Protein AF-A0A7V3FSA7-F1 (afdb_monomer_lite)

Structure (mmCIF, N/CA/C/O backbone):
data_AF-A0A7V3FSA7-F1
#
_entry.id   AF-A0A7V3FSA7-F1
#
loop_
_atom_site.group_PDB
_atom_site.id
_atom_site.type_symbol
_atom_site.label_atom_id
_atom_site.label_alt_id
_atom_site.label_comp_id
_atom_site.label_asym_id
_atom_site.label_entity_id
_atom_site.label_seq_id
_atom_site.pdbx_PDB_ins_code
_atom_site.Cartn_x
_atom_site.Cartn_y
_atom_site.Cartn_z
_atom_site.occupancy
_atom_site.B_iso_or_equiv
_atom_site.auth_seq_id
_atom_site.auth_comp_id
_atom_site.auth_asym_id
_atom_site.auth_atom_id
_atom_site.pdbx_PDB_model_num
ATOM 1 N N . MET A 1 1 ? 57.866 16.681 -27.848 1.00 32.66 1 MET A N 1
ATOM 2 C CA . MET A 1 1 ? 58.934 16.666 -26.818 1.00 32.66 1 MET A CA 1
ATOM 3 C C . MET A 1 1 ? 58.745 15.454 -25.912 1.00 32.66 1 MET A C 1
ATOM 5 O O . MET A 1 1 ? 57.702 15.328 -25.303 1.00 32.66 1 MET A O 1
ATOM 9 N N . LYS A 1 2 ? 59.753 14.570 -25.907 1.00 29.23 2 LYS A N 1
ATOM 10 C CA . LYS A 1 2 ? 60.105 13.486 -24.960 1.00 29.23 2 LYS A CA 1
ATOM 11 C C . LYS A 1 2 ? 59.001 12.626 -24.307 1.00 29.23 2 LYS A C 1
ATOM 13 O O . LYS A 1 2 ? 58.572 12.873 -23.188 1.00 29.23 2 LYS A O 1
ATOM 18 N N . ARG A 1 3 ? 58.763 11.489 -24.977 1.00 24.17 3 ARG A N 1
ATOM 19 C CA . ARG A 1 3 ? 58.457 10.159 -24.415 1.00 24.17 3 ARG A CA 1
ATOM 20 C C . ARG A 1 3 ? 59.449 9.747 -23.316 1.00 24.17 3 ARG A C 1
ATOM 22 O O . ARG A 1 3 ? 60.647 9.990 -23.473 1.00 24.17 3 ARG A O 1
ATOM 29 N N . VAL A 1 4 ? 58.984 8.964 -22.339 1.00 27.19 4 VAL A N 1
ATOM 30 C CA . VAL A 1 4 ? 59.797 7.929 -21.672 1.00 27.19 4 VAL A CA 1
ATOM 31 C C . VAL A 1 4 ? 58.957 6.659 -21.471 1.00 27.19 4 VAL A C 1
ATOM 33 O O . VAL A 1 4 ? 57.999 6.649 -20.711 1.00 27.19 4 VAL A O 1
ATOM 36 N N . ASN A 1 5 ? 59.370 5.595 -22.164 1.00 28.59 5 ASN A N 1
ATOM 37 C CA . ASN A 1 5 ? 59.014 4.189 -21.944 1.00 28.59 5 ASN A CA 1
ATOM 38 C C . ASN A 1 5 ? 59.542 3.677 -20.592 1.00 28.59 5 ASN A C 1
ATOM 40 O O . ASN A 1 5 ? 60.647 4.069 -20.211 1.00 28.59 5 ASN A O 1
ATOM 44 N N . ARG A 1 6 ? 58.904 2.643 -20.014 1.00 24.80 6 ARG A N 1
ATOM 45 C CA . ARG A 1 6 ? 59.587 1.362 -19.700 1.00 24.80 6 ARG A CA 1
ATOM 46 C C . ARG A 1 6 ? 58.642 0.232 -19.253 1.00 24.80 6 ARG A C 1
ATOM 48 O O . ARG A 1 6 ? 58.056 0.269 -18.183 1.00 24.80 6 ARG A O 1
ATOM 55 N N . LEU A 1 7 ? 58.619 -0.792 -20.105 1.00 24.77 7 LEU A N 1
ATOM 56 C CA . LEU A 1 7 ? 58.525 -2.233 -19.846 1.00 24.77 7 LEU A CA 1
ATOM 57 C C . LEU A 1 7 ? 59.027 -2.728 -18.470 1.00 24.77 7 LEU A C 1
ATOM 59 O O . LEU A 1 7 ? 60.115 -2.340 -18.045 1.00 24.77 7 LEU A O 1
ATOM 63 N N . GLY A 1 8 ? 58.358 -3.768 -17.947 1.00 23.62 8 GLY A N 1
ATOM 64 C CA . GLY A 1 8 ? 59.036 -5.043 -17.656 1.00 23.62 8 GLY A CA 1
ATOM 65 C C . GLY A 1 8 ? 58.956 -5.629 -16.236 1.00 23.62 8 GLY A C 1
ATOM 66 O O . GLY A 1 8 ? 59.660 -5.181 -15.341 1.00 23.62 8 GLY A O 1
ATOM 67 N N . SER A 1 9 ? 58.256 -6.770 -16.152 1.00 24.47 9 SER A N 1
ATOM 68 C CA . SER A 1 9 ? 58.665 -8.010 -15.455 1.00 24.47 9 SER A CA 1
ATOM 69 C C . SER A 1 9 ? 58.265 -8.264 -13.992 1.00 24.47 9 SER A C 1
ATOM 71 O O . SER A 1 9 ? 58.891 -7.812 -13.040 1.00 24.47 9 SER A O 1
ATOM 73 N N . ILE A 1 10 ? 57.273 -9.154 -13.876 1.00 24.88 10 ILE A N 1
ATOM 74 C CA . ILE A 1 10 ? 57.223 -10.391 -13.071 1.00 24.88 10 ILE A CA 1
ATOM 75 C C . ILE A 1 10 ? 58.502 -10.697 -12.266 1.00 24.88 10 ILE A C 1
ATOM 77 O O . ILE A 1 10 ? 59.550 -10.984 -12.847 1.00 24.88 10 ILE A O 1
ATOM 81 N N . VAL A 1 11 ? 58.361 -10.800 -10.938 1.00 24.56 11 VAL A N 1
ATOM 82 C CA . VAL A 1 11 ? 59.202 -11.655 -10.085 1.00 24.56 11 VAL A CA 1
ATOM 83 C C . VAL A 1 11 ? 58.313 -12.436 -9.118 1.00 24.56 11 VAL A C 1
ATOM 85 O O . VAL A 1 11 ? 57.598 -11.883 -8.289 1.00 24.56 11 VAL A O 1
ATOM 88 N N . LEU A 1 12 ? 58.399 -13.751 -9.282 1.00 23.45 12 LEU A N 1
ATOM 89 C CA . LEU A 1 12 ? 57.907 -14.819 -8.431 1.00 23.45 12 LEU A CA 1
ATOM 90 C C . LEU A 1 12 ? 58.780 -14.890 -7.162 1.00 23.45 12 LEU A C 1
ATOM 92 O O . LEU A 1 12 ? 59.999 -15.019 -7.279 1.00 23.45 12 LEU A O 1
ATOM 96 N N . THR A 1 13 ? 58.187 -14.908 -5.967 1.00 24.91 13 THR A N 1
ATOM 97 C CA . THR A 1 13 ? 58.895 -15.352 -4.754 1.00 24.91 13 THR A CA 1
ATOM 98 C C . THR A 1 13 ? 58.017 -16.296 -3.947 1.00 24.91 13 THR A C 1
ATOM 100 O O . THR A 1 13 ? 57.092 -15.892 -3.249 1.00 24.91 13 THR A O 1
ATOM 103 N N . ALA A 1 14 ? 58.339 -17.583 -4.062 1.00 24.17 14 ALA A N 1
ATOM 104 C CA . ALA A 1 14 ? 57.887 -18.638 -3.177 1.00 24.17 14 ALA A CA 1
ATOM 105 C C . ALA A 1 14 ? 58.592 -18.524 -1.815 1.00 24.17 14 ALA A C 1
ATOM 107 O O . ALA A 1 14 ? 59.812 -18.365 -1.759 1.00 24.17 14 ALA A O 1
ATOM 108 N N . ALA A 1 15 ? 57.844 -18.692 -0.726 1.00 25.42 15 ALA A N 1
ATOM 109 C CA . ALA A 1 15 ? 58.396 -19.059 0.573 1.00 25.42 15 ALA A CA 1
ATOM 110 C C . ALA A 1 15 ? 57.509 -20.138 1.206 1.00 25.42 15 ALA A C 1
ATOM 112 O O . ALA A 1 15 ? 56.426 -19.885 1.723 1.00 25.42 15 ALA A O 1
ATOM 113 N N . LEU A 1 16 ? 58.009 -21.365 1.096 1.00 23.80 16 LEU A N 1
ATOM 114 C CA . LEU A 1 16 ? 57.533 -22.589 1.715 1.00 23.80 16 LEU A CA 1
ATOM 115 C C . LEU A 1 16 ? 57.974 -22.591 3.190 1.00 23.80 16 LEU A C 1
ATOM 117 O O . LEU A 1 16 ? 59.174 -22.523 3.452 1.00 23.80 16 LEU A O 1
ATOM 121 N N . VAL A 1 17 ? 57.056 -22.738 4.149 1.00 26.12 17 VAL A N 1
ATOM 122 C CA . VAL A 1 17 ? 57.396 -23.249 5.490 1.00 26.12 17 VAL A CA 1
ATOM 123 C C . VAL A 1 17 ? 56.376 -24.311 5.880 1.00 26.12 17 VAL A C 1
ATOM 125 O O . VAL A 1 17 ? 55.197 -24.038 6.087 1.00 26.12 17 VAL A O 1
ATOM 128 N N . ALA A 1 18 ? 56.869 -25.545 5.934 1.00 26.64 18 ALA A N 1
ATOM 129 C CA . ALA A 1 18 ? 56.162 -26.734 6.368 1.00 26.64 18 ALA A CA 1
ATOM 130 C C . ALA A 1 18 ? 56.066 -26.796 7.901 1.00 26.64 18 ALA A C 1
ATOM 132 O O . ALA A 1 18 ? 57.031 -26.504 8.605 1.00 26.64 18 ALA A O 1
ATOM 133 N N . GLY A 1 19 ? 54.923 -27.269 8.397 1.00 25.11 19 GLY A N 1
ATOM 134 C CA . GLY A 1 19 ? 54.703 -27.615 9.798 1.00 25.11 19 GLY A CA 1
ATOM 135 C C . GLY A 1 19 ? 53.579 -28.640 9.931 1.00 25.11 19 GLY A C 1
ATOM 136 O O . GLY A 1 19 ? 52.455 -28.286 10.263 1.00 25.11 19 GLY A O 1
ATOM 137 N N . LEU A 1 20 ? 53.882 -29.908 9.632 1.00 25.59 20 LEU A N 1
ATOM 138 C CA . LEU A 1 20 ? 53.070 -31.064 10.027 1.00 25.59 20 LEU A CA 1
ATOM 139 C C . LEU A 1 20 ? 53.127 -31.256 11.550 1.00 25.59 20 LEU A C 1
ATOM 141 O O . LEU A 1 20 ? 54.204 -31.096 12.117 1.00 25.59 20 LEU A O 1
ATOM 145 N N . VAL A 1 21 ? 52.021 -31.718 12.154 1.00 26.86 21 VAL A N 1
ATOM 146 C CA . VAL A 1 21 ? 51.923 -32.788 13.185 1.00 26.86 21 VAL A CA 1
ATOM 147 C C . VAL A 1 21 ? 50.422 -33.016 13.523 1.00 26.86 21 VAL A C 1
ATOM 149 O O . VAL A 1 21 ? 49.621 -32.105 13.333 1.00 26.86 21 VAL A O 1
ATOM 152 N N . PRO A 1 22 ? 49.999 -34.241 13.911 1.00 31.30 22 PRO A N 1
ATOM 153 C CA . PRO A 1 22 ? 48.842 -34.920 13.322 1.00 31.30 22 PRO A CA 1
ATOM 154 C C . PRO A 1 22 ? 47.614 -35.072 14.238 1.00 31.30 22 PRO A C 1
ATOM 156 O O . PRO A 1 22 ? 47.692 -34.981 15.461 1.00 31.30 22 PRO A O 1
ATOM 159 N N . VAL A 1 23 ? 46.488 -35.418 13.610 1.00 27.36 23 VAL A N 1
ATOM 160 C CA . VAL A 1 23 ? 45.243 -35.884 14.240 1.00 27.36 23 VAL A CA 1
ATOM 161 C C . VAL A 1 23 ? 45.379 -37.360 14.649 1.00 27.36 23 VAL A C 1
ATOM 163 O O . VAL A 1 23 ? 45.732 -38.173 13.791 1.00 27.36 23 VAL A O 1
ATOM 166 N N . PRO A 1 24 ? 45.051 -37.765 15.893 1.00 29.17 24 PRO A N 1
ATOM 167 C CA . PRO A 1 24 ? 44.825 -39.166 16.202 1.00 29.17 24 PRO A CA 1
ATOM 168 C C . PRO A 1 24 ? 43.330 -39.506 16.146 1.00 29.17 24 PRO A C 1
ATOM 170 O O . PRO A 1 24 ? 42.489 -38.883 16.793 1.00 29.17 24 PRO A O 1
ATOM 173 N N . ALA A 1 25 ? 43.024 -40.554 15.386 1.00 31.61 25 ALA A N 1
ATOM 174 C CA . ALA A 1 25 ? 41.775 -41.296 15.454 1.00 31.61 25 ALA A CA 1
ATOM 175 C C . ALA A 1 25 ? 41.784 -42.265 16.654 1.00 31.61 25 ALA A C 1
ATOM 177 O O . ALA A 1 25 ? 42.794 -42.913 16.921 1.00 31.61 25 ALA A O 1
ATOM 178 N N . SER A 1 26 ? 40.646 -42.415 17.334 1.00 27.69 26 SER A N 1
ATOM 179 C CA . SER A 1 26 ? 40.323 -43.563 18.202 1.00 27.69 26 SER A CA 1
ATOM 180 C C . SER A 1 26 ? 38.803 -43.586 18.409 1.00 27.69 26 SER A C 1
ATOM 182 O O . SER A 1 26 ? 38.255 -42.702 19.055 1.00 27.69 26 SER A O 1
ATOM 184 N N . ALA A 1 27 ? 38.061 -44.413 17.671 1.00 27.72 27 ALA A N 1
ATOM 185 C CA . ALA A 1 27 ? 37.705 -45.800 18.005 1.00 27.72 27 ALA A CA 1
ATOM 186 C C . ALA A 1 27 ? 36.680 -45.917 19.153 1.00 27.72 27 ALA A C 1
ATOM 188 O O . ALA A 1 27 ? 36.972 -45.684 20.323 1.00 27.72 27 ALA A O 1
ATOM 189 N N . ALA A 1 28 ? 35.467 -46.319 18.770 1.00 30.75 28 ALA A N 1
ATOM 190 C CA . ALA A 1 28 ? 34.357 -46.694 19.632 1.00 30.75 28 ALA A CA 1
ATOM 191 C C . ALA A 1 28 ? 34.430 -48.183 20.011 1.00 30.75 28 ALA A C 1
ATOM 193 O O . ALA A 1 28 ? 34.682 -48.996 19.130 1.00 30.75 28 ALA A O 1
ATOM 194 N N . THR A 1 29 ? 34.088 -48.538 21.260 1.00 26.41 29 THR A N 1
ATOM 195 C CA . THR A 1 29 ? 33.432 -49.822 21.605 1.00 26.41 29 THR A CA 1
ATOM 196 C C . THR A 1 29 ? 32.793 -49.823 23.008 1.00 26.41 29 THR A C 1
ATOM 198 O O . THR A 1 29 ? 33.478 -49.692 24.015 1.00 26.41 29 THR A O 1
ATOM 201 N N . ALA A 1 30 ? 31.471 -50.035 23.013 1.00 24.89 30 ALA A N 1
ATOM 202 C CA . ALA A 1 30 ? 30.653 -50.980 23.796 1.00 24.89 30 ALA A CA 1
ATOM 203 C C . ALA A 1 30 ? 30.778 -51.151 25.338 1.00 24.89 30 ALA A C 1
ATOM 205 O O . ALA A 1 30 ? 31.682 -51.810 25.838 1.00 24.89 30 ALA A O 1
ATOM 206 N N . GLY A 1 31 ? 29.666 -50.836 26.030 1.00 24.30 31 GLY A N 1
ATOM 207 C CA . GLY A 1 31 ? 28.826 -51.863 26.683 1.00 24.30 31 GLY A CA 1
ATOM 208 C C . GLY A 1 31 ? 28.627 -51.801 28.211 1.00 24.30 31 GLY A C 1
ATOM 209 O O . GLY A 1 31 ? 29.560 -52.077 28.956 1.00 24.30 31 GLY A O 1
ATOM 210 N N . LYS A 1 32 ? 27.372 -51.628 28.679 1.00 24.94 32 LYS A N 1
ATOM 211 C CA . LYS A 1 32 ? 26.553 -52.692 29.327 1.00 24.94 32 LYS A CA 1
ATOM 212 C C . LYS A 1 32 ? 25.219 -52.199 29.926 1.00 24.94 32 LYS A C 1
ATOM 214 O O . LYS A 1 32 ? 25.123 -51.125 30.506 1.00 24.94 32 LYS A O 1
ATOM 219 N N . LEU A 1 33 ? 24.215 -53.067 29.779 1.00 24.08 33 LEU A N 1
ATOM 220 C CA . LEU A 1 33 ? 22.827 -53.012 30.252 1.00 24.08 33 LEU A CA 1
ATOM 221 C C . LEU A 1 33 ? 22.656 -53.385 31.744 1.00 24.08 33 LEU A C 1
ATOM 223 O O . LEU A 1 33 ? 23.306 -54.320 32.197 1.00 24.08 33 LEU A O 1
ATOM 227 N N . ALA A 1 34 ? 21.702 -52.691 32.393 1.00 31.00 34 ALA A N 1
ATOM 228 C CA . ALA A 1 34 ? 20.665 -53.069 33.390 1.00 31.00 34 ALA A CA 1
ATOM 229 C C . ALA A 1 34 ? 20.958 -54.030 34.578 1.00 31.00 34 ALA A C 1
ATOM 231 O O . ALA A 1 34 ? 21.743 -54.969 34.476 1.00 31.00 34 ALA A O 1
ATOM 232 N N . PRO A 1 35 ? 20.208 -53.876 35.695 1.00 25.91 35 PRO A N 1
ATOM 233 C CA . PRO A 1 35 ? 19.012 -54.719 35.849 1.00 25.91 35 PRO A CA 1
ATOM 234 C C . PRO A 1 35 ? 17.765 -54.011 36.425 1.00 25.91 35 PRO A C 1
ATOM 236 O O . PRO A 1 35 ? 17.821 -52.923 36.989 1.00 25.91 35 PRO A O 1
ATOM 239 N N . ALA A 1 36 ? 16.623 -54.680 36.247 1.00 28.89 36 ALA A N 1
ATOM 240 C CA . ALA A 1 36 ? 15.267 -54.257 36.585 1.00 28.89 36 ALA A CA 1
ATOM 241 C C . ALA A 1 36 ? 14.783 -54.698 37.987 1.00 28.89 36 ALA A C 1
ATOM 243 O O . ALA A 1 36 ? 15.276 -55.682 38.535 1.00 28.89 36 ALA A O 1
ATOM 244 N N . SER A 1 37 ? 13.706 -54.038 38.452 1.00 26.16 37 SER A N 1
ATOM 245 C CA . SER A 1 37 ? 12.534 -54.549 39.211 1.00 26.16 37 SER A CA 1
ATOM 246 C C . SER A 1 37 ? 12.220 -53.836 40.541 1.00 26.16 37 SER A C 1
ATOM 248 O O . SER A 1 37 ? 13.098 -53.635 41.372 1.00 26.16 37 SER A O 1
ATOM 250 N N . GLY A 1 38 ? 10.932 -53.494 40.742 1.00 25.23 38 GLY A N 1
ATOM 251 C CA . GLY A 1 38 ? 10.367 -53.148 42.058 1.00 25.23 38 GLY A CA 1
ATOM 252 C C . GLY A 1 38 ? 9.271 -52.067 42.084 1.00 25.23 38 GLY A C 1
ATOM 253 O O . GLY A 1 38 ? 9.561 -50.907 42.343 1.00 25.23 38 GLY A O 1
ATOM 254 N N . ALA A 1 39 ? 8.009 -52.463 41.871 1.00 24.72 39 ALA A N 1
ATOM 255 C CA . ALA A 1 39 ? 6.773 -51.735 42.227 1.00 24.72 39 ALA A CA 1
ATOM 256 C C . ALA A 1 39 ? 6.716 -51.422 43.757 1.00 24.72 39 ALA A C 1
ATOM 258 O O . ALA A 1 39 ? 7.387 -52.104 44.521 1.00 24.72 39 ALA A O 1
ATOM 259 N N . THR A 1 40 ? 5.985 -50.458 44.345 1.00 25.33 40 THR A N 1
ATOM 260 C CA . THR A 1 40 ? 4.597 -49.993 44.131 1.00 25.33 40 THR A CA 1
ATOM 261 C C . THR A 1 40 ? 4.277 -48.749 44.996 1.00 25.33 40 THR A C 1
ATOM 263 O O . THR A 1 40 ? 4.774 -48.631 46.110 1.00 25.33 40 THR A O 1
ATOM 266 N N . ALA A 1 41 ? 3.303 -47.963 44.508 1.00 28.20 41 ALA A N 1
ATOM 267 C CA . ALA A 1 41 ? 2.222 -47.240 45.211 1.00 28.20 41 ALA A CA 1
ATOM 268 C C . ALA A 1 41 ? 2.499 -45.963 46.042 1.00 28.20 41 ALA A C 1
ATOM 270 O O . ALA A 1 41 ? 2.944 -46.007 47.184 1.00 28.20 41 ALA A O 1
ATOM 271 N N . GLY A 1 42 ? 2.005 -44.829 45.519 1.00 23.33 42 GLY A N 1
ATOM 272 C CA . GLY A 1 42 ? 1.782 -43.600 46.286 1.00 23.33 42 GLY A CA 1
ATOM 273 C C . GLY A 1 42 ? 1.014 -42.498 45.536 1.00 23.33 42 GLY A C 1
ATOM 274 O O . GLY A 1 42 ? 1.625 -41.540 45.099 1.00 23.33 42 GLY A O 1
ATOM 275 N N . ARG A 1 43 ? -0.323 -42.632 45.473 1.00 26.61 43 ARG A N 1
ATOM 276 C CA . ARG A 1 43 ? -1.370 -41.602 45.231 1.00 26.61 43 ARG A CA 1
ATOM 277 C C . ARG A 1 43 ? -1.417 -40.825 43.896 1.00 26.61 43 ARG A C 1
ATOM 279 O O . ARG A 1 43 ? -0.552 -40.035 43.554 1.00 26.61 43 ARG A O 1
ATOM 286 N N . ILE A 1 44 ? -2.571 -40.977 43.243 1.00 24.58 44 ILE A N 1
ATOM 287 C CA . ILE A 1 44 ? -3.100 -40.204 42.110 1.00 24.58 44 ILE A CA 1
ATOM 288 C C . ILE A 1 44 ? -3.454 -38.770 42.566 1.00 24.58 44 ILE A C 1
ATOM 290 O O . ILE A 1 44 ? -4.264 -38.639 43.490 1.00 24.58 44 ILE A O 1
ATOM 294 N N . PRO A 1 45 ? -2.937 -37.702 41.928 1.00 24.75 45 PRO A N 1
ATOM 295 C CA . PRO A 1 45 ? -3.568 -36.385 41.936 1.00 24.75 45 PRO A CA 1
ATOM 296 C C . PRO A 1 45 ? -4.702 -36.341 40.898 1.00 24.75 45 PRO A C 1
ATOM 298 O O . PRO A 1 45 ? -4.603 -36.932 39.825 1.00 24.75 45 PRO A O 1
ATOM 301 N N . ALA A 1 46 ? -5.790 -35.659 41.251 1.00 27.30 46 ALA A N 1
ATOM 302 C CA . ALA A 1 46 ? -7.002 -35.484 40.450 1.00 27.30 46 ALA A CA 1
ATOM 303 C C . ALA A 1 46 ? -6.741 -34.841 39.061 1.00 27.30 46 ALA A C 1
ATOM 305 O O . ALA A 1 46 ? -5.701 -34.206 38.877 1.00 27.30 46 ALA A O 1
ATOM 306 N N . PRO A 1 47 ? -7.680 -34.960 38.098 1.00 28.59 47 PRO A N 1
ATOM 307 C CA . PRO A 1 47 ? -7.506 -34.436 36.747 1.00 28.59 47 PRO A CA 1
ATOM 308 C C . PRO A 1 47 ? -7.439 -32.905 36.781 1.00 28.59 47 PRO A C 1
ATOM 310 O O . PRO A 1 47 ? -8.399 -32.242 37.175 1.00 28.59 47 PRO A O 1
ATOM 313 N N . GLY A 1 48 ? -6.291 -32.355 36.386 1.00 26.23 48 GLY A N 1
ATOM 314 C CA . GLY A 1 48 ? -6.153 -30.944 36.045 1.00 26.23 48 GLY A CA 1
ATOM 315 C C . GLY A 1 48 ? -6.922 -30.625 34.762 1.00 26.23 48 GLY A C 1
ATOM 316 O O . GLY A 1 48 ? -7.089 -31.486 33.901 1.00 26.23 48 GLY A O 1
ATOM 317 N N . ALA A 1 49 ? -7.420 -29.393 34.683 1.00 25.47 49 ALA A N 1
ATOM 318 C CA . ALA A 1 49 ? -8.196 -28.842 33.577 1.00 25.47 49 ALA A CA 1
ATOM 319 C C . ALA A 1 49 ? -7.537 -29.062 32.193 1.00 25.47 49 ALA A C 1
ATOM 321 O O . ALA A 1 49 ? -6.307 -29.096 32.109 1.00 25.47 49 ALA A O 1
ATOM 322 N N . PRO A 1 50 ? -8.331 -29.184 31.110 1.00 31.31 50 PRO A N 1
ATOM 323 C CA . PRO A 1 50 ? -7.816 -29.383 29.759 1.00 31.31 50 PRO A CA 1
ATOM 324 C C . PRO A 1 50 ? -7.066 -28.129 29.296 1.00 31.31 50 PRO A C 1
ATOM 326 O O . PRO A 1 50 ? -7.667 -27.087 29.040 1.00 31.31 50 PRO A O 1
ATOM 329 N N . GLY A 1 51 ? -5.741 -28.235 29.233 1.00 28.09 51 GLY A N 1
ATOM 330 C CA . GLY A 1 51 ? -4.874 -27.250 28.603 1.00 28.09 51 GLY A CA 1
ATOM 331 C C . GLY A 1 51 ? -4.993 -27.315 27.081 1.00 28.09 51 GLY A C 1
ATOM 332 O O . GLY A 1 51 ? -4.879 -28.384 26.491 1.00 28.09 51 GLY A O 1
ATOM 333 N N . GLU A 1 52 ? -5.264 -26.153 26.491 1.00 30.86 52 GLU A N 1
ATOM 334 C CA . GLU A 1 52 ? -4.540 -25.597 25.343 1.00 30.86 52 GLU A CA 1
ATOM 335 C C . GLU A 1 52 ? -4.222 -26.560 24.178 1.00 30.86 52 GLU A C 1
ATOM 337 O O . GLU A 1 52 ? -3.216 -27.269 24.151 1.00 30.86 52 GLU A O 1
ATOM 342 N N . LEU A 1 53 ? -5.067 -26.536 23.144 1.00 31.72 53 LEU A N 1
ATOM 343 C CA . LEU A 1 53 ? -4.754 -27.130 21.843 1.00 31.72 53 LEU A CA 1
ATOM 344 C C . LEU A 1 53 ? -3.786 -26.205 21.083 1.00 31.72 53 LEU A C 1
ATOM 346 O O . LEU A 1 53 ? -4.196 -25.413 20.244 1.00 31.72 53 LEU A O 1
ATOM 350 N N . ALA A 1 54 ? -2.493 -26.315 21.386 1.00 39.72 54 ALA A N 1
ATOM 351 C CA . ALA A 1 54 ? -1.400 -25.487 20.858 1.00 39.72 54 ALA A CA 1
ATOM 352 C C . ALA A 1 54 ? -0.984 -25.783 19.392 1.00 39.72 54 ALA A C 1
ATOM 354 O O . ALA A 1 54 ? 0.194 -25.682 19.049 1.00 39.72 54 ALA A O 1
ATOM 355 N N . ARG A 1 55 ? -1.901 -26.209 18.507 1.00 41.16 55 ARG A N 1
ATOM 356 C CA . ARG A 1 55 ? -1.599 -26.457 17.078 1.00 41.16 55 ARG A CA 1
ATOM 357 C C . ARG A 1 55 ? -2.772 -26.070 16.172 1.00 41.16 55 ARG A C 1
ATOM 359 O O . ARG A 1 55 ? -3.903 -26.424 16.508 1.00 41.16 55 ARG A O 1
ATOM 366 N N . PRO A 1 56 ? -2.530 -25.423 15.013 1.00 48.00 56 PRO A N 1
ATOM 367 C CA . PRO A 1 56 ? -3.591 -25.118 14.060 1.00 48.00 56 PRO A CA 1
ATOM 368 C C . PRO A 1 56 ? -4.247 -26.414 13.558 1.00 48.00 56 PRO A C 1
ATOM 370 O O . PRO A 1 56 ? -3.584 -27.432 13.332 1.00 48.00 56 PRO A O 1
ATOM 373 N N . TYR A 1 57 ? -5.567 -26.385 13.398 1.00 64.19 57 TYR A N 1
ATOM 374 C CA . TYR A 1 57 ? -6.388 -27.531 13.005 1.00 64.19 57 TYR A CA 1
ATOM 375 C C . TYR A 1 57 ? -7.374 -27.153 11.897 1.00 64.19 57 TYR A C 1
ATOM 377 O O . TYR A 1 57 ? -7.723 -25.986 11.725 1.00 64.19 57 TYR A O 1
ATOM 385 N N . VAL A 1 58 ? -7.822 -28.146 11.130 1.00 62.34 58 VAL A N 1
ATOM 386 C CA . VAL A 1 58 ? -8.782 -27.969 10.038 1.00 62.34 58 VAL A CA 1
ATOM 387 C C . VAL A 1 58 ? -10.133 -27.537 10.602 1.00 62.34 58 VAL A C 1
ATOM 389 O O . VAL A 1 58 ? -10.689 -28.166 11.509 1.00 62.34 58 VAL A O 1
ATOM 392 N N . ARG A 1 59 ? -10.682 -26.456 10.041 1.00 58.88 59 ARG A N 1
ATOM 393 C CA . ARG A 1 59 ? -11.964 -25.894 10.468 1.00 58.88 59 ARG A CA 1
ATOM 394 C C . ARG A 1 59 ? -13.103 -26.904 10.266 1.00 58.88 59 ARG A C 1
ATOM 396 O O . ARG A 1 59 ? -13.233 -27.542 9.215 1.00 58.88 59 ARG A O 1
ATOM 403 N N . ASP A 1 60 ? -13.947 -27.007 11.291 1.00 73.19 60 ASP A N 1
ATOM 404 C CA . ASP A 1 60 ? -15.132 -27.867 11.352 1.00 73.19 60 ASP A CA 1
ATOM 405 C C . ASP A 1 60 ? -14.843 -29.383 11.275 1.00 73.19 60 ASP A C 1
ATOM 407 O O . ASP A 1 60 ? -15.731 -30.147 10.895 1.00 73.19 60 ASP A O 1
ATOM 411 N N . GLU A 1 61 ? -13.635 -29.849 11.626 1.00 82.31 61 GLU A N 1
ATOM 412 C CA . GLU A 1 61 ? -13.271 -31.277 11.579 1.00 82.31 61 GLU A CA 1
ATOM 413 C C . GLU A 1 61 ? -12.734 -31.845 12.896 1.00 82.31 61 GLU A C 1
ATOM 415 O O . GLU A 1 61 ? -11.874 -31.265 13.561 1.00 82.31 61 GLU A O 1
ATOM 420 N N . VAL A 1 62 ? -13.219 -33.041 13.242 1.00 88.12 62 VAL A N 1
ATOM 421 C CA . VAL A 1 62 ? -12.811 -33.815 14.423 1.00 88.12 62 VAL A CA 1
ATOM 422 C C . VAL A 1 62 ? -12.460 -35.238 14.003 1.00 88.12 62 VAL A C 1
ATOM 424 O O . VAL A 1 62 ? -13.175 -35.862 13.218 1.00 88.12 62 VAL A O 1
ATOM 427 N N . ILE A 1 63 ? -11.389 -35.785 14.571 1.00 93.06 63 ILE A N 1
ATOM 428 C CA . ILE A 1 63 ? -11.065 -37.209 14.493 1.00 93.06 63 ILE A CA 1
ATOM 429 C C . ILE A 1 63 ? -11.506 -37.858 15.802 1.00 93.06 63 ILE A C 1
ATOM 431 O O . ILE A 1 63 ? -11.064 -37.467 16.879 1.00 93.06 63 ILE A O 1
ATOM 435 N N . VAL A 1 64 ? -12.366 -38.870 15.717 1.00 94.69 64 VAL A N 1
ATOM 436 C CA . VAL A 1 64 ? -12.855 -39.638 16.869 1.00 94.69 64 VAL A CA 1
ATOM 437 C C . VAL A 1 64 ? -12.542 -41.115 16.683 1.00 94.69 64 VAL A C 1
ATOM 439 O O . VAL A 1 64 ? -12.670 -41.663 15.585 1.00 94.69 64 VAL A O 1
ATOM 442 N N . ARG A 1 65 ? -12.148 -41.791 17.763 1.00 93.62 65 ARG A N 1
ATOM 443 C CA . ARG A 1 65 ? -11.981 -43.245 17.768 1.00 93.62 65 ARG A CA 1
ATOM 444 C C . ARG A 1 65 ? -12.943 -43.903 18.738 1.00 93.62 65 ARG A C 1
ATOM 446 O O . ARG A 1 65 ? -12.937 -43.601 19.927 1.00 93.62 65 ARG A O 1
ATOM 453 N N . PHE A 1 66 ? -13.700 -44.876 18.246 1.00 91.88 66 PHE A N 1
ATOM 454 C CA . PHE A 1 66 ? -14.576 -45.715 19.058 1.00 91.88 66 PHE A CA 1
ATOM 455 C C . PHE A 1 66 ? -13.887 -47.015 19.495 1.00 91.88 66 PHE A C 1
ATOM 457 O O . PHE A 1 66 ? -13.008 -47.541 18.808 1.00 91.88 66 PHE A O 1
ATOM 464 N N . ALA A 1 67 ? -14.301 -47.545 20.646 1.00 85.12 67 ALA A N 1
ATOM 465 C CA . ALA A 1 67 ? -13.820 -48.807 21.188 1.00 85.12 67 ALA A CA 1
ATOM 466 C C . ALA A 1 67 ? -14.190 -49.986 20.264 1.00 85.12 67 ALA A C 1
ATOM 468 O O . ALA A 1 67 ? -15.280 -49.992 19.678 1.00 85.12 67 ALA A O 1
ATOM 469 N N . PRO A 1 68 ? -13.325 -51.011 20.133 1.00 77.62 68 PRO A N 1
ATOM 470 C CA . PRO A 1 68 ? -13.658 -52.224 19.392 1.00 77.62 68 PRO A CA 1
ATOM 471 C C . PRO A 1 68 ? -14.960 -52.850 19.913 1.00 77.62 68 PRO A C 1
ATOM 473 O O . PRO A 1 68 ? -15.087 -53.117 21.105 1.00 77.62 68 PRO A O 1
ATOM 476 N N . GLY A 1 69 ? -15.931 -53.067 19.023 1.00 72.38 69 GLY A N 1
ATOM 477 C CA . GLY A 1 69 ? -17.250 -53.601 19.386 1.00 72.38 69 GLY A CA 1
ATOM 478 C C . GLY A 1 69 ? -18.287 -52.557 19.822 1.00 72.38 69 GLY A C 1
ATOM 479 O O . GLY A 1 69 ? -19.376 -52.950 20.238 1.00 72.38 69 GLY A O 1
ATOM 480 N N . ALA A 1 70 ? -18.003 -51.251 19.709 1.00 81.88 70 ALA A N 1
ATOM 481 C CA . ALA A 1 70 ? -19.017 -50.211 19.889 1.00 81.88 70 ALA A CA 1
ATOM 482 C C . ALA A 1 70 ? -20.210 -50.450 18.943 1.00 81.88 70 ALA A C 1
ATOM 484 O O . ALA A 1 70 ? -20.044 -50.618 17.733 1.00 81.88 70 ALA A O 1
ATOM 485 N N . GLY A 1 71 ? -21.421 -50.488 19.503 1.00 79.81 71 GLY A N 1
ATOM 486 C CA . GLY A 1 71 ? -22.635 -50.763 18.741 1.00 79.81 71 GLY A CA 1
ATOM 487 C C . GLY A 1 71 ? -22.957 -49.640 17.753 1.00 79.81 71 GLY A C 1
ATOM 488 O O . GLY A 1 71 ? -22.794 -48.460 18.054 1.00 79.81 71 GLY A O 1
ATOM 489 N N . VAL A 1 72 ? -23.489 -49.990 16.581 1.00 79.12 72 VAL A N 1
ATOM 490 C CA . VAL A 1 72 ? -23.846 -49.017 15.528 1.00 79.12 72 VAL A CA 1
ATOM 491 C C . VAL A 1 72 ? -24.782 -47.916 16.059 1.00 79.12 72 VAL A C 1
ATOM 493 O O . VAL A 1 72 ? -24.620 -46.745 15.725 1.00 79.12 72 VAL A O 1
ATOM 496 N N . ALA A 1 73 ? -25.706 -48.266 16.960 1.00 78.62 73 ALA A N 1
ATOM 497 C CA . ALA A 1 73 ? -26.616 -47.312 17.591 1.00 78.62 73 ALA A CA 1
ATOM 498 C C . ALA A 1 73 ? -25.910 -46.322 18.541 1.00 78.62 73 ALA A C 1
ATOM 500 O O . ALA A 1 73 ? -26.261 -45.143 18.561 1.00 78.62 73 ALA A O 1
ATOM 501 N N . SER A 1 74 ? -24.903 -46.762 19.308 1.00 82.12 74 SER A N 1
ATOM 502 C CA . SER A 1 74 ? -24.155 -45.873 20.211 1.00 82.12 74 SER A CA 1
ATOM 503 C C . SER A 1 74 ? -23.227 -44.934 19.442 1.00 82.12 74 SER A C 1
ATOM 505 O O . SER A 1 74 ? -23.117 -43.765 19.799 1.00 82.12 74 SER A O 1
ATOM 507 N N . VAL A 1 75 ? -22.628 -45.416 18.348 1.00 87.56 75 VAL A N 1
ATOM 508 C CA . VAL A 1 75 ? -21.819 -44.596 17.430 1.00 87.56 75 VAL A CA 1
ATOM 509 C C . VAL A 1 75 ? -22.684 -43.520 16.765 1.00 87.56 75 VAL A C 1
ATOM 511 O O . VAL A 1 75 ? -22.342 -42.339 16.803 1.00 87.56 75 VAL A O 1
ATOM 514 N N . GLY A 1 76 ? -23.859 -43.892 16.246 1.00 85.25 76 GLY A N 1
ATOM 515 C CA . GLY A 1 76 ? -24.810 -42.933 15.674 1.00 85.25 76 GLY A CA 1
ATOM 516 C C . GLY A 1 76 ? -25.281 -41.875 16.681 1.00 85.25 76 GLY A C 1
ATOM 517 O O . GLY A 1 76 ? -25.342 -40.690 16.354 1.00 85.25 76 GLY A O 1
ATOM 518 N N . ALA A 1 77 ? -25.548 -42.274 17.930 1.00 84.75 77 ALA A N 1
ATOM 519 C CA . ALA A 1 77 ? -25.928 -41.343 18.994 1.00 84.75 77 ALA A CA 1
ATOM 520 C C . ALA A 1 77 ? -24.794 -40.375 19.371 1.00 84.75 77 ALA A C 1
ATOM 522 O O . ALA A 1 77 ? -25.064 -39.203 19.636 1.00 84.75 77 ALA A O 1
ATOM 523 N N . ALA A 1 78 ? -23.541 -40.841 19.374 1.00 88.62 78 ALA A N 1
ATOM 524 C CA . ALA A 1 78 ? -22.376 -39.997 19.623 1.00 88.62 78 ALA A CA 1
ATOM 525 C C . ALA A 1 78 ? -22.204 -38.940 18.521 1.00 88.62 78 ALA A C 1
ATOM 527 O O . ALA A 1 78 ? -22.057 -37.759 18.828 1.00 88.62 78 ALA A O 1
ATOM 528 N N . HIS A 1 79 ? -22.331 -39.334 17.249 1.00 92.81 79 HIS A N 1
ATOM 529 C CA . HIS A 1 79 ? -22.287 -38.403 16.118 1.00 92.81 79 HIS A CA 1
ATOM 530 C C . HIS A 1 79 ? -23.383 -37.336 16.184 1.00 92.81 79 HIS A C 1
ATOM 532 O O . HIS A 1 79 ? -23.111 -36.152 15.983 1.00 92.81 79 HIS A O 1
ATOM 538 N N . ALA A 1 80 ? -24.614 -37.732 16.515 1.00 85.88 80 ALA A N 1
ATOM 539 C CA . ALA A 1 80 ? -25.729 -36.798 16.627 1.00 85.88 80 ALA A CA 1
ATOM 540 C C . ALA A 1 80 ? -25.521 -35.766 17.750 1.00 85.88 80 ALA A C 1
ATOM 542 O O . ALA A 1 80 ? -25.780 -34.581 17.540 1.00 85.88 80 ALA A O 1
ATOM 543 N N . ARG A 1 81 ? -25.027 -36.195 18.922 1.00 85.38 81 ARG A N 1
ATOM 544 C CA . ARG A 1 81 ? -24.773 -35.308 20.074 1.00 85.38 81 ARG A CA 1
ATOM 545 C C . ARG A 1 81 ? -23.629 -34.333 19.831 1.00 85.38 81 ARG A C 1
ATOM 547 O O . ARG A 1 81 ? -23.732 -33.185 20.242 1.00 85.38 81 ARG A O 1
ATOM 554 N N . ALA A 1 82 ? -22.574 -34.780 19.158 1.00 86.31 82 ALA A N 1
ATOM 555 C CA . ALA A 1 82 ? -21.417 -33.948 18.846 1.00 86.31 82 ALA A CA 1
ATOM 556 C C . ALA A 1 82 ? -21.617 -33.057 17.607 1.00 86.31 82 ALA A C 1
ATOM 558 O O . ALA A 1 82 ? -20.724 -32.298 17.249 1.00 86.31 82 ALA A O 1
ATOM 559 N N . GLY A 1 83 ? -22.779 -33.132 16.943 1.00 87.44 83 GLY A N 1
ATOM 560 C CA . GLY A 1 83 ? -23.097 -32.249 15.823 1.00 87.44 83 GLY A CA 1
ATOM 561 C C . GLY A 1 83 ? -22.517 -32.667 14.471 1.00 87.44 83 GLY A C 1
ATOM 562 O O . GLY A 1 83 ? -22.345 -31.833 13.589 1.00 87.44 83 GLY A O 1
ATOM 563 N N . ALA A 1 84 ? -22.248 -33.953 14.253 1.00 88.31 84 ALA A N 1
ATOM 564 C CA . ALA A 1 84 ? -21.775 -34.425 12.955 1.00 88.31 84 ALA A CA 1
ATOM 565 C C . ALA A 1 84 ? -22.758 -34.053 11.824 1.00 88.31 84 ALA A C 1
ATOM 567 O O . ALA A 1 84 ? -23.949 -34.379 11.882 1.00 88.31 84 ALA A O 1
ATOM 568 N N . ALA A 1 85 ? -22.255 -33.388 10.784 1.00 84.94 85 ALA A N 1
ATOM 569 C CA . ALA A 1 85 ? -22.920 -33.256 9.490 1.00 84.94 85 ALA A CA 1
ATOM 570 C C . ALA A 1 85 ? -22.644 -34.489 8.617 1.00 84.94 85 ALA A C 1
ATOM 572 O O . ALA A 1 85 ? -23.544 -34.995 7.951 1.00 84.94 85 ALA A O 1
ATOM 573 N N . ARG A 1 86 ? -21.407 -34.999 8.665 1.00 88.50 86 ARG A N 1
ATOM 574 C CA . ARG A 1 86 ? -20.967 -36.224 7.985 1.00 88.50 86 ARG A CA 1
ATOM 575 C C . ARG A 1 86 ? -19.895 -36.920 8.822 1.00 88.50 86 ARG A C 1
ATOM 577 O O . ARG A 1 86 ? -19.101 -36.252 9.478 1.00 88.50 86 ARG A O 1
ATOM 584 N N . ALA A 1 87 ? -19.877 -38.249 8.799 1.00 89.44 87 ALA A N 1
ATOM 585 C CA . ALA A 1 87 ? -18.870 -39.059 9.476 1.00 89.44 87 ALA A CA 1
ATOM 586 C C . ALA A 1 87 ? -18.415 -40.201 8.563 1.00 89.44 87 ALA A C 1
ATOM 588 O O . ALA A 1 87 ? -19.244 -40.872 7.944 1.00 89.44 87 ALA A O 1
ATOM 589 N N . GLU A 1 88 ? -17.107 -40.416 8.474 1.00 89.12 88 GLU A N 1
ATOM 590 C CA . GLU A 1 88 ? -16.490 -41.377 7.560 1.00 89.12 88 GLU A CA 1
ATOM 591 C C . GLU A 1 88 ? -15.365 -42.140 8.239 1.00 89.12 88 GLU A C 1
ATOM 593 O O . GLU A 1 88 ? -14.623 -41.597 9.054 1.00 89.12 88 GLU A O 1
ATOM 598 N N . LYS A 1 89 ? -15.203 -43.413 7.880 1.00 87.62 89 LYS A N 1
ATOM 599 C CA . LYS A 1 89 ? -14.105 -44.224 8.402 1.00 87.62 89 LYS A CA 1
ATOM 600 C C . LYS A 1 89 ? -12.762 -43.632 7.961 1.00 87.62 89 LYS A C 1
ATOM 602 O O . LYS A 1 89 ? -12.526 -43.470 6.767 1.00 87.62 89 LYS A O 1
ATOM 607 N N . LEU A 1 90 ? -11.867 -43.393 8.918 1.00 82.81 90 LEU A N 1
ATOM 608 C CA . LEU A 1 90 ? -10.534 -42.848 8.672 1.00 82.81 90 LEU A CA 1
ATOM 609 C C . LEU A 1 90 ? -9.477 -43.956 8.759 1.00 82.81 90 LEU A C 1
ATOM 611 O O . LEU A 1 90 ? -9.258 -44.548 9.813 1.00 82.81 90 LEU A O 1
ATOM 615 N N . GLY A 1 91 ? -8.797 -44.223 7.643 1.00 61.12 91 GLY A N 1
ATOM 616 C CA . GLY A 1 91 ? -7.699 -45.190 7.572 1.00 61.12 91 GLY A CA 1
ATOM 617 C C . GLY A 1 91 ? -8.118 -46.671 7.627 1.00 61.12 91 GLY A C 1
ATOM 618 O O . GLY A 1 91 ? -9.251 -47.042 7.943 1.00 61.12 91 GLY A O 1
ATOM 619 N N . LYS A 1 92 ? -7.174 -47.556 7.273 1.00 68.75 92 LYS A N 1
ATOM 620 C CA . LYS A 1 92 ? -7.382 -49.020 7.229 1.00 68.75 92 LYS A CA 1
ATOM 621 C C . LYS A 1 92 ? -6.799 -49.757 8.441 1.00 68.75 92 LYS A C 1
ATOM 623 O O . LYS A 1 92 ? -7.290 -50.829 8.780 1.00 68.75 92 LYS A O 1
ATOM 628 N N . SER A 1 93 ? -5.799 -49.172 9.100 1.00 72.62 93 SER A N 1
ATOM 629 C CA . SER A 1 93 ? -4.970 -49.850 10.109 1.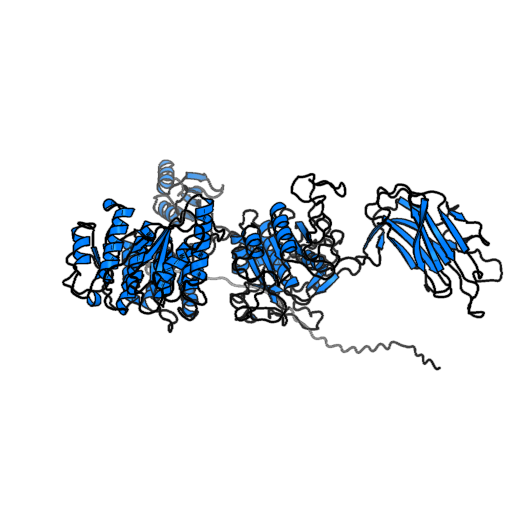00 72.62 93 SER A CA 1
ATOM 630 C C . SER A 1 93 ? -5.495 -49.736 11.543 1.00 72.62 93 SER A C 1
ATOM 632 O O . SER A 1 93 ? -5.102 -50.523 12.398 1.00 72.62 93 SER A O 1
ATOM 634 N N . VAL A 1 94 ? -6.383 -48.775 11.821 1.00 77.38 94 VAL A N 1
ATOM 635 C CA . VAL A 1 94 ? -6.911 -48.519 13.169 1.00 77.38 94 VAL A CA 1
ATOM 636 C C . VAL A 1 94 ? -8.433 -48.715 13.179 1.00 77.38 94 VAL A C 1
ATOM 638 O O . VAL A 1 94 ? -9.168 -47.870 12.669 1.00 77.38 94 VAL A O 1
ATOM 641 N N . PRO A 1 95 ? -8.944 -49.823 13.749 1.00 80.69 95 PRO A N 1
ATOM 642 C CA . PRO A 1 95 ? -10.381 -50.053 13.863 1.00 80.69 95 PRO A CA 1
ATOM 643 C C . PRO A 1 95 ? -11.074 -48.984 14.720 1.00 80.69 95 PRO A C 1
ATOM 645 O O . PRO A 1 95 ? -10.550 -48.577 15.760 1.00 80.69 95 PRO A O 1
ATOM 648 N N . GLY A 1 96 ? -12.266 -48.565 14.286 1.00 83.62 96 GLY A N 1
ATOM 649 C CA . GLY A 1 96 ? -13.108 -47.593 14.993 1.00 83.62 96 GLY A CA 1
ATOM 650 C C . GLY A 1 96 ? -12.718 -46.124 14.799 1.00 83.62 96 GLY A C 1
ATOM 651 O O . GLY A 1 96 ? -13.365 -45.263 15.389 1.00 83.62 96 GLY A O 1
ATOM 652 N N . LEU A 1 97 ? -11.689 -45.822 13.999 1.00 92.19 97 LEU A N 1
ATOM 653 C CA . LEU A 1 97 ? -11.261 -44.452 13.713 1.00 92.19 97 LEU A CA 1
ATOM 654 C C . LEU A 1 97 ? -12.157 -43.809 12.643 1.00 92.19 97 LEU A C 1
ATOM 656 O O . LEU A 1 97 ? -12.406 -44.399 11.589 1.00 92.19 97 LEU A O 1
ATOM 660 N N . THR A 1 98 ? -12.653 -42.609 12.929 1.00 91.62 98 THR A N 1
ATOM 661 C CA . THR A 1 98 ? -13.642 -41.896 12.114 1.00 91.62 98 THR A CA 1
ATOM 662 C C . THR A 1 98 ? -13.259 -40.423 12.023 1.00 91.62 98 THR A C 1
ATOM 664 O O . THR A 1 98 ? -12.951 -39.806 13.042 1.00 91.62 98 THR A O 1
ATOM 667 N N . ILE A 1 99 ? -13.295 -39.857 10.820 1.00 93.12 99 ILE A N 1
ATOM 668 C CA . ILE A 1 99 ? -13.237 -38.411 10.602 1.00 93.12 99 ILE A CA 1
ATOM 669 C C . ILE A 1 99 ? -14.660 -37.863 10.522 1.00 93.12 99 ILE A C 1
ATOM 671 O O . ILE A 1 99 ? -15.543 -38.470 9.911 1.00 93.12 99 ILE A O 1
ATOM 675 N N . VAL A 1 100 ? -14.900 -36.739 11.186 1.00 92.69 100 VAL A N 1
ATOM 676 C CA . VAL A 1 100 ? -16.220 -36.131 11.336 1.00 92.69 100 VAL A CA 1
ATOM 677 C C . VAL A 1 100 ? -16.155 -34.685 10.878 1.00 92.69 100 VAL A C 1
ATOM 679 O O . VAL A 1 100 ? -15.407 -33.894 11.448 1.00 92.69 100 VAL A O 1
ATOM 682 N N . LYS A 1 101 ? -17.006 -34.331 9.911 1.00 89.81 101 LYS A N 1
ATOM 683 C CA . LYS A 1 101 ? -17.291 -32.939 9.552 1.00 89.81 101 LYS A CA 1
ATOM 684 C C . LYS A 1 101 ? -18.459 -32.435 10.396 1.00 89.81 101 LYS A C 1
ATOM 686 O O . LYS A 1 101 ? -19.513 -33.079 10.433 1.00 89.81 101 LYS A O 1
ATOM 691 N N . LEU A 1 102 ? -18.278 -31.315 11.083 1.00 86.19 102 LEU A N 1
ATOM 692 C CA . LEU A 1 102 ? -19.281 -30.689 11.947 1.00 86.19 102 LEU A CA 1
ATOM 693 C C . LEU A 1 102 ? -20.274 -29.854 11.130 1.00 86.19 102 LEU A C 1
ATOM 695 O O . LEU A 1 102 ? -20.018 -29.500 9.976 1.00 86.19 102 LEU A O 1
ATOM 699 N N . LYS A 1 103 ? -21.436 -29.538 11.709 1.00 84.75 103 LYS A N 1
ATOM 700 C CA . LYS A 1 103 ? -22.371 -28.588 11.087 1.00 84.75 103 LYS A CA 1
ATOM 701 C C . LYS A 1 103 ? -21.792 -27.174 11.152 1.00 84.75 103 LYS A C 1
ATOM 703 O O . LYS A 1 103 ? -21.094 -26.817 12.097 1.00 84.75 103 LYS A O 1
ATOM 708 N N . LYS A 1 104 ? -22.135 -26.355 10.152 1.00 66.50 104 LYS A N 1
ATOM 709 C CA . LYS A 1 104 ? -21.674 -24.966 10.024 1.00 66.50 104 LYS A CA 1
ATOM 710 C C . LYS A 1 104 ? -21.897 -24.187 11.330 1.00 66.50 104 LYS A C 1
ATOM 712 O O . LYS A 1 104 ? -23.028 -24.103 11.805 1.00 66.50 104 LYS A O 1
ATOM 717 N N . GLY A 1 105 ? -20.824 -23.604 11.868 1.00 62.28 105 GLY A N 1
ATOM 718 C CA . GLY A 1 105 ? -20.854 -22.755 13.066 1.00 62.28 105 GLY A CA 1
ATOM 719 C C . GLY A 1 105 ? -20.690 -23.482 14.407 1.00 62.28 105 GLY A C 1
ATOM 720 O O . GLY A 1 105 ? -20.853 -22.843 15.441 1.00 62.28 105 GLY A O 1
ATOM 721 N N . GLN A 1 106 ? -20.383 -24.783 14.418 1.00 68.62 106 GLN A N 1
ATOM 722 C CA . GLN A 1 106 ? -20.111 -25.528 15.654 1.00 68.62 106 GLN A CA 1
ATOM 723 C C . GLN A 1 106 ? -18.633 -25.484 16.055 1.00 68.62 106 GLN A C 1
ATOM 725 O O . GLN A 1 106 ? -17.747 -25.571 15.209 1.00 68.62 106 GLN A O 1
ATOM 730 N N . SER A 1 107 ? -18.364 -25.396 17.360 1.00 77.88 107 SER A N 1
ATOM 731 C CA . SER A 1 107 ? -17.001 -25.390 17.896 1.00 77.88 107 SER A CA 1
ATOM 732 C C . SER A 1 107 ? -16.373 -26.785 17.873 1.00 77.88 107 SER A C 1
ATOM 734 O O . SER A 1 107 ? -16.945 -27.752 18.382 1.00 77.88 107 SER A O 1
ATOM 736 N N . VAL A 1 108 ? -15.147 -26.880 17.347 1.00 69.88 108 VAL A N 1
ATOM 737 C CA . VAL A 1 108 ? -14.335 -28.109 17.366 1.00 69.88 108 VAL A CA 1
ATOM 738 C C . VAL A 1 108 ? -14.038 -28.546 18.802 1.00 69.88 108 VAL A C 1
ATOM 740 O O . VAL A 1 108 ? -14.136 -29.732 19.107 1.00 69.88 108 VAL A O 1
ATOM 743 N N . ALA A 1 109 ? -13.750 -27.605 19.705 1.00 72.50 109 ALA A N 1
ATOM 744 C CA . ALA A 1 109 ? -13.473 -27.913 21.109 1.00 72.50 109 ALA A CA 1
ATOM 745 C C . ALA A 1 109 ? -14.706 -28.490 21.828 1.00 72.50 109 ALA A C 1
ATOM 747 O O . ALA A 1 109 ? -14.599 -29.473 22.561 1.00 72.50 109 ALA A O 1
ATOM 748 N N . GLU A 1 110 ? -15.892 -27.928 21.573 1.00 81.12 110 GLU A N 1
ATOM 749 C CA . GLU A 1 110 ? -17.147 -28.442 22.133 1.00 81.12 110 GLU A CA 1
ATOM 750 C C . GLU A 1 110 ? -17.495 -29.818 21.561 1.00 81.12 110 GLU A C 1
ATOM 752 O O . GLU A 1 110 ? -17.941 -30.697 22.297 1.00 81.12 110 GLU A O 1
ATOM 757 N N . ALA A 1 111 ? -17.258 -30.035 20.264 1.00 82.00 111 ALA A N 1
ATOM 758 C CA . ALA A 1 111 ? -17.480 -31.326 19.624 1.00 82.00 111 ALA A CA 1
ATOM 759 C C . ALA A 1 111 ? -16.524 -32.407 20.154 1.00 82.00 111 ALA A C 1
ATOM 761 O O . ALA A 1 111 ? -16.964 -33.528 20.411 1.00 82.00 111 ALA A O 1
ATOM 762 N N . VAL A 1 112 ? -15.245 -32.077 20.371 1.00 87.94 112 VAL A N 1
ATOM 763 C CA . VAL A 1 112 ? -14.267 -32.973 21.013 1.00 87.94 112 VAL A CA 1
ATOM 764 C C . VAL A 1 112 ? -14.743 -33.353 22.415 1.00 87.94 112 VAL A C 1
ATOM 766 O O . VAL A 1 112 ? -14.911 -34.541 22.687 1.00 87.94 112 VAL A O 1
ATOM 769 N N . ALA A 1 113 ? -15.087 -32.374 23.257 1.00 82.94 113 ALA A N 1
ATOM 770 C CA . ALA A 1 113 ? -15.602 -32.634 24.602 1.00 82.94 113 ALA A CA 1
ATOM 771 C C . ALA A 1 113 ? -16.902 -33.465 24.584 1.00 82.94 113 ALA A C 1
ATOM 773 O O . ALA A 1 113 ? -17.095 -34.367 25.404 1.00 82.94 113 ALA A O 1
ATOM 774 N N . ALA A 1 114 ? -17.793 -33.205 23.622 1.00 86.19 114 ALA A N 1
ATOM 775 C CA . ALA A 1 114 ? -19.037 -33.950 23.456 1.00 86.19 114 ALA A CA 1
ATOM 776 C C . ALA A 1 114 ? -18.798 -35.417 23.074 1.00 86.19 114 ALA A C 1
ATOM 778 O O . ALA A 1 114 ? -19.543 -36.282 23.547 1.00 86.19 114 ALA A O 1
ATOM 779 N N . TYR A 1 115 ? -17.783 -35.704 22.251 1.00 92.81 115 TYR A N 1
ATOM 780 C CA . TYR A 1 115 ? -17.367 -37.069 21.928 1.00 92.81 115 TYR A CA 1
ATOM 781 C C . TYR A 1 115 ? -16.691 -37.758 23.114 1.00 92.81 115 TYR A C 1
ATOM 783 O O . TYR A 1 115 ? -17.056 -38.890 23.426 1.00 92.81 115 TYR A O 1
ATOM 791 N N . GLU A 1 116 ? -15.763 -37.094 23.803 1.00 88.38 116 GLU A N 1
ATOM 792 C CA . GLU A 1 116 ? -15.054 -37.658 24.963 1.00 88.38 116 GLU A CA 1
ATOM 793 C C . GLU A 1 116 ? -15.996 -38.014 26.122 1.00 88.38 116 GLU A C 1
ATOM 795 O O . GLU A 1 116 ? -15.743 -38.956 26.870 1.00 88.38 116 GLU A O 1
ATOM 800 N N . ALA A 1 117 ? -17.134 -37.325 26.232 1.00 86.38 117 ALA A N 1
ATOM 801 C CA . ALA A 1 117 ? -18.171 -37.631 27.212 1.00 86.38 117 ALA A CA 1
ATOM 802 C C . ALA A 1 117 ? -19.010 -38.893 26.892 1.00 86.38 117 ALA A C 1
ATOM 804 O O . ALA A 1 117 ? -19.856 -39.276 27.705 1.00 86.38 117 ALA A O 1
ATOM 805 N N . GLN A 1 118 ? -18.848 -39.534 25.722 1.00 86.69 118 GLN A N 1
ATOM 806 C CA . GLN A 1 118 ? -19.679 -40.681 25.324 1.00 86.69 118 GLN A CA 1
ATOM 807 C C . GLN A 1 118 ? -19.078 -42.041 25.725 1.00 86.69 118 GLN A C 1
ATOM 809 O O . GLN A 1 118 ? -17.917 -42.325 25.423 1.00 86.69 118 GLN A O 1
ATOM 814 N N . PRO A 1 119 ? -19.886 -42.963 26.291 1.00 79.38 119 PRO A N 1
ATOM 815 C CA . PRO A 1 119 ? -19.458 -44.337 26.526 1.00 79.38 119 PRO A CA 1
ATOM 816 C C . PRO A 1 119 ? -19.058 -45.029 25.216 1.00 79.38 119 PRO A C 1
ATOM 818 O O . PRO A 1 119 ? -19.846 -45.095 24.272 1.00 79.38 119 PRO A O 1
ATOM 821 N N . GLY A 1 120 ? -17.841 -45.572 25.170 1.00 80.69 120 GLY A N 1
ATOM 822 C CA . GLY A 1 120 ? -17.314 -46.266 23.994 1.00 80.69 120 GLY A CA 1
ATOM 823 C C . GLY A 1 120 ? -16.549 -45.380 23.007 1.00 80.69 120 GLY A C 1
ATOM 824 O O . GLY A 1 120 ? -16.100 -45.905 21.991 1.00 80.69 120 GLY A O 1
ATOM 825 N N . VAL A 1 121 ? -16.353 -44.088 23.290 1.00 89.69 121 VAL A N 1
ATOM 826 C CA . VAL A 1 121 ? -15.323 -43.260 22.638 1.00 89.69 121 VAL A CA 1
ATOM 827 C C . VAL A 1 121 ? -14.014 -43.422 23.410 1.00 89.69 121 VAL A C 1
ATOM 829 O O . VAL A 1 121 ? -13.989 -43.300 24.630 1.00 89.69 121 VAL A O 1
ATOM 832 N N . LEU A 1 122 ? -12.933 -43.759 22.707 1.00 86.50 122 LEU A N 1
ATOM 833 C CA . LEU A 1 122 ? -11.596 -43.893 23.289 1.00 86.50 122 LEU A CA 1
ATOM 834 C C . LEU A 1 122 ? -10.876 -42.546 23.364 1.00 86.50 122 LEU A C 1
ATOM 836 O O . LEU A 1 122 ? -10.176 -42.290 24.335 1.00 86.50 122 LEU A O 1
ATOM 840 N N . TYR A 1 123 ? -11.028 -41.723 22.327 1.00 85.69 123 TYR A N 1
ATOM 841 C CA . TYR A 1 123 ? -10.554 -40.343 22.277 1.00 85.69 123 TYR A CA 1
ATOM 842 C C . TYR A 1 123 ? -11.258 -39.587 21.149 1.00 85.69 123 TYR A C 1
ATOM 844 O O . TYR A 1 123 ? -11.716 -40.192 20.169 1.00 85.69 123 TYR A O 1
ATOM 852 N N . ALA A 1 124 ? -11.283 -38.265 21.268 1.00 88.94 124 ALA A N 1
ATOM 853 C CA . ALA A 1 124 ? -11.560 -37.356 20.171 1.00 88.94 124 ALA A CA 1
ATOM 854 C C . ALA A 1 124 ? -10.510 -36.246 20.168 1.00 88.94 124 ALA A C 1
ATOM 856 O O . ALA A 1 124 ? -9.985 -35.875 21.208 1.00 88.94 124 ALA A O 1
ATOM 857 N N . GLN A 1 125 ? -10.174 -35.742 18.991 1.00 80.50 125 GLN A N 1
ATOM 858 C CA . GLN A 1 125 ? -9.193 -34.675 18.839 1.00 80.50 125 GLN A CA 1
ATOM 859 C C . GLN A 1 125 ? -9.514 -33.834 17.601 1.00 80.50 125 GLN A C 1
ATOM 861 O O . GLN A 1 125 ? -10.157 -34.339 16.673 1.00 80.50 125 GLN A O 1
ATOM 866 N N . PRO A 1 126 ? -9.041 -32.582 17.531 1.00 81.69 126 PRO A N 1
ATOM 867 C CA . PRO A 1 126 ? -9.062 -31.828 16.283 1.00 81.69 126 PRO A CA 1
ATOM 868 C C . PRO A 1 126 ? -8.289 -32.552 15.171 1.00 81.69 126 PRO A C 1
ATOM 870 O O . PRO A 1 126 ? -7.321 -33.273 15.436 1.00 81.69 126 PRO A O 1
ATOM 873 N N . ASN A 1 127 ? -8.688 -32.328 13.917 1.00 82.31 127 ASN A N 1
ATOM 874 C CA . ASN A 1 127 ? -7.872 -32.697 12.762 1.00 82.31 127 ASN A CA 1
ATOM 875 C C . ASN A 1 127 ? -6.723 -31.681 12.611 1.00 82.31 127 ASN A C 1
ATOM 877 O O . ASN A 1 127 ? -6.908 -30.618 12.027 1.00 82.31 127 ASN A O 1
ATOM 881 N N . THR A 1 128 ? -5.569 -31.944 13.224 1.00 61.00 128 THR A N 1
ATOM 882 C CA . THR A 1 128 ? -4.448 -30.992 13.295 1.00 61.00 128 THR A CA 1
ATOM 883 C C . THR A 1 128 ? -3.606 -30.976 12.024 1.00 61.00 128 THR A C 1
ATOM 885 O O . THR A 1 128 ? -3.316 -32.034 11.464 1.00 61.00 128 THR A O 1
ATOM 888 N N . TYR A 1 129 ? -3.112 -29.801 11.626 1.00 46.69 129 TYR A N 1
ATOM 889 C CA . TYR A 1 129 ? -2.066 -29.723 10.609 1.00 46.69 129 TYR A CA 1
ATOM 890 C C . TYR A 1 129 ? -0.765 -30.324 11.153 1.00 46.69 129 TYR A C 1
ATOM 892 O O . TYR A 1 129 ? -0.335 -30.027 12.270 1.00 46.69 129 TYR A O 1
ATOM 900 N N . HIS A 1 130 ? -0.120 -31.161 10.346 1.00 42.19 130 HIS A N 1
ATOM 901 C CA . HIS A 1 130 ? 1.238 -31.628 10.589 1.00 42.19 130 HIS A CA 1
ATOM 902 C C . HIS A 1 130 ? 2.148 -31.001 9.537 1.00 42.19 130 HIS A C 1
ATOM 904 O O . HIS A 1 130 ? 1.942 -31.213 8.346 1.00 42.19 130 HIS A O 1
ATOM 910 N N . ARG A 1 131 ? 3.146 -30.234 9.980 1.00 42.81 131 ARG A N 1
ATOM 911 C CA . ARG A 1 131 ? 4.246 -29.781 9.125 1.00 42.81 131 ARG A CA 1
ATOM 912 C C . ARG A 1 131 ? 5.376 -30.805 9.218 1.00 42.81 131 ARG A C 1
ATOM 914 O O . ARG A 1 131 ? 5.648 -31.334 10.298 1.00 42.81 131 ARG A O 1
ATOM 921 N N . ILE A 1 132 ? 6.007 -31.108 8.091 1.00 36.62 132 ILE A N 1
ATOM 922 C CA . ILE A 1 132 ? 7.308 -31.777 8.089 1.00 36.62 132 ILE A CA 1
ATOM 923 C C . ILE A 1 132 ? 8.306 -30.718 8.571 1.00 36.62 132 ILE A C 1
ATOM 925 O O . ILE A 1 132 ? 8.281 -29.601 8.060 1.00 36.62 132 ILE A O 1
ATOM 929 N N . ASN A 1 133 ? 9.167 -31.037 9.543 1.00 36.97 133 ASN A N 1
ATOM 930 C CA . ASN A 1 133 ? 10.366 -30.230 9.788 1.00 36.97 133 ASN A CA 1
ATOM 931 C C . ASN A 1 133 ? 11.302 -30.458 8.592 1.00 36.97 133 ASN A C 1
ATOM 933 O O . ASN A 1 133 ? 12.183 -31.315 8.647 1.00 36.97 133 ASN A O 1
ATOM 937 N N . GLY A 1 134 ? 11.012 -29.801 7.472 1.00 34.22 134 GLY A N 1
ATOM 938 C CA . GLY A 1 134 ? 11.895 -29.773 6.320 1.00 34.22 134 GLY A CA 1
ATOM 939 C C . GLY A 1 134 ? 13.098 -28.915 6.675 1.00 34.22 134 GLY A C 1
ATOM 940 O O . GLY A 1 134 ? 12.936 -27.855 7.275 1.00 34.22 134 GLY A O 1
ATOM 941 N N . ALA A 1 135 ? 14.297 -29.368 6.318 1.00 37.00 135 ALA A N 1
ATOM 942 C CA . ALA A 1 135 ? 15.359 -28.418 6.028 1.00 37.00 135 ALA A CA 1
ATOM 943 C C . ALA A 1 135 ? 14.768 -27.359 5.082 1.00 37.00 135 ALA A C 1
ATOM 945 O O . ALA A 1 135 ? 14.053 -27.736 4.149 1.00 37.00 135 ALA A O 1
ATOM 946 N N . SER A 1 136 ? 14.989 -26.074 5.358 1.00 44.00 136 SER A N 1
ATOM 947 C CA . SER A 1 136 ? 14.713 -25.013 4.395 1.00 44.00 136 SER A CA 1
ATOM 948 C C . SER A 1 136 ? 15.377 -25.421 3.083 1.00 44.00 136 SER A C 1
ATOM 950 O O . SER A 1 136 ? 16.597 -25.566 3.014 1.00 44.00 136 SER A O 1
ATOM 952 N N . VAL A 1 137 ? 14.569 -25.718 2.066 1.00 50.56 137 VAL A N 1
ATOM 953 C CA . VAL A 1 137 ? 15.079 -25.850 0.705 1.00 50.56 137 VAL A CA 1
ATOM 954 C C . VAL A 1 137 ? 15.282 -24.413 0.251 1.00 50.56 137 VAL A C 1
ATOM 956 O O . VAL A 1 137 ? 14.368 -23.812 -0.298 1.00 50.56 137 VAL A O 1
ATOM 959 N N . GLN A 1 138 ? 16.429 -23.838 0.618 1.00 63.12 138 GLN A N 1
ATOM 960 C CA . GLN A 1 138 ? 16.890 -22.577 0.050 1.00 63.12 138 GLN A CA 1
ATOM 961 C C . GLN A 1 138 ? 17.096 -22.822 -1.443 1.00 63.12 138 GLN A C 1
ATOM 963 O O . GLN A 1 138 ? 17.800 -23.768 -1.816 1.00 63.12 138 GLN A O 1
ATOM 968 N N . MET A 1 139 ? 16.435 -22.031 -2.283 1.00 73.50 139 MET A N 1
ATOM 969 C CA . MET A 1 139 ? 16.652 -22.075 -3.726 1.00 73.50 139 MET A CA 1
ATOM 970 C C . MET A 1 139 ? 17.567 -20.922 -4.113 1.00 73.50 139 MET A C 1
ATOM 972 O O . MET A 1 139 ? 17.282 -19.767 -3.827 1.00 73.50 139 MET A O 1
ATOM 976 N N . THR A 1 140 ? 18.706 -21.257 -4.710 1.00 83.56 140 THR A N 1
ATOM 977 C CA . THR A 1 140 ? 19.662 -20.284 -5.236 1.00 83.56 140 THR A CA 1
ATOM 978 C C . THR A 1 140 ? 19.567 -20.336 -6.755 1.00 83.56 140 THR A C 1
ATOM 980 O O . THR A 1 140 ? 19.815 -21.413 -7.305 1.00 83.56 140 THR A O 1
ATOM 983 N N . PRO A 1 141 ? 19.201 -19.232 -7.417 1.00 89.50 141 PRO A N 1
ATOM 984 C CA . PRO A 1 141 ? 19.087 -19.206 -8.863 1.00 89.50 141 PRO A CA 1
ATOM 985 C C . PRO A 1 141 ? 20.466 -19.258 -9.531 1.00 89.50 141 PRO A C 1
ATOM 987 O O . PRO A 1 141 ? 21.491 -18.945 -8.912 1.00 89.50 141 PRO A O 1
ATOM 990 N N . SER A 1 142 ? 20.503 -19.693 -10.790 1.00 89.88 142 SER A N 1
ATOM 991 C CA . SER A 1 142 ? 21.738 -19.802 -11.577 1.00 89.88 142 SER A CA 1
ATOM 992 C C . SER A 1 142 ? 22.251 -18.475 -12.156 1.00 89.88 142 SER A C 1
ATOM 994 O O . SER A 1 142 ? 23.323 -18.460 -12.771 1.00 89.88 142 SER A O 1
ATOM 996 N N . ASP A 1 143 ? 21.543 -17.372 -11.912 1.00 94.69 143 ASP A N 1
ATOM 997 C CA . ASP A 1 143 ? 21.807 -16.068 -12.515 1.00 94.69 143 ASP A CA 1
ATOM 998 C C . ASP A 1 143 ? 23.173 -15.477 -12.104 1.00 94.69 143 ASP A C 1
ATOM 1000 O O . ASP A 1 143 ? 23.500 -15.397 -10.909 1.00 94.69 143 ASP A O 1
ATOM 1004 N N . PRO A 1 144 ? 24.022 -15.047 -13.064 1.00 93.88 144 PRO A N 1
ATOM 1005 C CA . PRO A 1 144 ? 25.421 -14.708 -12.800 1.00 93.88 144 PRO A CA 1
ATOM 1006 C C . PRO A 1 144 ? 25.649 -13.571 -11.797 1.00 93.88 144 PRO A C 1
ATOM 1008 O O . PRO A 1 144 ? 26.690 -13.551 -11.131 1.00 93.88 144 PRO A O 1
ATOM 1011 N N . LYS A 1 145 ? 24.722 -12.609 -11.694 1.00 94.44 145 LYS A N 1
ATOM 1012 C CA . LYS A 1 145 ? 24.829 -11.465 -10.772 1.00 94.44 145 LYS A CA 1
ATOM 1013 C C . LYS A 1 145 ? 24.108 -11.692 -9.444 1.00 94.44 145 LYS A C 1
ATOM 1015 O O . LYS A 1 145 ? 24.229 -10.825 -8.582 1.00 94.44 145 LYS A O 1
ATOM 1020 N N . PHE A 1 146 ? 23.462 -12.841 -9.205 1.00 95.50 146 PHE A N 1
ATOM 1021 C CA . PHE A 1 146 ? 22.800 -13.142 -7.924 1.00 95.50 146 PHE A CA 1
ATOM 1022 C C . PHE A 1 146 ? 23.674 -12.876 -6.676 1.00 95.50 146 PHE A C 1
ATOM 1024 O O . PHE A 1 146 ? 23.168 -12.304 -5.712 1.00 95.50 146 PHE A O 1
ATOM 1031 N N . PRO A 1 147 ? 24.999 -13.158 -6.664 1.00 94.38 147 PRO A N 1
ATOM 1032 C CA . PRO A 1 147 ? 25.853 -12.823 -5.516 1.00 94.38 147 PRO A CA 1
ATOM 1033 C C . PRO A 1 147 ? 25.916 -11.325 -5.158 1.00 94.38 147 PRO A C 1
ATOM 1035 O O . PRO A 1 147 ? 26.315 -10.978 -4.044 1.00 94.38 147 PRO A O 1
ATOM 1038 N N . LEU A 1 148 ? 25.554 -10.436 -6.089 1.00 94.81 148 LEU A N 1
ATOM 1039 C CA . LEU A 1 148 ? 25.489 -8.986 -5.883 1.00 94.81 148 LEU A CA 1
ATOM 1040 C C . LEU A 1 148 ? 24.153 -8.541 -5.264 1.00 94.81 148 LEU A C 1
ATOM 1042 O O . LEU A 1 148 ? 24.082 -7.452 -4.696 1.00 94.81 148 LEU A O 1
ATOM 1046 N N . LEU A 1 149 ? 23.114 -9.382 -5.321 1.00 96.88 149 LEU A N 1
ATOM 1047 C CA . LEU A 1 149 ? 21.750 -9.080 -4.875 1.00 96.88 149 LEU A CA 1
ATOM 1048 C C . LEU A 1 149 ? 21.597 -9.283 -3.366 1.00 96.88 149 LEU A C 1
ATOM 1050 O O . LEU A 1 149 ? 20.819 -10.115 -2.897 1.00 96.88 149 LEU A O 1
ATOM 1054 N N . TRP A 1 150 ? 22.353 -8.507 -2.585 1.00 97.56 150 TRP A N 1
ATOM 1055 C CA . TRP A 1 150 ? 22.346 -8.611 -1.124 1.00 97.56 150 TRP A CA 1
ATOM 1056 C C . TRP A 1 150 ? 20.952 -8.413 -0.529 1.00 97.56 150 TRP A C 1
ATOM 1058 O O . TRP A 1 150 ? 20.646 -9.041 0.475 1.00 97.56 150 TRP A O 1
ATOM 1068 N N . GLY A 1 151 ? 20.106 -7.586 -1.157 1.00 97.75 151 GLY A N 1
ATOM 1069 C CA . GLY A 1 151 ? 18.733 -7.359 -0.711 1.00 97.75 151 GLY A CA 1
ATOM 1070 C C . GLY A 1 151 ? 17.882 -8.629 -0.726 1.00 97.75 151 GLY A C 1
ATOM 1071 O O . GLY A 1 151 ? 17.034 -8.792 0.145 1.00 97.75 151 GLY A O 1
ATOM 1072 N N . LEU A 1 152 ? 18.153 -9.552 -1.658 1.00 97.88 152 LEU A N 1
ATOM 1073 C CA . LEU A 1 152 ? 17.508 -10.865 -1.736 1.00 97.88 152 LEU A CA 1
ATOM 1074 C C . LEU A 1 152 ? 18.201 -11.887 -0.832 1.00 97.88 152 LEU A C 1
ATOM 1076 O O . LEU A 1 152 ? 17.519 -12.635 -0.132 1.00 97.88 152 LEU A O 1
ATOM 1080 N N . LYS A 1 153 ? 19.545 -11.896 -0.835 1.00 96.12 153 LYS A N 1
ATOM 1081 C CA . LYS A 1 153 ? 20.359 -12.732 0.054 1.00 96.12 153 LYS A CA 1
ATOM 1082 C C . LYS A 1 153 ? 21.670 -12.072 0.470 1.00 96.12 153 LYS A C 1
ATOM 1084 O O . LYS A 1 153 ? 22.626 -11.953 -0.304 1.00 96.12 153 LYS A O 1
ATOM 1089 N N . ASN A 1 154 ? 21.768 -11.740 1.749 1.00 96.44 154 ASN A N 1
ATOM 1090 C CA . ASN A 1 154 ? 22.934 -11.148 2.372 1.00 96.44 154 ASN A CA 1
ATOM 1091 C C . ASN A 1 154 ? 23.718 -12.222 3.131 1.00 96.44 154 ASN A C 1
ATOM 1093 O O . ASN A 1 154 ? 23.338 -12.725 4.186 1.00 96.44 154 ASN A O 1
ATOM 1097 N N . THR A 1 155 ? 24.877 -12.557 2.584 1.00 95.00 155 THR A N 1
ATOM 1098 C CA . THR A 1 155 ? 25.859 -13.483 3.158 1.00 95.00 155 THR A CA 1
ATOM 1099 C C . THR A 1 155 ? 26.969 -12.753 3.924 1.00 95.00 155 THR A C 1
ATOM 1101 O O . THR A 1 155 ? 27.918 -13.384 4.395 1.00 95.00 155 THR A O 1
ATOM 1104 N N . GLY A 1 156 ? 26.856 -11.427 4.067 1.00 94.50 156 GLY A N 1
ATOM 1105 C CA . GLY A 1 156 ? 27.911 -10.542 4.555 1.00 94.50 156 GLY A CA 1
ATOM 1106 C C . GLY A 1 156 ? 28.861 -10.069 3.453 1.00 94.50 156 GLY A C 1
ATOM 1107 O O . GLY A 1 156 ? 30.005 -9.711 3.746 1.00 94.50 156 GLY A O 1
ATOM 1108 N N . GLN A 1 157 ? 28.424 -10.100 2.187 1.00 93.44 157 GLN A N 1
ATOM 1109 C CA . GLN A 1 157 ? 29.203 -9.577 1.067 1.00 93.44 157 GLN A CA 1
ATOM 1110 C C . GLN A 1 157 ? 29.434 -8.065 1.201 1.00 93.44 157 GLN A C 1
ATOM 1112 O O . GLN A 1 157 ? 28.656 -7.343 1.826 1.00 93.44 157 GLN A O 1
ATOM 1117 N N . THR A 1 158 ? 30.536 -7.591 0.622 1.00 92.94 158 THR A N 1
ATOM 1118 C CA . THR A 1 158 ? 30.873 -6.166 0.584 1.00 92.94 158 THR A CA 1
ATOM 1119 C C . THR A 1 158 ? 30.156 -5.493 -0.582 1.00 92.94 158 THR A C 1
ATOM 1121 O O . THR A 1 158 ? 30.230 -5.995 -1.702 1.00 92.94 158 THR A O 1
ATOM 1124 N N . ASP A 1 159 ? 29.494 -4.365 -0.329 1.00 89.50 159 ASP A N 1
ATOM 1125 C CA . ASP A 1 159 ? 28.832 -3.566 -1.367 1.00 89.50 159 ASP A CA 1
ATOM 1126 C C . ASP A 1 159 ? 29.820 -2.756 -2.235 1.00 89.50 159 ASP A C 1
ATOM 1128 O O . ASP A 1 159 ? 31.035 -2.737 -1.994 1.00 89.50 159 ASP A O 1
ATOM 1132 N N . GLY A 1 160 ? 29.299 -2.057 -3.251 1.00 86.75 160 GLY A N 1
ATOM 1133 C CA . GLY A 1 160 ? 30.094 -1.202 -4.144 1.00 86.75 160 GLY A CA 1
ATOM 1134 C C . GLY A 1 160 ? 30.774 -0.014 -3.449 1.00 86.75 160 GLY A C 1
ATOM 1135 O O . GLY A 1 160 ? 31.734 0.541 -3.984 1.00 86.75 160 GLY A O 1
ATOM 1136 N N . TYR A 1 161 ? 30.357 0.332 -2.227 1.00 90.94 161 TYR A N 1
ATOM 1137 C CA . TYR A 1 161 ? 30.976 1.367 -1.393 1.00 90.94 161 TYR A CA 1
ATOM 1138 C C . TYR A 1 161 ? 32.059 0.826 -0.449 1.00 90.94 161 TYR A C 1
ATOM 1140 O O . TYR A 1 161 ? 32.643 1.582 0.336 1.00 90.94 161 TYR A O 1
ATOM 1148 N N . GLY A 1 162 ? 32.361 -0.472 -0.512 1.00 91.50 162 GLY A N 1
ATOM 1149 C CA . GLY A 1 162 ? 33.366 -1.106 0.335 1.00 91.50 162 GLY A CA 1
ATOM 1150 C C . GLY A 1 162 ? 32.881 -1.409 1.756 1.00 91.50 162 GLY A C 1
ATOM 1151 O O . GLY A 1 162 ? 33.712 -1.694 2.625 1.00 91.50 162 GLY A O 1
ATOM 1152 N N . GLN A 1 163 ? 31.573 -1.355 2.022 1.00 89.75 163 GLN A N 1
ATOM 1153 C CA . GLN A 1 163 ? 30.986 -1.687 3.320 1.00 89.75 163 GLN A CA 1
ATOM 1154 C C . GLN A 1 163 ? 30.600 -3.166 3.364 1.00 89.75 163 GLN A C 1
ATOM 1156 O O . GLN A 1 163 ? 29.846 -3.653 2.527 1.00 89.75 163 GLN A O 1
ATOM 1161 N N . ALA A 1 164 ? 31.116 -3.891 4.359 1.00 94.81 164 ALA A N 1
ATOM 1162 C CA . ALA A 1 164 ? 30.722 -5.276 4.593 1.00 94.81 164 ALA A CA 1
ATOM 1163 C C . ALA A 1 164 ? 29.295 -5.337 5.157 1.00 94.81 164 ALA A C 1
ATOM 1165 O O . ALA A 1 164 ? 29.009 -4.691 6.173 1.00 94.81 164 ALA A O 1
ATOM 1166 N N . GLY A 1 165 ? 28.434 -6.130 4.519 1.00 95.19 165 GLY A N 1
ATOM 1167 C CA . GLY A 1 165 ? 27.083 -6.390 4.998 1.00 95.19 165 GLY A CA 1
ATOM 1168 C C . GLY A 1 165 ? 27.053 -7.217 6.285 1.00 95.19 165 GLY A C 1
ATOM 1169 O O . GLY A 1 165 ? 28.031 -7.868 6.673 1.00 95.19 165 GLY A O 1
ATOM 1170 N N . ILE A 1 166 ? 25.904 -7.208 6.955 1.00 96.38 166 ILE A N 1
ATOM 1171 C CA . ILE A 1 166 ? 25.583 -8.147 8.032 1.00 96.38 166 ILE A CA 1
ATOM 1172 C C . ILE A 1 166 ? 24.784 -9.284 7.408 1.00 96.38 166 ILE A C 1
ATOM 1174 O O . ILE A 1 166 ? 23.719 -9.046 6.851 1.00 96.38 166 ILE A O 1
ATOM 1178 N N . ALA A 1 167 ? 25.289 -10.513 7.509 1.00 93.62 167 ALA A N 1
ATOM 1179 C CA . ALA A 1 167 ? 24.545 -11.674 7.034 1.00 93.62 167 ALA A CA 1
ATOM 1180 C C . ALA A 1 167 ? 23.133 -11.695 7.648 1.00 93.62 167 ALA A C 1
ATOM 1182 O O . ALA A 1 167 ? 23.011 -11.401 8.841 1.00 93.62 167 ALA A O 1
ATOM 1183 N N . ASP A 1 168 ? 22.118 -12.057 6.854 1.00 92.25 168 ASP A N 1
ATOM 1184 C CA . ASP A 1 168 ? 20.688 -12.074 7.240 1.00 92.25 168 ASP A CA 1
ATOM 1185 C C . ASP A 1 168 ? 20.009 -10.679 7.305 1.00 92.25 168 ASP A C 1
ATOM 1187 O O . ASP A 1 168 ? 18.834 -10.538 7.666 1.00 92.25 168 ASP A O 1
ATOM 1191 N N . ALA A 1 169 ? 20.736 -9.608 6.956 1.00 96.38 169 ALA A N 1
ATOM 1192 C CA . ALA A 1 169 ? 20.152 -8.299 6.651 1.00 96.38 169 ALA A CA 1
ATOM 1193 C C . ALA A 1 169 ? 19.721 -8.250 5.172 1.00 96.38 169 ALA A C 1
ATOM 1195 O O . ALA A 1 169 ? 20.342 -7.564 4.361 1.00 96.38 169 ALA A O 1
ATOM 1196 N N . ASP A 1 170 ? 18.708 -9.044 4.830 1.00 97.75 170 ASP A N 1
ATOM 1197 C CA . ASP A 1 170 ? 18.085 -9.196 3.503 1.00 97.75 170 ASP A CA 1
ATOM 1198 C C . ASP A 1 170 ? 16.570 -9.417 3.660 1.00 97.75 170 ASP A C 1
ATOM 1200 O O . ASP A 1 170 ? 16.043 -9.088 4.714 1.00 97.75 170 ASP A O 1
ATOM 1204 N N . ILE A 1 171 ? 15.837 -9.892 2.650 1.00 98.50 171 ILE A N 1
ATOM 1205 C CA . ILE A 1 171 ? 14.386 -10.152 2.752 1.00 98.50 171 ILE A CA 1
ATOM 1206 C C . ILE A 1 171 ? 14.017 -11.639 2.873 1.00 98.50 171 ILE A C 1
ATOM 1208 O O . ILE A 1 171 ? 12.833 -11.954 2.759 1.00 98.50 171 ILE A O 1
ATOM 1212 N N . ASP A 1 172 ? 14.968 -12.548 3.081 1.00 96.56 172 ASP A N 1
ATOM 1213 C CA . ASP A 1 172 ? 14.766 -14.007 3.081 1.00 96.56 172 ASP A CA 1
ATOM 1214 C C . ASP A 1 172 ? 14.116 -14.525 1.774 1.00 96.56 172 ASP A C 1
ATOM 1216 O O . ASP A 1 172 ? 13.160 -15.316 1.790 1.00 96.56 172 ASP A O 1
ATOM 1220 N N . ALA A 1 173 ? 14.572 -14.029 0.615 1.00 95.62 173 ALA A N 1
ATOM 1221 C CA . ALA A 1 173 ? 13.993 -14.401 -0.680 1.00 95.62 173 ALA A CA 1
ATOM 1222 C C . ALA A 1 173 ? 14.254 -15.878 -1.024 1.00 95.62 173 ALA A C 1
ATOM 1224 O O . ALA A 1 173 ? 13.343 -16.582 -1.460 1.00 95.62 173 ALA A O 1
ATOM 1225 N N . ASP A 1 174 ? 15.458 -16.391 -0.758 1.00 88.12 174 ASP A N 1
ATOM 1226 C CA . ASP A 1 174 ? 15.827 -17.782 -1.048 1.00 88.12 174 ASP A CA 1
ATOM 1227 C C . ASP A 1 174 ? 15.069 -18.795 -0.182 1.00 88.12 174 ASP A C 1
ATOM 1229 O O . ASP A 1 174 ? 14.760 -19.900 -0.644 1.00 88.12 174 ASP A O 1
ATOM 1233 N N . GLU A 1 175 ? 14.705 -18.433 1.051 1.00 87.38 175 GLU A N 1
ATOM 1234 C CA . GLU A 1 175 ? 13.780 -19.224 1.860 1.00 87.38 175 GLU A CA 1
ATOM 1235 C C . GLU A 1 175 ? 12.337 -19.140 1.341 1.00 87.38 175 GLU A C 1
ATOM 1237 O O . GLU A 1 175 ? 11.618 -20.146 1.379 1.00 87.38 175 GLU A O 1
ATOM 1242 N N . ALA A 1 176 ? 11.896 -17.962 0.884 1.00 89.69 176 ALA A N 1
ATOM 1243 C CA . ALA A 1 176 ? 10.556 -17.739 0.340 1.00 89.69 176 ALA A CA 1
ATOM 1244 C C . ALA A 1 176 ? 10.313 -18.541 -0.946 1.00 89.69 176 ALA A C 1
ATOM 1246 O O . ALA A 1 176 ? 9.264 -19.179 -1.078 1.00 89.69 176 ALA A O 1
ATOM 1247 N N . TRP A 1 177 ? 11.309 -18.602 -1.834 1.00 91.31 177 TRP A N 1
ATOM 1248 C CA . TRP A 1 177 ? 11.259 -19.367 -3.081 1.00 91.31 177 TRP A CA 1
ATOM 1249 C C . TRP A 1 177 ? 11.009 -20.855 -2.863 1.00 91.31 177 TRP A C 1
ATOM 1251 O O . TRP A 1 177 ? 10.294 -21.481 -3.643 1.00 91.31 177 TRP A O 1
ATOM 1261 N N . GLY A 1 178 ? 11.450 -21.410 -1.729 1.00 79.75 178 GLY A N 1
ATOM 1262 C CA . GLY A 1 178 ? 11.093 -22.764 -1.295 1.00 79.75 178 GLY A CA 1
ATOM 1263 C C . GLY A 1 178 ? 9.580 -23.031 -1.164 1.00 79.75 178 GLY A C 1
ATOM 1264 O O . GLY A 1 178 ? 9.176 -24.193 -1.059 1.00 79.75 178 GLY A O 1
ATOM 1265 N N . LEU A 1 179 ? 8.739 -21.989 -1.149 1.00 81.50 179 LEU A N 1
ATOM 1266 C CA . LEU A 1 179 ? 7.274 -22.069 -1.113 1.00 81.50 179 LEU A CA 1
ATOM 1267 C C . LEU A 1 179 ? 6.619 -21.682 -2.444 1.00 81.50 179 LEU A C 1
ATOM 1269 O O . LEU A 1 179 ? 5.686 -22.361 -2.874 1.00 81.50 179 LEU A O 1
ATOM 1273 N N . THR A 1 180 ? 7.064 -20.587 -3.054 1.00 89.81 180 THR A N 1
ATOM 1274 C CA . THR A 1 180 ? 6.626 -20.112 -4.371 1.00 89.81 180 THR A CA 1
ATOM 1275 C C . THR A 1 180 ? 7.691 -19.188 -4.946 1.00 89.81 180 THR A C 1
ATOM 1277 O O . THR A 1 180 ? 8.309 -18.439 -4.197 1.00 89.81 180 THR A O 1
ATOM 1280 N N . THR A 1 181 ? 7.879 -19.210 -6.259 1.00 90.44 181 THR A N 1
ATOM 1281 C CA . THR A 1 181 ? 8.758 -18.284 -6.991 1.00 90.44 181 THR A CA 1
ATOM 1282 C C . THR A 1 181 ? 7.973 -17.205 -7.736 1.00 90.44 181 THR A C 1
ATOM 1284 O O . THR A 1 181 ? 8.565 -16.412 -8.452 1.00 90.44 181 THR A O 1
ATOM 1287 N N . GLY A 1 182 ? 6.649 -17.158 -7.562 1.00 94.00 182 GLY A N 1
ATOM 1288 C CA . GLY A 1 182 ? 5.762 -16.226 -8.256 1.00 94.00 182 GLY A CA 1
ATOM 1289 C C . GLY A 1 182 ? 4.779 -16.942 -9.181 1.00 94.00 182 GLY A C 1
ATOM 1290 O O . GLY A 1 182 ? 4.635 -18.166 -9.134 1.00 94.00 182 GLY A O 1
ATOM 1291 N N . SER A 1 183 ? 4.029 -16.159 -9.950 1.00 94.62 183 SER A N 1
ATOM 1292 C CA . SER A 1 183 ? 3.189 -16.634 -11.044 1.00 94.62 183 SER A CA 1
ATOM 1293 C C . SER A 1 183 ? 2.876 -15.495 -12.015 1.00 94.62 183 SER A C 1
ATOM 1295 O O . SER A 1 183 ? 2.382 -14.453 -11.585 1.00 94.62 183 SER A O 1
ATOM 1297 N N . SER A 1 184 ? 2.982 -15.757 -13.317 1.00 94.12 184 SER A N 1
ATOM 1298 C CA . SER A 1 184 ? 2.455 -14.916 -14.415 1.00 94.12 184 SER A CA 1
ATOM 1299 C C . SER A 1 184 ? 0.936 -14.675 -14.370 1.00 94.12 184 SER A C 1
ATOM 1301 O O . SER A 1 184 ? 0.380 -13.915 -15.155 1.00 94.12 184 SER A O 1
ATOM 1303 N N . ALA A 1 185 ? 0.206 -15.301 -13.442 1.00 94.00 185 ALA A N 1
ATOM 1304 C CA . ALA A 1 185 ? -1.186 -14.940 -13.179 1.00 94.00 185 ALA A CA 1
ATOM 1305 C C . ALA A 1 185 ? -1.328 -13.637 -12.371 1.00 94.00 185 ALA A C 1
ATOM 1307 O O . ALA A 1 185 ? -2.430 -13.091 -12.315 1.00 94.00 185 ALA A O 1
ATOM 1308 N N . VAL A 1 186 ? -0.260 -13.181 -11.709 1.00 98.50 186 VAL A N 1
ATOM 1309 C CA . VAL A 1 186 ? -0.253 -11.979 -10.869 1.00 98.50 186 VAL A CA 1
ATOM 1310 C C . VAL A 1 186 ? 0.282 -10.806 -11.669 1.00 98.50 186 VAL A C 1
ATOM 1312 O O . VAL A 1 186 ? 1.394 -10.868 -12.194 1.00 98.50 186 VAL A O 1
ATOM 1315 N N . LYS A 1 187 ? -0.497 -9.725 -11.721 1.00 98.75 187 LYS A N 1
ATOM 1316 C CA . LYS A 1 187 ? -0.123 -8.508 -12.447 1.00 98.75 187 LYS A CA 1
ATOM 1317 C C . LYS A 1 187 ? 0.426 -7.451 -11.497 1.00 98.75 187 LYS A C 1
ATOM 1319 O O . LYS A 1 187 ? -0.252 -7.072 -10.537 1.00 98.75 187 LYS A O 1
ATOM 1324 N N . VAL A 1 188 ? 1.618 -6.943 -11.792 1.00 98.88 188 VAL A N 1
ATOM 1325 C CA . VAL A 1 188 ? 2.240 -5.818 -11.088 1.00 98.88 188 VAL A CA 1
ATOM 1326 C C . VAL A 1 188 ? 2.360 -4.646 -12.049 1.00 98.88 188 VAL A C 1
ATOM 1328 O O . VAL A 1 188 ? 3.104 -4.714 -13.021 1.00 98.88 188 VAL A O 1
ATOM 1331 N N . ALA A 1 189 ? 1.624 -3.574 -11.780 1.00 98.88 189 ALA A N 1
ATOM 1332 C CA . ALA A 1 189 ? 1.732 -2.336 -12.534 1.00 98.88 189 ALA A CA 1
ATOM 1333 C C . ALA A 1 189 ? 2.921 -1.512 -12.035 1.00 98.88 189 ALA A C 1
ATOM 1335 O O . ALA A 1 189 ? 3.022 -1.205 -10.843 1.00 98.88 189 ALA A O 1
ATOM 1336 N N . VAL A 1 190 ? 3.808 -1.145 -12.953 1.00 98.88 190 VAL A N 1
ATOM 1337 C CA . VAL A 1 190 ? 4.943 -0.256 -12.705 1.00 98.88 190 VAL A CA 1
ATOM 1338 C C . VAL A 1 190 ? 4.580 1.103 -13.287 1.00 98.88 190 VAL A C 1
ATOM 1340 O O . VAL A 1 190 ? 4.639 1.283 -14.498 1.00 98.88 190 VAL A O 1
ATOM 1343 N N . ILE A 1 191 ? 4.157 2.026 -12.416 1.00 98.62 191 ILE A N 1
ATOM 1344 C CA . ILE A 1 191 ? 3.861 3.417 -12.784 1.00 98.62 191 ILE A CA 1
ATOM 1345 C C . ILE A 1 191 ? 5.147 4.215 -12.600 1.00 98.62 191 ILE A C 1
ATOM 1347 O O . ILE A 1 191 ? 5.498 4.554 -11.467 1.00 98.62 191 ILE A O 1
ATOM 1351 N N . ASP A 1 192 ? 5.871 4.444 -13.692 1.00 98.62 192 ASP A N 1
ATOM 1352 C CA . ASP A 1 192 ? 7.245 4.955 -13.660 1.00 98.62 192 ASP A CA 1
ATOM 1353 C C . ASP A 1 192 ? 7.639 5.609 -15.007 1.00 98.62 192 ASP A C 1
ATOM 1355 O O . ASP A 1 192 ? 6.780 6.145 -15.703 1.00 98.62 192 ASP A O 1
ATOM 1359 N N . THR A 1 193 ? 8.915 5.603 -15.399 1.00 97.75 193 THR A N 1
ATOM 1360 C CA . THR A 1 193 ? 9.414 6.185 -16.660 1.00 97.75 193 THR A CA 1
ATOM 1361 C C . THR A 1 193 ? 9.165 5.328 -17.906 1.00 97.75 193 THR A C 1
ATOM 1363 O O . THR A 1 193 ? 9.632 5.679 -18.987 1.00 97.75 193 THR A O 1
ATOM 1366 N N . GLY A 1 194 ? 8.421 4.227 -17.776 1.00 97.50 194 GLY A N 1
ATOM 1367 C CA . GLY A 1 194 ? 8.271 3.188 -18.799 1.00 97.50 194 GLY A CA 1
ATOM 1368 C C . GLY A 1 194 ? 9.085 1.935 -18.470 1.00 97.50 194 GLY A C 1
ATOM 1369 O O . GLY A 1 194 ? 9.736 1.867 -17.430 1.00 97.50 194 GLY A O 1
ATOM 1370 N N . VAL A 1 195 ? 9.051 0.919 -19.332 1.00 97.88 195 VAL A N 1
ATOM 1371 C CA . VAL A 1 195 ? 9.871 -0.299 -19.183 1.00 97.88 195 VAL A CA 1
ATOM 1372 C C . VAL A 1 195 ? 10.470 -0.691 -20.531 1.00 97.88 195 VAL A C 1
ATOM 1374 O O . VAL A 1 195 ? 9.754 -0.790 -21.526 1.00 97.88 195 VAL A O 1
ATOM 1377 N N . ASP A 1 196 ? 11.773 -0.977 -20.569 1.00 94.44 196 ASP A N 1
ATOM 1378 C CA . ASP A 1 196 ? 12.404 -1.626 -21.720 1.00 94.44 196 ASP A CA 1
ATOM 1379 C C . ASP A 1 196 ? 11.950 -3.093 -21.793 1.00 94.44 196 ASP A C 1
ATOM 1381 O O . ASP A 1 196 ? 12.577 -4.009 -21.255 1.00 94.44 196 ASP A O 1
ATOM 1385 N N . ARG A 1 197 ? 10.807 -3.303 -22.450 1.00 90.25 197 ARG A N 1
ATOM 1386 C CA . ARG A 1 197 ? 10.162 -4.613 -22.619 1.00 90.25 197 ARG A CA 1
ATOM 1387 C C . ARG A 1 197 ? 10.991 -5.615 -23.428 1.00 90.25 197 ARG A C 1
ATOM 1389 O O . ARG A 1 197 ? 10.645 -6.792 -23.450 1.00 90.25 197 ARG A O 1
ATOM 1396 N N . GLU A 1 198 ? 12.025 -5.159 -24.134 1.00 87.88 198 GLU A N 1
ATOM 1397 C CA . GLU A 1 198 ? 12.902 -6.004 -24.956 1.00 87.88 198 GLU A CA 1
ATOM 1398 C C . GLU A 1 198 ? 14.148 -6.461 -24.185 1.00 87.88 198 GLU A C 1
ATOM 1400 O O . GLU A 1 198 ? 14.937 -7.267 -24.688 1.00 87.88 198 GLU A O 1
ATOM 1405 N N . HIS A 1 199 ? 14.306 -5.998 -22.940 1.00 92.38 199 HIS A N 1
ATOM 1406 C CA . HIS A 1 199 ? 15.404 -6.392 -22.079 1.00 92.38 199 HIS A CA 1
ATOM 1407 C C . HIS A 1 199 ? 15.377 -7.911 -21.803 1.00 92.38 199 HIS A C 1
ATOM 1409 O O . HIS A 1 199 ? 14.383 -8.410 -21.276 1.00 92.38 199 HIS A O 1
ATOM 1415 N N . PRO A 1 200 ? 16.469 -8.666 -22.059 1.00 90.56 200 PRO A N 1
ATOM 1416 C CA . PRO A 1 200 ? 16.493 -10.127 -21.914 1.00 90.56 200 PRO A CA 1
ATOM 1417 C C . PRO A 1 200 ? 16.137 -10.642 -20.514 1.00 90.56 200 PRO A C 1
ATOM 1419 O O . PRO A 1 200 ? 15.594 -11.727 -20.377 1.00 90.56 200 PRO A O 1
ATOM 1422 N N . GLU A 1 201 ? 16.438 -9.862 -19.475 1.00 92.69 201 GLU A N 1
ATOM 1423 C CA . GLU A 1 201 ? 16.048 -10.154 -18.083 1.00 92.69 201 GLU A CA 1
ATOM 1424 C C . GLU A 1 201 ? 14.524 -10.165 -17.860 1.00 92.69 201 GLU A C 1
ATOM 1426 O O . GLU A 1 201 ? 14.049 -10.748 -16.893 1.00 92.69 201 GLU A O 1
ATOM 1431 N N . LEU A 1 202 ? 13.756 -9.486 -18.714 1.00 94.31 202 LEU A N 1
ATOM 1432 C CA . LEU A 1 202 ? 12.301 -9.346 -18.609 1.00 94.31 202 LEU A CA 1
ATOM 1433 C C . LEU A 1 202 ? 11.563 -10.187 -19.662 1.00 94.31 202 LEU A C 1
ATOM 1435 O O . LEU A 1 202 ? 10.346 -10.042 -19.825 1.00 94.31 202 LEU A O 1
ATOM 1439 N N . ASP A 1 203 ? 12.274 -11.071 -20.372 1.00 86.69 203 ASP A N 1
ATOM 1440 C CA . ASP A 1 203 ? 11.663 -11.949 -21.368 1.00 86.69 203 ASP A CA 1
ATOM 1441 C C . ASP A 1 203 ? 10.583 -12.824 -20.712 1.00 86.69 203 ASP A C 1
ATOM 1443 O O . ASP A 1 203 ? 10.752 -13.378 -19.626 1.00 86.69 203 ASP A O 1
ATOM 1447 N N . GLY A 1 204 ? 9.409 -12.879 -21.337 1.00 87.00 204 GLY A N 1
ATOM 1448 C CA . GLY A 1 204 ? 8.241 -13.582 -20.798 1.00 87.00 204 GLY A CA 1
ATOM 1449 C C . GLY A 1 204 ? 7.578 -12.963 -19.556 1.00 87.00 204 GLY A C 1
ATOM 1450 O O . GLY A 1 204 ? 6.535 -13.471 -19.144 1.00 87.00 204 GLY A O 1
ATOM 1451 N N . GLN A 1 205 ? 8.108 -11.873 -18.990 1.00 95.25 205 GLN A N 1
ATOM 1452 C CA . GLN A 1 205 ? 7.545 -11.209 -17.801 1.00 95.25 205 GLN A CA 1
ATOM 1453 C C . GLN A 1 205 ? 6.588 -10.068 -18.164 1.00 95.25 205 GLN A C 1
ATOM 1455 O O . GLN A 1 205 ? 5.789 -9.642 -17.335 1.00 95.25 205 GLN A O 1
ATOM 1460 N N . MET A 1 206 ? 6.646 -9.543 -19.388 1.00 97.06 206 MET A N 1
ATOM 1461 C CA . MET A 1 206 ? 5.864 -8.369 -19.785 1.00 97.06 206 MET A CA 1
ATOM 1462 C C . MET A 1 206 ? 4.408 -8.713 -20.116 1.00 97.06 206 MET A C 1
ATOM 1464 O O . MET A 1 206 ? 4.108 -9.698 -20.795 1.00 97.06 206 MET A O 1
ATOM 1468 N N . TRP A 1 207 ? 3.486 -7.875 -19.645 1.00 97.38 207 TRP A N 1
ATOM 1469 C CA . TRP A 1 207 ? 2.076 -7.952 -20.003 1.00 97.38 207 TRP A CA 1
ATOM 1470 C C . TRP A 1 207 ? 1.866 -7.577 -21.471 1.00 97.38 207 TRP A C 1
ATOM 1472 O O . TRP A 1 207 ? 2.516 -6.676 -21.994 1.00 97.38 207 TRP A O 1
ATOM 1482 N N . VAL A 1 208 ? 0.929 -8.270 -22.119 1.00 94.69 208 VAL A N 1
ATOM 1483 C CA . VAL A 1 208 ? 0.514 -7.990 -23.494 1.00 94.69 208 VAL A CA 1
ATOM 1484 C C . VAL A 1 208 ? -1.009 -7.958 -23.544 1.00 94.69 208 VAL A C 1
ATOM 1486 O O . VAL A 1 208 ? -1.659 -8.941 -23.155 1.00 94.69 208 VAL A O 1
ATOM 1489 N N . ASN A 1 209 ? -1.581 -6.863 -24.048 1.00 94.81 209 ASN A N 1
ATOM 1490 C CA . ASN A 1 209 ? -3.001 -6.803 -24.363 1.00 94.81 209 ASN A CA 1
ATOM 1491 C C . ASN A 1 209 ? -3.273 -7.592 -25.646 1.00 94.81 209 ASN A C 1
ATOM 1493 O O . ASN A 1 209 ? -3.161 -7.086 -26.751 1.00 94.81 209 ASN A O 1
ATOM 1497 N N . ILE A 1 210 ? -3.646 -8.864 -25.518 1.00 92.06 210 ILE A N 1
ATOM 1498 C CA . ILE A 1 210 ? -3.979 -9.695 -26.688 1.00 92.06 210 ILE A CA 1
ATOM 1499 C C . ILE A 1 210 ? -5.295 -9.289 -27.371 1.00 92.06 210 ILE A C 1
ATOM 1501 O O . ILE A 1 210 ? -5.643 -9.875 -28.400 1.00 92.06 210 ILE A O 1
ATOM 1505 N N . ALA A 1 211 ? -6.076 -8.402 -26.745 1.00 91.31 211 ALA A N 1
ATOM 1506 C CA . ALA A 1 211 ? -7.327 -7.898 -27.293 1.00 91.31 211 ALA A CA 1
ATOM 1507 C C . ALA A 1 211 ? -7.118 -6.673 -28.194 1.00 91.31 211 ALA A C 1
ATOM 1509 O O . ALA A 1 211 ? -8.016 -6.392 -28.985 1.00 91.31 211 ALA A O 1
ATOM 1510 N N . ASP A 1 212 ? -5.943 -6.042 -28.124 1.00 89.06 212 ASP A N 1
ATOM 1511 C CA . ASP A 1 212 ? -5.578 -4.874 -28.914 1.00 89.06 212 ASP A CA 1
ATOM 1512 C C . ASP A 1 212 ? -4.434 -5.204 -29.893 1.00 89.06 212 ASP A C 1
ATOM 1514 O O . ASP A 1 212 ? -3.521 -5.975 -29.573 1.00 89.06 212 ASP A O 1
ATOM 1518 N N . LEU A 1 213 ? -4.541 -4.744 -31.144 1.00 83.25 213 LEU A N 1
ATOM 1519 C CA . LEU A 1 213 ? -3.565 -5.043 -32.192 1.00 83.25 213 LEU A CA 1
ATOM 1520 C C . LEU A 1 213 ? -2.558 -3.895 -32.326 1.00 83.25 213 LEU A C 1
ATOM 1522 O O . LEU A 1 213 ? -2.951 -2.759 -32.567 1.00 83.25 213 LEU A O 1
ATOM 1526 N N . PRO A 1 214 ? -1.247 -4.186 -32.345 1.00 80.31 214 PRO A N 1
ATOM 1527 C CA . PRO A 1 214 ? -0.249 -3.128 -32.346 1.00 80.31 214 PRO A CA 1
ATOM 1528 C C . PRO A 1 214 ? -0.251 -2.339 -33.661 1.00 80.31 214 PRO A C 1
ATOM 1530 O O . PRO A 1 214 ? -0.216 -2.929 -34.749 1.00 80.31 214 PRO A O 1
ATOM 1533 N N . ASN A 1 215 ? -0.154 -1.011 -33.551 1.00 79.06 215 ASN A N 1
ATOM 1534 C CA . ASN A 1 215 ? 0.064 -0.056 -34.644 1.00 79.06 215 ASN A CA 1
ATOM 1535 C C . ASN A 1 215 ? -1.058 -0.004 -35.701 1.00 79.06 215 ASN A C 1
ATOM 1537 O O . ASN A 1 215 ? -0.776 0.214 -36.887 1.00 79.06 215 ASN A O 1
ATOM 1541 N N . ASN A 1 216 ? -2.319 -0.234 -35.322 1.00 82.75 216 ASN A N 1
ATOM 1542 C CA . ASN A 1 216 ? -3.460 -0.083 -36.233 1.00 82.75 216 ASN A CA 1
ATOM 1543 C C . ASN A 1 216 ? -4.228 1.244 -36.033 1.00 82.75 216 ASN A C 1
ATOM 1545 O O . ASN A 1 216 ? -5.046 1.598 -36.894 1.00 82.75 216 ASN A O 1
ATOM 1549 N N . GLY A 1 217 ? -3.912 1.998 -34.974 1.00 86.00 217 GLY A N 1
ATOM 1550 C CA . GLY A 1 217 ? -4.512 3.280 -34.617 1.00 86.00 217 GLY A CA 1
ATOM 1551 C C . GLY A 1 217 ? -5.955 3.176 -34.121 1.00 86.00 217 GLY A C 1
ATOM 1552 O O . GLY A 1 217 ? -6.721 4.133 -34.304 1.00 86.00 217 GLY A O 1
ATOM 1553 N N . LEU A 1 218 ? -6.360 2.028 -33.578 1.00 89.44 218 LEU A N 1
ATOM 1554 C CA . LEU A 1 218 ? -7.706 1.732 -33.094 1.00 89.44 218 LEU A CA 1
ATOM 1555 C C . LEU A 1 218 ? -7.646 1.196 -31.661 1.00 89.44 218 LEU A C 1
ATOM 1557 O O . LEU A 1 218 ? -6.795 0.402 -31.314 1.00 89.44 218 LEU A O 1
ATOM 1561 N N . ASP A 1 219 ? -8.622 1.593 -30.853 1.00 92.50 219 ASP A N 1
ATOM 1562 C CA . ASP A 1 219 ? -8.926 0.946 -29.572 1.00 92.50 219 ASP A CA 1
ATOM 1563 C C . ASP A 1 219 ? -9.835 -0.266 -29.863 1.00 92.50 219 ASP A C 1
ATOM 1565 O O . ASP A 1 219 ? -11.058 -0.128 -30.044 1.00 92.50 219 ASP A O 1
ATOM 1569 N N . ASP A 1 220 ? -9.224 -1.437 -30.055 1.00 92.94 220 ASP A N 1
ATOM 1570 C CA . ASP A 1 220 ? -9.897 -2.653 -30.536 1.00 92.94 220 ASP A CA 1
ATOM 1571 C C . ASP A 1 220 ? -10.751 -3.317 -29.444 1.00 92.94 220 ASP A C 1
ATOM 1573 O O . ASP A 1 220 ? -11.787 -3.936 -29.741 1.00 92.94 220 ASP A O 1
ATOM 1577 N N . ASP A 1 221 ? -10.351 -3.181 -28.179 1.00 92.12 221 ASP A N 1
ATOM 1578 C CA . ASP A 1 221 ? -11.056 -3.737 -27.022 1.00 92.12 221 ASP A CA 1
ATOM 1579 C C . ASP A 1 221 ? -12.059 -2.750 -26.385 1.00 92.12 221 ASP A C 1
ATOM 1581 O O . ASP A 1 221 ? -12.913 -3.156 -25.583 1.00 92.12 221 ASP A O 1
ATOM 1585 N N . SER A 1 222 ? -12.066 -1.499 -26.859 1.00 93.81 222 SER A N 1
ATOM 1586 C CA . SER A 1 222 ? -12.919 -0.396 -26.407 1.00 93.81 222 SER A CA 1
ATOM 1587 C C . SER A 1 222 ? -12.713 -0.029 -24.934 1.00 93.81 222 SER A C 1
ATOM 1589 O O . SER A 1 222 ? -13.686 0.350 -24.261 1.00 93.81 222 SER A O 1
ATOM 1591 N N . ASN A 1 223 ? -11.487 -0.169 -24.426 1.00 91.00 223 ASN A N 1
ATOM 1592 C CA . ASN A 1 223 ? -11.109 0.175 -23.054 1.00 91.00 223 ASN A CA 1
ATOM 1593 C C . ASN A 1 223 ? -10.793 1.678 -22.876 1.00 91.00 223 ASN A C 1
ATOM 1595 O O . ASN A 1 223 ? -10.734 2.161 -21.744 1.00 91.00 223 ASN A O 1
ATOM 1599 N N . GLY A 1 224 ? -10.704 2.440 -23.974 1.00 93.69 224 GLY A N 1
ATOM 1600 C CA . GLY A 1 224 ? -10.401 3.873 -23.994 1.00 93.69 224 GLY A CA 1
ATOM 1601 C C . GLY A 1 224 ? -8.947 4.219 -24.326 1.00 93.69 224 GLY A C 1
ATOM 1602 O O . GLY A 1 224 ? -8.644 5.410 -24.425 1.00 93.69 224 GLY A O 1
ATOM 1603 N N . TYR A 1 225 ? -8.090 3.219 -24.529 1.00 94.75 225 TYR A N 1
ATOM 1604 C CA . TYR A 1 225 ? -6.653 3.334 -24.751 1.00 94.75 225 TYR A CA 1
ATOM 1605 C C . TYR A 1 225 ? -6.305 2.747 -26.123 1.00 94.75 225 TYR A C 1
ATOM 1607 O O . TYR A 1 225 ? -6.530 1.576 -26.391 1.00 94.75 225 TYR A O 1
ATOM 1615 N N . VAL A 1 226 ? -5.812 3.588 -27.033 1.00 92.31 226 VAL A N 1
ATOM 1616 C CA . VAL A 1 226 ? -5.525 3.181 -28.418 1.00 92.31 226 VAL A CA 1
ATOM 1617 C C . VAL A 1 226 ? -4.184 2.457 -28.485 1.00 92.31 226 VAL A C 1
ATOM 1619 O O . VAL A 1 226 ? -3.188 2.995 -28.003 1.00 92.31 226 VAL A O 1
ATOM 1622 N N . ASP A 1 227 ? -4.153 1.301 -29.152 1.00 88.88 227 ASP A N 1
ATOM 1623 C CA . ASP A 1 227 ? -2.948 0.512 -29.422 1.00 88.88 227 ASP A CA 1
ATOM 1624 C C . ASP A 1 227 ? -2.161 0.125 -28.147 1.00 88.88 227 ASP A C 1
ATOM 1626 O O . ASP A 1 227 ? -0.943 -0.061 -28.197 1.00 88.88 227 ASP A O 1
ATOM 1630 N N . ASP A 1 228 ? -2.831 -0.054 -27.000 1.00 94.62 228 ASP A N 1
ATOM 1631 C CA . ASP A 1 228 ? -2.238 -0.344 -25.676 1.00 94.62 228 ASP A CA 1
ATOM 1632 C C . ASP A 1 228 ? -1.697 -1.788 -25.526 1.00 94.62 228 ASP A C 1
ATOM 1634 O O . ASP A 1 228 ? -1.646 -2.384 -24.444 1.00 94.62 228 ASP A O 1
ATOM 1638 N N . THR A 1 229 ? -1.240 -2.369 -26.638 1.00 91.69 229 THR A N 1
ATOM 1639 C CA . THR A 1 229 ? -0.753 -3.750 -26.757 1.00 91.69 229 THR A CA 1
ATOM 1640 C C . THR A 1 229 ? 0.334 -4.077 -25.729 1.00 91.69 229 THR A C 1
ATOM 1642 O O . THR A 1 229 ? 0.405 -5.213 -25.256 1.00 91.69 229 THR A O 1
ATOM 1645 N N . PHE A 1 230 ? 1.187 -3.111 -25.378 1.00 92.12 230 PHE A N 1
ATOM 1646 C CA . PHE A 1 230 ? 2.342 -3.311 -24.493 1.00 92.12 230 PHE A CA 1
ATOM 1647 C C . PHE A 1 230 ? 2.251 -2.543 -23.167 1.00 92.12 230 PHE A C 1
ATOM 1649 O O . PHE A 1 230 ? 3.222 -2.514 -22.408 1.00 92.12 230 PHE A O 1
ATOM 1656 N N . GLY A 1 231 ? 1.089 -1.964 -22.868 1.00 96.56 231 GLY A N 1
ATOM 1657 C CA . GLY A 1 231 ? 0.876 -1.050 -21.751 1.00 96.56 231 GLY A CA 1
ATOM 1658 C C . GLY A 1 231 ? 0.537 0.356 -22.238 1.00 96.56 231 GLY A C 1
ATOM 1659 O O . GLY A 1 231 ? 0.085 0.527 -23.367 1.00 96.56 231 GLY A O 1
ATOM 1660 N N . TRP A 1 232 ? 0.744 1.353 -21.378 1.00 98.12 232 TRP A N 1
ATOM 1661 C CA . TRP A 1 232 ? 0.262 2.712 -21.630 1.00 98.12 232 TRP A CA 1
ATOM 1662 C C . TRP A 1 232 ? 1.276 3.791 -21.261 1.00 98.12 232 TRP A C 1
ATOM 1664 O O . TRP A 1 232 ? 1.846 3.763 -20.166 1.00 98.12 232 TRP A O 1
ATOM 1674 N N . ASP A 1 233 ? 1.460 4.765 -22.146 1.00 97.38 233 ASP A N 1
ATOM 1675 C CA . ASP A 1 233 ? 2.177 6.009 -21.892 1.00 97.38 233 ASP A CA 1
ATOM 1676 C C . ASP A 1 233 ? 1.185 7.153 -21.661 1.00 97.38 233 ASP A C 1
ATOM 1678 O O . ASP A 1 233 ? 0.623 7.728 -22.593 1.00 97.38 233 ASP A O 1
ATOM 1682 N N . ALA A 1 234 ? 0.998 7.519 -20.393 1.00 96.50 234 ALA A N 1
ATOM 1683 C CA . ALA A 1 234 ? 0.137 8.627 -19.995 1.00 96.50 234 ALA A CA 1
ATOM 1684 C C . ALA A 1 234 ? 0.742 10.001 -20.336 1.00 96.50 234 ALA A C 1
ATOM 1686 O O . ALA A 1 234 ? 0.005 10.973 -20.465 1.00 96.50 234 ALA A O 1
ATOM 1687 N N . VAL A 1 235 ? 2.065 10.096 -20.518 1.00 92.19 235 VAL A N 1
ATOM 1688 C CA . VAL A 1 235 ? 2.751 11.358 -20.841 1.00 92.19 235 VAL A CA 1
ATOM 1689 C C . VAL A 1 235 ? 2.496 11.753 -22.294 1.00 92.19 235 VAL A C 1
ATOM 1691 O O . VAL A 1 235 ? 2.229 12.921 -22.587 1.00 92.19 235 VAL A O 1
ATOM 1694 N N . ASN A 1 236 ? 2.589 10.783 -23.206 1.00 90.19 236 ASN A N 1
ATOM 1695 C CA . ASN A 1 236 ? 2.395 11.001 -24.642 1.00 90.19 236 ASN A CA 1
ATOM 1696 C C . ASN A 1 236 ? 0.995 10.601 -25.137 1.00 90.19 236 ASN A C 1
ATOM 1698 O O . ASN A 1 236 ? 0.614 10.972 -26.250 1.00 90.19 236 ASN A O 1
ATOM 1702 N N . THR A 1 237 ? 0.208 9.938 -24.283 1.00 92.62 237 THR A N 1
ATOM 1703 C CA . THR A 1 237 ? -1.146 9.443 -24.568 1.00 92.62 237 THR A CA 1
ATOM 1704 C C . THR A 1 237 ? -1.153 8.436 -25.726 1.00 92.62 237 THR A C 1
ATOM 1706 O O . THR A 1 237 ? -1.911 8.580 -26.691 1.00 92.62 237 THR A O 1
ATOM 1709 N N . ASP A 1 238 ? -0.289 7.424 -25.641 1.00 92.31 238 ASP A N 1
ATOM 1710 C CA . ASP A 1 238 ? -0.183 6.332 -26.613 1.00 92.31 238 ASP A CA 1
ATOM 1711 C C . ASP A 1 238 ? 0.157 4.977 -25.953 1.00 92.31 238 ASP A C 1
ATOM 1713 O O . ASP A 1 238 ? 0.389 4.879 -24.748 1.00 92.31 238 ASP A O 1
ATOM 1717 N N . GLY A 1 239 ? 0.124 3.902 -26.745 1.00 91.06 239 GLY A N 1
ATOM 1718 C CA . GLY A 1 239 ? 0.374 2.531 -26.293 1.00 91.06 239 GLY A CA 1
ATOM 1719 C C . GLY A 1 239 ? 1.849 2.111 -26.222 1.00 91.06 239 GLY A C 1
ATOM 1720 O O . GLY A 1 239 ? 2.121 0.904 -26.205 1.00 91.06 239 GLY A O 1
ATOM 1721 N N . ASP A 1 240 ? 2.807 3.051 -26.215 1.00 90.75 240 ASP A N 1
ATOM 1722 C CA . ASP A 1 240 ? 4.249 2.752 -26.190 1.00 90.75 240 ASP A CA 1
ATOM 1723 C C . ASP A 1 240 ? 4.946 3.229 -24.897 1.00 90.75 240 ASP A C 1
ATOM 1725 O O . ASP A 1 240 ? 5.618 4.260 -24.871 1.00 90.75 240 ASP A O 1
ATOM 1729 N N . PRO A 1 241 ? 4.867 2.457 -23.795 1.00 95.75 241 PRO A N 1
ATOM 1730 C CA . PRO A 1 241 ? 5.500 2.807 -22.523 1.00 95.75 241 PRO A CA 1
ATOM 1731 C C . PRO A 1 241 ? 7.006 2.477 -22.491 1.00 95.75 241 PRO A C 1
ATOM 1733 O O . PRO A 1 241 ? 7.497 1.942 -21.489 1.00 95.75 241 PRO A O 1
ATOM 1736 N N . TYR A 1 242 ? 7.751 2.744 -23.566 1.00 93.00 242 TYR A N 1
ATOM 1737 C CA . TYR A 1 242 ? 9.195 2.498 -23.615 1.00 93.00 242 TYR A CA 1
ATOM 1738 C C . TYR A 1 242 ? 9.956 3.357 -22.590 1.00 93.00 242 TYR A C 1
ATOM 1740 O O . TYR A 1 242 ? 9.647 4.528 -22.363 1.00 93.00 242 TYR A O 1
ATOM 1748 N N . ASP A 1 243 ? 10.981 2.775 -21.961 1.00 94.69 243 ASP A N 1
ATOM 1749 C CA . ASP A 1 243 ? 11.787 3.466 -20.953 1.00 94.69 243 ASP A CA 1
ATOM 1750 C C . ASP A 1 243 ? 12.962 4.228 -21.575 1.00 94.69 243 ASP A C 1
ATOM 1752 O O . ASP A 1 243 ? 14.030 3.677 -21.852 1.00 94.69 243 ASP A O 1
ATOM 1756 N N . ASP A 1 244 ? 12.779 5.530 -21.744 1.00 89.31 244 ASP A N 1
ATOM 1757 C CA . ASP A 1 244 ? 13.786 6.464 -22.247 1.00 89.31 244 ASP A CA 1
ATOM 1758 C C . ASP A 1 244 ? 14.588 7.173 -21.135 1.00 89.31 244 ASP A C 1
ATOM 1760 O O . ASP A 1 244 ? 15.443 8.012 -21.430 1.00 89.31 244 ASP A O 1
ATOM 1764 N N . HIS A 1 245 ? 14.363 6.811 -19.865 1.00 91.75 245 HIS A N 1
ATOM 1765 C CA . HIS A 1 245 ? 15.098 7.330 -18.702 1.00 91.75 245 HIS A CA 1
ATOM 1766 C C . HIS A 1 245 ? 15.922 6.239 -17.996 1.00 91.75 245 HIS A C 1
ATOM 1768 O O . HIS A 1 245 ? 17.063 6.461 -17.588 1.00 91.75 245 HIS A O 1
ATOM 1774 N N . GLY A 1 246 ? 15.340 5.055 -17.822 1.00 93.69 246 GLY A N 1
ATOM 1775 C CA . GLY A 1 246 ? 15.951 3.864 -17.236 1.00 93.69 246 GLY A CA 1
ATOM 1776 C C . GLY A 1 246 ? 15.478 3.484 -15.836 1.00 93.69 246 GLY A C 1
ATOM 1777 O O . GLY A 1 246 ? 15.886 2.442 -15.322 1.00 93.69 246 GLY A O 1
ATOM 1778 N N . HIS A 1 247 ? 14.645 4.308 -15.197 1.00 98.12 247 HIS A N 1
ATOM 1779 C CA . HIS A 1 247 ? 14.244 4.086 -13.807 1.00 98.12 247 HIS A CA 1
ATOM 1780 C C . HIS A 1 247 ? 13.171 3.005 -13.677 1.00 98.12 247 HIS A C 1
ATOM 1782 O O . HIS A 1 247 ? 13.311 2.095 -12.853 1.00 98.12 247 HIS A O 1
ATOM 1788 N N . GLY A 1 248 ? 12.170 3.026 -14.554 1.00 98.19 248 GLY A N 1
ATOM 1789 C CA . GLY A 1 248 ? 11.120 2.017 -14.595 1.00 98.19 248 GLY A CA 1
ATOM 1790 C C . GLY A 1 248 ? 11.631 0.611 -14.941 1.00 98.19 248 GLY A C 1
ATOM 1791 O O . GLY A 1 248 ? 11.194 -0.378 -14.343 1.00 98.19 248 GLY A O 1
ATOM 1792 N N . THR A 1 249 ? 12.641 0.491 -15.805 1.00 98.50 249 THR A N 1
ATOM 1793 C CA . THR A 1 249 ? 13.304 -0.795 -16.105 1.00 98.50 249 THR A CA 1
ATOM 1794 C C . THR A 1 249 ? 14.073 -1.338 -14.897 1.00 98.50 249 THR A C 1
ATOM 1796 O O . THR A 1 249 ? 14.063 -2.548 -14.651 1.00 98.50 249 THR A O 1
ATOM 1799 N N . HIS A 1 250 ? 14.678 -0.460 -14.089 1.00 98.69 250 HIS A N 1
ATOM 1800 C CA . HIS A 1 250 ? 15.386 -0.844 -12.860 1.00 98.69 250 HIS A CA 1
ATOM 1801 C C . HIS A 1 250 ? 14.445 -1.412 -11.807 1.00 98.69 250 HIS A C 1
ATOM 1803 O O . HIS A 1 250 ? 14.668 -2.512 -11.287 1.00 98.69 250 HIS A O 1
ATOM 1809 N N . VAL A 1 251 ? 13.336 -0.728 -11.541 1.00 98.75 251 VAL A N 1
ATOM 1810 C CA . VAL A 1 251 ? 12.345 -1.225 -10.578 1.00 98.75 251 VAL A CA 1
ATOM 1811 C C . VAL A 1 251 ? 11.670 -2.508 -11.077 1.00 98.75 251 VAL A C 1
ATOM 1813 O O . VAL A 1 251 ? 11.447 -3.420 -10.278 1.00 98.75 251 VAL A O 1
ATOM 1816 N N . SER A 1 252 ? 11.441 -2.634 -12.389 1.00 98.75 252 SER A N 1
ATOM 1817 C CA . SER A 1 252 ? 10.860 -3.830 -13.018 1.00 98.75 252 SER A CA 1
ATOM 1818 C C . SER A 1 252 ? 11.726 -5.073 -12.816 1.00 98.75 252 SER A C 1
ATOM 1820 O O . SER A 1 252 ? 11.223 -6.090 -12.337 1.00 98.75 252 SER A O 1
ATOM 1822 N N . GLY A 1 253 ? 13.039 -4.982 -13.058 1.00 98.44 253 GLY A N 1
ATOM 1823 C CA . GLY A 1 253 ? 13.964 -6.097 -12.811 1.00 98.44 253 GLY A CA 1
ATOM 1824 C C . GLY A 1 253 ? 14.026 -6.518 -11.340 1.00 98.44 253 GLY A C 1
ATOM 1825 O O . GLY A 1 253 ? 14.105 -7.706 -11.037 1.00 98.44 253 GLY A O 1
ATOM 1826 N N . THR A 1 254 ? 13.882 -5.572 -10.404 1.00 98.88 254 THR A N 1
ATOM 1827 C CA . THR A 1 254 ? 13.846 -5.887 -8.964 1.00 98.88 254 THR A CA 1
ATOM 1828 C C . THR A 1 254 ? 12.560 -6.633 -8.583 1.00 98.88 254 THR A C 1
ATOM 1830 O O . THR A 1 254 ? 12.585 -7.545 -7.754 1.00 98.88 254 THR A O 1
ATOM 1833 N N . ILE A 1 255 ? 11.422 -6.279 -9.189 1.00 98.88 255 ILE A N 1
ATOM 1834 C CA . ILE A 1 255 ? 10.134 -6.956 -8.961 1.00 98.88 255 ILE A CA 1
ATOM 1835 C C . ILE A 1 255 ? 10.147 -8.367 -9.555 1.00 98.88 255 ILE A C 1
ATOM 1837 O O . ILE A 1 255 ? 9.718 -9.314 -8.881 1.00 98.88 255 ILE A O 1
ATOM 1841 N N . GLY A 1 256 ? 10.602 -8.485 -10.804 1.00 97.44 256 GLY A N 1
ATOM 1842 C CA . GLY A 1 256 ? 10.273 -9.614 -11.667 1.00 97.44 256 GLY A CA 1
ATOM 1843 C C . GLY A 1 256 ? 11.280 -9.930 -12.767 1.00 97.44 256 GLY A C 1
ATOM 1844 O O . GLY A 1 256 ? 10.853 -10.425 -13.799 1.00 97.44 256 GLY A O 1
ATOM 1845 N N . GLY A 1 257 ? 12.576 -9.646 -12.593 1.00 96.44 257 GLY A N 1
ATOM 1846 C CA . GLY A 1 257 ? 13.600 -10.225 -13.471 1.00 96.44 257 GLY A CA 1
ATOM 1847 C C . GLY A 1 257 ? 13.502 -11.753 -13.469 1.00 96.44 257 GLY A C 1
ATOM 1848 O O . GLY A 1 257 ? 13.466 -12.360 -12.390 1.00 96.44 257 GLY A O 1
ATOM 1849 N N . GLU A 1 258 ? 13.401 -12.360 -14.653 1.00 93.94 258 GLU A N 1
ATOM 1850 C CA . GLU A 1 258 ? 13.191 -13.798 -14.812 1.00 93.94 258 GLU A CA 1
ATOM 1851 C C . GLU A 1 258 ? 14.309 -14.562 -14.097 1.00 93.94 258 GLU A C 1
ATOM 1853 O O . GLU A 1 258 ? 15.485 -14.428 -14.413 1.00 93.94 258 GLU A O 1
ATOM 1858 N N . GLY A 1 259 ? 13.935 -15.350 -13.090 1.00 90.50 259 GLY A N 1
ATOM 1859 C CA . GLY A 1 259 ? 14.900 -16.058 -12.259 1.00 90.50 259 GLY A CA 1
ATOM 1860 C C . GLY A 1 259 ? 15.251 -17.435 -12.801 1.00 90.50 259 GLY A C 1
ATOM 1861 O O . GLY A 1 259 ? 14.407 -18.138 -13.357 1.00 90.50 259 GLY A O 1
ATOM 1862 N N . ASP A 1 260 ? 16.485 -17.858 -12.544 1.00 88.50 260 ASP A N 1
ATOM 1863 C CA . ASP A 1 260 ? 17.047 -19.151 -12.945 1.00 88.50 260 ASP A CA 1
ATOM 1864 C C . ASP A 1 260 ? 17.095 -19.373 -14.469 1.00 88.50 260 ASP A C 1
ATOM 1866 O O . ASP A 1 260 ? 17.043 -20.512 -14.945 1.00 88.50 260 ASP A O 1
ATOM 1870 N N . ASN A 1 261 ? 17.238 -18.292 -15.241 1.00 86.31 261 ASN A N 1
ATOM 1871 C CA . ASN A 1 261 ? 17.421 -18.340 -16.696 1.00 86.31 261 ASN A CA 1
ATOM 1872 C C . ASN A 1 261 ? 18.908 -18.251 -17.107 1.00 86.31 261 ASN A C 1
ATOM 1874 O O . ASN A 1 261 ? 19.257 -18.504 -18.266 1.00 86.31 261 ASN A O 1
ATOM 1878 N N . GLY A 1 262 ? 19.807 -17.968 -16.156 1.00 88.56 262 GLY A N 1
ATOM 1879 C CA . GLY A 1 262 ? 21.250 -17.896 -16.378 1.00 88.56 262 GLY A CA 1
ATOM 1880 C C . GLY A 1 262 ? 21.704 -16.582 -17.016 1.00 88.56 262 GLY A C 1
ATOM 1881 O O . GLY A 1 262 ? 22.826 -16.510 -17.534 1.00 88.56 262 GLY A O 1
ATOM 1882 N N . VAL A 1 263 ? 20.860 -15.553 -16.977 1.00 87.75 263 VAL A N 1
ATOM 1883 C CA . VAL A 1 263 ? 21.112 -14.197 -17.472 1.00 87.75 263 VAL A CA 1
ATOM 1884 C C . VAL A 1 263 ? 21.204 -13.249 -16.275 1.00 87.75 263 VAL A C 1
ATOM 1886 O O . VAL A 1 263 ? 20.712 -13.549 -15.203 1.00 87.75 263 VAL A O 1
ATOM 1889 N N . GLY A 1 264 ? 21.960 -12.159 -16.426 1.00 92.50 264 GLY A N 1
ATOM 1890 C CA . GLY A 1 264 ? 21.873 -10.991 -15.546 1.00 92.50 264 GLY A CA 1
ATOM 1891 C C . GLY A 1 264 ? 21.636 -11.236 -14.049 1.00 92.50 264 GLY A C 1
ATOM 1892 O O . GLY A 1 264 ? 22.532 -11.746 -13.363 1.00 92.50 264 GLY A O 1
ATOM 1893 N N . VAL A 1 265 ? 20.504 -10.722 -13.559 1.00 95.56 265 VAL A N 1
ATOM 1894 C CA . VAL A 1 265 ? 20.075 -10.654 -12.149 1.00 95.56 265 VAL A CA 1
ATOM 1895 C C . VAL A 1 265 ? 18.904 -11.622 -11.895 1.00 95.56 265 VAL A C 1
ATOM 1897 O O . VAL A 1 265 ? 18.843 -12.679 -12.492 1.00 95.56 265 VAL A O 1
ATOM 1900 N N . THR A 1 266 ? 18.057 -11.349 -10.904 1.00 96.25 266 THR A N 1
ATOM 1901 C CA . THR A 1 266 ? 16.743 -11.982 -10.737 1.00 96.25 266 THR A CA 1
ATOM 1902 C C . THR A 1 266 ? 15.896 -11.067 -9.858 1.00 96.25 266 THR A C 1
ATOM 1904 O O . THR A 1 266 ? 16.429 -10.386 -8.970 1.00 96.25 266 THR A O 1
ATOM 1907 N N . GLY A 1 267 ? 14.588 -11.041 -10.091 1.00 97.81 267 GLY A N 1
ATOM 1908 C CA . GLY A 1 267 ? 13.640 -10.318 -9.257 1.00 97.81 267 GLY A CA 1
ATOM 1909 C C . GLY A 1 267 ? 13.246 -11.075 -7.990 1.00 97.81 267 GLY A C 1
ATOM 1910 O O . GLY A 1 267 ? 13.610 -12.229 -7.759 1.00 97.81 267 GLY A O 1
ATOM 1911 N N . VAL A 1 268 ? 12.417 -10.437 -7.160 1.00 98.62 268 VAL A N 1
ATOM 1912 C CA . VAL A 1 268 ? 11.741 -11.119 -6.038 1.00 98.62 268 VAL A CA 1
ATOM 1913 C C . VAL A 1 268 ? 10.838 -12.254 -6.542 1.00 98.62 268 VAL A C 1
ATOM 1915 O O . VAL A 1 268 ? 10.684 -13.270 -5.859 1.00 98.62 268 VAL A O 1
ATOM 1918 N N . ASN A 1 269 ? 10.252 -12.094 -7.729 1.00 98.31 269 ASN A N 1
ATOM 1919 C CA . ASN A 1 269 ? 9.486 -13.120 -8.430 1.00 98.31 269 ASN A CA 1
ATOM 1920 C C . ASN A 1 269 ? 10.290 -13.594 -9.644 1.00 98.31 269 ASN A C 1
ATOM 1922 O O . ASN A 1 269 ? 10.729 -12.770 -10.433 1.00 98.31 269 ASN A O 1
ATOM 1926 N N . TRP A 1 270 ? 10.447 -14.907 -9.808 1.00 95.25 270 TRP A N 1
ATOM 1927 C CA . TRP A 1 270 ? 11.041 -15.496 -11.014 1.00 95.25 270 TRP A CA 1
ATOM 1928 C C . TRP A 1 270 ? 10.023 -15.597 -12.157 1.00 95.25 270 TRP A C 1
ATOM 1930 O O . TRP A 1 270 ? 10.408 -15.714 -13.312 1.00 95.25 270 TRP A O 1
ATOM 1940 N N . ASP A 1 271 ? 8.729 -15.588 -11.828 1.00 93.75 271 ASP A N 1
ATOM 1941 C CA . ASP A 1 271 ? 7.607 -15.578 -12.770 1.00 93.75 271 ASP A CA 1
ATOM 1942 C C . ASP A 1 271 ? 6.546 -14.600 -12.247 1.00 93.75 271 ASP A C 1
ATOM 1944 O O . ASP A 1 271 ? 6.033 -14.765 -11.137 1.00 93.75 271 ASP A O 1
ATOM 1948 N N . VAL A 1 272 ? 6.239 -13.555 -13.003 1.00 98.31 272 VAL A N 1
ATOM 1949 C CA . VAL A 1 272 ? 5.221 -12.540 -12.714 1.00 98.31 272 VAL A CA 1
ATOM 1950 C C . VAL A 1 272 ? 4.820 -11.863 -14.026 1.00 98.31 272 VAL A C 1
ATOM 1952 O O . VAL A 1 272 ? 5.422 -12.089 -15.068 1.00 98.31 272 VAL A O 1
ATOM 1955 N N . THR A 1 273 ? 3.767 -11.053 -14.016 1.00 98.56 273 THR A N 1
ATOM 1956 C CA . THR A 1 273 ? 3.420 -10.228 -15.173 1.00 98.56 273 THR A CA 1
ATOM 1957 C C . THR A 1 273 ? 3.548 -8.749 -14.835 1.00 98.56 273 THR A C 1
ATOM 1959 O O . THR A 1 273 ? 2.802 -8.230 -14.006 1.00 98.56 273 THR A O 1
ATOM 1962 N N . ILE A 1 274 ? 4.499 -8.068 -15.470 1.00 98.81 274 ILE A N 1
ATOM 1963 C CA . ILE A 1 274 ? 4.766 -6.636 -15.331 1.00 98.81 274 ILE A CA 1
ATOM 1964 C C . ILE A 1 274 ? 3.927 -5.873 -16.352 1.00 98.81 274 ILE A C 1
ATOM 1966 O O . ILE A 1 274 ? 4.043 -6.096 -17.555 1.00 98.81 274 ILE A O 1
ATOM 1970 N N . VAL A 1 275 ? 3.091 -4.954 -15.875 1.00 98.69 275 VAL A N 1
ATOM 1971 C CA . VAL A 1 275 ? 2.387 -3.989 -16.725 1.00 98.69 275 VAL A CA 1
ATOM 1972 C C . VAL A 1 275 ? 3.193 -2.694 -16.729 1.00 98.69 275 VAL A C 1
ATOM 1974 O O . VAL A 1 275 ? 3.329 -2.056 -15.682 1.00 98.69 275 VAL A O 1
ATOM 1977 N N . ALA A 1 276 ? 3.735 -2.325 -17.889 1.00 98.50 276 ALA A N 1
ATOM 1978 C CA . ALA A 1 276 ? 4.472 -1.081 -18.070 1.00 98.50 276 ALA A CA 1
ATOM 1979 C C . ALA A 1 276 ? 3.498 0.097 -18.193 1.00 98.50 276 ALA A C 1
ATOM 1981 O O . ALA A 1 276 ? 2.622 0.085 -19.058 1.00 98.50 276 ALA A O 1
ATOM 1982 N N . ILE A 1 277 ? 3.637 1.097 -17.319 1.00 98.62 277 ILE A N 1
ATOM 1983 C CA . ILE A 1 277 ? 2.831 2.317 -17.371 1.00 98.62 277 ILE A CA 1
ATOM 1984 C C . ILE A 1 277 ? 3.758 3.521 -17.212 1.00 98.62 277 ILE A C 1
ATOM 1986 O O . ILE A 1 277 ? 4.325 3.751 -16.139 1.00 98.62 277 ILE A O 1
ATOM 1990 N N . LYS A 1 278 ? 3.933 4.288 -18.286 1.00 98.44 278 LYS A N 1
ATOM 1991 C CA . LYS A 1 278 ? 4.788 5.473 -18.290 1.00 98.44 278 LYS A CA 1
ATOM 1992 C C . LYS A 1 278 ? 3.986 6.687 -17.826 1.00 98.44 278 LYS A C 1
ATOM 1994 O O . LYS A 1 278 ? 2.998 7.063 -18.438 1.00 98.44 278 LYS A O 1
ATOM 1999 N N . ALA A 1 279 ? 4.409 7.273 -16.712 1.00 97.62 279 ALA A N 1
ATOM 2000 C CA . ALA A 1 279 ? 3.851 8.499 -16.133 1.00 97.62 279 ALA A CA 1
ATOM 2001 C C . ALA A 1 279 ? 4.913 9.599 -15.958 1.00 97.62 279 ALA A C 1
ATOM 2003 O O . ALA A 1 279 ? 4.600 10.695 -15.501 1.00 97.62 279 ALA A O 1
ATOM 2004 N N . PHE A 1 280 ? 6.172 9.300 -16.298 1.00 97.00 280 PHE A N 1
ATOM 2005 C CA . PHE A 1 280 ? 7.301 10.219 -16.198 1.00 97.00 280 PHE A CA 1
ATOM 2006 C C . PHE A 1 280 ? 8.103 10.214 -17.503 1.00 97.00 280 PHE A C 1
ATOM 2008 O O . PHE A 1 280 ? 8.406 9.158 -18.063 1.00 97.00 280 PHE A O 1
ATOM 2015 N N . ASP A 1 281 ? 8.446 11.400 -17.994 1.00 88.25 281 ASP A N 1
ATOM 2016 C CA . ASP A 1 281 ? 9.187 11.594 -19.241 1.00 88.25 281 ASP A CA 1
ATOM 2017 C C . ASP A 1 281 ? 10.680 11.212 -19.133 1.00 88.25 281 ASP A C 1
ATOM 2019 O O . ASP A 1 281 ? 11.178 10.818 -18.076 1.00 88.25 281 ASP A O 1
ATOM 2023 N N . SER A 1 282 ? 11.420 11.374 -20.234 1.00 89.62 282 SER A N 1
ATOM 2024 C CA . SER A 1 282 ? 12.881 11.171 -20.301 1.00 89.62 282 SER A CA 1
ATOM 2025 C C . SER A 1 282 ? 13.707 11.974 -19.277 1.00 89.62 282 SER A C 1
ATOM 2027 O O . SER A 1 282 ? 14.873 11.658 -19.040 1.00 89.62 282 SER A O 1
ATOM 2029 N N . ALA A 1 283 ? 13.138 13.018 -18.661 1.00 85.69 283 ALA A N 1
ATOM 2030 C CA . ALA A 1 283 ? 13.763 13.815 -17.607 1.00 85.69 283 ALA A CA 1
ATOM 2031 C C . ALA A 1 283 ? 13.285 13.419 -16.195 1.00 85.69 283 ALA A C 1
ATOM 2033 O O . ALA A 1 283 ? 13.651 14.086 -15.223 1.00 85.69 283 ALA A O 1
ATOM 2034 N N . GLY A 1 284 ? 12.468 12.369 -16.073 1.00 89.12 284 GLY A N 1
ATOM 2035 C CA . GLY A 1 284 ? 11.873 11.918 -14.816 1.00 89.12 284 GLY A CA 1
ATOM 2036 C C . GLY A 1 284 ? 10.765 12.846 -14.313 1.00 89.12 284 GLY A C 1
ATOM 2037 O O . GLY A 1 284 ? 10.516 12.904 -13.109 1.00 89.12 284 GLY A O 1
ATOM 2038 N N . THR A 1 285 ? 10.131 13.617 -15.202 1.00 89.50 285 THR A N 1
ATOM 2039 C CA . THR A 1 285 ? 9.069 14.571 -14.856 1.00 89.50 285 THR A CA 1
ATOM 2040 C C . THR A 1 285 ? 7.701 14.027 -15.248 1.00 89.50 285 THR A C 1
ATOM 2042 O O . THR A 1 285 ? 7.508 13.568 -16.367 1.00 89.50 285 THR A O 1
ATOM 2045 N N . GLY A 1 286 ? 6.745 14.123 -14.328 1.00 90.75 286 GLY A N 1
ATOM 2046 C CA . GLY A 1 286 ? 5.347 13.750 -14.524 1.00 90.75 286 GLY A CA 1
ATOM 2047 C C . GLY A 1 286 ? 4.433 14.673 -13.723 1.00 90.75 286 GLY A C 1
ATOM 2048 O O . GLY A 1 286 ? 4.886 15.395 -12.825 1.00 90.75 286 GLY A O 1
ATOM 2049 N N . THR A 1 287 ? 3.149 14.685 -14.057 1.00 91.25 287 THR A N 1
ATOM 2050 C CA . THR A 1 287 ? 2.120 15.490 -13.392 1.00 91.25 287 THR A CA 1
ATOM 2051 C C . THR A 1 287 ? 1.147 14.621 -12.591 1.00 91.25 287 THR A C 1
ATOM 2053 O O . THR A 1 287 ? 1.103 13.400 -12.732 1.00 91.25 287 THR A O 1
ATOM 2056 N N . ASP A 1 288 ? 0.334 15.246 -11.730 1.00 87.19 288 ASP A N 1
ATOM 2057 C CA . ASP A 1 288 ? -0.762 14.535 -11.053 1.00 87.19 288 ASP A CA 1
ATOM 2058 C C . ASP A 1 288 ? -1.776 13.960 -12.067 1.00 87.19 288 ASP A C 1
ATOM 2060 O O . ASP A 1 288 ? -2.402 12.950 -11.767 1.00 87.19 288 ASP A O 1
ATOM 2064 N N . GLU A 1 289 ? -1.949 14.583 -13.243 1.00 91.31 289 GLU A N 1
ATOM 2065 C CA . GLU A 1 289 ? -2.832 14.088 -14.313 1.00 91.31 289 GLU A CA 1
ATOM 2066 C C . GLU A 1 289 ? -2.299 12.769 -14.882 1.00 91.31 289 GLU A C 1
ATOM 2068 O O . GLU A 1 289 ? -3.012 11.768 -14.818 1.00 91.31 289 GLU A O 1
ATOM 2073 N N . ASP A 1 290 ? -1.023 12.741 -15.281 1.00 92.94 290 ASP A N 1
ATOM 2074 C CA . ASP A 1 290 ? -0.352 11.541 -15.805 1.00 92.94 290 ASP A CA 1
ATOM 2075 C C . ASP A 1 290 ? -0.389 10.395 -14.778 1.00 92.94 290 ASP A C 1
ATOM 2077 O O . ASP A 1 290 ? -0.720 9.252 -15.095 1.00 92.94 290 ASP A O 1
ATOM 2081 N N . CYS A 1 291 ? -0.115 10.703 -13.503 1.00 95.25 291 CYS A N 1
ATOM 2082 C CA . CYS A 1 291 ? -0.173 9.725 -12.417 1.00 95.25 291 CYS A CA 1
ATOM 2083 C C . CYS A 1 291 ? -1.594 9.190 -12.177 1.00 95.25 291 CYS A C 1
ATOM 2085 O O . CYS A 1 291 ? -1.759 7.999 -11.914 1.00 95.25 291 CYS A O 1
ATOM 2087 N N . ILE A 1 292 ? -2.624 10.044 -12.221 1.00 94.31 292 ILE A N 1
ATOM 2088 C CA . ILE A 1 292 ? -4.021 9.617 -12.040 1.00 94.31 292 ILE A CA 1
ATOM 2089 C C . ILE A 1 292 ? -4.452 8.721 -13.200 1.00 94.31 292 ILE A C 1
ATOM 2091 O O . ILE A 1 292 ? -5.009 7.655 -12.948 1.00 94.31 292 ILE A O 1
ATOM 2095 N N . GLU A 1 293 ? -4.155 9.108 -14.438 1.00 95.69 293 GLU A N 1
ATOM 2096 C CA . GLU A 1 293 ? -4.457 8.304 -15.624 1.00 95.69 293 GLU A CA 1
ATOM 2097 C C . GLU A 1 293 ? -3.755 6.942 -15.572 1.00 95.69 293 GLU A C 1
ATOM 2099 O O . GLU A 1 293 ? -4.389 5.907 -15.777 1.00 95.69 293 GLU A O 1
ATOM 2104 N N . ALA A 1 294 ? -2.481 6.912 -15.174 1.00 97.69 294 ALA A N 1
ATOM 2105 C CA . ALA A 1 294 ? -1.737 5.674 -14.967 1.00 97.69 294 ALA A CA 1
ATOM 2106 C C . ALA A 1 294 ? -2.368 4.764 -13.893 1.00 97.69 294 ALA A C 1
ATOM 2108 O O . ALA A 1 294 ? -2.401 3.539 -14.038 1.00 97.69 294 ALA A O 1
ATOM 2109 N N . ILE A 1 295 ? -2.899 5.342 -12.809 1.00 97.75 295 ILE A N 1
ATOM 2110 C CA . ILE A 1 295 ? -3.603 4.600 -11.749 1.00 97.75 295 ILE A CA 1
ATOM 2111 C C . ILE A 1 295 ? -4.945 4.047 -12.243 1.00 97.75 295 ILE A C 1
ATOM 2113 O O . ILE A 1 295 ? -5.340 2.948 -11.830 1.00 97.75 295 ILE A O 1
ATOM 2117 N N . GLU A 1 296 ? -5.650 4.792 -13.095 1.00 96.25 296 GLU A N 1
ATOM 2118 C CA . GLU A 1 296 ? -6.890 4.351 -13.738 1.00 96.25 296 GLU A CA 1
ATOM 2119 C C . GLU A 1 296 ? -6.617 3.204 -14.720 1.00 96.25 296 GLU A C 1
ATOM 2121 O O . GLU A 1 296 ? -7.268 2.162 -14.616 1.00 96.25 296 GLU A O 1
ATOM 2126 N N . TYR A 1 297 ? -5.578 3.312 -15.553 1.00 98.00 297 TYR A N 1
ATOM 2127 C CA . TYR A 1 297 ? -5.146 2.235 -16.447 1.00 98.00 297 TYR A CA 1
ATOM 2128 C C . TYR A 1 297 ? -4.754 0.966 -15.673 1.00 98.00 297 TYR A C 1
ATOM 2130 O O . TYR A 1 297 ? -5.212 -0.133 -15.986 1.00 98.00 297 TYR A O 1
ATOM 2138 N N . ALA A 1 298 ? -3.998 1.101 -14.573 1.00 98.12 298 ALA A N 1
ATOM 2139 C CA . ALA A 1 298 ? -3.661 -0.021 -13.690 1.00 98.12 298 ALA A CA 1
ATOM 2140 C C . ALA A 1 298 ? -4.908 -0.729 -13.117 1.00 98.12 298 ALA A C 1
ATOM 2142 O O . ALA A 1 298 ? -4.891 -1.944 -12.889 1.00 98.12 298 ALA A O 1
ATOM 2143 N N . ALA A 1 299 ? -5.994 0.011 -12.863 1.00 94.75 299 ALA A N 1
ATOM 2144 C CA . ALA A 1 299 ? -7.269 -0.567 -12.443 1.00 94.75 299 ALA A CA 1
ATOM 2145 C C . ALA A 1 299 ? -7.973 -1.300 -13.595 1.00 94.75 299 ALA A C 1
ATOM 2147 O O . ALA A 1 299 ? -8.503 -2.391 -13.367 1.00 94.75 299 ALA A O 1
ATOM 2148 N N . GLU A 1 300 ? -7.955 -0.731 -14.803 1.00 94.19 300 GLU A N 1
ATOM 2149 C CA . GLU A 1 300 ? -8.586 -1.295 -16.005 1.00 94.19 300 GLU A CA 1
ATOM 2150 C C . GLU A 1 300 ? -7.965 -2.643 -16.387 1.00 94.19 300 GLU A C 1
ATOM 2152 O O . GLU A 1 300 ? -8.667 -3.647 -16.531 1.00 94.19 300 GLU A O 1
ATOM 2157 N N . VAL A 1 301 ? -6.631 -2.732 -16.395 1.00 94.38 301 VAL A N 1
ATOM 2158 C CA . VAL A 1 301 ? -5.915 -3.997 -16.650 1.00 94.38 301 VAL A CA 1
ATOM 2159 C C . VAL A 1 301 ? -6.049 -5.008 -15.501 1.00 94.38 301 VAL A C 1
ATOM 2161 O O . VAL A 1 301 ? -5.644 -6.171 -15.637 1.00 94.38 301 VAL A O 1
ATOM 2164 N N . GLY A 1 302 ? -6.614 -4.593 -14.363 1.00 95.44 302 GLY A N 1
ATOM 2165 C CA . GLY A 1 302 ? -6.823 -5.420 -13.180 1.00 95.44 302 GLY A CA 1
ATOM 2166 C C . GLY A 1 302 ? -5.527 -5.789 -12.461 1.00 95.44 302 GLY A C 1
ATOM 2167 O O . GLY A 1 302 ? -5.351 -6.955 -12.106 1.00 95.44 302 GLY A O 1
ATOM 2168 N N . ALA A 1 303 ? -4.615 -4.831 -12.278 1.00 98.12 303 ALA A N 1
ATOM 2169 C CA . ALA A 1 303 ? -3.383 -5.049 -11.525 1.00 98.12 303 ALA A CA 1
ATOM 2170 C C . ALA A 1 303 ? -3.675 -5.471 -10.071 1.00 98.12 303 ALA A C 1
ATOM 2172 O O . ALA A 1 303 ? -4.562 -4.928 -9.409 1.00 98.12 303 ALA A O 1
ATOM 2173 N N . ASP A 1 304 ? -2.913 -6.435 -9.550 1.00 98.50 304 ASP A N 1
ATOM 2174 C CA . ASP A 1 304 ? -3.015 -6.871 -8.151 1.00 98.50 304 ASP A CA 1
ATOM 2175 C C . ASP A 1 304 ? -2.187 -5.971 -7.220 1.00 98.50 304 ASP A C 1
ATOM 2177 O O . ASP A 1 304 ? -2.542 -5.748 -6.055 1.00 98.50 304 ASP A O 1
ATOM 2181 N N . VAL A 1 305 ? -1.066 -5.469 -7.741 1.00 98.88 305 VAL A N 1
ATOM 2182 C CA . VAL A 1 305 ? -0.090 -4.631 -7.040 1.00 98.88 305 VAL A CA 1
ATOM 2183 C C . VAL A 1 305 ? 0.332 -3.488 -7.960 1.00 98.88 305 VAL A C 1
ATOM 2185 O O . VAL A 1 305 ? 0.499 -3.686 -9.160 1.00 98.88 305 VAL A O 1
ATOM 2188 N N . VAL A 1 306 ? 0.530 -2.305 -7.390 1.00 98.94 306 VAL A N 1
ATOM 2189 C CA . VAL A 1 306 ? 1.069 -1.119 -8.057 1.00 98.94 306 VAL A CA 1
ATOM 2190 C C . VAL A 1 306 ? 2.355 -0.710 -7.342 1.00 98.94 306 VAL A C 1
ATOM 2192 O O . VAL A 1 306 ? 2.378 -0.576 -6.114 1.00 98.94 306 VAL A O 1
ATOM 2195 N N . ASN A 1 307 ? 3.426 -0.518 -8.105 1.00 98.88 307 ASN A N 1
ATOM 2196 C CA . ASN A 1 307 ? 4.685 0.040 -7.631 1.00 98.88 307 ASN A CA 1
ATOM 2197 C C . ASN A 1 307 ? 4.745 1.539 -7.957 1.00 98.88 307 ASN A C 1
ATOM 2199 O O . ASN A 1 307 ? 4.769 1.914 -9.127 1.00 98.88 307 ASN A O 1
ATOM 2203 N N . CYS A 1 308 ? 4.809 2.375 -6.921 1.00 98.00 308 CYS A N 1
ATOM 2204 C CA . CYS A 1 308 ? 4.984 3.822 -7.011 1.00 98.00 308 CYS A CA 1
ATOM 2205 C C . CYS A 1 308 ? 6.360 4.200 -6.449 1.00 98.00 308 CYS A C 1
ATOM 2207 O O . CYS A 1 308 ? 6.490 4.624 -5.296 1.00 98.00 308 CYS A O 1
ATOM 2209 N N . SER A 1 309 ? 7.403 4.035 -7.262 1.00 97.69 309 SER A N 1
ATOM 2210 C CA . SER A 1 309 ? 8.789 4.379 -6.908 1.00 97.69 309 SER A CA 1
ATOM 2211 C C . SER A 1 309 ? 9.097 5.877 -7.067 1.00 97.69 309 SER A C 1
ATOM 2213 O O . SER A 1 309 ? 10.213 6.265 -7.410 1.00 97.69 309 SER A O 1
ATOM 2215 N N . TRP A 1 310 ? 8.111 6.723 -6.782 1.00 94.94 310 TRP A N 1
ATOM 2216 C CA . TRP A 1 310 ? 8.140 8.173 -6.937 1.00 94.94 310 TRP A CA 1
ATOM 2217 C C . TRP A 1 310 ? 7.442 8.848 -5.753 1.00 94.94 310 TRP A C 1
ATOM 2219 O O . TRP A 1 310 ? 6.634 8.239 -5.049 1.00 94.94 310 TRP A O 1
ATOM 2229 N N . SER A 1 311 ? 7.772 10.117 -5.524 1.00 89.38 311 SER A N 1
ATOM 2230 C CA . SER A 1 311 ? 7.208 10.936 -4.452 1.00 89.38 311 SER A CA 1
ATOM 2231 C C . SER A 1 311 ? 7.152 12.407 -4.861 1.00 89.38 311 SER A C 1
ATOM 2233 O O . SER A 1 311 ? 7.987 12.853 -5.644 1.00 89.38 311 SER A O 1
ATOM 2235 N N . GLY A 1 312 ? 6.222 13.175 -4.289 1.00 77.25 312 GLY A N 1
ATOM 2236 C CA . GLY A 1 312 ? 6.126 14.631 -4.480 1.00 77.25 312 GLY A CA 1
ATOM 2237 C C . GLY A 1 312 ? 4.872 15.125 -5.211 1.00 77.25 312 GLY A C 1
ATOM 2238 O O . GLY A 1 312 ? 4.786 16.318 -5.496 1.00 77.25 312 GLY A O 1
ATOM 2239 N N . GLY A 1 313 ? 3.912 14.238 -5.502 1.00 64.94 313 GLY A N 1
ATOM 2240 C CA . GLY A 1 313 ? 2.579 14.610 -6.004 1.00 64.94 313 GLY A CA 1
ATOM 2241 C C . GLY A 1 313 ? 1.643 15.110 -4.896 1.00 64.94 313 GLY A C 1
ATOM 2242 O O . GLY A 1 313 ? 2.011 15.116 -3.723 1.00 64.94 313 GLY A O 1
ATOM 2243 N N . GLY A 1 314 ? 0.418 15.507 -5.243 1.00 61.94 314 GLY A N 1
ATOM 2244 C CA . GLY A 1 314 ? -0.643 15.798 -4.269 1.00 61.94 314 GLY A CA 1
ATOM 2245 C C . GLY A 1 314 ? -0.514 17.106 -3.463 1.00 61.94 314 GLY A C 1
ATOM 2246 O O . GLY A 1 314 ? 0.499 17.798 -3.424 1.00 61.94 314 GLY A O 1
ATOM 2247 N N . THR A 1 315 ? -1.609 17.494 -2.807 1.00 71.56 315 THR A N 1
ATOM 2248 C CA . THR A 1 315 ? -1.737 18.734 -2.009 1.00 71.56 315 THR A CA 1
ATOM 2249 C C . THR A 1 315 ? -2.263 18.496 -0.591 1.00 71.56 315 THR A C 1
ATOM 2251 O O . THR A 1 315 ? -2.478 19.449 0.168 1.00 71.56 315 THR A O 1
ATOM 2254 N N . GLY A 1 316 ? -2.500 17.232 -0.230 1.00 67.94 316 GLY A N 1
ATOM 2255 C CA . GLY A 1 316 ? -2.901 16.812 1.105 1.00 67.94 316 GLY A CA 1
ATOM 2256 C C . GLY A 1 316 ? -3.798 15.575 1.100 1.00 67.94 316 GLY A C 1
ATOM 2257 O O . GLY A 1 316 ? -4.224 15.067 0.071 1.00 67.94 316 GLY A O 1
ATOM 2258 N N . GLN A 1 317 ? -4.169 15.120 2.294 1.00 67.25 317 GLN A N 1
ATOM 2259 C CA . GLN A 1 317 ? -5.069 13.974 2.469 1.00 67.25 317 GLN A CA 1
ATOM 2260 C C . GLN A 1 317 ? -6.440 14.204 1.792 1.00 67.25 317 GLN A C 1
ATOM 2262 O O . GLN A 1 317 ? -7.204 15.077 2.227 1.00 67.25 317 GLN A O 1
ATOM 2267 N N . GLY A 1 318 ? -6.794 13.368 0.808 1.00 56.72 318 GLY A N 1
ATOM 2268 C CA . GLY A 1 318 ? -8.086 13.407 0.107 1.00 56.72 318 GLY A CA 1
ATOM 2269 C C . GLY A 1 318 ? -8.170 14.426 -1.034 1.00 56.72 318 GLY A C 1
ATOM 2270 O O . GLY A 1 318 ? -9.174 15.138 -1.139 1.00 56.72 318 GLY A O 1
ATOM 2271 N N . ASP A 1 319 ? -7.105 14.538 -1.823 1.00 76.88 319 ASP A N 1
ATOM 2272 C CA . ASP A 1 319 ? -7.085 15.187 -3.137 1.00 76.88 319 ASP A CA 1
ATOM 2273 C C . ASP A 1 319 ? -7.381 14.183 -4.275 1.00 76.88 319 ASP A C 1
ATOM 2275 O O . ASP A 1 319 ? -7.777 13.048 -4.021 1.00 76.88 319 ASP A O 1
ATOM 2279 N N . ALA A 1 320 ? -7.234 14.614 -5.534 1.00 78.88 320 ALA A N 1
ATOM 2280 C CA . ALA A 1 320 ? -7.581 13.799 -6.701 1.00 78.88 320 ALA A CA 1
ATOM 2281 C C . ALA A 1 320 ? -6.717 12.532 -6.824 1.00 78.88 320 ALA A C 1
ATOM 2283 O O . ALA A 1 320 ? -7.251 11.457 -7.088 1.00 78.88 320 ALA A O 1
ATOM 2284 N N . LEU A 1 321 ? -5.412 12.644 -6.563 1.00 82.94 321 LEU A N 1
ATOM 2285 C CA . LEU A 1 321 ? -4.498 11.506 -6.577 1.00 82.94 321 LEU A CA 1
ATOM 2286 C C . LEU A 1 321 ? -4.846 10.510 -5.455 1.00 82.94 321 LEU A C 1
ATOM 2288 O O . LEU A 1 321 ? -4.913 9.303 -5.685 1.00 82.94 321 LEU A O 1
ATOM 2292 N N . SER A 1 322 ? -5.180 11.010 -4.260 1.00 83.62 322 SER A N 1
ATOM 2293 C CA . SER A 1 322 ? -5.702 10.194 -3.157 1.00 83.62 322 SER A CA 1
ATOM 2294 C C . SER A 1 322 ? -7.005 9.472 -3.523 1.00 83.62 322 SER A C 1
ATOM 2296 O O . SER A 1 322 ? -7.157 8.289 -3.216 1.00 83.62 322 SER A O 1
ATOM 2298 N N . ASP A 1 323 ? -7.942 10.163 -4.180 1.00 76.19 323 ASP A N 1
ATOM 2299 C CA . ASP A 1 323 ? -9.226 9.594 -4.606 1.00 76.19 323 ASP A CA 1
ATOM 2300 C C . ASP A 1 323 ? -9.029 8.474 -5.648 1.00 76.19 323 ASP A C 1
ATOM 2302 O O . ASP A 1 323 ? -9.698 7.441 -5.551 1.00 76.19 323 ASP A O 1
ATOM 2306 N N . ALA A 1 324 ? -8.083 8.631 -6.583 1.00 82.56 324 ALA A N 1
ATOM 2307 C CA . ALA A 1 324 ? -7.735 7.609 -7.575 1.00 82.56 324 ALA A CA 1
ATOM 2308 C C . ALA A 1 324 ? -7.168 6.341 -6.912 1.00 82.56 324 ALA A C 1
ATOM 2310 O O . ALA A 1 324 ? -7.672 5.236 -7.131 1.00 82.56 324 ALA A O 1
ATOM 2311 N N . ILE A 1 325 ? -6.191 6.494 -6.008 1.00 85.81 325 ILE A N 1
ATOM 2312 C CA . ILE A 1 325 ? -5.611 5.368 -5.252 1.00 85.81 325 ILE A CA 1
ATOM 2313 C C . ILE A 1 325 ? -6.678 4.679 -4.392 1.00 85.81 325 ILE A C 1
ATOM 2315 O O . ILE A 1 325 ? -6.734 3.451 -4.330 1.00 85.81 325 ILE A O 1
ATOM 2319 N N . ALA A 1 326 ? -7.556 5.444 -3.736 1.00 77.62 326 ALA A N 1
ATOM 2320 C CA . ALA A 1 326 ? -8.610 4.899 -2.881 1.00 77.62 326 ALA A CA 1
ATOM 2321 C C . ALA A 1 326 ? -9.686 4.118 -3.659 1.00 77.62 326 ALA A C 1
ATOM 2323 O O . ALA A 1 326 ? -10.339 3.236 -3.089 1.00 77.62 326 ALA A O 1
ATOM 2324 N N . ALA A 1 327 ? -9.906 4.459 -4.932 1.00 75.19 327 ALA A N 1
ATOM 2325 C CA . ALA A 1 327 ? -10.842 3.770 -5.816 1.00 75.19 327 ALA A CA 1
ATOM 2326 C C . ALA A 1 327 ? -10.264 2.474 -6.411 1.00 75.19 327 ALA A C 1
ATOM 2328 O O . ALA A 1 327 ? -11.034 1.591 -6.798 1.00 75.19 327 ALA A O 1
ATOM 2329 N N . ASN A 1 328 ? -8.937 2.341 -6.450 1.00 87.88 328 ASN A N 1
ATOM 2330 C CA . ASN A 1 328 ? -8.243 1.190 -7.012 1.00 87.88 328 ASN A CA 1
ATOM 2331 C C . ASN A 1 328 ? -8.163 0.021 -6.000 1.00 87.88 328 ASN A C 1
ATOM 2333 O O . ASN A 1 328 ? -7.936 0.197 -4.801 1.00 87.88 328 ASN A O 1
ATOM 2337 N N . GLY A 1 329 ? -8.394 -1.202 -6.484 1.00 84.25 329 GLY A N 1
ATOM 2338 C CA . GLY A 1 329 ? -8.389 -2.418 -5.668 1.00 84.25 329 GLY A CA 1
ATOM 2339 C C . GLY A 1 329 ? -6.999 -2.967 -5.331 1.00 84.25 329 GLY A C 1
ATOM 2340 O O . GLY A 1 329 ? -6.900 -3.770 -4.402 1.00 84.25 329 GLY A O 1
ATOM 2341 N N . ALA A 1 330 ? -5.952 -2.556 -6.045 1.00 96.25 330 ALA A N 1
ATOM 2342 C CA . ALA A 1 330 ? -4.585 -3.048 -5.893 1.00 96.25 330 ALA A CA 1
ATOM 2343 C C . ALA A 1 330 ? -3.926 -2.604 -4.577 1.00 96.25 330 ALA A C 1
ATOM 2345 O O . ALA A 1 330 ? -4.356 -1.638 -3.938 1.00 96.25 330 ALA A O 1
ATOM 2346 N N . LEU A 1 331 ? -2.861 -3.303 -4.172 1.00 98.50 331 LEU A N 1
ATOM 2347 C CA . LEU A 1 331 ? -1.934 -2.807 -3.148 1.00 98.50 331 LEU A CA 1
ATOM 2348 C C . LEU A 1 331 ? -0.944 -1.819 -3.779 1.00 98.50 331 LEU A C 1
ATOM 2350 O O . LEU A 1 331 ? -0.274 -2.179 -4.735 1.00 98.50 331 LEU A O 1
ATOM 2354 N N . PHE A 1 332 ? -0.784 -0.636 -3.198 1.00 98.75 332 PHE A N 1
ATOM 2355 C CA . PHE A 1 332 ? 0.166 0.387 -3.630 1.00 98.75 332 PHE A CA 1
ATOM 2356 C C . PHE A 1 332 ? 1.396 0.371 -2.727 1.00 98.75 332 PHE A C 1
ATOM 2358 O O . PHE A 1 332 ? 1.301 0.741 -1.556 1.00 98.75 332 PHE A O 1
ATOM 2365 N N . ALA A 1 333 ? 2.543 -0.061 -3.247 1.00 98.81 333 ALA A N 1
ATOM 2366 C CA . ALA A 1 333 ? 3.830 0.124 -2.584 1.00 98.81 333 ALA A CA 1
ATOM 2367 C C . ALA A 1 333 ? 4.400 1.482 -2.999 1.00 98.81 333 ALA A C 1
ATOM 2369 O O . ALA A 1 333 ? 4.617 1.708 -4.185 1.00 98.81 333 ALA A O 1
ATOM 2370 N N . CYS A 1 334 ? 4.625 2.376 -2.034 1.00 98.56 334 CYS A N 1
ATOM 2371 C CA . CYS A 1 334 ? 4.975 3.769 -2.309 1.00 98.56 334 CYS A CA 1
ATOM 2372 C C . CYS A 1 334 ? 6.280 4.169 -1.617 1.00 9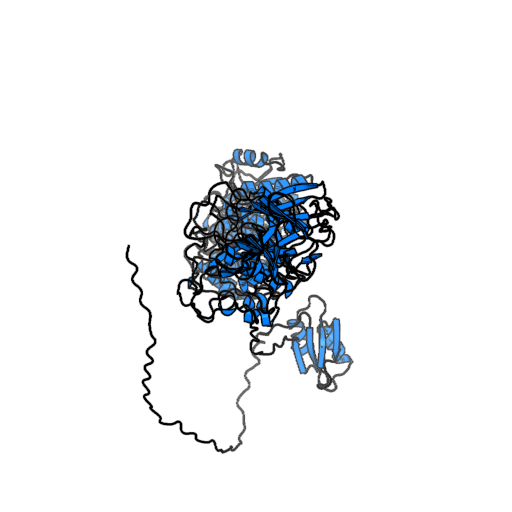8.56 334 CYS A C 1
ATOM 2374 O O . CYS A 1 334 ? 6.415 4.000 -0.400 1.00 98.56 334 CYS A O 1
ATOM 2376 N N . ALA A 1 335 ? 7.208 4.751 -2.373 1.00 98.38 335 ALA A N 1
ATOM 2377 C CA . ALA A 1 335 ? 8.475 5.260 -1.860 1.00 98.38 335 ALA A CA 1
ATOM 2378 C C . ALA A 1 335 ? 8.267 6.467 -0.930 1.00 98.38 335 ALA A C 1
ATOM 2380 O O . ALA A 1 335 ? 7.516 7.386 -1.247 1.00 98.38 335 ALA A O 1
ATOM 2381 N N . THR A 1 336 ? 8.955 6.506 0.215 1.00 96.88 336 THR A N 1
ATOM 2382 C CA . THR A 1 336 ? 8.822 7.623 1.174 1.00 96.88 336 THR A CA 1
ATOM 2383 C C . THR A 1 336 ? 9.537 8.913 0.754 1.00 96.88 336 THR A C 1
ATOM 2385 O O . THR A 1 336 ? 9.318 9.949 1.384 1.00 96.88 336 THR A O 1
ATOM 2388 N N . GLY A 1 337 ? 10.401 8.876 -0.263 1.00 95.00 337 GLY A N 1
ATOM 2389 C CA . GLY A 1 337 ? 11.241 10.003 -0.693 1.00 95.00 337 GLY A CA 1
ATOM 2390 C C . GLY A 1 337 ? 12.681 9.928 -0.167 1.00 95.00 337 GLY A C 1
ATOM 2391 O O . GLY A 1 337 ? 12.999 9.113 0.709 1.00 95.00 337 GLY A O 1
ATOM 2392 N N . ASN A 1 338 ? 13.567 10.752 -0.734 1.00 95.75 338 ASN A N 1
ATOM 2393 C CA . ASN A 1 338 ? 15.030 10.628 -0.628 1.00 95.75 338 ASN A CA 1
ATOM 2394 C C . ASN A 1 338 ? 15.723 11.886 -0.052 1.00 95.75 338 ASN A C 1
ATOM 2396 O O . ASN A 1 338 ? 16.879 12.171 -0.371 1.00 95.75 338 ASN A O 1
ATOM 2400 N N . GLU A 1 339 ? 15.034 12.650 0.798 1.00 94.00 339 GLU A N 1
ATOM 2401 C CA . GLU A 1 339 ? 15.484 13.948 1.327 1.00 94.00 339 GLU A CA 1
ATOM 2402 C C . GLU A 1 339 ? 15.967 13.898 2.795 1.00 94.00 339 GLU A C 1
ATOM 2404 O O . GLU A 1 339 ? 16.217 14.936 3.418 1.00 94.00 339 GLU A O 1
ATOM 2409 N N . SER A 1 340 ? 16.123 12.700 3.371 1.00 95.38 340 SER A N 1
ATOM 2410 C CA . SER A 1 340 ? 16.524 12.470 4.771 1.00 95.38 340 SER A CA 1
ATOM 2411 C C . SER A 1 340 ? 15.581 13.092 5.819 1.00 95.38 340 SER A C 1
ATOM 2413 O O . SER A 1 340 ? 16.013 13.463 6.920 1.00 95.38 340 SER A O 1
ATOM 2415 N N . HIS A 1 341 ? 14.294 13.241 5.505 1.00 93.94 341 HIS A N 1
ATOM 2416 C CA . HIS A 1 341 ? 13.303 13.875 6.376 1.00 93.94 341 HIS A CA 1
ATOM 2417 C C . HIS A 1 341 ? 12.582 12.896 7.314 1.00 93.94 341 HIS A C 1
ATOM 2419 O O . HIS A 1 341 ? 12.334 11.738 6.987 1.00 93.94 341 HIS A O 1
ATOM 2425 N N . ASP A 1 342 ? 12.230 13.390 8.509 1.00 92.69 342 ASP A N 1
ATOM 2426 C CA . ASP A 1 342 ? 11.324 12.708 9.442 1.00 92.69 342 ASP A CA 1
ATOM 2427 C C . ASP A 1 342 ? 9.880 13.116 9.138 1.00 92.69 342 ASP A C 1
ATOM 2429 O O . ASP A 1 342 ? 9.424 14.166 9.607 1.00 92.69 342 ASP A O 1
ATOM 2433 N N . LEU A 1 343 ? 9.180 12.289 8.370 1.00 86.19 343 LEU A N 1
ATOM 2434 C CA . LEU A 1 343 ? 7.814 12.511 7.895 1.00 86.19 343 LEU A CA 1
ATOM 2435 C C . LEU A 1 343 ? 6.804 12.677 9.044 1.00 86.19 343 LEU A C 1
ATOM 2437 O O . LEU A 1 343 ? 5.824 13.397 8.909 1.00 86.19 343 LEU A O 1
ATOM 2441 N N . ASP A 1 344 ? 7.074 12.149 10.248 1.00 80.50 344 ASP A N 1
ATOM 2442 C CA . ASP A 1 344 ? 6.188 12.390 11.402 1.00 80.50 344 ASP A CA 1
ATOM 2443 C C . ASP A 1 344 ? 6.190 13.871 11.856 1.00 80.50 344 ASP A C 1
ATOM 2445 O O . ASP A 1 344 ? 5.338 14.291 12.652 1.00 80.50 344 ASP A O 1
ATOM 2449 N N . THR A 1 345 ? 7.185 14.656 11.428 1.00 81.75 345 THR A N 1
ATOM 2450 C CA . THR A 1 345 ? 7.390 16.053 11.849 1.00 81.75 345 THR A CA 1
ATOM 2451 C C . THR A 1 345 ? 7.597 17.042 10.709 1.00 81.75 345 THR A C 1
ATOM 2453 O O . THR A 1 345 ? 7.528 18.253 10.951 1.00 81.75 345 THR A O 1
ATOM 2456 N N . TRP A 1 346 ? 7.887 16.551 9.508 1.00 82.88 346 TRP A N 1
ATOM 2457 C CA . TRP A 1 346 ? 8.082 17.371 8.327 1.00 82.88 346 TRP A CA 1
ATOM 2458 C C . TRP A 1 346 ? 6.746 17.987 7.887 1.00 82.88 346 TRP A C 1
ATOM 2460 O O . TRP A 1 346 ? 5.677 17.489 8.226 1.00 82.88 346 TRP A O 1
ATOM 2470 N N . VAL A 1 347 ? 6.810 19.177 7.289 1.00 71.62 347 VAL A N 1
ATOM 2471 C CA . VAL A 1 347 ? 5.615 19.992 6.986 1.00 71.62 347 VAL A CA 1
ATOM 2472 C C . VAL A 1 347 ? 5.190 19.913 5.531 1.00 71.62 347 VAL A C 1
ATOM 2474 O O . VAL A 1 347 ? 4.057 20.280 5.226 1.00 71.62 347 VAL A O 1
ATOM 2477 N N . ASP A 1 348 ? 6.115 19.508 4.673 1.00 71.44 348 ASP A N 1
ATOM 2478 C CA . ASP A 1 348 ? 5.835 19.187 3.289 1.00 71.44 348 ASP A CA 1
ATOM 2479 C C . ASP A 1 348 ? 5.548 17.679 3.283 1.00 71.44 348 ASP A C 1
ATOM 2481 O O . ASP A 1 348 ? 6.247 16.923 3.949 1.00 71.44 348 ASP A O 1
ATOM 2485 N N . ASP A 1 349 ? 4.451 17.265 2.659 1.00 74.81 349 ASP A N 1
ATOM 2486 C CA . ASP A 1 349 ? 4.031 15.863 2.661 1.00 74.81 349 ASP A CA 1
ATOM 2487 C C . ASP A 1 349 ? 4.699 15.127 1.475 1.00 74.81 349 ASP A C 1
ATOM 2489 O O . ASP A 1 349 ? 4.887 15.696 0.398 1.00 74.81 349 ASP A O 1
ATOM 2493 N N . SER A 1 350 ? 5.028 13.849 1.651 1.00 86.12 350 SER A N 1
ATOM 2494 C CA . SER A 1 350 ? 5.563 12.933 0.642 1.00 86.12 350 SER A CA 1
ATOM 2495 C C . SER A 1 350 ? 4.467 11.986 0.149 1.00 86.12 350 SER A C 1
ATOM 2497 O O . SER A 1 350 ? 4.263 10.881 0.664 1.00 86.12 350 SER A O 1
ATOM 2499 N N . PHE A 1 351 ? 3.707 12.426 -0.854 1.00 88.94 351 PHE A N 1
ATOM 2500 C CA . PHE A 1 351 ? 2.695 11.586 -1.497 1.00 88.94 351 PHE A CA 1
ATOM 2501 C C . PHE A 1 351 ? 3.280 10.832 -2.697 1.00 88.94 351 PHE A C 1
ATOM 2503 O O . PHE A 1 351 ? 4.126 11.389 -3.401 1.00 88.94 351 PHE A O 1
ATOM 2510 N N . PRO A 1 352 ? 2.834 9.584 -2.945 1.00 94.44 352 PRO A N 1
ATOM 2511 C CA . PRO A 1 352 ? 1.651 8.948 -2.356 1.00 94.44 352 PRO A CA 1
ATOM 2512 C C . PRO A 1 352 ? 1.885 8.204 -1.031 1.00 94.44 352 PRO A C 1
ATOM 2514 O O . PRO A 1 352 ? 0.914 7.762 -0.419 1.00 94.44 352 PRO A O 1
ATOM 2517 N N . ALA A 1 353 ? 3.129 8.066 -0.560 1.00 93.12 353 ALA A N 1
ATOM 2518 C CA . ALA A 1 353 ? 3.449 7.262 0.623 1.00 93.12 353 ALA A CA 1
ATOM 2519 C C . ALA A 1 353 ? 2.724 7.712 1.901 1.00 93.12 353 ALA A C 1
ATOM 2521 O O . ALA A 1 353 ? 2.300 6.871 2.689 1.00 93.12 353 ALA A O 1
ATOM 2522 N N . GLU A 1 354 ? 2.524 9.015 2.095 1.00 87.00 354 GLU A N 1
ATOM 2523 C CA . GLU A 1 354 ? 1.860 9.536 3.293 1.00 87.00 354 GLU A CA 1
ATOM 2524 C C . GLU A 1 354 ? 0.326 9.493 3.250 1.00 87.00 354 GLU A C 1
ATOM 2526 O O . GLU A 1 354 ? -0.319 9.860 4.237 1.00 87.00 354 GLU A O 1
ATOM 2531 N N . TYR A 1 355 ? -0.307 9.039 2.162 1.00 82.69 355 TYR A N 1
ATOM 2532 C CA . TYR A 1 355 ? -1.764 8.882 2.151 1.00 82.69 355 TYR A CA 1
ATOM 2533 C C . TYR A 1 355 ? -2.218 7.845 3.195 1.00 82.69 355 TYR A C 1
ATOM 2535 O O . TYR A 1 355 ? -1.821 6.682 3.154 1.00 82.69 355 TYR A O 1
ATOM 2543 N N . ASP A 1 356 ? -3.125 8.236 4.104 1.00 84.31 356 ASP A N 1
ATOM 2544 C CA . ASP A 1 356 ? -3.739 7.336 5.104 1.00 84.31 356 ASP A CA 1
ATOM 2545 C C . ASP A 1 356 ? -4.839 6.478 4.455 1.00 84.31 356 ASP A C 1
ATOM 2547 O O . ASP A 1 356 ? -6.030 6.578 4.777 1.00 84.31 356 ASP A O 1
ATOM 2551 N N . LEU A 1 357 ? -4.432 5.661 3.483 1.00 77.06 357 LEU A N 1
ATOM 2552 C CA . LEU A 1 357 ? -5.289 4.760 2.724 1.00 77.06 357 LEU A CA 1
ATOM 2553 C C . LEU A 1 357 ? -5.002 3.296 3.087 1.00 77.06 357 LEU A C 1
ATOM 2555 O O . LEU A 1 357 ? -3.856 2.894 3.315 1.00 77.06 357 LEU A O 1
ATOM 2559 N N . PRO A 1 358 ? -6.043 2.448 3.162 1.00 74.69 358 PRO A N 1
ATOM 2560 C CA . PRO A 1 358 ? -5.890 1.062 3.595 1.00 74.69 358 PRO A CA 1
ATOM 2561 C C . PRO A 1 358 ? -5.060 0.209 2.627 1.00 74.69 358 PRO A C 1
ATOM 2563 O O . PRO A 1 358 ? -4.523 -0.812 3.055 1.00 74.69 358 PRO A O 1
ATOM 2566 N N . ASN A 1 359 ? -4.957 0.614 1.363 1.00 85.00 359 ASN A N 1
ATOM 2567 C CA . ASN A 1 359 ? -4.241 -0.079 0.298 1.00 85.00 359 ASN A CA 1
ATOM 2568 C C . ASN A 1 359 ? -2.849 0.499 -0.016 1.00 85.00 359 ASN A C 1
ATOM 2570 O O . ASN A 1 359 ? -2.170 -0.079 -0.850 1.00 85.00 359 ASN A O 1
ATOM 2574 N N . VAL A 1 360 ? -2.394 1.558 0.662 1.00 94.69 360 VAL A N 1
ATOM 2575 C CA . VAL A 1 360 ? -1.027 2.105 0.516 1.00 94.69 360 VAL A CA 1
ATOM 2576 C C . VAL A 1 360 ? -0.093 1.477 1.546 1.00 94.69 360 VAL A C 1
ATOM 2578 O O . VAL A 1 360 ? -0.494 1.328 2.695 1.00 94.69 360 VAL A O 1
ATOM 2581 N N . ILE A 1 361 ? 1.135 1.111 1.185 1.00 97.62 361 ILE A N 1
ATOM 2582 C CA . ILE A 1 361 ? 2.212 0.761 2.121 1.00 97.62 361 ILE A CA 1
ATOM 2583 C C . ILE A 1 361 ? 3.414 1.676 1.870 1.00 97.62 361 ILE A C 1
ATOM 2585 O O . ILE A 1 361 ? 3.981 1.681 0.779 1.00 97.62 361 ILE A O 1
ATOM 2589 N N . ALA A 1 362 ? 3.785 2.464 2.879 1.00 97.81 362 ALA A N 1
ATOM 2590 C CA . ALA A 1 362 ? 4.891 3.418 2.791 1.00 97.81 362 ALA A CA 1
ATOM 2591 C C . ALA A 1 362 ? 6.244 2.729 3.034 1.00 97.81 362 ALA A C 1
ATOM 2593 O O . ALA A 1 362 ? 6.459 2.137 4.100 1.00 97.81 362 ALA A O 1
ATOM 2594 N N . VAL A 1 363 ? 7.155 2.816 2.062 1.00 98.81 363 VAL A N 1
ATOM 2595 C CA . VAL A 1 363 ? 8.412 2.057 2.029 1.00 98.81 363 VAL A CA 1
ATOM 2596 C C . VAL A 1 363 ? 9.628 2.968 2.197 1.00 98.81 363 VAL A C 1
ATOM 2598 O O . VAL A 1 363 ? 9.962 3.757 1.313 1.00 98.81 363 VAL A O 1
ATOM 2601 N N . ALA A 1 364 ? 10.319 2.810 3.327 1.00 98.69 364 ALA A N 1
ATOM 2602 C CA . ALA A 1 364 ? 11.628 3.410 3.574 1.00 98.69 364 ALA A CA 1
ATOM 2603 C C . ALA A 1 364 ? 12.764 2.505 3.059 1.00 98.69 364 ALA A C 1
ATOM 2605 O O . ALA A 1 364 ? 12.607 1.287 2.946 1.00 98.69 364 ALA A O 1
ATOM 2606 N N . ALA A 1 365 ? 13.938 3.081 2.802 1.00 98.75 365 ALA A N 1
ATOM 2607 C CA . ALA A 1 365 ? 15.119 2.341 2.366 1.00 98.75 365 ALA A CA 1
ATOM 2608 C C . ALA A 1 365 ? 16.015 1.957 3.549 1.00 98.75 365 ALA A C 1
ATOM 2610 O O . ALA A 1 365 ? 16.291 2.774 4.431 1.00 98.75 365 ALA A O 1
ATOM 2611 N N . SER A 1 366 ? 16.524 0.726 3.541 1.00 98.25 366 SER A N 1
ATOM 2612 C CA . SER A 1 366 ? 17.595 0.258 4.423 1.00 98.25 366 SER A CA 1
ATOM 2613 C C . SER A 1 366 ? 18.830 -0.191 3.645 1.00 98.25 366 SER A C 1
ATOM 2615 O O . SER A 1 366 ? 18.742 -0.584 2.481 1.00 98.25 366 SER A O 1
ATOM 2617 N N . ASP A 1 367 ? 19.982 -0.154 4.306 1.00 97.69 367 ASP A N 1
ATOM 2618 C CA . ASP A 1 367 ? 21.253 -0.656 3.787 1.00 97.69 367 ASP A CA 1
ATOM 2619 C C . ASP A 1 367 ? 21.503 -2.133 4.148 1.00 97.69 367 ASP A C 1
ATOM 2621 O O . ASP A 1 367 ? 20.718 -2.772 4.857 1.00 97.69 367 ASP A O 1
ATOM 2625 N N . ASN A 1 368 ? 22.639 -2.668 3.690 1.00 97.06 368 ASN A N 1
ATOM 2626 C CA . ASN A 1 368 ? 23.077 -4.056 3.898 1.00 97.06 368 ASN A CA 1
ATOM 2627 C C . ASN A 1 368 ? 23.429 -4.421 5.352 1.00 97.06 368 ASN A C 1
ATOM 2629 O O . ASN A 1 368 ? 24.040 -5.466 5.607 1.00 97.06 368 ASN A O 1
ATOM 2633 N N . ARG A 1 369 ? 23.081 -3.563 6.315 1.00 96.62 369 ARG A N 1
ATOM 2634 C CA . ARG A 1 369 ? 23.323 -3.715 7.755 1.00 96.62 369 ARG A CA 1
ATOM 2635 C C . ARG A 1 369 ? 22.053 -3.459 8.578 1.00 96.62 369 ARG A C 1
ATOM 2637 O O . ARG A 1 369 ? 22.157 -3.245 9.787 1.00 96.62 369 ARG A O 1
ATOM 2644 N N . ASP A 1 370 ? 20.874 -3.489 7.945 1.00 96.38 370 ASP A N 1
ATOM 2645 C CA . ASP A 1 370 ? 19.564 -3.190 8.547 1.00 96.38 370 ASP A CA 1
ATOM 2646 C C . ASP A 1 370 ? 19.471 -1.759 9.127 1.00 96.38 370 ASP A C 1
ATOM 2648 O O . ASP A 1 370 ? 18.726 -1.514 10.082 1.00 96.38 370 ASP A O 1
ATOM 2652 N N . VAL A 1 371 ? 20.224 -0.788 8.603 1.00 96.44 371 VAL A N 1
ATOM 2653 C CA . VAL A 1 371 ? 20.121 0.624 9.013 1.00 96.44 371 VAL A CA 1
ATOM 2654 C C . VAL A 1 371 ? 19.319 1.389 7.968 1.00 96.44 371 VAL A C 1
ATOM 2656 O O . VAL A 1 371 ? 19.480 1.144 6.779 1.00 96.44 371 VAL A O 1
ATOM 2659 N N . VAL A 1 372 ? 18.457 2.321 8.393 1.00 97.25 372 VAL A N 1
ATOM 2660 C CA . VAL A 1 372 ? 17.787 3.236 7.451 1.00 97.25 372 VAL A CA 1
ATOM 2661 C C . VAL A 1 372 ? 18.850 3.979 6.642 1.00 97.25 372 VAL A C 1
ATOM 2663 O O . VAL A 1 372 ? 19.775 4.548 7.226 1.00 97.25 372 VAL A O 1
ATOM 2666 N N . ALA A 1 373 ? 18.724 3.951 5.318 1.00 97.50 373 ALA A N 1
ATOM 2667 C CA . ALA A 1 373 ? 19.667 4.584 4.410 1.00 97.50 373 ALA A CA 1
ATOM 2668 C C . ALA A 1 373 ? 19.742 6.093 4.680 1.00 97.50 373 ALA A C 1
ATOM 2670 O O . ALA A 1 373 ? 18.740 6.717 5.025 1.00 97.50 373 ALA A O 1
ATOM 2671 N N . GLU A 1 374 ? 20.927 6.689 4.522 1.00 96.00 374 GLU A N 1
ATOM 2672 C CA . GLU A 1 374 ? 21.170 8.086 4.910 1.00 96.00 374 GLU A CA 1
ATOM 2673 C C . GLU A 1 374 ? 20.232 9.072 4.198 1.00 96.00 374 GLU A C 1
ATOM 2675 O O . GLU A 1 374 ? 19.768 10.025 4.820 1.00 96.00 374 GLU A O 1
ATOM 2680 N N . PHE A 1 375 ? 19.905 8.809 2.932 1.00 96.75 375 PHE A N 1
ATOM 2681 C CA . PHE A 1 375 ? 18.983 9.614 2.127 1.00 96.75 375 PHE A CA 1
ATOM 2682 C C . PHE A 1 375 ? 17.501 9.331 2.416 1.00 96.75 375 PHE A C 1
ATOM 2684 O O . PHE A 1 375 ? 16.655 10.141 2.064 1.00 96.75 375 PHE A O 1
ATOM 2691 N N . SER A 1 376 ? 17.147 8.197 3.026 1.00 98.06 376 SER A N 1
ATOM 2692 C CA . SER A 1 376 ? 15.742 7.792 3.136 1.00 98.06 376 SER A CA 1
ATOM 2693 C C . SER A 1 376 ? 14.968 8.772 4.007 1.00 98.06 376 SER A C 1
ATOM 2695 O O . SER A 1 376 ? 15.339 9.009 5.162 1.00 98.06 376 SER A O 1
ATOM 2697 N N . ASN A 1 377 ? 13.827 9.243 3.513 1.00 97.00 377 ASN A N 1
ATOM 2698 C CA . ASN A 1 377 ? 12.787 9.727 4.408 1.00 97.00 377 ASN A CA 1
ATOM 2699 C C . ASN A 1 377 ? 12.327 8.579 5.315 1.00 97.00 377 ASN A C 1
ATOM 2701 O O . ASN A 1 377 ? 12.409 7.398 4.962 1.00 97.00 377 ASN A O 1
ATOM 2705 N N . TYR A 1 378 ? 11.902 8.918 6.524 1.00 94.56 378 TYR A N 1
ATOM 2706 C CA . TYR A 1 378 ? 11.561 7.957 7.566 1.00 94.56 378 TYR A CA 1
ATOM 2707 C C . TYR A 1 378 ? 10.465 8.526 8.472 1.00 94.56 378 TYR A C 1
ATOM 2709 O O . TYR A 1 378 ? 10.216 9.723 8.483 1.00 94.56 378 TYR A O 1
ATOM 2717 N N . GLY A 1 379 ? 9.827 7.688 9.280 1.00 88.00 379 GLY A N 1
ATOM 2718 C CA . GLY A 1 379 ? 8.855 8.123 10.280 1.00 88.00 379 GLY A CA 1
ATOM 2719 C C . GLY A 1 379 ? 8.427 6.959 11.162 1.00 88.00 379 GLY A C 1
ATOM 2720 O O . GLY A 1 379 ? 8.127 5.869 10.678 1.00 88.00 379 GLY A O 1
ATOM 2721 N N . ALA A 1 380 ? 8.381 7.166 12.477 1.00 77.38 380 ALA A N 1
ATOM 2722 C CA . ALA A 1 380 ? 7.923 6.142 13.415 1.00 77.38 380 ALA A CA 1
ATOM 2723 C C . ALA A 1 380 ? 6.434 5.799 13.232 1.00 77.38 380 ALA A C 1
ATOM 2725 O O . ALA A 1 380 ? 5.987 4.758 13.729 1.00 77.38 380 ALA A O 1
ATOM 2726 N N . THR A 1 381 ? 5.666 6.667 12.568 1.00 77.38 381 THR A N 1
ATOM 2727 C CA . THR A 1 381 ? 4.275 6.411 12.184 1.00 77.38 381 THR A CA 1
ATOM 2728 C C . THR A 1 381 ? 3.986 6.553 10.695 1.00 77.38 381 THR A C 1
ATOM 2730 O O . THR A 1 381 ? 3.063 5.886 10.242 1.00 77.38 381 THR A O 1
ATOM 2733 N N . ALA A 1 382 ? 4.746 7.368 9.963 1.00 80.19 382 ALA A N 1
ATOM 2734 C CA . ALA A 1 382 ? 4.540 7.611 8.536 1.00 80.19 382 ALA A CA 1
ATOM 2735 C C . ALA A 1 382 ? 5.158 6.538 7.617 1.00 80.19 382 ALA A C 1
ATOM 2737 O O . ALA A 1 382 ? 4.579 6.230 6.585 1.00 80.19 382 ALA A O 1
ATOM 2738 N N . ALA A 1 383 ? 6.292 5.926 7.989 1.00 91.44 383 ALA A N 1
ATOM 2739 C CA . ALA A 1 383 ? 6.881 4.820 7.227 1.00 91.44 383 ALA A CA 1
ATOM 2740 C C . ALA A 1 383 ? 6.402 3.472 7.787 1.00 91.44 383 ALA A C 1
ATOM 2742 O O . ALA A 1 383 ? 6.649 3.159 8.955 1.00 91.44 383 ALA A O 1
ATOM 2743 N N . ASP A 1 384 ? 5.737 2.655 6.971 1.00 91.62 384 ASP A N 1
ATOM 2744 C CA . ASP A 1 384 ? 5.145 1.385 7.408 1.00 91.62 384 ASP A CA 1
ATOM 2745 C C . ASP A 1 384 ? 6.195 0.275 7.570 1.00 91.62 384 ASP A C 1
ATOM 2747 O O . ASP A 1 384 ? 6.121 -0.532 8.510 1.00 91.62 384 ASP A O 1
ATOM 2751 N N . ILE A 1 385 ? 7.153 0.226 6.639 1.00 97.38 385 ILE A N 1
ATOM 2752 C CA . ILE A 1 385 ? 8.163 -0.830 6.521 1.00 97.38 385 ILE A CA 1
ATOM 2753 C C . ILE A 1 385 ? 9.445 -0.300 5.860 1.00 97.38 385 ILE A C 1
ATOM 2755 O O . ILE A 1 385 ? 9.389 0.611 5.039 1.00 97.38 385 ILE A O 1
ATOM 2759 N N . ALA A 1 386 ? 10.601 -0.870 6.206 1.00 98.69 386 ALA A N 1
ATOM 2760 C CA . ALA A 1 386 ? 11.848 -0.673 5.466 1.00 98.69 386 ALA A CA 1
ATOM 2761 C C . ALA A 1 386 ? 12.164 -1.877 4.572 1.00 98.69 386 ALA A C 1
ATOM 2763 O O . ALA A 1 386 ? 11.897 -3.019 4.955 1.00 98.69 386 ALA A O 1
ATOM 2764 N N . ALA A 1 387 ? 12.779 -1.627 3.420 1.00 98.88 387 ALA A N 1
ATOM 2765 C CA . ALA A 1 387 ? 13.280 -2.655 2.510 1.00 98.88 387 ALA A CA 1
ATOM 2766 C C . ALA A 1 387 ? 14.656 -2.267 1.921 1.00 98.88 387 ALA A C 1
ATOM 2768 O O . ALA A 1 387 ? 15.027 -1.090 1.976 1.00 98.88 387 ALA A O 1
ATOM 2769 N N . PRO A 1 388 ? 15.433 -3.226 1.379 1.00 98.81 388 PRO A N 1
ATOM 2770 C CA . PRO A 1 388 ? 16.746 -2.965 0.782 1.00 98.81 388 PRO A CA 1
ATOM 2771 C C . PRO A 1 388 ? 16.708 -1.889 -0.308 1.00 98.81 388 PRO A C 1
ATOM 2773 O O . PRO A 1 388 ? 16.022 -2.055 -1.307 1.00 98.81 388 PRO A O 1
ATOM 2776 N N . GLY A 1 389 ? 17.460 -0.800 -0.136 1.00 98.44 389 GLY A N 1
ATOM 2777 C CA . GLY A 1 389 ? 17.443 0.332 -1.073 1.00 98.44 389 GLY A CA 1
ATOM 2778 C C . GLY A 1 389 ? 18.805 0.962 -1.351 1.00 98.44 389 GLY A C 1
ATOM 2779 O O . GLY A 1 389 ? 18.852 2.067 -1.871 1.00 98.44 389 GLY A O 1
ATOM 2780 N N . VAL A 1 390 ? 19.909 0.310 -0.981 1.00 98.31 390 VAL A N 1
ATOM 2781 C CA . VAL A 1 390 ? 21.280 0.804 -1.209 1.00 98.31 390 VAL A CA 1
ATOM 2782 C C . VAL A 1 390 ? 22.049 -0.222 -2.031 1.00 98.31 390 VAL A C 1
ATOM 2784 O O . VAL A 1 390 ? 22.088 -1.390 -1.654 1.00 98.31 390 VAL A O 1
ATOM 2787 N N . GLN A 1 391 ? 22.692 0.202 -3.116 1.00 97.25 391 GLN A N 1
ATOM 2788 C CA . GLN A 1 391 ? 23.470 -0.635 -4.031 1.00 97.25 391 GLN A CA 1
ATOM 2789 C C . GLN A 1 391 ? 22.647 -1.812 -4.567 1.00 97.25 391 GLN A C 1
ATOM 2791 O O . GLN A 1 391 ? 23.087 -2.964 -4.544 1.00 97.25 391 GLN A O 1
ATOM 2796 N N . ILE A 1 392 ? 21.424 -1.518 -5.012 1.00 98.38 392 ILE A N 1
ATOM 2797 C CA . ILE A 1 392 ? 20.503 -2.511 -5.564 1.00 98.38 392 ILE A CA 1
ATOM 2798 C C . ILE A 1 392 ? 20.796 -2.669 -7.050 1.00 98.38 392 ILE A C 1
ATOM 2800 O O . ILE A 1 392 ? 20.558 -1.756 -7.838 1.00 98.38 392 ILE A O 1
ATOM 2804 N N . TRP A 1 393 ? 21.343 -3.825 -7.417 1.00 97.81 393 TRP A N 1
ATOM 2805 C CA . TRP A 1 393 ? 21.585 -4.198 -8.807 1.00 97.81 393 TRP A CA 1
ATOM 2806 C C . TRP A 1 393 ? 20.285 -4.628 -9.480 1.00 97.81 393 TRP A C 1
ATOM 2808 O O . TRP A 1 393 ? 19.579 -5.480 -8.946 1.00 97.81 393 TRP A O 1
ATOM 2818 N N . SER A 1 394 ? 20.010 -4.082 -10.662 1.00 98.38 394 SER A N 1
ATOM 2819 C CA . SER A 1 394 ? 18.868 -4.469 -11.494 1.00 98.38 394 SER A CA 1
ATOM 2820 C C . SER A 1 394 ? 19.144 -4.206 -12.980 1.00 98.38 394 SER A C 1
ATOM 2822 O O . SER A 1 394 ? 20.226 -3.720 -13.325 1.00 98.38 394 SER A O 1
ATOM 2824 N N . SER A 1 395 ? 18.192 -4.549 -13.850 1.00 97.25 395 SER A N 1
ATOM 2825 C CA . SER A 1 395 ? 18.182 -4.222 -15.283 1.00 97.25 395 SER A CA 1
ATOM 2826 C C . SER A 1 395 ? 18.075 -2.716 -15.526 1.00 97.25 395 SER A C 1
ATOM 2828 O O . SER A 1 395 ? 17.385 -2.016 -14.801 1.00 97.25 395 SER A O 1
ATOM 2830 N N . ILE A 1 396 ? 18.706 -2.206 -16.573 1.00 95.75 396 ILE A N 1
ATOM 2831 C CA . ILE A 1 396 ? 18.487 -0.850 -17.110 1.00 95.75 396 ILE A CA 1
ATOM 2832 C C . ILE A 1 396 ? 18.291 -0.972 -18.628 1.00 95.75 396 ILE A C 1
ATOM 2834 O O . ILE A 1 396 ? 18.653 -2.012 -19.170 1.00 95.75 396 ILE A O 1
ATOM 2838 N N . PRO A 1 397 ? 17.748 0.026 -19.344 1.00 91.50 397 PRO A N 1
ATOM 2839 C CA . PRO A 1 397 ? 17.569 -0.087 -20.786 1.00 91.50 397 PRO A CA 1
ATOM 2840 C C . PRO A 1 397 ? 18.886 -0.370 -21.507 1.00 91.50 397 PRO A C 1
ATOM 2842 O O . PRO A 1 397 ? 19.962 0.088 -21.095 1.00 91.50 397 PRO A O 1
ATOM 2845 N N . GLY A 1 398 ? 18.806 -1.126 -22.598 1.00 85.50 398 GLY A N 1
ATOM 2846 C CA . GLY A 1 398 ? 19.977 -1.389 -23.424 1.00 85.50 398 GLY A CA 1
ATOM 2847 C C . GLY A 1 398 ? 20.478 -0.118 -24.117 1.00 85.50 398 GLY A C 1
ATOM 2848 O O . GLY A 1 398 ? 19.771 0.881 -24.268 1.00 85.50 398 GLY A O 1
ATOM 2849 N N . SER A 1 399 ? 21.736 -0.123 -24.557 1.00 78.81 399 SER A N 1
ATOM 2850 C CA . SER A 1 399 ? 22.312 1.077 -25.169 1.00 78.81 399 SER A CA 1
ATOM 2851 C C . SER A 1 399 ? 21.760 1.308 -26.578 1.00 78.81 399 SER A C 1
ATOM 2853 O O . SER A 1 399 ? 22.201 0.668 -27.527 1.00 78.81 399 SER A O 1
ATOM 2855 N N . ALA A 1 400 ? 20.870 2.289 -26.755 1.00 66.62 400 ALA A N 1
ATOM 2856 C CA . ALA A 1 400 ? 20.393 2.701 -28.084 1.00 66.62 400 ALA A CA 1
ATOM 2857 C C . ALA A 1 400 ? 21.513 3.263 -28.990 1.00 66.62 400 ALA A C 1
ATOM 2859 O O . ALA A 1 400 ? 21.394 3.273 -30.213 1.00 66.62 400 ALA A O 1
ATOM 2860 N N . ALA A 1 401 ? 22.640 3.688 -28.402 1.00 67.06 401 ALA A N 1
ATOM 2861 C CA . ALA A 1 401 ? 23.836 4.105 -29.137 1.00 67.06 401 ALA A CA 1
ATOM 2862 C C . ALA A 1 401 ? 24.568 2.935 -29.818 1.00 67.06 401 ALA A C 1
ATOM 2864 O O . ALA A 1 401 ? 25.514 3.162 -30.573 1.00 67.06 401 ALA A O 1
ATOM 2865 N N . LYS A 1 402 ? 24.154 1.692 -29.550 1.00 79.69 402 LYS A N 1
ATOM 2866 C CA . LYS A 1 402 ? 24.695 0.490 -30.167 1.00 79.69 402 LYS A CA 1
ATOM 2867 C C . LYS A 1 402 ? 23.600 -0.556 -30.336 1.00 79.69 402 LYS A C 1
ATOM 2869 O O . LYS A 1 402 ? 23.233 -1.245 -29.391 1.00 79.69 402 LYS A O 1
ATOM 2874 N N . LEU A 1 403 ? 23.120 -0.705 -31.563 1.00 81.44 403 LEU A N 1
ATOM 2875 C CA . LEU A 1 403 ? 22.202 -1.778 -31.918 1.00 81.44 403 LEU A CA 1
ATOM 2876 C C . LEU A 1 403 ? 22.970 -3.074 -32.196 1.00 81.44 403 LEU A C 1
ATOM 2878 O O . LEU A 1 403 ? 24.096 -3.051 -32.699 1.00 81.44 403 LEU A O 1
ATOM 2882 N N . VAL A 1 404 ? 22.349 -4.208 -31.890 1.00 84.75 404 VAL A N 1
ATOM 2883 C CA . VAL A 1 404 ? 22.816 -5.544 -32.274 1.00 84.75 404 VAL A CA 1
ATOM 2884 C C . VAL A 1 404 ? 21.738 -6.252 -33.081 1.00 84.75 404 VAL A C 1
ATOM 2886 O O . VAL A 1 404 ? 20.541 -6.059 -32.861 1.00 84.75 404 VAL A O 1
ATOM 2889 N N . GLN A 1 405 ? 22.158 -7.070 -34.043 1.00 87.00 405 GLN A N 1
ATOM 2890 C CA . GLN A 1 405 ? 21.232 -7.828 -34.874 1.00 87.00 405 GLN A CA 1
ATOM 2891 C C . GLN A 1 405 ? 20.394 -8.789 -34.016 1.00 87.00 405 GLN A C 1
ATOM 2893 O O . GLN A 1 405 ? 20.937 -9.630 -33.298 1.00 87.00 405 GLN A O 1
ATOM 2898 N N . SER A 1 406 ? 19.075 -8.724 -34.184 1.00 84.75 406 SER A N 1
ATOM 2899 C CA . SER A 1 406 ? 18.109 -9.680 -33.656 1.00 84.75 406 SER A CA 1
ATOM 2900 C C . SER A 1 406 ? 17.457 -10.464 -34.795 1.00 84.75 406 SER A C 1
ATOM 2902 O O . SER A 1 406 ? 17.029 -9.913 -35.809 1.00 84.75 406 SER A O 1
ATOM 2904 N N . GLY A 1 407 ? 17.386 -11.785 -34.646 1.00 84.12 407 GLY A N 1
ATOM 2905 C CA . GLY A 1 407 ? 16.808 -12.667 -35.657 1.00 84.12 407 GLY A CA 1
ATOM 2906 C C . GLY A 1 407 ? 17.617 -12.766 -36.958 1.00 84.12 407 GLY A C 1
ATOM 2907 O O . GLY A 1 407 ? 18.796 -12.412 -37.039 1.00 84.12 407 GLY A O 1
ATOM 2908 N N . ASN A 1 408 ? 16.976 -13.326 -37.986 1.00 89.81 408 ASN A N 1
ATOM 2909 C CA . ASN A 1 408 ? 17.598 -13.507 -39.295 1.00 89.81 408 ASN A CA 1
ATOM 2910 C C . ASN A 1 408 ? 17.469 -12.230 -40.135 1.00 89.81 408 ASN A C 1
ATOM 2912 O O . ASN A 1 408 ? 16.394 -11.627 -40.151 1.00 89.81 408 ASN A O 1
ATOM 2916 N N . PRO A 1 409 ? 18.517 -11.853 -40.880 1.00 92.94 409 PRO A N 1
ATOM 2917 C CA . PRO A 1 409 ? 18.457 -10.693 -41.748 1.00 92.94 409 PRO A CA 1
ATOM 2918 C C . PRO A 1 409 ? 17.554 -10.966 -42.960 1.00 92.94 409 PRO A C 1
ATOM 2920 O O . PRO A 1 409 ? 17.588 -12.059 -43.532 1.00 92.94 409 PRO A O 1
ATOM 2923 N N . VAL A 1 410 ? 16.779 -9.962 -43.378 1.00 94.44 410 VAL A N 1
ATOM 2924 C CA . VAL A 1 410 ? 16.032 -9.982 -44.654 1.00 94.44 410 VAL A CA 1
ATOM 2925 C C . VAL A 1 410 ? 16.954 -9.726 -45.846 1.00 94.44 410 VAL A C 1
ATOM 2927 O O . VAL A 1 410 ? 16.665 -10.152 -46.961 1.00 94.44 410 VAL A O 1
ATOM 2930 N N . PHE A 1 411 ? 18.101 -9.092 -45.593 1.00 94.50 411 PHE A N 1
ATOM 2931 C CA . PHE A 1 411 ? 19.177 -8.891 -46.555 1.00 94.50 411 PHE A CA 1
ATOM 2932 C C . PHE A 1 411 ? 20.528 -9.132 -45.884 1.00 94.50 411 PHE A C 1
ATOM 2934 O O . PHE A 1 411 ? 20.777 -8.606 -44.805 1.00 94.50 411 PHE A O 1
ATOM 2941 N N . ASN A 1 412 ? 21.406 -9.909 -46.515 1.00 92.38 412 ASN A N 1
ATOM 2942 C CA . ASN A 1 412 ? 22.754 -10.185 -46.020 1.00 92.38 412 ASN A CA 1
ATOM 2943 C C . ASN A 1 412 ? 23.710 -10.334 -47.201 1.00 92.38 412 ASN A C 1
ATOM 2945 O O . ASN A 1 412 ? 23.525 -11.222 -48.033 1.00 92.38 412 ASN A O 1
ATOM 2949 N N . GLU A 1 413 ? 24.738 -9.500 -47.230 1.00 88.88 413 GLU A N 1
ATOM 2950 C CA . GLU A 1 413 ? 25.794 -9.507 -48.229 1.00 88.88 413 GLU A CA 1
ATOM 2951 C C . GLU A 1 413 ? 27.158 -9.505 -47.534 1.00 88.88 413 GLU A C 1
ATOM 2953 O O . GLU A 1 413 ? 27.489 -8.601 -46.774 1.00 88.88 413 GLU A O 1
ATOM 2958 N N . THR A 1 414 ? 27.962 -10.527 -47.820 1.00 85.00 414 THR A N 1
ATOM 2959 C CA . THR A 1 414 ? 29.326 -10.689 -47.279 1.00 85.00 414 THR A CA 1
ATOM 2960 C C . THR A 1 414 ? 30.395 -10.320 -48.314 1.00 85.00 414 THR A C 1
ATOM 2962 O O . THR A 1 414 ? 31.549 -10.724 -48.193 1.00 85.00 414 THR A O 1
ATOM 2965 N N . PHE A 1 415 ? 29.969 -9.733 -49.433 1.00 79.19 415 PHE A N 1
ATOM 2966 C CA . PHE A 1 415 ? 30.734 -9.465 -50.647 1.00 79.19 415 PHE A CA 1
ATOM 2967 C C . PHE A 1 415 ? 31.452 -10.690 -51.230 1.00 79.19 415 PHE A C 1
ATOM 2969 O O . PHE A 1 415 ? 32.467 -10.555 -51.916 1.00 79.19 415 PHE A O 1
ATOM 2976 N N . SER A 1 416 ? 30.894 -11.890 -51.011 1.00 72.50 416 SER A N 1
ATOM 2977 C CA . SER A 1 416 ? 31.439 -13.135 -51.558 1.00 72.50 416 SER A CA 1
ATOM 2978 C C . SER A 1 416 ? 30.819 -13.478 -52.915 1.00 72.50 416 SER A C 1
ATOM 2980 O O . SER A 1 416 ? 29.658 -13.860 -53.028 1.00 72.50 416 SER A O 1
ATOM 2982 N N . GLY A 1 417 ? 31.609 -13.349 -53.988 1.00 68.44 417 GLY A N 1
ATOM 2983 C CA . GLY A 1 417 ? 31.177 -13.643 -55.360 1.00 68.44 417 GLY A CA 1
ATOM 2984 C C . GLY A 1 417 ? 30.991 -12.396 -56.228 1.00 68.44 417 GLY A C 1
ATOM 2985 O O . GLY A 1 417 ? 31.881 -11.556 -56.296 1.00 68.44 417 GLY A O 1
ATOM 2986 N N . THR A 1 418 ? 29.889 -12.311 -56.983 1.00 67.81 418 THR A N 1
ATOM 2987 C CA . THR A 1 418 ? 29.537 -11.127 -57.796 1.00 67.81 418 THR A CA 1
ATOM 2988 C C . THR A 1 418 ? 28.427 -10.362 -57.073 1.00 67.81 418 THR A C 1
ATOM 2990 O O . THR A 1 418 ? 27.261 -10.718 -57.251 1.00 67.81 418 THR A O 1
ATOM 2993 N N . PRO A 1 419 ? 28.771 -9.387 -56.216 1.00 68.06 419 PRO A N 1
ATOM 2994 C CA . PRO A 1 419 ? 27.805 -8.749 -55.330 1.00 68.06 419 PRO A CA 1
ATOM 2995 C C . PRO A 1 419 ? 26.809 -7.875 -56.122 1.00 68.06 419 PRO A C 1
ATOM 2997 O O . PRO A 1 419 ? 27.199 -7.294 -57.139 1.00 68.06 419 PRO A O 1
ATOM 3000 N N . PRO A 1 420 ? 25.536 -7.765 -55.684 1.00 77.56 420 PRO A N 1
ATOM 3001 C CA . PRO A 1 420 ? 24.451 -7.030 -56.354 1.00 77.56 420 PRO A CA 1
ATOM 3002 C C . PRO A 1 420 ? 24.565 -5.508 -56.153 1.00 77.56 420 PRO A C 1
ATOM 3004 O O . PRO A 1 420 ? 23.598 -4.813 -55.851 1.00 77.56 420 PRO A O 1
ATOM 3007 N N . TRP A 1 421 ? 25.779 -4.981 -56.271 1.00 81.38 421 TRP A N 1
ATOM 3008 C CA . TRP A 1 421 ? 26.092 -3.577 -56.051 1.00 81.38 421 TRP A CA 1
ATOM 3009 C C . TRP A 1 421 ? 26.625 -3.001 -57.352 1.00 81.38 421 TRP A C 1
ATOM 3011 O O . TRP A 1 421 ? 27.577 -3.532 -57.931 1.00 81.38 421 TRP A O 1
ATOM 3021 N N . PHE A 1 422 ? 26.011 -1.923 -57.831 1.00 75.38 422 PHE A N 1
ATOM 3022 C CA . PHE A 1 422 ? 26.551 -1.182 -58.962 1.00 75.38 422 PHE A CA 1
ATOM 3023 C C . PHE A 1 422 ? 27.364 0.006 -58.460 1.00 75.38 422 PHE A C 1
ATOM 3025 O O . PHE A 1 422 ? 27.035 0.652 -57.464 1.00 75.38 422 PHE A O 1
ATOM 3032 N N . VAL A 1 423 ? 28.447 0.281 -59.176 1.00 64.88 423 VAL A N 1
ATOM 3033 C CA . VAL A 1 423 ? 29.347 1.392 -58.884 1.00 64.88 423 VAL A CA 1
ATOM 3034 C C . VAL A 1 423 ? 28.863 2.620 -59.653 1.00 64.88 423 VAL A C 1
ATOM 3036 O O . VAL A 1 423 ? 28.585 2.542 -60.854 1.00 64.88 423 VAL A O 1
ATOM 3039 N N . SER A 1 424 ? 28.707 3.745 -58.958 1.00 59.12 424 SER A N 1
ATOM 3040 C CA . SER A 1 424 ? 28.320 5.018 -59.569 1.00 59.12 424 SER A CA 1
ATOM 3041 C C . SER A 1 424 ? 29.507 5.635 -60.314 1.00 59.12 424 SER A C 1
ATOM 3043 O O . SER A 1 424 ? 30.581 5.818 -59.752 1.00 59.12 424 SER A O 1
ATOM 3045 N N . SER A 1 425 ? 29.315 5.974 -61.591 1.00 49.69 425 SER A N 1
ATOM 3046 C CA . SER A 1 425 ? 30.378 6.371 -62.524 1.00 49.69 425 SER A CA 1
ATOM 3047 C C . SER A 1 425 ? 30.807 7.844 -62.412 1.00 49.69 425 SER A C 1
ATOM 3049 O O . SER A 1 425 ? 30.850 8.550 -63.429 1.00 49.69 425 SER A O 1
ATOM 3051 N N . MET A 1 426 ? 31.093 8.347 -61.212 1.00 47.00 426 MET A N 1
ATOM 3052 C CA . MET A 1 426 ? 31.634 9.700 -61.037 1.00 47.00 426 MET A CA 1
ATOM 3053 C C . MET A 1 426 ? 33.115 9.622 -60.636 1.00 47.00 426 MET A C 1
ATOM 3055 O O . MET A 1 426 ? 33.486 9.340 -59.511 1.00 47.00 426 MET A O 1
ATOM 3059 N N . ILE A 1 427 ? 33.974 9.848 -61.632 1.00 51.62 427 ILE A N 1
ATOM 3060 C CA . ILE A 1 427 ? 35.436 10.021 -61.556 1.00 51.62 427 ILE A CA 1
ATOM 3061 C C . ILE A 1 427 ? 36.270 8.763 -61.183 1.00 51.62 427 ILE A C 1
ATOM 3063 O O . ILE A 1 427 ? 37.274 8.568 -61.868 1.00 51.62 427 ILE A O 1
ATOM 3067 N N . ASN A 1 428 ? 35.872 7.866 -60.260 1.00 55.56 428 ASN A N 1
ATOM 3068 C CA . ASN A 1 428 ? 36.560 6.581 -59.957 1.00 55.56 428 ASN A CA 1
ATOM 3069 C C . ASN A 1 428 ? 35.604 5.464 -59.457 1.00 55.56 428 ASN A C 1
ATOM 3071 O O . ASN A 1 428 ? 34.574 5.761 -58.859 1.00 55.56 428 ASN A O 1
ATOM 3075 N N . ASP A 1 429 ? 35.968 4.186 -59.664 1.00 60.75 429 ASP A N 1
ATOM 3076 C CA . ASP A 1 429 ? 35.162 3.014 -59.265 1.00 60.75 429 ASP A CA 1
ATOM 3077 C C . ASP A 1 429 ? 35.643 2.382 -57.933 1.00 60.75 429 ASP A C 1
ATOM 3079 O O . ASP A 1 429 ? 36.840 2.111 -57.776 1.00 60.75 429 ASP A O 1
ATOM 3083 N N . TRP A 1 430 ? 34.716 2.040 -57.020 1.00 69.56 430 TRP A N 1
ATOM 3084 C CA . TRP A 1 430 ? 34.988 1.128 -55.893 1.00 69.56 430 TRP A CA 1
ATOM 3085 C C . TRP A 1 430 ? 35.401 -0.262 -56.414 1.00 69.56 430 TRP A C 1
ATOM 3087 O O . TRP A 1 430 ? 34.932 -0.718 -57.460 1.00 69.56 430 TRP A O 1
ATOM 3097 N N . GLY A 1 431 ? 36.264 -0.966 -55.679 1.00 64.88 431 GLY A N 1
ATOM 3098 C CA . GLY A 1 431 ? 36.780 -2.285 -56.053 1.00 64.88 431 GLY A CA 1
ATOM 3099 C C . GLY A 1 431 ? 36.625 -3.345 -54.962 1.00 64.88 431 GLY A C 1
ATOM 3100 O O . GLY A 1 431 ? 36.514 -3.042 -53.779 1.00 64.88 431 GLY A O 1
ATOM 3101 N N . ILE A 1 432 ? 36.682 -4.616 -55.367 1.00 65.44 432 ILE A N 1
ATOM 3102 C CA . ILE A 1 432 ? 36.753 -5.766 -54.457 1.00 65.44 432 ILE A CA 1
ATOM 3103 C C . ILE A 1 432 ? 38.226 -5.999 -54.093 1.00 65.44 432 ILE A C 1
ATOM 3105 O O . ILE A 1 432 ? 39.036 -6.325 -54.966 1.00 65.44 432 ILE A O 1
ATOM 3109 N N . PHE A 1 433 ? 38.593 -5.815 -52.823 1.00 62.22 433 PHE A N 1
ATOM 3110 C CA . PHE A 1 433 ? 39.973 -6.000 -52.349 1.00 62.22 433 PHE A CA 1
ATOM 3111 C C . PHE A 1 433 ? 40.342 -7.488 -52.208 1.00 62.22 433 PHE A C 1
ATOM 3113 O O . PHE A 1 433 ? 41.472 -7.887 -52.499 1.00 62.22 433 PHE A O 1
ATOM 3120 N N . ASN A 1 434 ? 39.384 -8.316 -51.788 1.00 63.09 434 ASN A N 1
ATOM 3121 C CA . ASN A 1 434 ? 39.453 -9.779 -51.703 1.00 63.09 434 ASN A CA 1
ATOM 3122 C C . ASN A 1 434 ? 38.028 -10.366 -51.799 1.00 63.09 434 ASN A C 1
ATOM 3124 O O . ASN A 1 434 ? 37.070 -9.604 -51.839 1.00 63.09 434 ASN A O 1
ATOM 3128 N N . ASP A 1 435 ? 37.872 -11.695 -51.780 1.00 60.69 435 ASP A N 1
ATOM 3129 C CA . ASP A 1 435 ? 36.568 -12.382 -51.896 1.00 60.69 435 ASP A CA 1
ATOM 3130 C C . ASP A 1 435 ? 35.535 -12.036 -50.790 1.00 60.69 435 ASP A C 1
ATOM 3132 O O . ASP A 1 435 ? 34.482 -12.664 -50.745 1.00 60.69 435 ASP A O 1
ATOM 3136 N N . THR A 1 436 ? 35.830 -11.119 -49.866 1.00 63.47 436 THR A N 1
ATOM 3137 C CA . THR A 1 436 ? 34.974 -10.741 -48.734 1.00 63.47 436 THR A CA 1
ATOM 3138 C C . THR A 1 436 ? 35.078 -9.252 -48.368 1.00 63.47 436 THR A C 1
ATOM 3140 O O . THR A 1 436 ? 34.864 -8.913 -47.219 1.00 63.47 436 THR A O 1
ATOM 3143 N N . THR A 1 437 ? 35.534 -8.333 -49.230 1.00 67.75 437 THR A N 1
ATOM 3144 C CA . THR A 1 437 ? 35.681 -6.913 -48.821 1.00 67.75 437 THR A CA 1
ATOM 3145 C C . THR A 1 437 ? 35.582 -5.943 -49.996 1.00 67.75 437 THR A C 1
ATOM 3147 O O . THR A 1 437 ? 36.341 -6.065 -50.965 1.00 67.75 437 THR A O 1
ATOM 3150 N N . PHE A 1 438 ? 34.717 -4.930 -49.872 1.00 69.81 438 PHE A N 1
ATOM 3151 C CA . PHE A 1 438 ? 34.618 -3.800 -50.801 1.00 69.81 438 PHE A CA 1
ATOM 3152 C C . PHE A 1 438 ? 35.426 -2.599 -50.285 1.00 69.81 438 PHE A C 1
ATOM 3154 O O . PHE A 1 438 ? 35.423 -2.297 -49.096 1.00 69.81 438 PHE A O 1
ATOM 3161 N N . TRP A 1 439 ? 36.145 -1.915 -51.171 1.00 72.12 439 TRP A N 1
ATOM 3162 C CA . TRP A 1 439 ? 37.011 -0.770 -50.864 1.00 72.12 439 TRP A CA 1
ATOM 3163 C C . TRP A 1 439 ? 36.728 0.348 -51.865 1.00 72.12 439 TRP A C 1
ATOM 3165 O O . TRP A 1 439 ? 36.549 0.066 -53.053 1.00 72.12 439 TRP A O 1
ATOM 3175 N N . SER A 1 440 ? 36.753 1.606 -51.425 1.00 63.50 440 SER A N 1
ATOM 3176 C CA . SER A 1 440 ? 36.638 2.785 -52.289 1.00 63.50 440 SER A CA 1
ATOM 3177 C C . SER A 1 440 ? 37.672 2.874 -53.423 1.00 63.50 440 SER A C 1
ATOM 3179 O O . SER A 1 440 ? 37.508 3.720 -54.293 1.00 63.50 440 SER A O 1
ATOM 3181 N N . ARG A 1 441 ? 38.666 1.963 -53.522 1.00 67.06 441 ARG A N 1
ATOM 3182 C CA . ARG A 1 441 ? 39.519 1.767 -54.718 1.00 67.06 441 ARG A CA 1
ATOM 3183 C C . ARG A 1 441 ? 40.352 0.468 -54.685 1.00 67.06 441 ARG A C 1
ATOM 3185 O O . ARG A 1 441 ? 40.994 0.197 -53.694 1.00 67.06 441 ARG A O 1
ATOM 3192 N N . ALA A 1 442 ? 40.504 -0.304 -55.771 1.00 47.12 442 ALA A N 1
ATOM 3193 C CA . ALA A 1 442 ? 41.502 -1.402 -55.815 1.00 47.12 442 ALA A CA 1
ATOM 3194 C C . ALA A 1 442 ? 42.958 -0.873 -55.958 1.00 47.12 442 ALA A C 1
ATOM 3196 O O . ALA A 1 442 ? 43.181 0.081 -56.713 1.00 47.12 442 ALA A O 1
ATOM 3197 N N . PRO A 1 443 ? 43.986 -1.493 -55.336 1.00 45.81 443 PRO A N 1
ATOM 3198 C CA . PRO A 1 443 ? 45.346 -0.963 -55.363 1.00 45.81 443 PRO A CA 1
ATOM 3199 C C . PRO A 1 443 ? 45.950 -1.117 -56.765 1.00 45.81 443 PRO A C 1
ATOM 3201 O O . PRO A 1 443 ? 46.339 -2.209 -57.186 1.00 45.81 443 PRO A O 1
ATOM 3204 N N . PHE A 1 444 ? 46.090 -0.009 -57.492 1.00 42.38 444 PHE A N 1
ATOM 3205 C CA . PHE A 1 444 ? 47.040 0.062 -58.598 1.00 42.38 444 PHE A CA 1
ATOM 3206 C C . PHE A 1 444 ? 48.440 0.239 -58.011 1.00 42.38 444 PHE A C 1
ATOM 3208 O O . PHE A 1 444 ? 48.661 1.076 -57.140 1.00 42.38 444 PHE A O 1
ATOM 3215 N N . ALA A 1 445 ? 49.383 -0.582 -58.476 1.00 37.31 445 ALA A N 1
ATOM 3216 C CA . ALA A 1 445 ? 50.743 -0.659 -57.957 1.00 37.31 445 ALA A CA 1
ATOM 3217 C C . ALA A 1 445 ? 51.377 0.729 -57.719 1.00 37.31 445 ALA A C 1
ATOM 3219 O O . ALA A 1 445 ? 51.780 1.397 -58.671 1.00 37.31 445 ALA A O 1
ATOM 3220 N N . GLY A 1 446 ? 51.510 1.119 -56.445 1.00 47.31 446 GLY A N 1
ATOM 3221 C CA . GLY A 1 446 ? 52.341 2.248 -56.016 1.00 47.31 446 GLY A CA 1
ATOM 3222 C C . GLY A 1 446 ? 51.669 3.373 -55.221 1.00 47.31 446 GLY A C 1
ATOM 3223 O O . GLY A 1 446 ? 52.410 4.238 -54.769 1.00 47.31 446 GLY A O 1
ATOM 3224 N N . HIS A 1 447 ? 50.349 3.369 -55.005 1.00 46.78 447 HIS A N 1
ATOM 3225 C CA . HIS A 1 447 ? 49.673 4.346 -54.132 1.00 46.78 447 HIS A CA 1
ATOM 3226 C C . HIS A 1 447 ? 48.757 3.644 -53.123 1.00 46.78 447 HIS A C 1
ATOM 3228 O O . HIS A 1 447 ? 48.031 2.726 -53.502 1.00 46.78 447 HIS A O 1
ATOM 3234 N N . ALA A 1 448 ? 48.837 4.057 -51.855 1.00 52.16 448 ALA A N 1
ATOM 3235 C CA . ALA A 1 448 ? 48.030 3.542 -50.748 1.00 52.16 448 ALA A CA 1
ATOM 3236 C C . ALA A 1 448 ? 46.815 4.440 -50.431 1.00 52.16 448 ALA A C 1
ATOM 3238 O O . ALA A 1 448 ? 46.085 4.123 -49.502 1.00 52.16 448 ALA A O 1
ATOM 3239 N N . ASP A 1 449 ? 46.590 5.498 -51.226 1.00 64.94 449 ASP A N 1
ATOM 3240 C CA . ASP A 1 449 ? 45.745 6.633 -50.841 1.00 64.94 449 ASP A CA 1
ATOM 3241 C C . ASP A 1 449 ? 44.537 6.812 -51.789 1.00 64.94 449 ASP A C 1
ATOM 3243 O O . ASP A 1 449 ? 44.650 6.558 -53.003 1.00 64.94 449 ASP A O 1
ATOM 3247 N N . TYR A 1 450 ? 43.388 7.257 -51.258 1.00 69.44 450 TYR A N 1
ATOM 3248 C CA . TYR A 1 450 ? 42.271 7.777 -52.071 1.00 69.44 450 TYR A CA 1
ATOM 3249 C C . TYR A 1 450 ? 42.635 9.142 -52.689 1.00 69.44 450 TYR A C 1
ATOM 3251 O O . TYR A 1 450 ? 43.690 9.702 -52.388 1.00 69.44 450 TYR A O 1
ATOM 3259 N N . VAL A 1 451 ? 41.846 9.639 -53.648 1.00 68.12 451 VAL A N 1
ATOM 3260 C CA . VAL A 1 451 ? 42.171 10.885 -54.378 1.00 68.12 451 VAL A CA 1
ATOM 3261 C C . VAL A 1 451 ? 41.409 12.072 -53.778 1.00 68.12 451 VAL A C 1
ATOM 3263 O O . VAL A 1 451 ? 40.281 11.910 -53.329 1.00 68.12 451 VAL A O 1
ATOM 3266 N N . ASN A 1 452 ? 41.999 13.268 -53.803 1.00 71.38 452 ASN A N 1
ATOM 3267 C CA . ASN A 1 452 ? 41.282 14.525 -53.557 1.00 71.38 452 ASN A CA 1
ATOM 3268 C C . ASN A 1 452 ? 40.152 14.709 -54.586 1.00 71.38 452 ASN A C 1
ATOM 3270 O O . ASN A 1 452 ? 40.267 14.249 -55.728 1.00 71.38 452 ASN A O 1
ATOM 3274 N N . ASP A 1 453 ? 39.103 15.432 -54.206 1.00 72.62 453 ASP A N 1
ATOM 3275 C CA . ASP A 1 453 ? 37.899 15.679 -55.005 1.00 72.62 453 ASP A CA 1
ATOM 3276 C C . ASP A 1 453 ? 37.223 14.372 -55.487 1.00 72.62 453 ASP A C 1
ATOM 3278 O O . ASP A 1 453 ? 36.678 14.297 -56.597 1.00 72.62 453 ASP A O 1
ATOM 3282 N N . GLU A 1 454 ? 37.302 13.301 -54.692 1.00 73.81 454 GLU A N 1
ATOM 3283 C CA . GLU A 1 454 ? 36.703 12.004 -54.992 1.00 73.81 454 GLU A CA 1
ATOM 3284 C C . GLU A 1 454 ? 35.264 11.947 -54.482 1.00 73.81 454 GLU A C 1
ATOM 3286 O O . GLU A 1 454 ? 34.976 12.177 -53.315 1.00 73.81 454 GLU A O 1
ATOM 3291 N N . GLN A 1 455 ? 34.349 11.577 -55.376 1.00 75.88 455 GLN A N 1
ATOM 3292 C CA . GLN A 1 455 ? 32.982 11.238 -55.014 1.00 75.88 455 GLN A CA 1
ATOM 3293 C C . GLN A 1 455 ? 32.624 9.906 -55.664 1.00 75.88 455 GLN A C 1
ATOM 3295 O O . GLN A 1 455 ? 32.230 9.855 -56.831 1.00 75.88 455 GLN A O 1
ATOM 3300 N N . SER A 1 456 ? 32.803 8.818 -54.921 1.00 78.25 456 SER A N 1
ATOM 3301 C CA . SER A 1 456 ? 32.612 7.455 -55.414 1.00 78.25 456 SER A CA 1
ATOM 3302 C C . SER A 1 456 ? 31.645 6.707 -54.501 1.00 78.25 456 SER A C 1
ATOM 3304 O O . SER A 1 456 ? 31.773 6.757 -53.281 1.00 78.25 456 SER A O 1
ATOM 3306 N N . ALA A 1 457 ? 30.666 5.999 -55.074 1.00 83.50 457 ALA A N 1
ATOM 3307 C CA . ALA A 1 457 ? 29.645 5.304 -54.293 1.00 83.50 457 ALA A CA 1
ATOM 3308 C C . ALA A 1 457 ? 29.330 3.902 -54.818 1.00 83.50 457 ALA A C 1
ATOM 3310 O O . ALA A 1 457 ? 29.305 3.667 -56.034 1.00 83.50 457 ALA A O 1
ATOM 3311 N N . ILE A 1 458 ? 29.013 3.000 -53.890 1.00 85.69 458 ILE A N 1
ATOM 3312 C CA . ILE A 1 458 ? 28.385 1.706 -54.163 1.00 85.69 458 ILE A CA 1
ATOM 3313 C C . ILE A 1 458 ? 26.921 1.759 -53.767 1.00 85.69 458 ILE A C 1
ATOM 3315 O O . ILE A 1 458 ? 26.570 2.194 -52.671 1.00 85.69 458 ILE A O 1
ATOM 3319 N N . ILE A 1 459 ? 26.064 1.312 -54.677 1.00 88.62 459 ILE A N 1
ATOM 3320 C CA . ILE A 1 459 ? 24.617 1.363 -54.511 1.00 88.62 459 ILE A CA 1
ATOM 3321 C C . ILE A 1 459 ? 24.062 -0.037 -54.736 1.00 88.62 459 ILE A C 1
ATOM 3323 O O . ILE A 1 459 ? 24.401 -0.689 -55.729 1.00 88.62 459 ILE A O 1
ATOM 3327 N N . LEU A 1 460 ? 23.202 -0.498 -53.829 1.00 91.38 460 LEU A N 1
ATOM 3328 C CA . LEU A 1 460 ? 22.491 -1.758 -54.020 1.00 91.38 460 LEU A CA 1
ATOM 3329 C C . LEU A 1 460 ? 21.581 -1.658 -55.259 1.00 91.38 460 LEU A C 1
ATOM 3331 O O . LEU A 1 460 ? 20.854 -0.678 -55.437 1.00 91.38 460 LEU A O 1
ATOM 3335 N N . ASP A 1 461 ? 21.626 -2.650 -56.150 1.00 88.62 461 ASP A N 1
ATOM 3336 C CA . ASP A 1 461 ? 20.959 -2.586 -57.462 1.00 88.62 461 ASP A CA 1
ATOM 3337 C C . ASP A 1 461 ? 19.427 -2.772 -57.425 1.00 88.62 461 ASP A C 1
ATOM 3339 O O . ASP A 1 461 ? 18.747 -2.587 -58.440 1.00 88.62 461 ASP A O 1
ATOM 3343 N N . HIS A 1 462 ? 18.874 -3.068 -56.249 1.00 90.69 462 HIS A N 1
ATOM 3344 C CA . HIS A 1 462 ? 17.446 -3.215 -55.977 1.00 90.69 462 HIS A CA 1
ATOM 3345 C C . HIS A 1 462 ? 17.090 -2.706 -54.572 1.00 90.69 462 HIS A C 1
ATOM 3347 O O . HIS A 1 462 ? 17.955 -2.550 -53.716 1.00 90.69 462 HIS A O 1
ATOM 3353 N N . GLY A 1 463 ? 15.801 -2.441 -54.336 1.00 92.94 463 GLY A N 1
ATOM 3354 C CA . GLY A 1 463 ? 15.286 -2.151 -52.997 1.00 92.94 463 GLY A CA 1
ATOM 3355 C C . GLY A 1 463 ? 15.058 -3.429 -52.190 1.00 92.94 463 GLY A C 1
ATOM 3356 O O . GLY A 1 463 ? 14.657 -4.453 -52.747 1.00 92.94 463 GLY A O 1
ATOM 3357 N N . VAL A 1 464 ? 15.302 -3.354 -50.885 1.00 95.94 464 VAL A N 1
ATOM 3358 C CA . VAL A 1 464 ? 15.040 -4.414 -49.909 1.00 95.94 464 VAL A CA 1
ATOM 3359 C C . VAL A 1 464 ? 13.673 -4.178 -49.277 1.00 95.94 464 VAL A C 1
ATOM 3361 O O . VAL A 1 464 ? 13.375 -3.073 -48.827 1.00 95.94 464 VAL A O 1
ATOM 3364 N N . ASP A 1 465 ? 12.845 -5.219 -49.239 1.00 95.56 465 ASP A N 1
ATOM 3365 C CA . ASP A 1 465 ? 11.580 -5.199 -48.505 1.00 95.56 465 ASP A CA 1
ATOM 3366 C C . ASP A 1 465 ? 11.859 -5.379 -47.007 1.00 95.56 465 ASP A C 1
ATOM 3368 O O . ASP A 1 465 ? 12.319 -6.442 -46.580 1.00 95.56 465 ASP A O 1
ATOM 3372 N N . ILE A 1 466 ? 11.604 -4.331 -46.221 1.00 93.69 466 ILE A N 1
ATOM 3373 C CA . ILE A 1 466 ? 11.763 -4.336 -44.761 1.00 93.69 466 ILE A CA 1
ATOM 3374 C C . ILE A 1 466 ? 10.417 -4.303 -44.034 1.00 93.69 466 ILE A C 1
ATOM 3376 O O . ILE A 1 466 ? 10.388 -4.211 -42.810 1.00 93.69 466 ILE A O 1
ATOM 3380 N N . SER A 1 467 ? 9.297 -4.421 -44.752 1.00 89.62 467 SER A N 1
ATOM 3381 C CA . SER A 1 467 ? 7.950 -4.282 -44.183 1.00 89.62 467 SER A CA 1
ATOM 3382 C C . SER A 1 467 ? 7.618 -5.338 -43.123 1.00 89.62 467 SER A C 1
ATOM 3384 O O . SER A 1 467 ? 6.727 -5.134 -42.301 1.00 89.62 467 SER A O 1
ATOM 3386 N N . SER A 1 468 ? 8.349 -6.458 -43.106 1.00 87.31 468 SER A N 1
ATOM 3387 C CA . SER A 1 468 ? 8.228 -7.506 -42.087 1.00 87.31 468 SER A CA 1
ATOM 3388 C C . SER A 1 468 ? 9.090 -7.285 -40.841 1.00 87.31 468 SER A C 1
ATOM 3390 O O . SER A 1 468 ? 8.997 -8.077 -39.904 1.00 87.31 468 SER A O 1
ATOM 3392 N N . LEU A 1 469 ? 9.991 -6.301 -40.851 1.00 84.19 469 LEU A N 1
ATOM 3393 C CA . LEU A 1 469 ? 10.864 -6.001 -39.723 1.00 84.19 469 LEU A CA 1
ATOM 3394 C C . LEU A 1 469 ? 10.140 -5.090 -38.729 1.00 84.19 469 LEU A C 1
ATOM 3396 O O . LEU A 1 469 ? 9.614 -4.039 -39.089 1.00 84.19 469 LEU A O 1
ATOM 3400 N N . SER A 1 470 ? 10.131 -5.504 -37.466 1.00 80.38 470 SER A N 1
ATOM 3401 C CA . SER A 1 470 ? 9.514 -4.768 -36.368 1.00 80.38 470 SER A CA 1
ATOM 3402 C C . SER A 1 470 ? 10.437 -3.720 -35.770 1.00 80.38 470 SER A C 1
ATOM 3404 O O . SER A 1 470 ? 9.916 -2.794 -35.175 1.00 80.38 470 SER A O 1
ATOM 3406 N N . THR A 1 471 ? 11.759 -3.843 -35.907 1.00 83.75 471 THR A N 1
ATOM 3407 C CA . THR A 1 471 ? 12.775 -2.880 -35.431 1.00 83.75 471 THR A CA 1
ATOM 3408 C C . THR A 1 471 ? 13.920 -2.813 -36.449 1.00 83.75 471 THR A C 1
ATOM 3410 O O . THR A 1 471 ? 14.994 -3.366 -36.217 1.00 83.75 471 THR A O 1
ATOM 3413 N N . PRO A 1 472 ? 13.686 -2.262 -37.652 1.00 91.81 472 PRO A N 1
ATOM 3414 C CA . PRO A 1 472 ? 14.631 -2.397 -38.753 1.00 91.81 472 PRO A CA 1
ATOM 3415 C C . PRO A 1 472 ? 15.924 -1.604 -38.509 1.00 91.81 472 PRO A C 1
ATOM 3417 O O . PRO A 1 472 ? 15.894 -0.424 -38.171 1.00 91.81 472 PRO A O 1
ATOM 3420 N N . ALA A 1 473 ? 17.072 -2.230 -38.771 1.00 93.94 473 ALA A N 1
ATOM 3421 C CA . ALA A 1 473 ? 18.371 -1.562 -38.816 1.00 93.94 473 ALA A CA 1
ATOM 3422 C C . ALA A 1 473 ? 19.247 -2.099 -39.955 1.00 93.94 473 ALA A C 1
ATOM 3424 O O . ALA A 1 473 ? 19.169 -3.276 -40.329 1.00 93.94 473 ALA A O 1
ATOM 3425 N N . LEU A 1 474 ? 20.109 -1.230 -40.485 1.00 95.81 474 LEU A N 1
ATOM 3426 C CA . LEU A 1 474 ? 21.223 -1.592 -41.358 1.00 95.81 474 LEU A CA 1
ATOM 3427 C C . LEU A 1 474 ? 22.460 -1.805 -40.487 1.00 95.81 474 LEU A C 1
ATOM 3429 O O . LEU A 1 474 ? 22.849 -0.893 -39.770 1.00 95.81 474 LEU A O 1
ATOM 3433 N N . PHE A 1 475 ? 23.105 -2.959 -40.598 1.00 95.06 475 PHE A N 1
ATOM 3434 C CA . PHE A 1 475 ? 24.402 -3.267 -40.003 1.00 95.06 475 PHE A CA 1
ATOM 3435 C C . PHE A 1 475 ? 25.445 -3.412 -41.102 1.00 95.06 475 PHE A C 1
ATOM 3437 O O . PHE A 1 475 ? 25.150 -3.946 -42.170 1.00 95.06 475 PHE A O 1
ATOM 3444 N N . PHE A 1 476 ? 26.667 -2.965 -40.849 1.00 94.50 476 PHE A N 1
ATOM 3445 C CA . PHE A 1 476 ? 27.787 -3.151 -41.766 1.00 94.50 476 PHE A CA 1
ATOM 3446 C C . PHE A 1 476 ? 29.103 -3.051 -41.005 1.00 94.50 476 PHE A C 1
ATOM 3448 O O . PHE A 1 476 ? 29.214 -2.349 -40.002 1.00 94.50 476 PHE A O 1
ATOM 3455 N N . LYS A 1 477 ? 30.134 -3.736 -41.488 1.00 93.62 477 LYS A N 1
ATOM 3456 C CA . LYS A 1 477 ? 31.502 -3.509 -41.030 1.00 93.62 477 LYS A CA 1
ATOM 3457 C C . LYS A 1 477 ? 32.153 -2.447 -41.884 1.00 93.62 477 LYS A C 1
ATOM 3459 O O . LYS A 1 477 ? 32.033 -2.473 -43.105 1.00 93.62 477 LYS A O 1
ATOM 3464 N N . THR A 1 478 ? 32.886 -1.550 -41.243 1.00 93.56 478 THR A N 1
ATOM 3465 C CA . THR A 1 478 ? 33.679 -0.543 -41.937 1.00 93.56 478 THR A CA 1
ATOM 3466 C C . THR A 1 478 ? 35.076 -0.410 -41.344 1.00 93.56 478 THR A C 1
ATOM 3468 O O . THR A 1 478 ? 35.302 -0.632 -40.151 1.00 93.56 478 THR A O 1
ATOM 3471 N N . TYR A 1 479 ? 36.031 -0.080 -42.201 1.00 89.75 479 TYR A N 1
ATOM 3472 C CA . TYR A 1 479 ? 37.324 0.474 -41.826 1.00 89.75 479 TYR A CA 1
ATOM 3473 C C . TYR A 1 479 ? 37.449 1.789 -42.578 1.00 89.75 479 TYR A C 1
ATOM 3475 O O . TYR A 1 479 ? 37.310 1.800 -43.800 1.00 89.75 479 TYR A O 1
ATOM 3483 N N . TYR A 1 480 ? 37.715 2.881 -41.875 1.00 88.94 480 TYR A N 1
ATOM 3484 C CA . TYR A 1 480 ? 37.908 4.178 -42.505 1.00 88.94 480 TYR A CA 1
ATOM 3485 C C . TYR A 1 480 ? 39.171 4.839 -41.963 1.00 88.94 480 TYR A C 1
ATOM 3487 O O . TYR A 1 480 ? 39.466 4.807 -40.767 1.00 88.94 480 TYR A O 1
ATOM 3495 N N . ASP A 1 481 ? 39.942 5.380 -42.891 1.00 86.00 481 ASP A N 1
ATOM 3496 C CA . ASP A 1 481 ? 41.142 6.163 -42.658 1.00 86.00 481 ASP A CA 1
ATOM 3497 C C . ASP A 1 481 ? 41.085 7.301 -43.672 1.00 86.00 481 ASP A C 1
ATOM 3499 O O . ASP A 1 481 ? 41.433 7.114 -44.839 1.00 86.00 481 ASP A O 1
ATOM 3503 N N . THR A 1 482 ? 40.501 8.418 -43.247 1.00 84.81 482 THR A N 1
ATOM 3504 C CA . THR A 1 482 ? 40.229 9.623 -44.039 1.00 84.81 482 THR A CA 1
ATOM 3505 C C . THR A 1 482 ? 40.728 10.862 -43.299 1.00 84.81 482 THR A C 1
ATOM 3507 O O . THR A 1 482 ? 41.018 10.808 -42.099 1.00 84.81 482 THR A O 1
ATOM 3510 N N . GLU A 1 483 ? 40.821 11.995 -43.993 1.00 81.94 483 GLU A N 1
ATOM 3511 C CA . GLU A 1 483 ? 41.078 13.274 -43.339 1.00 81.94 483 GLU A CA 1
ATOM 3512 C C . GLU A 1 483 ? 39.907 13.649 -42.414 1.00 81.94 483 GLU A C 1
ATOM 3514 O O . GLU A 1 483 ? 38.758 13.790 -42.837 1.00 81.94 483 GLU A O 1
ATOM 3519 N N . GLU A 1 484 ? 40.201 13.768 -41.117 1.00 84.75 484 GLU A N 1
ATOM 3520 C CA . GLU A 1 484 ? 39.206 14.039 -40.076 1.00 84.75 484 GLU A CA 1
ATOM 3521 C C . GLU A 1 484 ? 38.484 15.366 -40.344 1.00 84.75 484 GLU A C 1
ATOM 3523 O O . GLU A 1 484 ? 39.121 16.403 -40.486 1.00 84.75 484 GLU A O 1
ATOM 3528 N N . ASP A 1 485 ? 37.151 15.322 -40.387 1.00 81.69 485 ASP A N 1
ATOM 3529 C CA . ASP A 1 485 ? 36.239 16.449 -40.658 1.00 81.69 485 ASP A CA 1
ATOM 3530 C C . ASP A 1 485 ? 36.302 17.093 -42.061 1.00 81.69 485 ASP A C 1
ATOM 3532 O O . ASP A 1 485 ? 35.545 18.034 -42.328 1.00 81.69 485 ASP A O 1
ATOM 3536 N N . TYR A 1 486 ? 37.108 16.569 -42.985 1.00 82.75 486 TYR A N 1
ATOM 3537 C CA . TYR A 1 486 ? 37.152 17.039 -44.380 1.00 82.75 486 TYR A CA 1
ATOM 3538 C C . TYR A 1 486 ? 36.670 15.970 -45.363 1.00 82.75 486 TYR A C 1
ATOM 3540 O O . TYR A 1 486 ? 35.910 16.287 -46.279 1.00 82.75 486 TYR A O 1
ATOM 3548 N N . ASP A 1 487 ? 36.979 14.701 -45.084 1.00 85.44 487 ASP A N 1
ATOM 3549 C CA . ASP A 1 487 ? 36.660 13.576 -45.956 1.00 85.44 487 ASP A CA 1
ATOM 3550 C C . ASP A 1 487 ? 35.813 12.525 -45.232 1.00 85.44 487 ASP A C 1
ATOM 3552 O O . ASP A 1 487 ? 36.110 12.114 -44.102 1.00 85.44 487 ASP A O 1
ATOM 3556 N N . TYR A 1 488 ? 34.762 12.054 -45.902 1.00 87.75 488 TYR A N 1
ATOM 3557 C CA . TYR A 1 488 ? 33.670 11.329 -45.261 1.00 87.75 488 TYR A CA 1
ATOM 3558 C C . TYR A 1 488 ? 33.334 10.004 -45.949 1.00 87.75 488 TYR A C 1
ATOM 3560 O O . TYR A 1 488 ? 33.222 9.923 -47.172 1.00 87.75 488 TYR A O 1
ATOM 3568 N N . LEU A 1 489 ? 33.065 8.978 -45.137 1.00 92.31 489 LEU A N 1
ATOM 3569 C CA . LEU A 1 489 ? 32.184 7.871 -45.503 1.00 92.31 489 LEU A CA 1
ATOM 3570 C C . LEU A 1 489 ? 30.743 8.295 -45.218 1.00 92.31 489 LEU A C 1
ATOM 3572 O O . LEU A 1 489 ? 30.341 8.317 -44.056 1.00 92.31 489 LEU A O 1
ATOM 3576 N N . ASN A 1 490 ? 29.960 8.576 -46.253 1.00 92.12 490 ASN A N 1
ATOM 3577 C CA . ASN A 1 490 ? 28.524 8.818 -46.139 1.00 92.12 490 ASN A CA 1
ATOM 3578 C C . ASN A 1 490 ? 27.747 7.511 -46.338 1.00 92.12 490 ASN A C 1
ATOM 3580 O O . ASN A 1 490 ? 28.026 6.739 -47.259 1.00 92.12 490 ASN A O 1
ATOM 3584 N N . VAL A 1 491 ? 26.741 7.284 -45.496 1.00 94.81 491 VAL A N 1
ATOM 3585 C CA . VAL A 1 491 ? 25.784 6.181 -45.623 1.00 94.81 491 VAL A CA 1
ATOM 3586 C C . VAL A 1 491 ? 24.429 6.770 -45.978 1.00 94.81 491 VAL A C 1
ATOM 3588 O O . VAL A 1 491 ? 23.856 7.540 -45.202 1.00 94.81 491 VAL A O 1
ATOM 3591 N N . TYR A 1 492 ? 23.932 6.407 -47.155 1.00 92.50 492 TYR A N 1
ATOM 3592 C CA . TYR A 1 492 ? 22.658 6.883 -47.667 1.00 92.50 492 TYR A CA 1
ATOM 3593 C C . TYR A 1 492 ? 21.594 5.796 -47.645 1.00 92.50 492 TYR A C 1
ATOM 3595 O O . TYR A 1 492 ? 21.874 4.641 -47.980 1.00 92.50 492 TYR A O 1
ATOM 3603 N N . MET A 1 493 ? 20.355 6.206 -47.391 1.00 94.06 493 MET A N 1
ATOM 3604 C CA . MET A 1 493 ? 19.168 5.380 -47.580 1.00 94.06 493 MET A CA 1
ATOM 3605 C C . MET A 1 493 ? 18.246 6.016 -48.617 1.00 94.06 493 MET A C 1
ATOM 3607 O O . MET A 1 493 ? 17.978 7.216 -48.592 1.00 94.06 493 MET A O 1
ATOM 3611 N N . LYS A 1 494 ? 17.762 5.206 -49.559 1.00 93.75 494 LYS A N 1
ATOM 3612 C CA . LYS A 1 494 ? 16.675 5.584 -50.463 1.00 93.75 494 LYS A CA 1
ATOM 3613 C C . LYS A 1 494 ? 15.368 5.010 -49.943 1.00 93.75 494 LYS A C 1
ATOM 3615 O O . LYS A 1 494 ? 15.270 3.783 -49.846 1.00 93.75 494 LYS A O 1
ATOM 3620 N N . ASP A 1 495 ? 14.397 5.876 -49.686 1.00 90.62 495 ASP A N 1
ATOM 3621 C CA . ASP A 1 495 ? 13.038 5.483 -49.305 1.00 90.62 495 ASP A CA 1
ATOM 3622 C C . ASP A 1 495 ? 12.246 4.879 -50.484 1.00 90.62 495 ASP A C 1
ATOM 3624 O O . ASP A 1 495 ? 12.674 4.902 -51.651 1.00 90.62 495 ASP A O 1
ATOM 3628 N N . GLN A 1 496 ? 11.069 4.330 -50.184 1.00 89.75 496 GLN A N 1
ATOM 3629 C CA . GLN A 1 496 ? 10.153 3.733 -51.162 1.00 89.75 496 GLN A CA 1
ATOM 3630 C C . GLN A 1 496 ? 9.618 4.731 -52.203 1.00 89.75 496 GLN A C 1
ATOM 3632 O O . GLN A 1 496 ? 9.227 4.319 -53.300 1.00 89.75 496 GLN A O 1
ATOM 3637 N N . ASP A 1 497 ? 9.628 6.029 -51.888 1.00 90.38 497 ASP A N 1
ATOM 3638 C CA . ASP A 1 497 ? 9.221 7.110 -52.792 1.00 90.38 497 ASP A CA 1
ATOM 3639 C C . ASP A 1 497 ? 10.360 7.531 -53.743 1.00 90.38 497 ASP A C 1
ATOM 3641 O O . ASP A 1 497 ? 10.138 8.247 -54.728 1.00 90.38 497 ASP A O 1
ATOM 3645 N N . GLY A 1 498 ? 11.575 7.026 -53.512 1.00 87.62 498 GLY A N 1
ATOM 3646 C CA . GLY A 1 498 ? 12.754 7.223 -54.347 1.00 87.62 498 GLY A CA 1
ATOM 3647 C C . GLY A 1 498 ? 13.636 8.404 -53.940 1.00 87.62 498 GLY A C 1
ATOM 3648 O O . GLY A 1 498 ? 14.494 8.800 -54.737 1.00 87.62 498 GLY A O 1
ATOM 3649 N N . THR A 1 499 ? 13.450 8.967 -52.745 1.00 88.81 499 THR A N 1
ATOM 3650 C CA . THR A 1 499 ? 14.267 10.064 -52.201 1.00 88.81 499 THR A CA 1
ATOM 3651 C C . THR A 1 499 ? 15.463 9.507 -51.437 1.00 88.81 499 THR A C 1
ATOM 3653 O O . THR A 1 499 ? 15.331 8.534 -50.704 1.00 88.81 499 THR A O 1
ATOM 3656 N N . TRP A 1 500 ? 16.636 10.120 -51.617 1.00 89.44 500 TRP A N 1
ATOM 3657 C CA . TRP A 1 500 ? 17.863 9.759 -50.903 1.00 89.44 500 TRP A CA 1
ATOM 3658 C C . TRP A 1 500 ? 18.083 10.658 -49.686 1.00 89.44 500 TRP A C 1
ATOM 3660 O O . TRP A 1 500 ? 18.015 11.884 -49.805 1.00 89.44 500 TRP A O 1
ATOM 3670 N N . TRP A 1 501 ? 18.432 10.042 -48.563 1.00 85.12 501 TRP A N 1
ATOM 3671 C CA . TRP A 1 501 ? 18.763 10.683 -47.293 1.00 85.12 501 TRP A CA 1
ATOM 3672 C C . TRP A 1 501 ? 20.175 10.285 -46.865 1.00 85.12 501 TRP A C 1
ATOM 3674 O O . TRP A 1 501 ? 20.626 9.192 -47.196 1.00 85.12 501 TRP A O 1
ATOM 3684 N N . ILE A 1 502 ? 20.889 11.189 -46.187 1.00 85.69 502 ILE A N 1
ATOM 3685 C CA . ILE A 1 502 ? 22.134 10.853 -45.483 1.00 85.69 502 ILE A CA 1
ATOM 3686 C C . ILE A 1 502 ? 21.741 10.540 -44.049 1.00 85.69 502 ILE A C 1
ATOM 3688 O O . ILE A 1 502 ? 21.357 11.447 -43.310 1.00 85.69 502 ILE A O 1
ATOM 3692 N N . ASP A 1 503 ? 21.857 9.279 -43.657 1.00 83.19 503 ASP A N 1
ATOM 3693 C CA . ASP A 1 503 ? 21.451 8.831 -42.324 1.00 83.19 503 ASP A CA 1
ATOM 3694 C C . ASP A 1 503 ? 22.648 8.698 -41.370 1.00 83.19 503 ASP A C 1
ATOM 3696 O O . ASP A 1 503 ? 22.482 8.726 -40.150 1.00 83.19 503 ASP A O 1
ATOM 3700 N N . LYS A 1 504 ? 23.871 8.583 -41.907 1.00 88.31 504 LYS A N 1
ATOM 3701 C CA . LYS A 1 504 ? 25.116 8.473 -41.130 1.00 88.31 504 LYS A CA 1
ATOM 3702 C C . LYS A 1 504 ? 26.318 8.973 -41.929 1.00 88.31 504 LYS A C 1
ATOM 3704 O O . LYS A 1 504 ? 26.365 8.817 -43.147 1.00 88.31 504 LYS A O 1
ATOM 3709 N N . TRP A 1 505 ? 27.322 9.495 -41.228 1.00 91.06 505 TRP A N 1
ATOM 3710 C CA . TRP A 1 505 ? 28.636 9.798 -41.796 1.00 91.06 505 TRP A CA 1
ATOM 3711 C C . TRP A 1 505 ? 29.768 9.465 -40.816 1.00 91.06 505 TRP A C 1
ATOM 3713 O O . TRP A 1 505 ? 29.568 9.481 -39.598 1.00 91.06 505 TRP A O 1
ATOM 3723 N N . TYR A 1 506 ? 30.961 9.194 -41.348 1.00 90.50 506 TYR A N 1
ATOM 3724 C CA . TYR A 1 506 ? 32.193 8.946 -40.591 1.00 90.50 506 TYR A CA 1
ATOM 3725 C C . TYR A 1 506 ? 33.361 9.695 -41.224 1.00 90.50 506 TYR A C 1
ATOM 3727 O O . TYR A 1 506 ? 33.434 9.759 -42.445 1.00 90.50 506 TYR A O 1
ATOM 3735 N N . SER A 1 507 ? 34.286 10.200 -40.413 1.00 89.44 507 SER A N 1
ATOM 3736 C CA . SER A 1 507 ? 35.538 10.829 -40.852 1.00 89.44 507 SER A CA 1
ATOM 3737 C C . SER A 1 507 ? 36.679 10.444 -39.897 1.00 89.44 507 SER A C 1
ATOM 3739 O O . SER A 1 507 ? 36.435 9.981 -38.776 1.00 89.44 507 SER A O 1
ATOM 3741 N N . GLY A 1 508 ? 37.931 10.608 -40.326 1.00 87.75 508 GLY A N 1
ATOM 3742 C CA . GLY A 1 508 ? 39.112 10.339 -39.502 1.00 87.75 508 GLY A CA 1
ATOM 3743 C C . GLY A 1 508 ? 39.565 8.877 -39.548 1.00 87.75 508 GLY A C 1
ATOM 3744 O O . GLY A 1 508 ? 39.495 8.222 -40.584 1.00 87.75 508 GLY A O 1
ATOM 3745 N N . TRP A 1 509 ? 40.052 8.349 -38.420 1.00 88.88 509 TRP A N 1
ATOM 3746 C CA . TRP A 1 509 ? 40.680 7.023 -38.358 1.00 88.88 509 TRP A CA 1
ATOM 3747 C C . TRP A 1 509 ? 39.975 6.070 -37.388 1.00 88.88 509 TRP A C 1
ATOM 3749 O O . TRP A 1 509 ? 39.987 6.281 -36.172 1.00 88.88 509 TRP A O 1
ATOM 3759 N N . SER A 1 510 ? 39.433 4.964 -37.906 1.00 88.88 510 SER A N 1
ATOM 3760 C CA . SER A 1 510 ? 38.791 3.919 -37.094 1.00 88.88 510 SER A CA 1
ATOM 3761 C C . SER A 1 510 ? 39.796 3.016 -36.364 1.00 88.88 510 SER A C 1
ATOM 3763 O O . SER A 1 510 ? 39.451 2.344 -35.390 1.00 88.88 510 SER A O 1
ATOM 3765 N N . GLY A 1 511 ? 41.050 2.946 -36.832 1.00 87.50 511 GLY A N 1
ATOM 3766 C CA . GLY A 1 511 ? 42.126 2.117 -36.267 1.00 87.50 511 GLY A CA 1
ATOM 3767 C C . GLY A 1 511 ? 42.010 0.611 -36.502 1.00 87.50 511 GLY A C 1
ATOM 3768 O O . GLY A 1 511 ? 43.022 -0.085 -36.620 1.00 87.50 511 GLY A O 1
ATOM 3769 N N . THR A 1 512 ? 40.790 0.098 -36.598 1.00 91.19 512 THR A N 1
ATOM 3770 C CA . THR A 1 512 ? 40.442 -1.305 -36.826 1.00 91.19 512 THR A CA 1
ATOM 3771 C C . THR A 1 512 ? 39.138 -1.385 -37.616 1.00 91.19 512 THR A C 1
ATOM 3773 O O . THR A 1 512 ? 38.445 -0.386 -37.797 1.00 91.19 512 THR A O 1
ATOM 3776 N N . TRP A 1 513 ? 38.795 -2.585 -38.076 1.00 91.44 513 TRP A N 1
ATOM 3777 C CA . TRP A 1 513 ? 37.431 -2.887 -38.490 1.00 91.44 513 TRP A CA 1
ATOM 3778 C C . TRP A 1 513 ? 36.482 -2.693 -37.312 1.00 91.44 513 TRP A C 1
ATOM 3780 O O . TRP A 1 513 ? 36.706 -3.273 -36.243 1.00 91.44 513 TRP A O 1
ATOM 3790 N N . VAL A 1 514 ? 35.445 -1.896 -37.526 1.00 91.06 514 VAL A N 1
ATOM 3791 C CA . VAL A 1 514 ? 34.352 -1.653 -36.584 1.00 91.06 514 VAL A CA 1
ATOM 3792 C C . VAL A 1 514 ? 33.043 -2.115 -37.214 1.00 91.06 514 VAL A C 1
ATOM 3794 O O . VAL A 1 514 ? 32.890 -2.071 -38.432 1.00 91.06 514 VAL A O 1
ATOM 3797 N N . GLU A 1 515 ? 32.123 -2.618 -36.395 1.00 91.31 515 GLU A N 1
ATOM 3798 C CA . GLU A 1 515 ? 30.747 -2.875 -36.822 1.00 91.31 515 GLU A CA 1
ATOM 3799 C C . GLU A 1 515 ? 29.908 -1.651 -36.468 1.00 91.31 515 GLU A C 1
ATOM 3801 O O . GLU A 1 515 ? 29.950 -1.163 -35.340 1.00 91.31 515 GLU A O 1
ATOM 3806 N N . GLU A 1 516 ? 29.190 -1.152 -37.459 1.00 92.62 516 GLU A N 1
ATOM 3807 C CA . GLU A 1 516 ? 28.429 0.084 -37.432 1.00 92.62 516 GLU A CA 1
ATOM 3808 C C . GLU A 1 516 ? 26.984 -0.182 -37.848 1.00 92.62 516 GLU A C 1
ATOM 3810 O O . GLU A 1 516 ? 26.669 -1.219 -38.445 1.00 92.62 516 GLU A O 1
ATOM 3815 N N . PHE A 1 517 ? 26.097 0.760 -37.526 1.00 92.94 517 PHE A N 1
ATOM 3816 C CA . PHE A 1 517 ? 24.684 0.633 -37.851 1.00 92.94 517 PHE A CA 1
ATOM 3817 C C . PHE A 1 517 ? 24.022 1.957 -38.247 1.00 92.94 517 PHE A C 1
ATOM 3819 O O . PHE A 1 517 ? 24.482 3.043 -37.885 1.00 92.94 517 PHE A O 1
ATOM 3826 N N . VAL A 1 518 ? 22.898 1.835 -38.955 1.00 91.25 518 VAL A N 1
ATOM 3827 C CA . VAL A 1 518 ? 21.909 2.894 -39.184 1.00 91.25 518 VAL A CA 1
ATOM 3828 C C . VAL A 1 518 ? 20.567 2.397 -38.660 1.00 91.25 518 VAL A C 1
ATOM 3830 O O . VAL A 1 518 ? 20.112 1.322 -39.056 1.00 91.25 518 VAL A O 1
ATOM 3833 N N . ASN A 1 519 ? 19.942 3.165 -37.766 1.00 87.50 519 ASN A N 1
ATOM 3834 C CA . ASN A 1 519 ? 18.580 2.882 -37.330 1.00 87.50 519 ASN A CA 1
ATOM 3835 C C . ASN A 1 519 ? 17.616 3.191 -38.485 1.00 87.50 519 ASN A C 1
ATOM 3837 O O . ASN A 1 519 ? 17.580 4.325 -38.960 1.00 87.50 519 ASN A O 1
ATOM 3841 N N . LEU A 1 520 ? 16.862 2.191 -38.941 1.00 90.75 520 LEU A N 1
ATOM 3842 C CA . LEU A 1 520 ? 15.922 2.332 -40.051 1.00 90.75 520 LEU A CA 1
ATOM 3843 C C . LEU A 1 520 ? 14.471 2.484 -39.580 1.00 90.75 520 LEU A C 1
ATOM 3845 O O . LEU A 1 520 ? 13.565 2.375 -40.402 1.00 90.75 520 LEU A O 1
ATOM 3849 N N . ASP A 1 521 ? 14.238 2.755 -38.293 1.00 82.31 521 ASP A N 1
ATOM 3850 C CA . ASP A 1 521 ? 12.910 3.047 -37.738 1.00 82.31 521 ASP A CA 1
ATOM 3851 C C . ASP A 1 521 ? 12.074 4.026 -38.583 1.00 82.31 521 ASP A C 1
ATOM 3853 O O . ASP A 1 521 ? 10.903 3.728 -38.833 1.00 82.31 521 ASP A O 1
ATOM 3857 N N . PRO A 1 522 ? 12.650 5.133 -39.109 1.00 85.06 522 PRO A N 1
ATOM 3858 C CA . PRO A 1 522 ? 11.919 6.067 -39.969 1.00 85.06 522 PRO A CA 1
ATOM 3859 C C . PRO A 1 522 ? 11.339 5.444 -41.246 1.00 85.06 522 PRO A C 1
ATOM 3861 O O . PRO A 1 522 ? 10.404 5.998 -41.816 1.00 85.06 522 PRO A O 1
ATOM 3864 N N . TYR A 1 523 ? 11.876 4.302 -41.679 1.00 87.88 523 TYR A N 1
ATOM 3865 C CA . TYR A 1 523 ? 11.458 3.554 -42.864 1.00 87.88 523 TYR A CA 1
ATOM 3866 C C . TYR A 1 523 ? 10.617 2.312 -42.498 1.00 87.88 523 TYR A C 1
ATOM 3868 O O . TYR A 1 523 ? 10.374 1.447 -43.346 1.00 87.88 523 TYR A O 1
ATOM 3876 N N . ARG A 1 524 ? 10.190 2.154 -41.231 1.00 85.19 524 ARG A N 1
ATOM 3877 C CA . ARG A 1 524 ? 9.406 0.984 -40.799 1.00 85.19 524 ARG A CA 1
ATOM 3878 C C . ARG A 1 524 ? 8.148 0.835 -41.659 1.00 85.19 524 ARG A C 1
ATOM 3880 O O . ARG A 1 524 ? 7.388 1.774 -41.867 1.00 85.19 524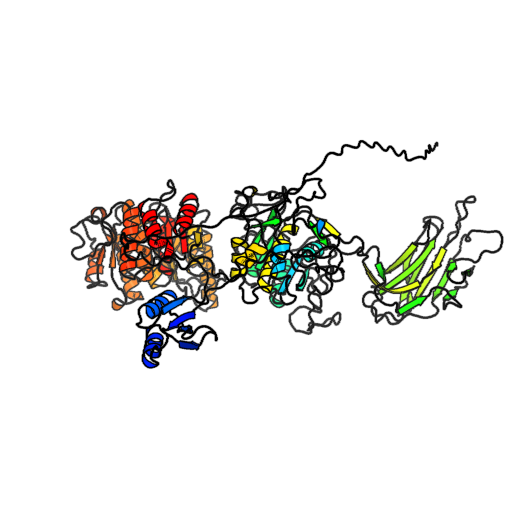 ARG A O 1
ATOM 3887 N N . GLY A 1 525 ? 7.909 -0.392 -42.120 1.00 83.69 525 GLY A N 1
ATOM 3888 C CA . GLY A 1 525 ? 6.753 -0.735 -42.950 1.00 83.69 525 GLY A CA 1
ATOM 3889 C C . GLY A 1 525 ? 6.959 -0.501 -44.450 1.00 83.69 525 GLY A C 1
ATOM 3890 O O . GLY A 1 525 ? 6.114 -0.922 -45.242 1.00 83.69 525 GLY A O 1
ATOM 3891 N N . GLU A 1 526 ? 8.073 0.104 -44.866 1.00 91.12 526 GLU A N 1
ATOM 3892 C CA . GLU A 1 526 ? 8.374 0.291 -46.283 1.00 91.12 526 GLU A CA 1
ATOM 3893 C C . GLU A 1 526 ? 8.709 -1.028 -46.990 1.00 91.12 526 GLU A C 1
ATOM 3895 O O . GLU A 1 526 ? 9.398 -1.907 -46.470 1.00 91.12 526 GLU A O 1
ATOM 3900 N N . THR A 1 527 ? 8.242 -1.153 -48.232 1.00 95.38 527 THR A N 1
ATOM 3901 C CA . THR A 1 527 ? 8.427 -2.369 -49.052 1.00 95.38 527 THR A CA 1
ATOM 3902 C C . THR A 1 527 ? 9.647 -2.308 -49.973 1.00 95.38 527 THR A C 1
ATOM 3904 O O . THR A 1 527 ? 9.916 -3.253 -50.715 1.00 95.38 527 THR A O 1
ATOM 3907 N N . SER A 1 528 ? 10.381 -1.192 -49.970 1.00 94.62 528 SER A N 1
ATOM 3908 C CA . SER A 1 528 ? 11.549 -0.997 -50.829 1.00 94.62 528 SER A CA 1
ATOM 3909 C C . SER A 1 528 ? 12.469 0.098 -50.289 1.00 94.62 528 SER A C 1
ATOM 3911 O O . SER A 1 528 ? 12.306 1.262 -50.642 1.00 94.62 528 SER A O 1
ATOM 3913 N N . VAL A 1 529 ? 13.504 -0.296 -49.551 1.00 95.81 529 VAL A N 1
ATOM 3914 C CA . VAL A 1 529 ? 14.557 0.597 -49.045 1.00 95.81 529 VAL A CA 1
ATOM 3915 C C . VAL A 1 529 ? 15.907 0.216 -49.659 1.00 95.81 529 VAL A C 1
ATOM 3917 O O . VAL A 1 529 ? 16.240 -0.964 -49.748 1.00 95.81 529 VAL A O 1
ATOM 3920 N N . THR A 1 530 ? 16.693 1.182 -50.148 1.00 95.44 530 THR A N 1
ATOM 3921 C CA . THR A 1 530 ? 17.987 0.907 -50.824 1.00 95.44 530 THR A CA 1
ATOM 3922 C C . THR A 1 530 ? 19.155 1.583 -50.096 1.00 95.44 530 THR A C 1
ATOM 3924 O O . THR A 1 530 ? 19.156 2.810 -50.033 1.00 95.44 530 THR A O 1
ATOM 3927 N N . PRO A 1 531 ? 20.163 0.848 -49.592 1.00 95.06 531 PRO A N 1
ATOM 3928 C CA . PRO A 1 531 ? 21.359 1.442 -49.000 1.00 95.06 531 PRO A CA 1
ATOM 3929 C C . PRO A 1 531 ? 22.391 1.842 -50.071 1.00 95.06 531 PRO A C 1
ATOM 3931 O O . PRO A 1 531 ? 22.502 1.204 -51.127 1.00 95.06 531 PRO A O 1
ATOM 3934 N N . ALA A 1 532 ? 23.195 2.858 -49.770 1.00 92.50 532 ALA A N 1
ATOM 3935 C CA . ALA A 1 532 ? 24.401 3.202 -50.516 1.00 92.50 532 ALA A CA 1
ATOM 3936 C C . ALA A 1 532 ? 25.519 3.697 -49.588 1.00 92.50 532 ALA A C 1
ATOM 3938 O O . ALA A 1 532 ? 25.256 4.335 -48.571 1.00 92.50 532 ALA A O 1
ATOM 3939 N N . PHE A 1 533 ? 26.766 3.423 -49.966 1.00 91.88 533 PHE A N 1
ATOM 3940 C CA . PHE A 1 533 ? 27.963 3.894 -49.264 1.00 91.88 533 PHE A CA 1
ATOM 3941 C C . PHE A 1 533 ? 28.786 4.754 -50.214 1.00 91.88 533 PHE A C 1
ATOM 3943 O O . PHE A 1 533 ? 29.074 4.321 -51.330 1.00 91.88 533 PHE A O 1
ATOM 3950 N N . GLU A 1 534 ? 29.160 5.954 -49.786 1.00 89.88 534 GLU A N 1
ATOM 3951 C CA . GLU A 1 534 ? 29.902 6.926 -50.588 1.00 89.88 534 GLU A CA 1
ATOM 3952 C C . GLU A 1 534 ? 31.158 7.375 -49.846 1.00 89.88 534 GLU A C 1
ATOM 3954 O O . GLU A 1 534 ? 31.090 7.744 -48.677 1.00 89.88 534 GLU A O 1
ATOM 3959 N N . LEU A 1 535 ? 32.290 7.386 -50.547 1.00 87.25 535 LEU A N 1
ATOM 3960 C CA . LEU A 1 535 ? 33.428 8.212 -50.175 1.00 87.25 535 LEU A CA 1
ATOM 3961 C C . LEU A 1 535 ? 33.242 9.581 -50.825 1.00 87.25 535 LEU A C 1
ATOM 3963 O O . LEU A 1 535 ? 33.126 9.664 -52.051 1.00 87.25 535 LEU A O 1
ATOM 3967 N N . TRP A 1 536 ? 33.230 10.625 -50.007 1.00 86.88 536 TRP A N 1
ATOM 3968 C CA . TRP A 1 536 ? 33.245 12.013 -50.447 1.00 86.88 536 TRP A CA 1
ATOM 3969 C C . TRP A 1 536 ? 34.482 12.694 -49.865 1.00 86.88 536 TRP A C 1
ATOM 3971 O O . TRP A 1 536 ? 34.612 12.760 -48.643 1.00 86.88 536 TRP A O 1
ATOM 3981 N N . SER A 1 537 ? 35.382 13.168 -50.723 1.00 82.62 537 SER A N 1
ATOM 3982 C CA . SER A 1 537 ? 36.573 13.916 -50.328 1.00 82.62 537 SER A CA 1
ATOM 3983 C C . SER A 1 537 ? 36.639 15.297 -50.965 1.00 82.62 537 SER A C 1
ATOM 3985 O O . SER A 1 537 ? 36.073 15.539 -52.040 1.00 82.62 537 SER A O 1
ATOM 3987 N N . ASP A 1 538 ? 37.340 16.210 -50.298 1.00 79.19 538 ASP A N 1
ATOM 3988 C CA . ASP A 1 538 ? 37.566 17.573 -50.766 1.00 79.19 538 ASP A CA 1
ATOM 3989 C C . ASP A 1 538 ? 38.913 17.747 -51.504 1.00 79.19 538 ASP A C 1
ATOM 3991 O O . ASP A 1 538 ? 39.601 16.784 -51.853 1.00 79.19 538 ASP A O 1
ATOM 3995 N N . GLY A 1 539 ? 39.244 18.994 -51.854 1.00 68.25 539 GLY A N 1
ATOM 3996 C CA . GLY A 1 539 ? 40.367 19.329 -52.728 1.00 68.25 539 GLY A CA 1
ATOM 3997 C C . GLY A 1 539 ? 41.759 19.272 -52.089 1.00 68.25 539 GLY A C 1
ATOM 3998 O O . GLY A 1 539 ? 42.744 19.339 -52.835 1.00 68.25 539 GLY A O 1
ATOM 3999 N N . ASP A 1 540 ? 41.894 19.126 -50.770 1.00 65.31 540 ASP A N 1
ATOM 4000 C CA . ASP A 1 540 ? 43.179 19.148 -50.060 1.00 65.31 540 ASP A CA 1
ATOM 4001 C C . ASP A 1 540 ? 43.358 17.864 -49.221 1.00 65.31 540 ASP A C 1
ATOM 4003 O O . ASP A 1 540 ? 42.461 17.457 -48.511 1.00 65.31 540 ASP A O 1
ATOM 4007 N N . ILE A 1 541 ? 44.536 17.220 -49.302 1.00 59.59 541 ILE A N 1
ATOM 4008 C CA . ILE A 1 541 ? 44.964 16.221 -48.303 1.00 59.59 541 ILE A CA 1
ATOM 4009 C C . ILE A 1 541 ? 46.119 16.878 -47.545 1.00 59.59 541 ILE A C 1
ATOM 4011 O O . ILE A 1 541 ? 47.204 17.042 -48.121 1.00 59.59 541 ILE A O 1
ATOM 4015 N N . ASP A 1 542 ? 45.932 17.286 -46.283 1.00 56.56 542 ASP A N 1
ATOM 4016 C CA . ASP A 1 542 ? 46.924 18.106 -45.536 1.00 56.56 542 ASP A CA 1
ATOM 4017 C C . ASP A 1 542 ? 48.187 17.316 -45.106 1.00 56.56 542 ASP A C 1
ATOM 4019 O O . ASP A 1 542 ? 49.066 17.786 -44.378 1.00 56.56 542 ASP A O 1
ATOM 4023 N N . SER A 1 543 ? 48.351 16.087 -45.599 1.00 50.97 543 SER A N 1
ATOM 4024 C CA . SER A 1 543 ? 49.424 15.177 -45.209 1.00 50.97 543 SER A CA 1
ATOM 4025 C C . SER A 1 543 ? 50.091 14.516 -46.422 1.00 50.97 543 SER A C 1
ATOM 4027 O O . SER A 1 543 ? 49.882 13.358 -46.761 1.00 50.97 543 SER A O 1
ATOM 4029 N N . THR A 1 544 ? 51.034 15.224 -47.048 1.00 51.91 544 THR A N 1
ATOM 4030 C CA . THR A 1 544 ? 51.974 14.631 -48.034 1.00 51.91 544 THR A CA 1
ATOM 4031 C C . THR A 1 544 ? 52.989 13.634 -47.426 1.00 51.91 544 THR A C 1
ATOM 4033 O O . THR A 1 544 ? 53.986 13.296 -48.072 1.00 51.91 544 THR A O 1
ATOM 4036 N N . SER A 1 545 ? 52.783 13.169 -46.184 1.00 51.69 545 SER A N 1
ATOM 4037 C CA . SER A 1 545 ? 53.705 12.265 -45.475 1.00 51.69 545 SER A CA 1
ATOM 4038 C C . SER A 1 545 ? 53.073 11.035 -44.820 1.00 51.69 545 SER A C 1
ATOM 4040 O O . SER A 1 545 ? 53.789 10.044 -44.689 1.00 51.69 545 SER A O 1
ATOM 4042 N N . ASP A 1 546 ? 51.785 11.062 -44.476 1.00 54.34 546 ASP A N 1
ATOM 4043 C CA . ASP A 1 546 ? 51.038 9.917 -43.946 1.00 54.34 546 ASP A CA 1
ATOM 4044 C C . ASP A 1 546 ? 49.819 9.714 -44.857 1.00 54.34 546 ASP A C 1
ATOM 4046 O O . ASP A 1 546 ? 48.901 10.528 -44.853 1.00 54.34 546 ASP A O 1
ATOM 4050 N N . GLY A 1 547 ? 49.882 8.706 -45.725 1.00 63.53 547 GLY A N 1
ATOM 4051 C CA . GLY A 1 547 ? 48.817 8.391 -46.671 1.00 63.53 547 GLY A CA 1
ATOM 4052 C C . GLY A 1 547 ? 47.610 7.752 -45.981 1.00 63.53 547 GLY A C 1
ATOM 4053 O O . GLY A 1 547 ? 47.800 6.887 -45.125 1.00 63.53 547 GLY A O 1
ATOM 4054 N N . PHE A 1 548 ? 46.401 8.186 -46.344 1.00 72.25 548 PHE A N 1
ATOM 4055 C CA . PHE A 1 548 ? 45.132 7.709 -45.790 1.00 72.25 548 PHE A CA 1
ATOM 4056 C C . PHE A 1 548 ? 44.522 6.601 -46.663 1.00 72.25 548 PHE A C 1
ATOM 4058 O O . PHE A 1 548 ? 44.370 6.780 -47.870 1.00 72.25 548 PHE A O 1
ATOM 4065 N N . LEU A 1 549 ? 44.134 5.463 -46.077 1.00 76.94 549 LEU A N 1
ATOM 4066 C CA . LEU A 1 549 ? 43.708 4.273 -46.841 1.00 76.94 549 LEU A CA 1
ATOM 4067 C C . LEU A 1 549 ? 42.326 4.383 -47.522 1.00 76.94 549 LEU A C 1
ATOM 4069 O O . LEU A 1 549 ? 42.005 3.562 -48.389 1.00 76.94 549 LEU A O 1
ATOM 4073 N N . GLY A 1 550 ? 41.500 5.362 -47.151 1.00 82.19 550 GLY A N 1
ATOM 4074 C CA . GLY A 1 550 ? 40.125 5.508 -47.633 1.00 82.19 550 GLY A CA 1
ATOM 4075 C C . GLY A 1 550 ? 39.139 4.668 -46.826 1.00 82.19 550 GLY A C 1
ATOM 4076 O O . GLY A 1 550 ? 39.329 4.458 -45.627 1.00 82.19 550 GLY A O 1
ATOM 4077 N N . VAL A 1 551 ? 38.067 4.195 -47.470 1.00 87.31 551 VAL A N 1
ATOM 4078 C CA . VAL A 1 551 ? 36.935 3.552 -46.783 1.00 87.31 551 VAL A CA 1
ATOM 4079 C C . VAL A 1 551 ? 36.691 2.144 -47.310 1.00 87.31 551 VAL A C 1
ATOM 4081 O O . VAL A 1 551 ? 36.700 1.889 -48.515 1.00 87.31 551 VAL A O 1
ATOM 4084 N N . PHE A 1 552 ? 36.460 1.212 -46.399 1.00 87.94 552 PHE A N 1
ATOM 4085 C CA . PHE A 1 552 ? 36.192 -0.186 -46.694 1.00 87.94 552 PHE A CA 1
ATOM 4086 C C . PHE A 1 552 ? 34.865 -0.570 -46.063 1.00 87.94 552 PHE A C 1
ATOM 4088 O O . PHE A 1 552 ? 34.598 -0.175 -44.934 1.00 87.94 552 PHE A O 1
ATOM 4095 N N . VAL A 1 553 ? 34.064 -1.366 -46.765 1.00 89.50 553 VAL A N 1
ATOM 4096 C CA . VAL A 1 553 ? 32.772 -1.861 -46.287 1.00 89.50 553 VAL A CA 1
ATOM 4097 C C . VAL A 1 553 ? 32.709 -3.372 -46.485 1.00 89.50 553 VAL A C 1
ATOM 4099 O O . VAL A 1 553 ? 33.139 -3.905 -47.512 1.00 89.50 553 VAL A O 1
ATOM 4102 N N . ASP A 1 554 ? 32.186 -4.064 -45.482 1.00 89.31 554 ASP A N 1
ATOM 4103 C CA . ASP A 1 554 ? 31.956 -5.503 -45.496 1.00 89.31 554 ASP A CA 1
ATOM 4104 C C . ASP A 1 554 ? 30.676 -5.854 -44.715 1.00 89.31 554 ASP A C 1
ATOM 4106 O O . ASP A 1 554 ? 30.169 -5.036 -43.947 1.00 89.31 554 ASP A O 1
ATOM 4110 N N . ASP A 1 555 ? 30.176 -7.081 -44.869 1.00 91.12 555 ASP A N 1
ATOM 4111 C CA . ASP A 1 555 ? 29.226 -7.697 -43.939 1.00 91.12 555 ASP A CA 1
ATOM 4112 C C . ASP A 1 555 ? 27.921 -6.879 -43.771 1.00 91.12 555 ASP A C 1
ATOM 4114 O O . ASP A 1 555 ? 27.440 -6.654 -42.657 1.00 91.12 555 ASP A O 1
ATOM 4118 N N . VAL A 1 556 ? 27.346 -6.421 -44.891 1.00 93.88 556 VAL A N 1
ATOM 4119 C CA . VAL A 1 556 ? 26.154 -5.559 -44.919 1.00 93.88 556 VAL A CA 1
ATOM 4120 C C . VAL A 1 556 ? 24.894 -6.386 -44.705 1.00 93.88 556 VAL A C 1
ATOM 4122 O O . VAL A 1 556 ? 24.603 -7.321 -45.454 1.00 93.88 556 VAL A O 1
ATOM 4125 N N . ARG A 1 557 ? 24.107 -6.026 -43.694 1.00 95.62 557 ARG A N 1
ATOM 4126 C CA . ARG A 1 557 ? 22.915 -6.758 -43.268 1.00 95.62 557 ARG A CA 1
ATOM 4127 C C . ARG A 1 557 ? 21.766 -5.803 -42.973 1.00 95.62 557 ARG A C 1
ATOM 4129 O O . ARG A 1 557 ? 21.976 -4.789 -42.327 1.00 95.62 557 ARG A O 1
ATOM 4136 N N . MET A 1 558 ? 20.548 -6.146 -43.382 1.00 96.19 558 MET A N 1
ATOM 4137 C CA . MET A 1 558 ? 19.327 -5.516 -42.865 1.00 96.19 558 MET A CA 1
ATOM 4138 C C . MET A 1 558 ? 18.532 -6.546 -42.082 1.00 96.19 558 MET A C 1
ATOM 4140 O O . MET A 1 558 ? 18.219 -7.621 -42.603 1.00 96.19 558 MET A O 1
ATOM 4144 N N . ALA A 1 559 ? 18.231 -6.236 -40.829 1.00 94.81 559 ALA A N 1
ATOM 4145 C CA . ALA A 1 559 ? 17.590 -7.153 -39.897 1.00 94.81 559 ALA A CA 1
ATOM 4146 C C . ALA A 1 559 ? 16.796 -6.387 -38.839 1.00 94.81 559 ALA A C 1
ATOM 4148 O O . ALA A 1 559 ? 16.903 -5.164 -38.747 1.00 94.81 559 ALA A O 1
ATOM 4149 N N . ASN A 1 560 ? 16.046 -7.122 -38.014 1.00 90.19 560 ASN A N 1
ATOM 4150 C CA . ASN A 1 560 ? 15.602 -6.563 -36.746 1.00 90.19 560 ASN A CA 1
ATOM 4151 C C . ASN A 1 560 ? 16.829 -6.256 -35.883 1.00 90.19 560 ASN A C 1
ATOM 4153 O O . ASN A 1 560 ? 17.858 -6.936 -35.959 1.00 90.19 560 ASN A O 1
ATOM 4157 N N . SER A 1 561 ? 16.703 -5.249 -35.040 1.00 86.38 561 SER A N 1
ATOM 4158 C CA . SER A 1 561 ? 17.710 -4.872 -34.067 1.00 86.38 561 SER A CA 1
ATOM 4159 C C . SER A 1 561 ? 17.129 -4.824 -32.675 1.00 86.38 561 SER A C 1
ATOM 4161 O O . SER A 1 561 ? 15.959 -4.494 -32.502 1.00 86.38 561 SER A O 1
ATOM 4163 N N . VAL A 1 562 ? 17.979 -5.089 -31.696 1.00 83.12 562 VAL A N 1
ATOM 4164 C CA . VAL A 1 562 ? 17.718 -4.745 -30.300 1.00 83.12 562 VAL A CA 1
ATOM 4165 C C . VAL A 1 562 ? 18.877 -3.898 -29.771 1.00 83.12 562 VAL A C 1
ATOM 4167 O O . VAL A 1 562 ? 19.985 -3.978 -30.320 1.00 83.12 562 VAL A O 1
ATOM 4170 N N . PRO A 1 563 ? 18.661 -3.076 -28.737 1.00 84.44 563 PRO A N 1
ATOM 4171 C CA . PRO A 1 563 ? 19.750 -2.424 -28.017 1.00 84.44 563 PRO A CA 1
ATOM 4172 C C . PRO A 1 563 ? 20.805 -3.422 -27.498 1.00 84.44 563 PRO A C 1
ATOM 4174 O O . PRO A 1 563 ? 20.514 -4.591 -27.239 1.00 84.44 563 PRO A O 1
ATOM 4177 N N . ASP A 1 564 ? 22.058 -2.987 -27.327 1.00 84.12 564 ASP A N 1
ATOM 4178 C CA . ASP A 1 564 ? 23.090 -3.827 -26.699 1.00 84.12 564 ASP A CA 1
ATOM 4179 C C . ASP A 1 564 ? 22.853 -3.946 -25.183 1.00 84.12 564 ASP A C 1
ATOM 4181 O O . ASP A 1 564 ? 23.015 -2.976 -24.435 1.00 84.12 564 ASP A O 1
ATOM 4185 N N . TYR A 1 565 ? 22.529 -5.163 -24.732 1.00 86.12 565 TYR A N 1
ATOM 4186 C CA . TYR A 1 565 ? 22.254 -5.496 -23.330 1.00 86.12 565 TYR A CA 1
ATOM 4187 C C . TYR A 1 565 ? 23.464 -6.014 -22.539 1.00 86.12 565 TYR A C 1
ATOM 4189 O O . TYR A 1 565 ? 23.346 -6.338 -21.356 1.00 86.12 565 TYR A O 1
ATOM 4197 N N . THR A 1 566 ? 24.657 -6.087 -23.145 1.00 79.94 566 THR A N 1
ATOM 4198 C CA . THR A 1 566 ? 25.843 -6.715 -22.520 1.00 79.94 566 THR A CA 1
ATOM 4199 C C . THR A 1 566 ? 26.194 -6.116 -21.149 1.00 79.94 566 THR A C 1
ATOM 4201 O O . THR A 1 566 ? 26.646 -6.833 -20.257 1.00 79.94 566 THR A O 1
ATOM 4204 N N . ASN A 1 567 ? 25.974 -4.810 -20.963 1.00 81.56 567 ASN A N 1
ATOM 4205 C CA . ASN A 1 567 ? 26.219 -4.090 -19.707 1.00 81.56 567 ASN A CA 1
ATOM 4206 C C . ASN A 1 567 ? 24.964 -3.370 -19.186 1.00 81.56 567 ASN A C 1
ATOM 4208 O O . ASN A 1 567 ? 25.085 -2.385 -18.464 1.00 81.56 567 ASN A O 1
ATOM 4212 N N . ALA A 1 568 ? 23.773 -3.850 -19.543 1.00 92.25 568 ALA A N 1
ATOM 4213 C CA . ALA A 1 568 ? 22.497 -3.226 -19.194 1.00 92.25 568 ALA A CA 1
ATOM 4214 C C . ALA A 1 568 ? 22.032 -3.570 -17.762 1.00 92.25 568 ALA A C 1
ATOM 4216 O O . ALA A 1 568 ? 20.881 -3.898 -17.512 1.00 92.25 568 ALA A O 1
ATOM 4217 N N . TYR A 1 569 ? 22.954 -3.511 -16.795 1.00 95.38 569 TYR A N 1
ATOM 4218 C CA . TYR A 1 569 ? 22.656 -3.713 -15.377 1.00 95.38 569 TYR A CA 1
ATOM 4219 C C . TYR A 1 569 ? 23.472 -2.749 -14.534 1.00 95.38 569 TYR A C 1
ATOM 4221 O O . TYR A 1 569 ? 24.690 -2.666 -14.722 1.00 95.38 569 TYR A O 1
ATOM 4229 N N . ASP A 1 570 ? 22.837 -2.109 -13.559 1.00 95.50 570 ASP A N 1
ATOM 4230 C CA . ASP A 1 570 ? 23.502 -1.128 -12.703 1.00 95.50 570 ASP A CA 1
ATOM 4231 C C . ASP A 1 570 ? 22.962 -1.132 -11.266 1.00 95.50 570 ASP A C 1
ATOM 4233 O O . ASP A 1 570 ? 21.862 -1.624 -10.990 1.00 95.50 570 ASP A O 1
ATOM 4237 N N . ALA A 1 571 ? 23.775 -0.627 -10.339 1.00 96.44 571 ALA A N 1
ATOM 4238 C CA . ALA A 1 571 ? 23.488 -0.590 -8.909 1.00 96.44 571 ALA A CA 1
ATOM 4239 C C . ALA A 1 571 ? 23.039 0.803 -8.475 1.00 96.44 571 ALA A C 1
ATOM 4241 O O . ALA A 1 571 ? 23.845 1.736 -8.472 1.00 96.44 571 ALA A O 1
ATOM 4242 N N . TRP A 1 572 ? 21.776 0.943 -8.078 1.00 98.00 572 TRP A N 1
ATOM 4243 C CA 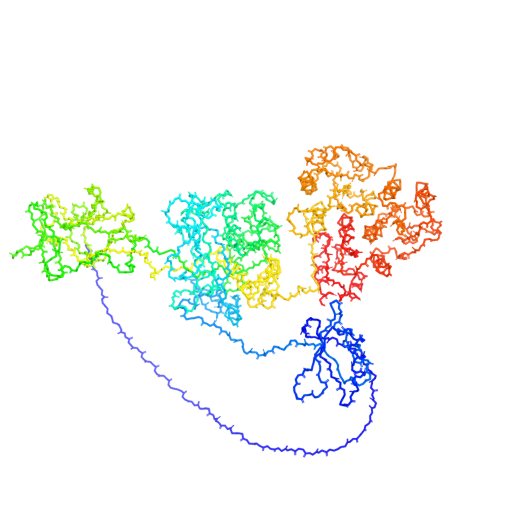. TRP A 1 572 ? 21.200 2.232 -7.693 1.00 98.00 572 TRP A CA 1
ATOM 4244 C C . TRP A 1 572 ? 20.829 2.282 -6.209 1.00 98.00 572 TRP A C 1
ATOM 4246 O O . TRP A 1 572 ? 20.621 1.258 -5.548 1.00 98.00 572 TRP A O 1
ATOM 4256 N N . ASP A 1 573 ? 20.754 3.508 -5.702 1.00 98.31 573 ASP A N 1
ATOM 4257 C CA . ASP A 1 573 ? 20.384 3.837 -4.333 1.00 98.31 573 ASP A CA 1
ATOM 4258 C C . ASP A 1 573 ? 19.077 4.635 -4.350 1.00 98.31 573 ASP A C 1
ATOM 4260 O O . ASP A 1 573 ? 18.957 5.620 -5.077 1.00 98.31 573 ASP A O 1
ATOM 4264 N N . GLY A 1 574 ? 18.111 4.257 -3.517 1.00 97.94 574 GLY A N 1
ATOM 4265 C CA . GLY A 1 574 ? 16.873 5.013 -3.370 1.00 97.94 574 GLY A CA 1
ATOM 4266 C C . GLY A 1 574 ? 15.780 4.261 -2.623 1.00 97.94 574 GLY A C 1
ATOM 4267 O O . GLY A 1 574 ? 15.723 3.029 -2.610 1.00 97.94 574 GLY A O 1
ATOM 4268 N N . THR A 1 575 ? 14.834 5.008 -2.052 1.00 98.19 575 THR A N 1
ATOM 4269 C CA . THR A 1 575 ? 13.527 4.447 -1.656 1.00 98.19 575 THR A CA 1
ATOM 4270 C C . THR A 1 575 ? 12.783 3.876 -2.864 1.00 98.19 575 THR A C 1
ATOM 4272 O O . THR A 1 575 ? 12.063 2.886 -2.734 1.00 98.19 575 THR A O 1
ATOM 4275 N N . SER A 1 576 ? 13.071 4.398 -4.056 1.00 97.44 576 SER A N 1
ATOM 4276 C CA . SER A 1 576 ? 12.659 3.854 -5.347 1.00 97.44 576 SER A CA 1
ATOM 4277 C C . SER A 1 576 ? 13.158 2.434 -5.623 1.00 97.44 576 SER A C 1
ATOM 4279 O O . SER A 1 576 ? 12.464 1.698 -6.312 1.00 97.44 576 SER A O 1
ATOM 4281 N N . MET A 1 577 ? 14.293 2.014 -5.051 1.00 98.56 577 MET A N 1
ATOM 4282 C CA . MET A 1 577 ? 14.818 0.641 -5.150 1.00 98.56 577 MET A CA 1
ATOM 4283 C C . MET A 1 577 ? 14.335 -0.249 -3.990 1.00 98.56 577 MET A C 1
ATOM 4285 O O . MET A 1 577 ? 14.252 -1.467 -4.126 1.00 98.56 577 MET A O 1
ATOM 4289 N N . ALA A 1 578 ? 13.943 0.340 -2.857 1.00 98.88 578 ALA A N 1
ATOM 4290 C CA . ALA A 1 578 ? 13.322 -0.386 -1.743 1.00 98.88 578 ALA A CA 1
ATOM 4291 C C . ALA A 1 578 ? 11.871 -0.795 -2.037 1.00 98.88 578 ALA A C 1
ATOM 4293 O O . ALA A 1 578 ? 11.452 -1.916 -1.744 1.00 98.88 578 ALA A O 1
ATOM 4294 N N . THR A 1 579 ? 11.109 0.106 -2.649 1.00 98.88 579 THR A N 1
ATOM 4295 C CA . THR A 1 579 ? 9.696 -0.080 -3.013 1.00 98.88 579 THR A CA 1
ATOM 4296 C C . THR A 1 579 ? 9.426 -1.323 -3.879 1.00 98.88 579 THR A C 1
ATOM 4298 O O . THR A 1 579 ? 8.554 -2.109 -3.490 1.00 98.88 579 THR A O 1
ATOM 4301 N N . PRO A 1 580 ? 10.193 -1.611 -4.953 1.00 98.88 580 PRO A N 1
ATOM 4302 C CA . PRO A 1 580 ? 9.976 -2.791 -5.786 1.00 98.88 580 PRO A CA 1
ATOM 4303 C C . PRO A 1 580 ? 10.221 -4.112 -5.054 1.00 98.88 580 PRO A C 1
ATOM 4305 O O . PRO A 1 580 ? 9.591 -5.111 -5.394 1.00 98.88 580 PRO A O 1
ATOM 4308 N N . HIS A 1 581 ? 11.037 -4.143 -3.991 1.00 98.94 581 HIS A N 1
ATOM 4309 C CA . HIS A 1 581 ? 11.123 -5.335 -3.143 1.00 98.94 581 HIS A CA 1
ATOM 4310 C C . HIS A 1 581 ? 9.787 -5.601 -2.430 1.00 98.94 581 HIS A C 1
ATOM 4312 O O . HIS A 1 581 ? 9.325 -6.740 -2.377 1.00 98.94 581 HIS A O 1
ATOM 4318 N N . VAL A 1 582 ? 9.130 -4.560 -1.902 1.00 98.94 582 VAL A N 1
ATOM 4319 C CA . VAL A 1 582 ? 7.817 -4.689 -1.240 1.00 98.94 582 VAL A CA 1
ATOM 4320 C C . VAL A 1 582 ? 6.732 -5.062 -2.249 1.00 98.94 582 VAL A C 1
ATOM 4322 O O . VAL A 1 582 ? 5.943 -5.967 -1.966 1.00 98.94 582 VAL A O 1
ATOM 4325 N N . ALA A 1 583 ? 6.709 -4.420 -3.422 1.00 98.94 583 ALA A N 1
ATOM 4326 C CA . ALA A 1 583 ? 5.788 -4.765 -4.506 1.00 98.94 583 ALA A CA 1
ATOM 4327 C C . ALA A 1 583 ? 5.986 -6.221 -4.965 1.00 98.94 583 ALA A C 1
ATOM 4329 O O . ALA A 1 583 ? 5.023 -6.982 -5.073 1.00 98.94 583 ALA A O 1
ATOM 4330 N N . GLY A 1 584 ? 7.243 -6.640 -5.125 1.00 98.81 584 GLY A N 1
ATOM 4331 C CA . GLY A 1 584 ? 7.615 -8.006 -5.467 1.00 98.81 584 GLY A CA 1
ATOM 4332 C C . GLY A 1 584 ? 7.143 -9.024 -4.429 1.00 98.81 584 GLY A C 1
ATOM 4333 O O . GLY A 1 584 ? 6.512 -10.016 -4.790 1.00 98.81 584 GLY A O 1
ATOM 4334 N N . VAL A 1 585 ? 7.349 -8.771 -3.130 1.00 98.88 585 VAL A N 1
ATOM 4335 C CA . VAL A 1 585 ? 6.850 -9.677 -2.080 1.00 98.88 585 VAL A CA 1
ATOM 4336 C C . VAL A 1 585 ? 5.321 -9.699 -2.057 1.00 98.88 585 VAL A C 1
ATOM 4338 O O . VAL A 1 585 ? 4.738 -10.769 -1.900 1.00 98.88 585 VAL A O 1
ATOM 4341 N N . ALA A 1 586 ? 4.644 -8.565 -2.247 1.00 98.81 586 ALA A N 1
ATOM 4342 C CA . ALA A 1 586 ? 3.183 -8.529 -2.336 1.00 98.81 586 ALA A CA 1
ATOM 4343 C C . ALA A 1 586 ? 2.652 -9.415 -3.478 1.00 98.81 586 ALA A C 1
ATOM 4345 O O . ALA A 1 586 ? 1.698 -10.174 -3.272 1.00 98.81 586 ALA A O 1
ATOM 4346 N N . ALA A 1 587 ? 3.305 -9.380 -4.643 1.00 98.81 587 ALA A N 1
ATOM 4347 C CA . ALA A 1 587 ? 2.992 -10.251 -5.772 1.00 98.81 587 ALA A CA 1
ATOM 4348 C C . ALA A 1 587 ? 3.248 -11.732 -5.440 1.00 98.81 587 ALA A C 1
ATOM 4350 O O . ALA A 1 587 ? 2.390 -12.581 -5.693 1.00 98.81 587 ALA A O 1
ATOM 4351 N N . LEU A 1 588 ? 4.351 -12.034 -4.750 1.00 97.88 588 LEU A N 1
ATOM 4352 C CA . LEU A 1 588 ? 4.690 -13.383 -4.292 1.00 97.88 588 LEU A CA 1
ATOM 4353 C C . LEU A 1 588 ? 3.613 -13.959 -3.352 1.00 97.88 588 LEU A C 1
ATOM 4355 O O . LEU A 1 588 ? 3.211 -15.121 -3.473 1.00 97.88 588 LEU A O 1
ATOM 4359 N N . LEU A 1 589 ? 3.081 -13.131 -2.443 1.00 98.06 589 LEU A N 1
ATOM 4360 C CA . LEU A 1 589 ? 1.958 -13.492 -1.568 1.00 98.06 589 LEU A CA 1
ATOM 4361 C C . LEU A 1 589 ? 0.680 -13.769 -2.361 1.00 98.06 589 LEU A C 1
ATOM 4363 O O . LEU A 1 589 ? -0.029 -14.732 -2.054 1.00 98.06 589 LEU A O 1
ATOM 4367 N N . LYS A 1 590 ? 0.379 -12.945 -3.371 1.00 97.12 590 LYS A N 1
ATOM 4368 C CA . LYS A 1 590 ? -0.789 -13.120 -4.242 1.00 97.12 590 LYS A CA 1
ATOM 4369 C C . LYS A 1 590 ? -0.679 -14.392 -5.083 1.00 97.12 590 LYS A C 1
ATOM 4371 O O . LYS A 1 590 ? -1.664 -15.118 -5.187 1.00 97.12 590 LYS A O 1
ATOM 4376 N N . ALA A 1 591 ? 0.512 -14.725 -5.579 1.00 93.44 591 ALA A N 1
ATOM 4377 C CA . ALA A 1 591 ? 0.775 -15.975 -6.291 1.00 93.44 591 ALA A CA 1
ATOM 4378 C C . ALA A 1 591 ? 0.561 -17.193 -5.378 1.00 93.44 591 ALA A C 1
ATOM 4380 O O . ALA A 1 591 ? -0.094 -18.163 -5.759 1.00 93.44 591 ALA A O 1
ATOM 4381 N N . TYR A 1 592 ? 1.051 -17.126 -4.134 1.00 92.62 592 TYR A N 1
ATOM 4382 C CA . TYR A 1 592 ? 0.865 -18.193 -3.147 1.00 92.62 592 TYR A CA 1
ATOM 4383 C C . TYR A 1 592 ? -0.593 -18.347 -2.693 1.00 92.62 592 TYR A C 1
ATOM 4385 O O . TYR A 1 592 ? -1.079 -19.463 -2.479 1.00 92.62 592 TYR A O 1
ATOM 4393 N N . LYS A 1 593 ? -1.305 -17.226 -2.528 1.00 88.56 593 LYS A N 1
ATOM 4394 C CA . LYS A 1 593 ? -2.700 -17.172 -2.082 1.00 88.56 593 LYS A CA 1
ATOM 4395 C C . LYS A 1 593 ? -3.542 -16.264 -2.999 1.00 88.56 593 LYS A C 1
ATOM 4397 O O . LYS A 1 593 ? -3.849 -15.130 -2.623 1.00 88.56 593 LYS A O 1
ATOM 4402 N N . PRO A 1 594 ? -4.018 -16.776 -4.151 1.00 90.06 594 PRO A N 1
ATOM 4403 C CA . PRO A 1 594 ? -4.740 -15.968 -5.142 1.00 90.06 594 PRO A CA 1
ATOM 4404 C C . PRO A 1 594 ? -6.047 -15.339 -4.636 1.00 90.06 594 PRO A C 1
ATOM 4406 O O . PRO A 1 594 ? -6.479 -14.302 -5.135 1.00 90.06 594 PRO A O 1
ATOM 4409 N N . ASP A 1 595 ? -6.683 -15.932 -3.620 1.00 84.44 595 ASP A N 1
ATOM 4410 C CA . ASP A 1 595 ? -7.914 -15.428 -2.996 1.00 84.44 595 ASP A CA 1
ATOM 4411 C C . ASP A 1 595 ? -7.673 -14.363 -1.910 1.00 84.44 595 ASP A C 1
ATOM 4413 O O . ASP A 1 595 ? -8.641 -13.860 -1.337 1.00 84.44 595 ASP A O 1
ATOM 4417 N N . ALA A 1 596 ? -6.415 -14.024 -1.602 1.00 81.31 596 ALA A N 1
ATOM 4418 C CA . ALA A 1 596 ? -6.089 -12.983 -0.634 1.00 81.31 596 ALA A CA 1
ATOM 4419 C C . ALA A 1 596 ? -6.567 -11.607 -1.117 1.00 81.31 596 ALA A C 1
ATOM 4421 O O . ALA A 1 596 ? -6.377 -11.230 -2.280 1.00 81.31 596 ALA A O 1
ATOM 4422 N N . THR A 1 597 ? -7.179 -10.857 -0.201 1.00 85.44 597 THR A N 1
ATOM 4423 C CA . THR A 1 597 ? -7.521 -9.451 -0.424 1.00 85.44 597 THR A CA 1
ATOM 4424 C C . THR A 1 597 ? -6.302 -8.561 -0.199 1.00 85.44 597 THR A C 1
ATOM 4426 O O . THR A 1 597 ? -5.375 -8.930 0.518 1.00 85.44 597 THR A O 1
ATOM 4429 N N . THR A 1 598 ? -6.335 -7.342 -0.726 1.00 83.44 598 THR A N 1
ATOM 4430 C CA . THR A 1 598 ? -5.315 -6.302 -0.499 1.00 83.44 598 THR A CA 1
ATOM 4431 C C . THR A 1 598 ? -5.033 -6.072 0.986 1.00 83.44 598 THR A C 1
ATOM 4433 O O . THR A 1 598 ? -3.883 -5.942 1.402 1.00 83.44 598 THR A O 1
ATOM 4436 N N . ALA A 1 599 ? -6.077 -6.114 1.819 1.00 79.44 599 ALA A N 1
ATOM 4437 C CA . ALA A 1 599 ? -5.939 -6.009 3.267 1.00 79.44 599 ALA A CA 1
ATOM 4438 C C . ALA A 1 599 ? -5.215 -7.220 3.883 1.00 79.44 599 ALA A C 1
ATOM 4440 O O . ALA A 1 599 ? -4.411 -7.037 4.796 1.00 79.44 599 ALA A O 1
ATOM 4441 N N . ASP A 1 600 ? -5.469 -8.437 3.386 1.00 79.31 600 ASP A N 1
ATOM 4442 C CA . ASP A 1 600 ? -4.767 -9.645 3.841 1.00 79.31 600 ASP A CA 1
ATOM 4443 C C . ASP A 1 600 ? -3.278 -9.585 3.475 1.00 79.31 600 ASP A C 1
ATOM 4445 O O . ASP A 1 600 ? -2.432 -9.921 4.303 1.00 79.31 600 ASP A O 1
ATOM 4449 N N . ILE A 1 601 ? -2.959 -9.119 2.263 1.00 92.00 601 ILE A N 1
ATOM 4450 C CA . ILE A 1 601 ? -1.581 -8.964 1.772 1.00 92.00 601 ILE A CA 1
ATOM 4451 C C . ILE A 1 601 ? -0.837 -7.923 2.611 1.00 92.00 601 ILE A C 1
ATOM 4453 O O . ILE A 1 601 ? 0.205 -8.243 3.184 1.00 92.00 601 ILE A O 1
ATOM 4457 N N . LYS A 1 602 ? -1.394 -6.713 2.781 1.00 90.81 602 LYS A N 1
ATOM 4458 C CA . LYS A 1 602 ? -0.788 -5.669 3.629 1.00 90.81 602 LYS A CA 1
ATOM 4459 C C . LYS A 1 602 ? -0.579 -6.162 5.061 1.00 90.81 602 LYS A C 1
ATOM 4461 O O . LYS A 1 602 ? 0.482 -5.950 5.645 1.00 90.81 602 LYS A O 1
ATOM 4466 N N . ALA A 1 603 ? -1.570 -6.842 5.638 1.00 79.31 603 ALA A N 1
ATOM 4467 C CA . ALA A 1 603 ? -1.455 -7.389 6.986 1.00 79.31 603 ALA A CA 1
ATOM 4468 C C . ALA A 1 603 ? -0.341 -8.442 7.090 1.00 79.31 603 ALA A C 1
ATOM 4470 O O . ALA A 1 603 ? 0.426 -8.410 8.052 1.00 79.31 603 ALA A O 1
ATOM 4471 N N . ALA A 1 604 ? -0.225 -9.340 6.108 1.00 83.88 604 ALA A N 1
ATOM 4472 C CA . ALA A 1 604 ? 0.816 -10.361 6.072 1.00 83.88 604 ALA A CA 1
ATOM 4473 C C . ALA A 1 604 ? 2.220 -9.756 5.928 1.00 83.88 604 ALA A C 1
ATOM 4475 O O . ALA A 1 604 ? 3.116 -10.162 6.665 1.00 83.88 604 ALA A O 1
ATOM 4476 N N . LEU A 1 605 ? 2.398 -8.742 5.071 1.00 94.88 605 LEU A N 1
ATOM 4477 C CA . LEU A 1 605 ? 3.660 -7.999 4.939 1.00 94.88 605 LEU A CA 1
ATOM 4478 C C . LEU A 1 605 ? 4.102 -7.404 6.283 1.00 94.88 605 LEU A C 1
ATOM 4480 O O . LEU A 1 605 ? 5.234 -7.600 6.716 1.00 94.88 605 LEU A O 1
ATOM 4484 N N . LEU A 1 606 ? 3.193 -6.720 6.986 1.00 89.12 606 LEU A N 1
ATOM 4485 C CA . LEU A 1 606 ? 3.510 -6.051 8.253 1.00 89.12 606 LEU A CA 1
ATOM 4486 C C . LEU A 1 606 ? 3.684 -7.014 9.434 1.00 89.12 606 LEU A C 1
ATOM 4488 O O . LEU A 1 606 ? 4.430 -6.707 10.366 1.00 89.12 606 LEU A O 1
ATOM 4492 N N . ALA A 1 607 ? 2.962 -8.136 9.441 1.00 78.25 607 ALA A N 1
ATOM 4493 C CA . ALA A 1 607 ? 3.043 -9.145 10.496 1.00 78.25 607 ALA A CA 1
ATOM 4494 C C . ALA A 1 607 ? 4.231 -10.097 10.310 1.00 78.25 607 ALA A C 1
ATOM 4496 O O . ALA A 1 607 ? 4.752 -10.615 11.296 1.00 78.25 607 ALA A O 1
ATOM 4497 N N . GLY A 1 608 ? 4.628 -10.342 9.061 1.00 80.12 608 GLY A N 1
ATOM 4498 C CA . GLY A 1 608 ? 5.744 -11.209 8.699 1.00 80.12 608 GLY A CA 1
ATOM 4499 C C . GLY A 1 608 ? 7.103 -10.518 8.717 1.00 80.12 608 GLY A C 1
ATOM 4500 O O . GLY A 1 608 ? 8.111 -11.210 8.688 1.00 80.12 608 GLY A O 1
ATOM 4501 N N . ALA A 1 609 ? 7.129 -9.185 8.772 1.00 90.38 609 ALA A N 1
ATOM 4502 C CA . ALA A 1 609 ? 8.348 -8.388 8.809 1.00 90.38 609 ALA A CA 1
ATOM 4503 C C . ALA A 1 609 ? 9.217 -8.665 10.045 1.00 90.38 609 ALA A C 1
ATOM 4505 O O . ALA A 1 609 ? 8.715 -8.834 11.162 1.00 90.38 609 ALA A O 1
ATOM 4506 N N . ASP A 1 610 ? 10.533 -8.593 9.863 1.00 83.50 610 ASP A N 1
ATOM 4507 C CA . ASP A 1 610 ? 11.479 -8.680 10.965 1.00 83.50 610 ASP A CA 1
ATOM 4508 C C . ASP A 1 610 ? 11.529 -7.386 11.771 1.00 83.50 610 ASP A C 1
ATOM 4510 O O . ASP A 1 610 ? 11.508 -6.281 11.231 1.00 83.50 610 ASP A O 1
ATOM 4514 N N . VAL A 1 611 ? 11.658 -7.511 13.092 1.00 85.75 611 VAL A N 1
ATOM 4515 C CA . VAL A 1 611 ? 11.775 -6.360 13.995 1.00 85.75 611 VAL A CA 1
ATOM 4516 C C . VAL A 1 611 ? 13.248 -6.092 14.291 1.00 85.75 611 VAL A C 1
ATOM 4518 O O . VAL A 1 611 ? 13.890 -6.842 15.029 1.00 85.75 611 VAL A O 1
ATOM 4521 N N . LYS A 1 612 ? 13.784 -4.987 13.766 1.00 83.69 612 LYS A N 1
ATOM 4522 C CA . LYS A 1 612 ? 15.206 -4.629 13.880 1.00 83.69 612 LYS A CA 1
ATOM 4523 C C . LYS A 1 612 ? 15.391 -3.409 14.775 1.00 83.69 612 LYS A C 1
ATOM 4525 O O . LYS A 1 612 ? 14.826 -2.345 14.548 1.00 83.69 612 LYS A O 1
ATOM 4530 N N . THR A 1 613 ? 16.214 -3.522 15.817 1.00 82.69 613 THR A N 1
ATOM 4531 C CA . THR A 1 613 ? 16.440 -2.414 16.769 1.00 82.69 613 THR A CA 1
ATOM 4532 C C . THR A 1 613 ? 17.086 -1.183 16.136 1.00 82.69 613 THR A C 1
ATOM 4534 O O . THR A 1 613 ? 16.906 -0.080 16.642 1.00 82.69 613 THR A O 1
ATOM 4537 N N . SER A 1 614 ? 17.826 -1.362 15.042 1.00 85.94 614 SER A N 1
ATOM 4538 C CA . SER A 1 614 ? 18.419 -0.295 14.226 1.00 85.94 614 SER A CA 1
ATOM 4539 C C . SER A 1 614 ? 17.379 0.617 13.567 1.00 85.94 614 SER A C 1
ATOM 4541 O O . SER A 1 614 ? 17.689 1.770 13.284 1.00 85.94 614 SER A O 1
ATOM 4543 N N . LEU A 1 615 ? 16.137 0.150 13.401 1.00 83.12 615 LEU A N 1
ATOM 4544 C CA . LEU A 1 615 ? 15.026 0.907 12.809 1.00 83.12 615 LEU A CA 1
ATOM 4545 C C . LEU A 1 615 ? 14.159 1.626 13.861 1.00 83.12 615 LEU A C 1
ATOM 4547 O O . LEU A 1 615 ? 13.117 2.206 13.541 1.00 83.12 615 LEU A O 1
ATOM 4551 N N . ALA A 1 616 ? 14.562 1.583 15.136 1.00 79.94 616 ALA A N 1
ATOM 4552 C CA . ALA A 1 616 ? 13.784 2.127 16.241 1.00 79.94 616 ALA A CA 1
ATOM 4553 C C . ALA A 1 616 ? 13.507 3.629 16.094 1.00 79.94 616 ALA A C 1
ATOM 4555 O O . ALA A 1 616 ? 14.424 4.446 16.040 1.00 79.94 616 ALA A O 1
ATOM 4556 N N . GLY A 1 617 ? 12.220 3.991 16.088 1.00 76.56 617 GLY A N 1
ATOM 4557 C CA . GLY A 1 617 ? 11.777 5.383 15.955 1.00 76.56 617 GLY A CA 1
ATOM 4558 C C . GLY A 1 617 ? 11.952 5.970 14.552 1.00 76.56 617 GLY A C 1
ATOM 4559 O O . GLY A 1 617 ? 11.823 7.178 14.399 1.00 76.56 617 GLY A O 1
ATOM 4560 N N . LYS A 1 618 ? 12.259 5.133 13.556 1.00 84.38 618 LYS A N 1
ATOM 4561 C CA . LYS A 1 618 ? 12.415 5.522 12.150 1.00 84.38 618 LYS A CA 1
ATOM 4562 C C . LYS A 1 618 ? 11.395 4.847 11.236 1.00 84.38 618 LYS A C 1
ATOM 4564 O O . LYS A 1 618 ? 11.090 5.378 10.184 1.00 84.38 618 LYS A O 1
ATOM 4569 N N . VAL A 1 619 ? 10.874 3.691 11.637 1.00 82.62 619 VAL A N 1
ATOM 4570 C CA . VAL A 1 619 ? 9.876 2.927 10.880 1.00 82.62 619 VAL A CA 1
ATOM 4571 C C . VAL A 1 619 ? 8.851 2.364 11.856 1.00 82.62 619 VAL A C 1
ATOM 4573 O O . VAL A 1 619 ? 9.207 1.944 12.966 1.00 82.62 619 VAL A O 1
ATOM 4576 N N . ALA A 1 620 ? 7.579 2.329 11.469 1.00 76.00 620 ALA A N 1
ATOM 4577 C CA . ALA A 1 620 ? 6.502 1.790 12.284 1.00 76.00 620 ALA A CA 1
ATOM 4578 C C . ALA A 1 620 ? 6.794 0.343 12.706 1.00 76.00 620 ALA A C 1
ATOM 4580 O O . ALA A 1 620 ? 6.987 -0.557 11.891 1.00 76.00 620 ALA A O 1
ATOM 4581 N N . GLY A 1 621 ? 6.827 0.102 14.019 1.00 72.75 621 GLY A N 1
ATOM 4582 C CA . GLY A 1 621 ? 7.120 -1.224 14.576 1.00 72.75 621 GLY A CA 1
ATOM 4583 C C . GLY A 1 621 ? 8.555 -1.715 14.345 1.00 72.75 621 GLY A C 1
ATOM 4584 O O . GLY A 1 621 ? 8.834 -2.868 14.656 1.00 72.75 621 GLY A O 1
ATOM 4585 N N . ASN A 1 622 ? 9.454 -0.853 13.856 1.00 86.88 622 ASN A N 1
ATOM 4586 C CA . ASN A 1 622 ? 10.848 -1.161 13.534 1.00 86.88 622 ASN A CA 1
ATOM 4587 C C . ASN A 1 622 ? 10.982 -2.301 12.504 1.00 86.88 622 ASN A C 1
ATOM 4589 O O . ASN A 1 622 ? 11.834 -3.178 12.651 1.00 86.88 622 ASN A O 1
ATOM 4593 N N . ARG A 1 623 ? 10.078 -2.325 11.521 1.00 92.56 623 ARG A N 1
ATOM 4594 C CA . ARG A 1 623 ? 9.896 -3.439 10.588 1.00 92.56 623 ARG A CA 1
ATOM 4595 C C . ARG A 1 623 ? 10.841 -3.358 9.391 1.00 92.56 623 ARG A C 1
ATOM 4597 O O . ARG A 1 623 ? 10.858 -2.338 8.707 1.00 92.56 623 ARG A O 1
ATOM 4604 N N . ARG A 1 624 ? 11.537 -4.456 9.101 1.00 97.75 624 ARG A N 1
ATOM 4605 C CA . ARG A 1 624 ? 12.242 -4.730 7.842 1.00 97.75 624 ARG A CA 1
ATOM 4606 C C . ARG A 1 624 ? 11.489 -5.822 7.078 1.00 97.75 624 ARG A C 1
ATOM 4608 O O . ARG A 1 624 ? 11.071 -6.809 7.683 1.00 97.75 624 ARG A O 1
ATOM 4615 N N . LEU A 1 625 ? 11.300 -5.649 5.773 1.00 98.81 625 LEU A N 1
ATOM 4616 C CA . LEU A 1 625 ? 10.592 -6.597 4.908 1.00 98.81 625 LEU A CA 1
ATOM 4617 C C . LEU A 1 625 ? 11.188 -8.009 4.983 1.00 98.81 625 LEU A C 1
ATOM 4619 O O . LEU A 1 625 ? 12.391 -8.191 4.840 1.00 98.81 625 LEU A O 1
ATOM 4623 N N . ASN A 1 626 ? 10.336 -9.015 5.164 1.00 98.19 626 ASN A N 1
ATOM 4624 C CA . ASN A 1 626 ? 10.732 -10.419 5.129 1.00 98.19 626 ASN A CA 1
ATOM 4625 C C . ASN A 1 626 ? 9.704 -11.208 4.299 1.00 98.19 626 ASN A C 1
ATOM 4627 O O . ASN A 1 626 ? 8.541 -11.341 4.693 1.00 98.19 626 ASN A O 1
ATOM 4631 N N . ALA A 1 627 ? 10.124 -11.698 3.135 1.00 98.00 627 ALA A N 1
ATOM 4632 C CA . ALA A 1 627 ? 9.300 -12.422 2.176 1.00 98.00 627 ALA A CA 1
ATOM 4633 C C . ALA A 1 627 ? 8.809 -13.755 2.749 1.00 98.00 627 ALA A C 1
ATOM 4635 O O . ALA A 1 627 ? 7.614 -14.069 2.699 1.00 98.00 627 ALA A O 1
ATOM 4636 N N . LYS A 1 628 ? 9.714 -14.523 3.363 1.00 92.62 628 LYS A N 1
ATOM 4637 C CA . LYS A 1 628 ? 9.391 -15.820 3.959 1.00 92.62 628 LYS A CA 1
ATOM 4638 C C . LYS A 1 628 ? 8.439 -15.683 5.146 1.00 92.62 628 LYS A C 1
ATOM 4640 O O . LYS A 1 628 ? 7.483 -16.456 5.268 1.00 92.62 628 LYS A O 1
ATOM 4645 N N . GLY A 1 629 ? 8.690 -14.702 6.005 1.00 86.25 629 GLY A N 1
ATOM 4646 C CA . GLY A 1 629 ? 7.851 -14.348 7.140 1.00 86.25 629 GLY A CA 1
ATOM 4647 C C . GLY A 1 629 ? 6.462 -13.911 6.691 1.00 86.25 629 GLY A C 1
ATOM 4648 O O . GLY A 1 629 ? 5.468 -14.374 7.248 1.00 86.25 629 GLY A O 1
ATOM 4649 N N . ALA A 1 630 ? 6.359 -13.099 5.637 1.00 93.62 630 ALA A N 1
ATOM 4650 C CA . ALA A 1 630 ? 5.071 -12.687 5.084 1.00 93.62 630 ALA A CA 1
ATOM 4651 C C . ALA A 1 630 ? 4.273 -13.878 4.512 1.00 93.62 630 ALA A C 1
ATOM 4653 O O . ALA A 1 630 ? 3.078 -14.009 4.792 1.00 93.62 630 ALA A O 1
ATOM 4654 N N . LEU A 1 631 ? 4.928 -14.804 3.798 1.00 87.31 631 LEU A N 1
ATOM 4655 C CA . LEU A 1 631 ? 4.308 -16.051 3.318 1.00 87.31 631 LEU A CA 1
ATOM 4656 C C . LEU A 1 631 ? 3.844 -16.966 4.462 1.00 87.31 631 LEU A C 1
ATOM 4658 O O . LEU A 1 631 ? 2.868 -17.699 4.316 1.00 87.31 631 LEU A O 1
ATOM 4662 N N . ASP A 1 632 ? 4.497 -16.924 5.623 1.00 82.88 632 ASP A N 1
ATOM 4663 C CA . ASP A 1 632 ? 4.032 -17.666 6.799 1.00 82.88 632 ASP A CA 1
ATOM 4664 C C . ASP A 1 632 ? 2.768 -17.057 7.432 1.00 82.88 632 ASP A C 1
ATOM 4666 O O . ASP A 1 632 ? 2.024 -17.780 8.106 1.00 82.88 632 ASP A O 1
ATOM 4670 N N . GLN A 1 633 ? 2.515 -15.759 7.219 1.00 82.94 633 GLN A N 1
ATOM 4671 C CA . GLN A 1 633 ? 1.348 -15.043 7.749 1.00 82.94 633 GLN A CA 1
ATOM 4672 C C . GLN A 1 633 ? 0.154 -15.021 6.787 1.00 82.94 633 GLN A C 1
ATOM 4674 O O . GLN A 1 633 ? -0.992 -14.918 7.233 1.00 82.94 633 GLN A O 1
ATOM 4679 N N . ILE A 1 634 ? 0.374 -15.134 5.475 1.00 82.00 634 ILE A N 1
ATOM 4680 C CA . ILE A 1 634 ? -0.709 -15.023 4.491 1.00 82.00 634 ILE A CA 1
ATOM 4681 C C . ILE A 1 634 ? -1.716 -16.182 4.635 1.00 82.00 634 ILE A C 1
ATOM 4683 O O . ILE A 1 634 ? -1.387 -17.366 4.577 1.00 82.00 634 ILE A O 1
ATOM 4687 N N . GLY A 1 635 ? -2.989 -15.849 4.879 1.00 56.53 635 GLY A N 1
ATOM 4688 C CA . GLY A 1 635 ? -4.049 -16.834 5.142 1.00 56.53 635 GLY A CA 1
ATOM 4689 C C . GLY A 1 635 ? -4.112 -17.377 6.577 1.00 56.53 635 GLY A C 1
ATOM 4690 O O . GLY A 1 635 ? -5.011 -18.167 6.888 1.00 56.53 635 GLY A O 1
ATOM 4691 N N . VAL A 1 636 ? -3.228 -16.928 7.471 1.00 47.84 636 VAL A N 1
ATOM 4692 C CA . VAL A 1 636 ? -3.448 -17.017 8.916 1.00 47.84 636 VAL A CA 1
ATOM 4693 C C . VAL A 1 636 ? -4.449 -15.918 9.264 1.00 47.84 636 VAL A C 1
ATOM 4695 O O . VAL A 1 636 ? -4.219 -14.751 8.965 1.00 47.84 636 VAL A O 1
ATOM 4698 N N . ALA A 1 637 ? -5.603 -16.276 9.841 1.00 40.19 637 ALA A N 1
ATOM 4699 C CA . ALA A 1 637 ? -6.521 -15.262 10.356 1.00 40.19 637 ALA A CA 1
ATOM 4700 C C . ALA A 1 637 ? -5.721 -14.356 11.296 1.00 40.19 637 ALA A C 1
ATOM 4702 O O . ALA A 1 637 ? -5.092 -14.891 12.213 1.00 40.19 637 ALA A O 1
ATOM 4703 N N . ALA A 1 638 ? -5.722 -13.041 11.030 1.00 37.47 638 ALA A N 1
ATOM 4704 C CA . ALA A 1 638 ? -4.996 -12.062 11.832 1.00 37.47 638 ALA A CA 1
ATOM 4705 C C . ALA A 1 638 ? -5.159 -12.424 13.315 1.00 37.47 638 ALA A C 1
ATOM 4707 O O . ALA A 1 638 ? -6.298 -12.692 13.728 1.00 37.47 638 ALA A O 1
ATOM 4708 N N . PRO A 1 639 ? -4.063 -12.538 14.087 1.00 37.56 639 PRO A N 1
ATOM 4709 C CA . PRO A 1 639 ? -4.157 -12.988 15.463 1.00 37.56 639 PRO A CA 1
ATOM 4710 C C . PRO A 1 639 ? -5.220 -12.156 16.183 1.00 37.56 639 PRO A C 1
ATOM 4712 O O . PRO A 1 639 ? -5.209 -10.924 16.133 1.00 37.56 639 PRO A O 1
ATOM 4715 N N . ALA A 1 640 ? -6.187 -12.845 16.797 1.00 35.97 640 ALA A N 1
ATOM 4716 C CA . ALA A 1 640 ? -7.097 -12.217 17.740 1.00 35.97 640 ALA A CA 1
ATOM 4717 C C . ALA A 1 640 ? -6.218 -11.554 18.807 1.00 35.97 640 ALA A C 1
ATOM 4719 O O . ALA A 1 640 ? -5.489 -12.264 19.491 1.00 35.97 640 ALA A O 1
ATOM 4720 N N . GLY A 1 641 ? -6.215 -10.218 18.876 1.00 49.84 641 GLY A N 1
ATOM 4721 C CA . GLY A 1 641 ? -5.256 -9.496 19.714 1.00 49.84 641 GLY A CA 1
ATOM 4722 C C . GLY A 1 641 ? -4.655 -8.200 19.150 1.00 49.84 641 GLY A C 1
ATOM 4723 O O . GLY A 1 641 ? -3.717 -7.667 19.744 1.00 49.84 641 GLY A O 1
ATOM 4724 N N . VAL A 1 642 ? -5.150 -7.631 18.042 1.00 61.72 642 VAL A N 1
ATOM 4725 C CA . VAL A 1 642 ? -4.597 -6.356 17.543 1.00 61.72 642 VAL A CA 1
ATOM 4726 C C . VAL A 1 642 ? -5.054 -5.198 18.436 1.00 61.72 642 VAL A C 1
ATOM 4728 O O . VAL A 1 642 ? -6.238 -4.859 18.498 1.00 61.72 642 VAL A O 1
ATOM 4731 N N . VAL A 1 643 ? -4.108 -4.543 19.119 1.00 79.50 643 VAL A N 1
ATOM 4732 C CA . VAL A 1 643 ? -4.370 -3.267 19.804 1.00 79.50 643 VAL A CA 1
ATOM 4733 C C . VAL A 1 643 ? -4.099 -2.100 18.862 1.00 79.50 643 VAL A C 1
ATOM 4735 O O . VAL A 1 643 ? -2.958 -1.667 18.682 1.00 79.50 643 VAL A O 1
ATOM 4738 N N . THR A 1 644 ? -5.171 -1.534 18.320 1.00 84.88 644 THR A N 1
ATOM 4739 C CA . THR A 1 644 ? -5.139 -0.396 17.399 1.00 84.88 644 THR A CA 1
ATOM 4740 C C . THR A 1 644 ? -5.286 0.924 18.149 1.00 84.88 644 THR A C 1
ATOM 4742 O O . THR A 1 644 ? -6.202 1.112 18.952 1.00 84.88 644 THR A O 1
ATOM 4745 N N . ARG A 1 645 ? -4.418 1.897 17.861 1.00 87.88 645 ARG A N 1
ATOM 4746 C CA . ARG A 1 645 ? -4.566 3.271 18.356 1.00 87.88 645 ARG A CA 1
ATOM 4747 C C . ARG A 1 645 ? -5.344 4.127 17.363 1.00 87.88 645 ARG A C 1
ATOM 4749 O O . ARG A 1 645 ? -5.061 4.122 16.174 1.00 87.88 645 ARG A O 1
ATOM 4756 N N . ILE A 1 646 ? -6.281 4.917 17.875 1.00 85.06 646 ILE A N 1
ATOM 4757 C CA . ILE A 1 646 ? -6.946 5.993 17.140 1.00 85.06 646 ILE A CA 1
ATOM 4758 C C . ILE A 1 646 ? -6.407 7.314 17.678 1.00 85.06 646 ILE A C 1
ATOM 4760 O O . ILE A 1 646 ? -6.690 7.689 18.819 1.00 85.06 646 ILE A O 1
ATOM 4764 N N . GLN A 1 647 ? -5.610 8.004 16.867 1.00 83.94 647 GLN A N 1
ATOM 4765 C CA . GLN A 1 647 ? -4.928 9.242 17.235 1.00 83.94 647 GLN A CA 1
ATOM 4766 C C . GLN A 1 647 ? -5.162 10.357 16.212 1.00 83.94 647 GLN A C 1
ATOM 4768 O O . GLN A 1 647 ? -5.797 10.152 15.186 1.00 83.94 647 GLN A O 1
ATOM 4773 N N . GLY A 1 648 ? -4.707 11.560 16.552 1.00 76.31 648 GLY A N 1
ATOM 4774 C CA . GLY A 1 648 ? -4.817 12.751 15.723 1.00 76.31 648 GLY A CA 1
ATOM 4775 C C . GLY A 1 648 ? -4.226 13.961 16.440 1.00 76.31 648 GLY A C 1
ATOM 4776 O O . GLY A 1 648 ? -4.081 13.939 17.667 1.00 76.31 648 GLY A O 1
ATOM 4777 N N . ALA A 1 649 ? -3.914 15.014 15.679 1.00 73.56 649 ALA A N 1
ATOM 4778 C CA . ALA A 1 649 ? -3.303 16.247 16.191 1.00 73.56 649 ALA A CA 1
ATOM 4779 C C . ALA A 1 649 ? -4.107 16.882 17.340 1.00 73.56 649 ALA A C 1
ATOM 4781 O O . ALA A 1 649 ? -3.554 17.482 18.263 1.00 73.56 649 ALA A O 1
ATOM 4782 N N . ASP A 1 650 ? -5.430 16.716 17.317 1.00 81.94 650 ASP A N 1
ATOM 4783 C CA . ASP A 1 650 ? -6.306 17.113 18.404 1.00 81.94 650 ASP A CA 1
ATOM 4784 C C . ASP A 1 650 ? -7.537 16.198 18.539 1.00 81.94 650 ASP A C 1
ATOM 4786 O O . ASP A 1 650 ? -7.767 15.261 17.774 1.00 81.94 650 ASP A O 1
ATOM 4790 N N . ARG A 1 651 ? -8.368 16.504 19.538 1.00 87.44 651 ARG A N 1
ATOM 4791 C CA . ARG A 1 651 ? -9.611 15.779 19.850 1.00 87.44 651 ARG A CA 1
ATOM 4792 C C . ARG A 1 651 ? -10.640 15.768 18.710 1.00 87.44 651 ARG A C 1
ATOM 4794 O O . ARG A 1 651 ? -11.517 14.911 18.704 1.00 87.44 651 ARG A O 1
ATOM 4801 N N . TYR A 1 652 ? -10.597 16.731 17.791 1.00 91.25 652 TYR A N 1
ATOM 4802 C CA . TYR A 1 652 ? -11.524 16.810 16.660 1.00 91.25 652 TYR A CA 1
ATOM 4803 C C . TYR A 1 652 ? -11.068 15.884 15.532 1.00 91.25 652 TYR A C 1
ATOM 4805 O O . TYR A 1 652 ? -11.905 15.212 14.933 1.00 91.25 652 TYR A O 1
ATOM 4813 N N . VAL A 1 653 ? -9.754 15.785 15.306 1.00 85.62 653 VAL A N 1
ATOM 4814 C CA . VAL A 1 653 ? -9.161 14.779 14.408 1.00 85.62 653 VAL A CA 1
ATOM 4815 C C . VAL A 1 653 ? -9.423 13.371 14.941 1.00 85.62 653 VAL A C 1
ATOM 4817 O O . VAL A 1 653 ? -9.926 12.525 14.208 1.00 85.62 653 VAL A O 1
ATOM 4820 N N . VAL A 1 654 ? -9.210 13.139 16.241 1.00 88.06 654 VAL A N 1
ATOM 4821 C CA . VAL A 1 654 ? -9.526 11.853 16.891 1.00 88.06 654 VAL A CA 1
ATOM 4822 C C . VAL A 1 654 ? -11.013 11.496 16.738 1.00 88.06 654 VAL A C 1
ATOM 4824 O O . VAL A 1 654 ? -11.348 10.364 16.389 1.00 88.06 654 VAL A O 1
ATOM 4827 N N . ALA A 1 655 ? -11.919 12.459 16.944 1.00 93.81 655 ALA A N 1
ATOM 4828 C CA . ALA A 1 655 ? -13.357 12.273 16.739 1.00 93.81 655 ALA A CA 1
ATOM 4829 C C . ALA A 1 655 ? -13.707 11.882 15.293 1.00 93.81 655 ALA A C 1
ATOM 4831 O O . ALA A 1 655 ? -14.527 10.987 15.076 1.00 93.81 655 ALA A O 1
ATOM 4832 N N . ALA A 1 656 ? -13.084 12.536 14.310 1.00 89.38 656 ALA A N 1
ATOM 4833 C CA . ALA A 1 656 ? -13.271 12.229 12.896 1.00 89.38 656 ALA A CA 1
ATOM 4834 C C . ALA A 1 656 ? -12.742 10.829 12.539 1.00 89.38 656 ALA A C 1
ATOM 4836 O O . ALA A 1 656 ? -13.450 10.061 11.889 1.00 89.38 656 ALA A O 1
ATOM 4837 N N . ALA A 1 657 ? -11.558 10.458 13.033 1.00 84.69 657 ALA A N 1
ATOM 4838 C CA . ALA A 1 657 ? -10.969 9.137 12.819 1.00 84.69 657 ALA A CA 1
ATOM 4839 C C . ALA A 1 657 ? -11.845 8.011 13.398 1.00 84.69 657 ALA A C 1
ATOM 4841 O O . ALA A 1 657 ? -12.067 6.993 12.745 1.00 84.69 657 ALA A O 1
ATOM 4842 N N . MET A 1 658 ? -12.423 8.210 14.589 1.00 93.50 658 MET A N 1
ATOM 4843 C CA . MET A 1 658 ? -13.391 7.267 15.167 1.00 93.50 658 MET A CA 1
ATOM 4844 C C . MET A 1 658 ? -14.673 7.151 14.337 1.00 93.50 658 MET A C 1
ATOM 4846 O O . MET A 1 658 ? -15.233 6.061 14.225 1.00 93.50 658 MET A O 1
ATOM 4850 N N . ALA A 1 659 ? -15.153 8.259 13.763 1.00 94.69 659 ALA A N 1
ATOM 4851 C CA . ALA A 1 659 ? -16.313 8.236 12.880 1.00 94.69 659 ALA A CA 1
ATOM 4852 C C . ALA A 1 659 ? -16.028 7.432 11.602 1.00 94.69 659 ALA A C 1
ATOM 4854 O O . ALA A 1 659 ? -16.844 6.594 11.230 1.00 94.69 659 ALA A O 1
ATOM 4855 N N . ARG A 1 660 ? -14.859 7.616 10.979 1.00 89.88 660 ARG A N 1
ATOM 4856 C CA . ARG A 1 660 ? -14.453 6.829 9.803 1.00 89.88 660 ARG A CA 1
ATOM 4857 C C . ARG A 1 660 ? -14.308 5.351 10.153 1.00 89.88 660 ARG A C 1
ATOM 4859 O O . ARG A 1 660 ? -15.050 4.531 9.634 1.00 89.88 660 ARG A O 1
ATOM 4866 N N . LYS A 1 661 ? -13.497 4.999 11.156 1.00 86.56 661 LYS A N 1
ATOM 4867 C CA . LYS A 1 661 ? -13.309 3.587 11.549 1.00 86.56 661 LYS A CA 1
ATOM 4868 C C . LYS A 1 661 ? -14.599 2.888 12.004 1.00 86.56 661 LYS A C 1
ATOM 4870 O O . LYS A 1 661 ? -14.723 1.678 11.852 1.00 86.56 661 LYS A O 1
ATOM 4875 N N . GLY A 1 662 ? -15.549 3.611 12.601 1.00 86.81 662 GLY A N 1
ATOM 4876 C CA . GLY A 1 662 ? -16.796 3.019 13.097 1.00 86.81 662 GLY A CA 1
ATOM 4877 C C . GLY A 1 662 ? -17.906 2.873 12.052 1.00 86.81 662 GLY A C 1
ATOM 4878 O O . GLY A 1 662 ? -18.763 1.998 12.197 1.00 86.81 662 GLY A O 1
ATOM 4879 N N . TRP A 1 663 ? -17.928 3.732 11.032 1.00 91.75 663 TRP A N 1
ATOM 4880 C CA . TRP A 1 663 ? -19.055 3.836 10.097 1.00 91.75 663 TRP A CA 1
ATOM 4881 C C . TRP A 1 663 ? -18.663 3.826 8.618 1.00 91.75 663 TRP A C 1
ATOM 4883 O O . TRP A 1 663 ? -19.561 3.724 7.790 1.00 91.75 663 TRP A O 1
ATOM 4893 N N . ASP A 1 664 ? -17.373 3.876 8.303 1.00 81.69 664 ASP A N 1
ATOM 4894 C CA . ASP A 1 664 ? -16.785 3.690 6.974 1.00 81.69 664 ASP A CA 1
ATOM 4895 C C . ASP A 1 664 ? -15.476 2.872 7.082 1.00 81.69 664 ASP A C 1
ATOM 4897 O O . ASP A 1 664 ? -14.393 3.362 6.768 1.00 81.69 664 ASP A O 1
ATOM 4901 N N . PRO A 1 665 ? -15.532 1.635 7.622 1.00 67.00 665 PRO A N 1
ATOM 4902 C CA . PRO A 1 665 ? -14.335 0.862 7.965 1.00 67.00 665 PRO A CA 1
ATOM 4903 C C . PRO A 1 665 ? -13.486 0.453 6.752 1.00 67.00 665 PRO A C 1
ATOM 4905 O O . PRO A 1 665 ? -12.308 0.170 6.927 1.00 67.00 665 PRO A O 1
ATOM 4908 N N . SER A 1 666 ? -14.074 0.425 5.552 1.00 59.75 666 SER A N 1
ATOM 4909 C CA . SER A 1 666 ? -13.392 0.184 4.273 1.00 59.75 666 SER A CA 1
ATOM 4910 C C . SER A 1 666 ? -12.744 1.435 3.677 1.00 59.75 666 SER A C 1
ATOM 4912 O O . SER A 1 666 ? -12.116 1.323 2.635 1.00 59.75 666 SER A O 1
ATOM 4914 N N . ALA A 1 667 ? -12.930 2.608 4.298 1.00 64.69 667 ALA A N 1
ATOM 4915 C CA . ALA A 1 667 ? -12.419 3.903 3.839 1.00 64.69 667 ALA A CA 1
ATOM 4916 C C . ALA A 1 667 ? -12.758 4.256 2.375 1.00 64.69 667 ALA A C 1
ATOM 4918 O O . ALA A 1 667 ? -12.074 5.054 1.753 1.00 64.69 667 ALA A O 1
ATOM 4919 N N . ASN A 1 668 ? -13.844 3.698 1.836 1.00 65.69 668 ASN A N 1
ATOM 4920 C CA . ASN A 1 668 ? -14.268 3.877 0.445 1.00 65.69 668 ASN A CA 1
ATOM 4921 C C . ASN A 1 668 ? -15.417 4.890 0.300 1.00 65.69 668 ASN A C 1
ATOM 4923 O O . ASN A 1 668 ? -16.155 4.880 -0.686 1.00 65.69 668 ASN A O 1
ATOM 4927 N N . GLY A 1 669 ? -15.665 5.709 1.328 1.00 73.25 669 GLY A N 1
ATOM 4928 C CA . GLY A 1 669 ? -16.689 6.750 1.300 1.00 73.25 669 GLY A CA 1
ATOM 4929 C C . GLY A 1 669 ? -18.125 6.217 1.234 1.00 73.25 669 GLY A C 1
ATOM 4930 O O . GLY A 1 669 ? -19.057 6.968 0.921 1.00 73.25 669 GLY A O 1
ATOM 4931 N N . THR A 1 670 ? -18.359 4.935 1.537 1.00 73.06 670 THR A N 1
ATOM 4932 C CA . THR A 1 670 ? -19.693 4.331 1.386 1.00 73.06 670 THR A CA 1
ATOM 4933 C C . THR A 1 670 ? -20.637 4.690 2.530 1.00 73.06 670 THR A C 1
ATOM 4935 O O . THR A 1 670 ? -21.848 4.818 2.300 1.00 73.06 670 THR A O 1
ATOM 4938 N N . TRP A 1 671 ? -20.116 4.889 3.747 1.00 83.56 671 TRP A N 1
ATOM 4939 C CA . TRP A 1 671 ? -20.876 5.272 4.950 1.00 83.56 671 TRP A CA 1
ATOM 4940 C C . TRP A 1 671 ? -22.244 4.563 5.072 1.00 83.56 671 TRP A C 1
ATOM 4942 O O . TRP A 1 671 ? -23.299 5.233 5.102 1.00 83.56 671 TRP A O 1
ATOM 4952 N N . PRO A 1 672 ? -22.268 3.214 5.084 1.00 78.62 672 PRO A N 1
ATOM 4953 C CA . PRO A 1 672 ? -23.483 2.423 4.933 1.00 78.62 672 PRO A CA 1
ATOM 4954 C C . PRO A 1 672 ? -24.538 2.760 5.993 1.00 78.62 672 PRO A C 1
ATOM 4956 O O . PRO A 1 672 ? -24.349 2.590 7.200 1.00 78.62 672 PRO A O 1
ATOM 4959 N N . GLY A 1 673 ? -25.694 3.234 5.522 1.00 83.38 673 GLY A N 1
ATOM 4960 C CA . GLY A 1 673 ? -26.865 3.510 6.357 1.00 83.38 673 GLY A CA 1
ATOM 4961 C C . GLY A 1 673 ? -26.760 4.743 7.266 1.00 83.38 673 GLY A C 1
ATOM 4962 O O . GLY A 1 673 ? -27.614 4.919 8.139 1.00 83.38 673 GLY A O 1
ATOM 4963 N N . VAL A 1 674 ? -25.754 5.608 7.092 1.00 95.25 674 VAL A N 1
ATOM 4964 C CA . VAL A 1 674 ? -25.541 6.783 7.961 1.00 95.25 674 VAL A CA 1
ATOM 4965 C C . VAL A 1 674 ? -26.318 8.009 7.477 1.00 95.25 674 VAL A C 1
ATOM 4967 O O . VAL A 1 674 ? -25.817 8.865 6.754 1.00 95.25 674 VAL A O 1
ATOM 4970 N N . THR A 1 675 ? -27.565 8.152 7.905 1.00 96.81 675 THR A N 1
ATOM 4971 C CA . THR A 1 675 ? -28.416 9.292 7.496 1.00 96.81 675 THR A CA 1
ATOM 4972 C C . THR A 1 675 ? -28.376 10.481 8.458 1.00 96.81 675 THR A C 1
ATOM 4974 O O . THR A 1 675 ? -28.936 11.545 8.176 1.00 96.81 675 THR A O 1
ATOM 4977 N N . HIS A 1 676 ? -27.692 10.319 9.590 1.00 97.62 676 HIS A N 1
ATOM 4978 C CA . HIS A 1 676 ? -27.666 11.270 10.690 1.00 97.62 676 HIS A CA 1
ATOM 4979 C C . HIS A 1 676 ? -26.249 11.435 11.244 1.00 97.62 676 HIS A C 1
ATOM 4981 O O . HIS A 1 676 ? -25.473 10.483 11.264 1.00 97.62 676 HIS A O 1
ATOM 4987 N N . VAL A 1 677 ? -25.942 12.619 11.775 1.00 97.88 677 VAL A N 1
ATOM 4988 C CA . VAL A 1 677 ? -24.723 12.888 12.550 1.00 97.88 677 VAL A CA 1
ATOM 4989 C C . VAL A 1 677 ? -25.055 13.704 13.795 1.00 97.88 677 VAL A C 1
ATOM 4991 O O . VAL A 1 677 ? -25.895 14.609 13.761 1.00 97.88 677 VAL A O 1
ATOM 4994 N N . ILE A 1 678 ? -24.411 13.378 14.915 1.00 97.62 678 ILE A N 1
ATOM 4995 C CA . ILE A 1 678 ? -24.545 14.125 16.167 1.00 97.62 678 ILE A CA 1
ATOM 4996 C C . ILE A 1 678 ? -23.338 15.047 16.314 1.00 97.62 678 ILE A C 1
ATOM 4998 O O . ILE A 1 678 ? -22.204 14.587 16.239 1.00 97.62 678 ILE A O 1
ATOM 5002 N N . VAL A 1 679 ? -23.566 16.338 16.548 1.00 96.62 679 VAL A N 1
ATOM 5003 C CA . VAL A 1 679 ? -22.497 17.332 16.720 1.00 96.62 679 VAL A CA 1
ATOM 5004 C C . VAL A 1 679 ? -22.624 17.988 18.089 1.00 96.62 679 VAL A C 1
ATOM 5006 O O . VAL A 1 679 ? -23.677 18.525 18.447 1.00 96.62 679 VAL A O 1
ATOM 5009 N N . ALA A 1 680 ? -21.538 17.961 18.858 1.00 94.56 680 ALA A N 1
ATOM 5010 C CA . ALA A 1 680 ? -21.491 18.507 20.210 1.00 94.56 680 ALA A CA 1
ATOM 5011 C C . ALA A 1 680 ? -20.202 19.310 20.456 1.00 94.56 680 ALA A C 1
ATOM 5013 O O . ALA A 1 680 ? -19.233 19.194 19.708 1.00 94.56 680 ALA A O 1
ATOM 5014 N N . ASN A 1 681 ? -20.175 20.153 21.493 1.00 92.62 681 ASN A N 1
ATOM 5015 C CA . ASN A 1 681 ? -18.969 20.916 21.825 1.00 92.62 681 ASN A CA 1
ATOM 5016 C C . ASN A 1 681 ? -17.926 20.011 22.525 1.00 92.62 681 ASN A C 1
ATOM 5018 O O . ASN A 1 681 ? -18.253 19.340 23.503 1.00 92.62 681 ASN A O 1
ATOM 5022 N N . GLY A 1 682 ? -16.689 19.993 22.015 1.00 91.31 682 GLY A N 1
ATOM 5023 C CA . GLY A 1 682 ? -15.552 19.229 22.552 1.00 91.31 682 GLY A CA 1
ATOM 5024 C C . GLY A 1 682 ? -14.561 20.033 23.407 1.00 91.31 682 GLY A C 1
ATOM 5025 O O . GLY A 1 682 ? -13.519 19.505 23.805 1.00 91.31 682 GLY A O 1
ATOM 5026 N N . GLU A 1 683 ? -14.830 21.310 23.670 1.00 90.56 683 GLU A N 1
ATOM 5027 C CA . GLU A 1 683 ? -13.998 22.187 24.494 1.00 90.56 683 GLU A CA 1
ATOM 5028 C C . GLU A 1 683 ? -14.022 21.766 25.963 1.00 90.56 683 GLU A C 1
ATOM 5030 O O . GLU A 1 683 ? -15.044 21.348 26.514 1.00 90.56 683 GLU A O 1
ATOM 5035 N N . THR A 1 684 ? -12.872 21.925 26.614 1.00 86.00 684 THR A N 1
ATOM 5036 C CA . THR A 1 684 ? -12.723 21.597 28.029 1.00 86.00 684 THR A CA 1
ATOM 5037 C C . THR A 1 684 ? -13.699 22.423 28.875 1.00 86.00 684 THR A C 1
ATOM 5039 O O . THR A 1 684 ? -13.737 23.649 28.772 1.00 86.00 684 THR A O 1
ATOM 5042 N N . GLY A 1 685 ? -14.488 21.764 29.721 1.00 84.50 685 GLY A N 1
ATOM 5043 C CA . GLY A 1 685 ? -15.531 22.382 30.548 1.00 84.50 685 GLY A CA 1
ATOM 5044 C C . GLY A 1 685 ? -16.919 22.455 29.895 1.00 84.50 685 GLY A C 1
ATOM 5045 O O . GLY A 1 685 ? -17.869 22.899 30.549 1.00 84.50 685 GLY A O 1
ATOM 5046 N N . LYS A 1 686 ? -17.071 22.029 28.634 1.00 87.62 686 LYS A N 1
ATOM 5047 C CA . LYS A 1 686 ? -18.357 21.975 27.907 1.00 87.62 686 LYS A CA 1
ATOM 5048 C C . LYS A 1 686 ? -18.910 20.555 27.751 1.00 87.62 686 LYS A C 1
ATOM 5050 O O . LYS A 1 686 ? -19.971 20.381 27.158 1.00 87.62 686 LYS A O 1
ATOM 5055 N N . GLU A 1 687 ? -18.259 19.554 28.341 1.00 87.12 687 GLU A N 1
ATOM 5056 C CA . GLU A 1 687 ? -18.536 18.125 28.141 1.00 87.12 687 GLU A CA 1
ATOM 5057 C C . GLU A 1 687 ? -19.897 17.684 28.691 1.00 87.12 687 GLU A C 1
ATOM 5059 O O . GLU A 1 687 ? -20.453 16.692 28.233 1.00 87.12 687 GLU A O 1
ATOM 5064 N N . ALA A 1 688 ? -20.455 18.422 29.656 1.00 84.56 688 ALA A N 1
ATOM 5065 C CA . ALA A 1 688 ? -21.653 18.022 30.391 1.00 84.56 688 ALA A CA 1
ATOM 5066 C C . ALA A 1 688 ? -22.892 17.781 29.505 1.00 84.56 688 ALA A C 1
ATOM 5068 O O . ALA A 1 688 ? -23.665 16.867 29.788 1.00 84.56 688 ALA A O 1
ATOM 5069 N N . ASP A 1 689 ? -23.081 18.583 28.452 1.00 85.06 689 ASP A N 1
ATOM 5070 C CA . ASP A 1 689 ? -24.183 18.414 27.495 1.00 85.06 689 ASP A CA 1
ATOM 5071 C C . ASP A 1 689 ? -23.960 17.171 26.591 1.00 85.06 689 ASP A C 1
ATOM 5073 O O . ASP A 1 689 ? -24.854 16.317 26.524 1.00 85.06 689 ASP A O 1
ATOM 5077 N N . PRO A 1 690 ? -22.777 16.998 25.953 1.00 89.12 690 PRO A N 1
ATOM 5078 C CA . PRO A 1 690 ? -22.422 15.802 25.183 1.00 89.12 690 PRO A CA 1
ATOM 5079 C C . PRO A 1 690 ? -22.560 14.452 25.907 1.00 89.12 690 PRO A C 1
ATOM 5081 O O . PRO A 1 690 ? -22.815 13.451 25.243 1.00 89.12 690 PRO A O 1
ATOM 5084 N N . LEU A 1 691 ? -22.423 14.385 27.241 1.00 89.38 691 LEU A N 1
ATOM 5085 C CA . LEU A 1 691 ? -22.409 13.110 27.990 1.00 89.38 691 LEU A CA 1
ATOM 5086 C C . LEU A 1 691 ? -23.627 12.210 27.747 1.00 89.38 691 LEU A C 1
ATOM 5088 O O . LEU A 1 691 ? -23.531 10.997 27.900 1.00 89.38 691 LEU A O 1
ATOM 5092 N N . SER A 1 692 ? -24.776 12.791 27.399 1.00 91.19 692 SER A N 1
ATOM 5093 C CA . SER A 1 692 ? -26.020 12.046 27.160 1.00 91.19 692 SER A CA 1
ATOM 5094 C C . SER A 1 692 ? -26.291 11.736 25.681 1.00 91.19 692 SER A C 1
ATOM 5096 O O . SER A 1 692 ? -27.309 11.124 25.355 1.00 91.19 692 SER A O 1
ATOM 5098 N N . ALA A 1 693 ? -25.383 12.123 24.779 1.00 94.12 693 ALA A N 1
ATOM 5099 C CA . ALA A 1 693 ? -25.578 12.029 23.334 1.00 94.12 693 ALA A CA 1
ATOM 5100 C C . ALA A 1 693 ? -25.497 10.595 22.784 1.00 94.12 693 ALA A C 1
ATOM 5102 O O . ALA A 1 693 ? -26.143 10.302 21.780 1.00 94.12 693 ALA A O 1
ATOM 5103 N N . ALA A 1 694 ? -24.755 9.691 23.432 1.00 95.81 694 ALA A N 1
ATOM 5104 C CA . ALA A 1 694 ? -24.496 8.346 22.907 1.00 95.81 694 ALA A CA 1
ATOM 5105 C C . ALA A 1 694 ? -25.778 7.532 22.655 1.00 95.81 694 ALA A C 1
ATOM 5107 O O . ALA A 1 694 ? -25.902 6.888 21.616 1.00 95.81 694 ALA A O 1
ATOM 5108 N N . GLY A 1 695 ? -26.776 7.624 23.542 1.00 96.06 695 GLY A N 1
ATOM 5109 C CA . GLY A 1 695 ? -28.066 6.954 23.340 1.00 96.06 695 GLY A CA 1
ATOM 5110 C C . GLY A 1 695 ? -28.849 7.484 22.135 1.00 96.06 695 GLY A C 1
ATOM 5111 O O . GLY A 1 695 ? -29.527 6.721 21.450 1.00 96.06 695 GLY A O 1
ATOM 5112 N N . LEU A 1 696 ? -28.725 8.781 21.831 1.00 97.56 696 LEU A N 1
ATOM 5113 C CA . LEU A 1 696 ? -29.322 9.380 20.636 1.00 97.56 696 LEU A CA 1
ATOM 5114 C C . LEU A 1 696 ? -28.579 8.960 19.371 1.00 97.56 696 LEU A C 1
ATOM 5116 O O . LEU A 1 696 ? -29.211 8.632 18.371 1.00 97.56 696 LEU A O 1
ATOM 5120 N N . ALA A 1 697 ? -27.249 8.953 19.433 1.00 97.75 697 ALA A N 1
ATOM 5121 C CA . ALA A 1 697 ? -26.400 8.476 18.353 1.00 97.75 697 ALA A CA 1
ATOM 5122 C C . ALA A 1 697 ? -26.749 7.020 17.997 1.00 97.75 697 ALA A C 1
ATOM 5124 O O . ALA A 1 697 ? -26.978 6.711 16.830 1.00 97.75 697 ALA A O 1
ATOM 5125 N N . GLY A 1 698 ? -26.930 6.158 19.002 1.00 96.69 698 GLY A N 1
ATOM 5126 C CA . GLY A 1 698 ? -27.381 4.777 18.817 1.00 96.69 698 GLY A CA 1
ATOM 5127 C C . GLY A 1 698 ? -28.810 4.655 18.285 1.00 96.69 698 GLY A C 1
ATOM 5128 O O . GLY A 1 698 ? -29.104 3.782 17.470 1.00 96.69 698 GLY A O 1
ATOM 5129 N N . ALA A 1 699 ? -29.711 5.565 18.675 1.00 97.00 699 ALA A N 1
ATOM 5130 C CA . ALA A 1 699 ? -31.074 5.594 18.143 1.00 97.00 699 ALA A CA 1
ATOM 5131 C C . ALA A 1 699 ? -31.112 5.835 16.623 1.00 97.00 699 ALA A C 1
ATOM 5133 O O . ALA A 1 699 ? -31.992 5.281 15.965 1.00 97.00 699 ALA A O 1
ATOM 5134 N N . TYR A 1 700 ? -30.160 6.605 16.087 1.00 96.88 700 TYR A N 1
ATOM 5135 C CA . TYR A 1 700 ? -30.045 6.921 14.660 1.00 96.88 700 TYR A CA 1
ATOM 5136 C C . TYR A 1 700 ? -28.959 6.134 13.906 1.00 96.88 700 TYR A C 1
ATOM 5138 O O . TYR A 1 700 ? -28.818 6.343 12.705 1.00 96.88 700 TYR A O 1
ATOM 5146 N N . ASN A 1 701 ? -28.189 5.262 14.571 1.00 95.06 701 ASN A N 1
ATOM 5147 C CA . ASN A 1 701 ? -26.970 4.661 14.005 1.00 95.06 701 ASN A CA 1
ATOM 5148 C C . ASN A 1 701 ? -25.998 5.730 13.446 1.00 95.06 701 ASN A C 1
ATOM 5150 O O . ASN A 1 701 ? -25.521 5.641 12.318 1.00 95.06 701 ASN A O 1
ATOM 5154 N N . ALA A 1 702 ? -25.728 6.768 14.237 1.00 97.00 702 ALA A N 1
ATOM 5155 C CA . ALA A 1 702 ? -24.979 7.954 13.822 1.00 97.00 702 ALA A CA 1
ATOM 5156 C C . ALA A 1 702 ? -23.629 8.080 14.548 1.00 97.00 702 ALA A C 1
ATOM 5158 O O . ALA A 1 702 ? -23.563 7.735 15.732 1.00 97.00 702 ALA A O 1
ATOM 5159 N N . PRO A 1 703 ? -22.582 8.630 13.908 1.00 97.25 703 PRO A N 1
ATOM 5160 C CA . PRO A 1 703 ? -21.371 9.044 14.604 1.00 97.25 703 PRO A CA 1
ATOM 5161 C C . PRO A 1 703 ? -21.608 10.289 15.473 1.00 97.25 703 PRO A C 1
ATOM 5163 O O . PRO A 1 703 ? -22.520 11.091 15.230 1.00 97.25 703 PRO A O 1
ATOM 5166 N N . VAL A 1 704 ? -20.753 10.459 16.486 1.00 97.12 704 VAL A N 1
ATOM 5167 C CA . VAL A 1 704 ? -20.665 11.677 17.304 1.00 97.12 704 VAL A CA 1
ATOM 5168 C C . VAL A 1 704 ? -19.400 12.428 16.912 1.00 97.12 704 VAL A C 1
ATOM 5170 O O . VAL A 1 704 ? -18.301 11.901 17.057 1.00 97.12 704 VAL A O 1
ATOM 5173 N N . LEU A 1 705 ? -19.557 13.664 16.449 1.00 96.94 705 LEU A N 1
ATOM 5174 C CA . LEU A 1 705 ? -18.466 14.568 16.108 1.00 96.94 705 LEU A CA 1
ATOM 5175 C C . LEU A 1 705 ? -18.393 15.735 17.093 1.00 96.94 705 LEU A C 1
ATOM 5177 O O . LEU A 1 705 ? -19.394 16.159 17.682 1.00 96.94 705 LEU A O 1
ATOM 5181 N N . LEU A 1 706 ? -17.191 16.287 17.237 1.00 95.06 706 LEU A N 1
ATOM 5182 C CA . LEU A 1 706 ? -16.916 17.399 18.137 1.00 95.06 706 LEU A CA 1
ATOM 5183 C C . LEU A 1 706 ? -16.695 18.700 17.363 1.00 95.06 706 LEU A C 1
ATOM 5185 O O . LEU A 1 706 ? -16.166 18.707 16.259 1.00 95.06 706 LEU A O 1
ATOM 5189 N N . THR A 1 707 ? -17.056 19.829 17.956 1.00 93.75 707 THR A N 1
ATOM 5190 C CA . THR A 1 707 ? -16.742 21.165 17.431 1.00 93.75 707 THR A CA 1
ATOM 5191 C C . THR A 1 707 ? -16.325 22.105 18.557 1.00 93.75 707 THR A C 1
ATOM 5193 O O . THR A 1 707 ? -16.471 21.776 19.733 1.00 93.75 707 THR A O 1
ATOM 5196 N N . GLN A 1 708 ? -15.807 23.278 18.200 1.00 90.06 708 GLN A N 1
ATOM 5197 C CA . GLN A 1 708 ? -15.499 24.371 19.128 1.00 90.06 708 GLN A CA 1
ATOM 5198 C C . GLN A 1 708 ? -16.650 25.377 19.167 1.00 90.06 708 GLN A C 1
ATOM 5200 O O . GLN A 1 708 ? -17.517 25.342 18.295 1.00 90.06 708 GLN A O 1
ATOM 5205 N N . ALA A 1 709 ? -16.674 26.297 20.134 1.00 85.56 709 ALA A N 1
ATOM 5206 C CA . ALA A 1 709 ? -17.605 27.426 20.091 1.00 85.56 709 ALA A CA 1
ATOM 5207 C C . ALA A 1 709 ? -17.213 28.433 18.992 1.00 85.56 709 ALA A C 1
ATOM 5209 O O . ALA A 1 709 ? -18.076 28.947 18.273 1.00 85.56 709 ALA A O 1
ATOM 5210 N N . GLY A 1 710 ? -15.905 28.683 18.846 1.00 82.12 710 GLY A N 1
ATOM 5211 C CA . GLY A 1 710 ? -15.352 29.703 17.950 1.00 82.12 710 GLY A CA 1
ATOM 5212 C C . GLY A 1 710 ? -15.323 29.323 16.468 1.00 82.12 710 GLY A C 1
ATOM 5213 O O . GLY A 1 710 ? -15.527 30.194 15.628 1.00 82.12 710 GLY A O 1
ATOM 5214 N N . ARG A 1 711 ? -15.132 28.040 16.132 1.00 87.81 711 ARG A N 1
ATOM 5215 C CA . ARG A 1 711 ? -15.002 27.551 14.744 1.00 87.81 711 ARG A CA 1
ATOM 5216 C C . ARG A 1 711 ? -15.485 26.105 14.576 1.00 87.81 711 ARG A C 1
ATOM 5218 O O . ARG A 1 711 ? -15.609 25.384 15.563 1.00 87.81 711 ARG A O 1
ATOM 5225 N N . LEU A 1 712 ? -15.765 25.697 13.336 1.00 89.75 712 LEU A N 1
ATOM 5226 C CA . LEU A 1 712 ? -16.015 24.309 12.957 1.00 89.75 712 LEU A CA 1
ATOM 5227 C C . LEU A 1 712 ? -14.658 23.717 12.553 1.00 89.75 712 LEU A C 1
ATOM 5229 O O . LEU A 1 712 ? -14.087 24.195 11.572 1.00 89.75 712 LEU A O 1
ATOM 5233 N N . PRO A 1 713 ? -14.110 22.745 13.302 1.00 89.19 713 PRO A N 1
ATOM 5234 C CA . PRO A 1 713 ? -12.835 22.123 12.955 1.00 89.19 713 PRO A CA 1
ATOM 5235 C C . PRO A 1 713 ? -12.867 21.521 11.546 1.00 89.19 713 PRO A C 1
ATOM 5237 O O . PRO A 1 713 ? -13.895 20.973 11.138 1.00 89.19 713 PRO A O 1
ATOM 5240 N N . SER A 1 714 ? -11.747 21.594 10.823 1.00 79.69 714 SER A N 1
ATOM 5241 C CA . SER A 1 714 ? -11.617 21.055 9.460 1.00 79.69 714 SER A CA 1
ATOM 5242 C C . SER A 1 714 ? -11.927 19.558 9.412 1.00 79.69 714 SER A C 1
ATOM 5244 O O . SER A 1 714 ? -12.730 19.140 8.585 1.00 79.69 714 SER A O 1
ATOM 5246 N N . ALA A 1 715 ? -11.407 18.776 10.363 1.00 78.94 715 ALA A N 1
ATOM 5247 C CA . ALA A 1 715 ? -11.679 17.341 10.473 1.00 78.94 715 ALA A CA 1
ATOM 5248 C C . ALA A 1 715 ? -13.180 17.030 10.632 1.00 78.94 715 ALA A C 1
ATOM 5250 O O . ALA A 1 715 ? -13.727 16.155 9.964 1.00 78.94 715 ALA A O 1
ATOM 5251 N N . THR A 1 716 ? -13.882 17.803 11.465 1.00 91.69 716 THR A N 1
ATOM 5252 C CA . THR A 1 716 ? -15.335 17.677 11.644 1.00 91.69 716 THR A CA 1
ATOM 5253 C C . THR A 1 716 ? -16.093 18.061 10.379 1.00 91.69 716 THR A C 1
ATOM 5255 O O . THR A 1 716 ? -17.046 17.380 10.005 1.00 91.69 716 THR A O 1
ATOM 5258 N N . ARG A 1 717 ? -15.678 19.145 9.711 1.00 90.69 717 ARG A N 1
ATOM 5259 C CA . ARG A 1 717 ? -16.260 19.566 8.431 1.00 90.69 717 ARG A CA 1
ATOM 5260 C C . ARG A 1 717 ? -16.074 18.484 7.368 1.00 90.69 717 ARG A C 1
ATOM 5262 O O . ARG A 1 717 ? -17.054 18.159 6.717 1.00 90.69 717 ARG A O 1
ATOM 5269 N N . SER A 1 718 ? -14.880 17.901 7.252 1.00 88.50 718 SER A N 1
ATOM 5270 C CA . SER A 1 718 ? -14.548 16.837 6.293 1.00 88.50 718 SER A CA 1
ATOM 5271 C C . SER A 1 718 ? -15.510 15.651 6.404 1.00 88.50 718 SER A C 1
ATOM 5273 O O . SER A 1 718 ? -16.164 15.308 5.423 1.00 88.50 718 SER A O 1
ATOM 5275 N N . VAL A 1 719 ? -15.708 15.102 7.608 1.00 93.38 719 VAL A N 1
ATOM 5276 C CA . VAL A 1 719 ? -16.641 13.975 7.802 1.00 93.38 719 VAL A CA 1
ATOM 5277 C C . VAL A 1 719 ? -18.082 14.356 7.444 1.00 93.38 719 VAL A C 1
ATOM 5279 O O . VAL A 1 719 ? -18.795 13.573 6.819 1.00 93.38 719 VAL A O 1
ATOM 5282 N N . ILE A 1 720 ? -18.529 15.565 7.808 1.00 96.75 720 ILE A N 1
ATOM 5283 C CA . ILE A 1 720 ? -19.873 16.044 7.447 1.00 96.75 720 ILE A CA 1
ATOM 5284 C C . ILE A 1 720 ? -20.004 16.197 5.927 1.00 96.75 720 ILE A C 1
ATOM 5286 O O . ILE A 1 720 ? -21.039 15.819 5.386 1.00 96.75 720 ILE A O 1
ATOM 5290 N N . THR A 1 721 ? -18.981 16.711 5.242 1.00 93.25 721 THR A N 1
ATOM 5291 C CA . THR A 1 721 ? -18.956 16.857 3.780 1.00 93.25 721 THR A CA 1
ATOM 5292 C C . THR A 1 721 ? -19.028 15.503 3.083 1.00 93.25 721 THR A C 1
ATOM 5294 O O . THR A 1 721 ? -19.888 15.337 2.224 1.00 93.25 721 THR A O 1
ATOM 5297 N N . GLN A 1 722 ? -18.211 14.523 3.486 1.00 91.12 722 GLN A N 1
ATOM 5298 C CA . GLN A 1 722 ? -18.217 13.168 2.910 1.00 91.12 722 GLN A CA 1
ATOM 5299 C C . GLN A 1 722 ? -19.596 12.510 3.052 1.00 91.12 722 GLN A C 1
ATOM 5301 O O . GLN A 1 722 ? -20.203 12.068 2.075 1.00 91.12 722 GLN A O 1
ATOM 5306 N N . LEU A 1 723 ? -20.159 12.540 4.264 1.00 95.75 723 LEU A N 1
ATOM 5307 C CA . LEU A 1 723 ? -21.505 12.032 4.523 1.00 95.75 723 LEU A CA 1
ATOM 5308 C C . LEU A 1 723 ? -22.572 12.776 3.709 1.00 95.75 723 LEU A C 1
ATOM 5310 O O . LEU A 1 723 ? -23.473 12.152 3.153 1.00 95.75 723 LEU A O 1
ATOM 5314 N N . ALA A 1 724 ? -22.499 14.104 3.637 1.00 95.38 724 ALA A N 1
ATOM 5315 C CA . ALA A 1 724 ? -23.470 14.918 2.914 1.00 95.38 724 ALA A CA 1
ATOM 5316 C C . ALA A 1 724 ? -23.408 14.688 1.398 1.00 95.38 724 ALA A C 1
ATOM 5318 O O . ALA A 1 724 ? -24.462 14.576 0.770 1.00 95.38 724 ALA A O 1
ATOM 5319 N N . ALA A 1 725 ? -22.209 14.549 0.829 1.00 90.88 725 ALA A N 1
ATOM 5320 C CA . ALA A 1 725 ? -21.997 14.195 -0.570 1.00 90.88 725 ALA A CA 1
ATOM 5321 C C . ALA A 1 725 ? -22.604 12.824 -0.884 1.00 90.88 725 ALA A C 1
ATOM 5323 O O . ALA A 1 725 ? -23.418 12.712 -1.802 1.00 90.88 725 ALA A O 1
ATOM 5324 N N . LYS A 1 726 ? -22.328 11.815 -0.048 1.00 90.62 726 LYS A N 1
ATOM 5325 C CA . LYS A 1 726 ? -22.905 10.475 -0.196 1.00 90.62 726 LYS A CA 1
ATOM 5326 C C . LYS A 1 726 ? -24.433 10.489 -0.137 1.00 90.62 726 LYS A C 1
ATOM 5328 O O . LYS A 1 726 ? -25.098 9.914 -0.995 1.00 90.62 726 LYS A O 1
ATOM 5333 N N . ARG A 1 727 ? -25.020 11.181 0.844 1.00 93.88 727 ARG A N 1
ATOM 5334 C CA . ARG A 1 727 ? -26.484 11.283 0.970 1.00 93.88 727 ARG A CA 1
ATOM 5335 C C . ARG A 1 727 ? -27.106 12.029 -0.208 1.00 93.88 727 ARG A C 1
ATOM 5337 O O . ARG A 1 727 ? -28.161 11.605 -0.677 1.00 93.88 727 ARG A O 1
ATOM 5344 N N . LYS A 1 728 ? -26.443 13.075 -0.712 1.00 92.19 728 LYS A N 1
ATOM 5345 C CA . LYS A 1 728 ? -26.858 13.815 -1.911 1.00 92.19 728 LYS A CA 1
ATOM 5346 C C . LYS A 1 728 ? -26.836 12.926 -3.156 1.00 92.19 728 LYS A C 1
ATOM 5348 O O . LYS A 1 728 ? -27.804 12.959 -3.909 1.00 92.19 728 LYS A O 1
ATOM 5353 N N . ALA A 1 729 ? -25.791 12.116 -3.337 1.00 89.12 729 ALA A N 1
ATOM 5354 C CA . ALA A 1 729 ? -25.707 11.134 -4.422 1.00 89.12 729 ALA A CA 1
ATOM 5355 C C . ALA A 1 729 ? -26.846 10.096 -4.353 1.00 89.12 729 ALA A C 1
ATOM 5357 O O . ALA A 1 729 ? -27.376 9.681 -5.374 1.00 89.12 729 ALA A O 1
ATOM 5358 N N . GLU A 1 730 ? -27.301 9.751 -3.146 1.00 91.19 730 GLU A N 1
ATOM 5359 C CA . GLU A 1 730 ? -28.460 8.875 -2.907 1.00 91.19 730 GLU A CA 1
ATOM 5360 C C . GLU A 1 730 ? -29.822 9.605 -2.955 1.00 91.19 730 GLU A C 1
ATOM 5362 O O . GLU A 1 730 ? -30.845 9.050 -2.550 1.00 91.19 730 GLU A O 1
ATOM 5367 N N . GLY A 1 731 ? -29.868 10.866 -3.401 1.00 93.56 731 GLY A N 1
ATOM 5368 C CA . GLY A 1 731 ? -31.109 11.645 -3.515 1.00 93.56 731 GLY A CA 1
ATOM 5369 C C . GLY A 1 731 ? -31.701 12.109 -2.177 1.00 93.56 731 GLY A C 1
ATOM 5370 O O . GLY A 1 731 ? -32.886 12.434 -2.093 1.00 93.56 731 GLY A O 1
ATOM 5371 N N . SER A 1 732 ? -30.898 12.146 -1.112 1.00 95.25 732 SER A N 1
ATOM 5372 C CA . SER A 1 732 ? -31.309 12.546 0.237 1.00 95.25 732 SER A CA 1
ATOM 5373 C C . SER A 1 732 ? -30.406 13.644 0.818 1.00 95.25 732 SER A C 1
ATOM 5375 O O . SER A 1 732 ? -29.483 14.130 0.170 1.00 95.25 732 SER A O 1
ATOM 5377 N N . SER A 1 733 ? -30.692 14.091 2.044 1.00 96.62 733 SER A N 1
ATOM 5378 C CA . SER A 1 733 ? -29.840 15.051 2.759 1.00 96.62 733 SER A CA 1
ATOM 5379 C C . SER A 1 733 ? -29.409 14.511 4.116 1.00 96.62 733 SER A C 1
ATOM 5381 O O . SER A 1 733 ? -30.172 13.819 4.798 1.00 96.62 733 SER A O 1
ATOM 5383 N N . LEU A 1 734 ? -28.189 14.858 4.524 1.00 98.12 734 LEU A N 1
ATOM 5384 C CA . LEU A 1 734 ? -27.648 14.516 5.834 1.00 98.12 734 LEU A CA 1
ATOM 5385 C C . LEU A 1 734 ? -28.346 15.332 6.927 1.00 98.12 734 LEU A C 1
ATOM 5387 O O . LEU A 1 734 ? -28.390 16.565 6.879 1.00 98.12 734 LEU A O 1
ATOM 5391 N N . LYS A 1 735 ? -28.864 14.652 7.952 1.00 98.12 735 LYS A N 1
ATOM 5392 C CA . LYS A 1 735 ? -29.491 15.297 9.114 1.00 98.12 735 LYS A CA 1
ATOM 5393 C C . LYS A 1 735 ? -28.473 15.489 10.232 1.00 98.12 735 LYS A C 1
ATOM 5395 O O . LYS A 1 735 ? -27.858 14.534 10.696 1.00 98.12 735 LYS A O 1
ATOM 5400 N N . VAL A 1 736 ? -28.329 16.723 10.704 1.00 97.88 736 VAL A N 1
ATOM 5401 C CA . VAL A 1 736 ? -27.373 17.076 11.763 1.00 97.88 736 VAL A CA 1
ATOM 5402 C C . VAL A 1 736 ? -28.124 17.427 13.044 1.00 97.88 736 VAL A C 1
ATOM 5404 O O . VAL A 1 736 ? -28.988 18.304 13.039 1.00 97.88 736 VAL A O 1
ATOM 5407 N N . HIS A 1 737 ? -27.758 16.783 14.153 1.00 97.00 737 HIS A N 1
ATOM 5408 C CA . HIS A 1 737 ? -28.328 17.038 15.476 1.00 97.00 737 HIS A CA 1
ATOM 5409 C C . HIS A 1 737 ? -27.324 17.752 16.375 1.00 97.00 737 HIS A C 1
ATOM 5411 O O . HIS A 1 737 ? -26.288 17.197 16.738 1.00 97.00 737 HIS A O 1
ATOM 5417 N N . LEU A 1 738 ? -27.655 18.976 16.774 1.00 95.94 738 LEU A N 1
ATOM 5418 C CA . LEU A 1 738 ? -26.828 19.805 17.642 1.00 95.94 738 LEU A CA 1
ATOM 5419 C C . LEU A 1 738 ? -27.157 19.545 19.115 1.00 95.94 738 LEU A C 1
ATOM 5421 O O . LEU A 1 738 ? -28.304 19.731 19.533 1.00 95.94 738 LEU A O 1
ATOM 5425 N N . ILE A 1 739 ? -26.159 19.175 19.916 1.00 94.88 739 ILE A N 1
ATOM 5426 C CA . ILE A 1 739 ? -26.326 18.926 21.355 1.00 94.88 739 ILE A CA 1
ATOM 5427 C C . ILE A 1 739 ? -25.870 20.139 22.167 1.00 94.88 739 ILE A C 1
ATOM 5429 O O . ILE A 1 739 ? -24.726 20.580 22.060 1.00 94.88 739 ILE A O 1
ATOM 5433 N N . GLY A 1 740 ? -26.769 20.660 23.005 1.00 91.12 740 GLY A N 1
ATOM 5434 C CA . GLY A 1 740 ? -26.498 21.767 23.921 1.00 91.12 740 GLY A CA 1
ATOM 5435 C C . GLY A 1 740 ? -27.083 23.114 23.484 1.00 91.12 740 GLY A C 1
ATOM 5436 O O . GLY A 1 740 ? -27.493 23.335 22.337 1.00 91.12 740 GLY A O 1
ATOM 5437 N N . GLY A 1 741 ? -27.153 24.037 24.447 1.00 89.44 741 GLY A N 1
ATOM 5438 C CA . GLY A 1 741 ? -27.646 25.404 24.240 1.00 89.44 741 GLY A CA 1
ATOM 5439 C C . GLY A 1 741 ? -26.700 26.274 23.407 1.00 89.44 741 GLY A C 1
ATOM 5440 O O . GLY A 1 741 ? -25.555 25.908 23.151 1.00 89.44 741 GLY A O 1
ATOM 5441 N N . THR A 1 742 ? -27.151 27.467 23.012 1.00 87.44 742 THR A N 1
ATOM 5442 C CA . THR A 1 742 ? -26.352 28.420 22.212 1.00 87.44 742 THR A CA 1
ATOM 5443 C C . THR A 1 742 ? -25.090 28.913 22.927 1.00 87.44 742 THR A C 1
ATOM 5445 O O . THR A 1 742 ? -24.115 29.249 22.265 1.00 87.44 742 THR A O 1
ATOM 5448 N N . ALA A 1 743 ? -25.069 28.891 24.264 1.00 81.19 743 ALA A N 1
ATOM 5449 C CA . ALA A 1 743 ? -23.889 29.208 25.076 1.00 81.19 743 ALA A CA 1
ATOM 5450 C C . ALA A 1 743 ? -22.801 28.112 25.059 1.00 81.19 743 ALA A C 1
ATOM 5452 O O . ALA A 1 743 ? -21.651 28.364 25.426 1.00 81.19 743 ALA A O 1
ATOM 5453 N N . SER A 1 744 ? -23.168 26.881 24.692 1.00 81.62 744 SER A N 1
ATOM 5454 C CA . SER A 1 744 ? -22.222 25.784 24.464 1.00 81.62 744 SER A CA 1
ATOM 5455 C C . SER A 1 744 ? -21.887 25.690 22.981 1.00 81.62 744 SER A C 1
ATOM 5457 O O . SER A 1 744 ? -20.728 25.625 22.604 1.00 81.62 744 SER A O 1
ATOM 5459 N N . LEU A 1 745 ? -22.894 25.779 22.118 1.00 87.50 745 LEU A N 1
ATOM 5460 C CA . LEU A 1 745 ? -22.745 25.609 20.684 1.00 87.50 745 LEU A CA 1
ATOM 5461 C C . LEU A 1 745 ? -23.434 26.772 19.957 1.00 87.50 745 LEU A C 1
ATOM 5463 O O . LEU A 1 745 ? -24.642 26.686 19.724 1.00 87.50 745 LEU A O 1
ATOM 5467 N N . PRO A 1 746 ? -22.722 27.862 19.622 1.00 89.00 746 PRO A N 1
ATOM 5468 C CA . PRO A 1 746 ? -23.316 29.058 19.025 1.00 89.00 746 PRO A CA 1
ATOM 5469 C C . PRO A 1 746 ? -24.008 28.795 17.685 1.00 89.00 746 PRO A C 1
ATOM 5471 O O . PRO A 1 746 ? -23.661 27.868 16.955 1.00 89.00 746 PRO A O 1
ATOM 5474 N N . ASP A 1 747 ? -24.960 29.649 17.313 1.00 91.44 747 ASP A N 1
ATOM 5475 C CA . ASP A 1 747 ? -25.679 29.520 16.036 1.00 91.44 747 ASP A CA 1
ATOM 5476 C C . ASP A 1 747 ? -24.797 29.761 14.806 1.00 91.44 747 ASP A C 1
ATOM 5478 O O . ASP A 1 747 ? -25.096 29.241 13.734 1.00 91.44 747 ASP A O 1
ATOM 5482 N N . ALA A 1 748 ? -23.660 30.440 14.974 1.00 89.12 748 ALA A N 1
ATOM 5483 C CA . ALA A 1 748 ? -22.616 30.506 13.955 1.00 89.12 748 ALA A CA 1
ATOM 5484 C C . ALA A 1 748 ? -22.128 29.106 13.530 1.00 89.12 748 ALA A C 1
ATOM 5486 O O . ALA A 1 748 ? -21.939 28.863 12.343 1.00 89.12 748 ALA A O 1
ATOM 5487 N N . ARG A 1 749 ? -22.023 28.149 14.468 1.00 91.62 749 ARG A N 1
ATOM 5488 C CA . ARG A 1 749 ? -21.623 26.765 14.157 1.00 91.62 749 ARG A CA 1
ATOM 5489 C C . ARG A 1 749 ? -22.652 26.070 13.272 1.00 91.62 749 ARG A C 1
ATOM 5491 O O . ARG A 1 749 ? -22.290 25.402 12.313 1.00 91.62 749 ARG A O 1
ATOM 5498 N N . TRP A 1 750 ? -23.938 26.277 13.559 1.00 93.75 750 TRP A N 1
ATOM 5499 C CA . TRP A 1 750 ? -25.013 25.795 12.693 1.00 93.75 750 TRP A CA 1
ATOM 5500 C C . TRP A 1 750 ? -24.950 26.434 11.304 1.00 93.75 750 TRP A C 1
ATOM 5502 O O . TRP A 1 750 ? -25.134 25.744 10.309 1.00 93.75 750 TRP A O 1
ATOM 5512 N N . ASN A 1 751 ? -24.679 27.740 11.230 1.00 92.50 751 ASN A N 1
ATOM 5513 C CA . ASN A 1 751 ? -24.585 28.445 9.956 1.00 92.50 751 ASN A CA 1
ATOM 5514 C C . ASN A 1 751 ? -23.442 27.929 9.075 1.00 92.50 751 ASN A C 1
ATOM 5516 O O . ASN A 1 751 ? -23.608 27.892 7.863 1.00 92.50 751 ASN A O 1
ATOM 5520 N N . GLU A 1 752 ? -22.328 27.501 9.664 1.00 93.75 752 GLU A N 1
ATOM 5521 C CA . GLU A 1 752 ? -21.248 26.856 8.913 1.00 93.75 752 GLU A CA 1
ATOM 5522 C C . GLU A 1 752 ? -21.597 25.429 8.486 1.00 93.75 752 GLU A C 1
ATOM 5524 O O . GLU A 1 752 ? -21.281 25.043 7.368 1.00 93.75 752 GLU A O 1
ATOM 5529 N N . ILE A 1 753 ? -22.278 24.651 9.334 1.00 95.75 753 ILE A N 1
ATOM 5530 C CA . ILE A 1 753 ? -22.672 23.278 8.987 1.00 95.75 753 ILE A CA 1
ATOM 5531 C C . ILE A 1 753 ? -23.742 23.264 7.888 1.00 95.75 753 ILE A C 1
ATOM 5533 O O . ILE A 1 753 ? -23.622 22.514 6.926 1.00 95.75 753 ILE A O 1
ATOM 5537 N N . LYS A 1 754 ? -24.772 24.113 7.989 1.00 95.44 754 LYS A N 1
ATOM 5538 C CA . LYS A 1 754 ? -25.855 24.182 6.991 1.00 95.44 754 LYS A CA 1
ATOM 5539 C C . LYS A 1 754 ? -25.377 24.665 5.616 1.00 95.44 754 LYS A C 1
ATOM 5541 O O . LYS A 1 754 ? -26.109 24.522 4.646 1.00 95.44 754 LYS A O 1
ATOM 5546 N N . ALA A 1 755 ? -24.211 25.313 5.556 1.00 94.44 755 ALA A N 1
ATOM 5547 C CA . ALA A 1 755 ? -23.619 25.795 4.314 1.00 94.44 755 ALA A CA 1
ATOM 5548 C C . ALA A 1 755 ? -22.936 24.671 3.514 1.00 94.44 755 ALA A C 1
ATOM 5550 O O . ALA A 1 755 ? -22.626 24.872 2.344 1.00 94.44 755 ALA A O 1
ATOM 5551 N N . ILE A 1 756 ? -22.715 23.497 4.118 1.00 96.12 756 ILE A N 1
ATOM 5552 C CA . ILE A 1 756 ? -22.126 22.337 3.444 1.00 96.12 756 ILE A CA 1
ATOM 5553 C C . ILE A 1 756 ? -23.169 21.727 2.485 1.00 96.12 756 ILE A C 1
ATOM 5555 O O . ILE A 1 756 ? -24.267 21.368 2.932 1.00 96.12 756 ILE A O 1
ATOM 5559 N N . PRO A 1 757 ? -22.864 21.583 1.180 1.00 93.31 757 PRO A N 1
ATOM 5560 C CA . PRO A 1 757 ? -23.782 20.980 0.217 1.00 93.31 757 PRO A CA 1
ATOM 5561 C C . PRO A 1 757 ? -24.216 19.567 0.629 1.00 93.31 757 PRO A C 1
ATOM 5563 O O . PRO A 1 757 ? -23.391 18.742 0.999 1.00 93.31 757 PRO A O 1
ATOM 5566 N N . GLY A 1 758 ? -25.519 19.277 0.548 1.00 94.25 758 GLY A N 1
ATOM 5567 C CA . GLY A 1 758 ? -26.089 17.976 0.934 1.00 94.25 758 GLY A CA 1
ATOM 5568 C C . GLY A 1 758 ? -26.520 17.872 2.404 1.00 94.25 758 GLY A C 1
ATOM 5569 O O . GLY A 1 758 ? -27.175 16.899 2.779 1.00 94.25 758 GLY A O 1
ATOM 5570 N N . VAL A 1 759 ? -26.232 18.876 3.241 1.00 97.75 759 VAL A N 1
ATOM 5571 C CA . VAL A 1 759 ? -26.777 18.966 4.606 1.00 97.75 759 VAL A CA 1
ATOM 5572 C C . VAL A 1 759 ? -28.215 19.493 4.577 1.00 97.75 759 VAL A C 1
ATOM 5574 O O . VAL A 1 759 ? -28.549 20.419 3.839 1.00 97.75 759 VAL A O 1
ATOM 5577 N N . SER A 1 760 ? -29.089 18.918 5.406 1.00 96.25 760 SER A N 1
ATOM 5578 C CA . SER A 1 760 ? -30.468 19.387 5.563 1.00 96.25 760 SER A CA 1
ATOM 5579 C C . SER A 1 760 ? -30.520 20.827 6.085 1.00 96.25 760 SER A C 1
ATOM 5581 O O . SER A 1 760 ? -29.894 21.167 7.089 1.00 96.25 760 SER A O 1
ATOM 5583 N N . ALA A 1 761 ? -31.350 21.665 5.458 1.00 92.06 761 ALA A N 1
ATOM 5584 C CA . ALA A 1 761 ? -31.566 23.048 5.885 1.00 92.06 761 ALA A CA 1
ATOM 5585 C C . ALA A 1 761 ? -32.298 23.164 7.240 1.00 92.06 761 ALA A C 1
ATOM 5587 O O . ALA A 1 761 ? -32.315 24.234 7.857 1.00 92.06 761 ALA A O 1
ATOM 5588 N N . THR A 1 762 ? -32.922 22.082 7.722 1.00 93.81 762 THR A N 1
ATOM 5589 C CA . THR A 1 762 ? -33.655 22.079 8.991 1.00 93.81 762 THR A CA 1
ATOM 5590 C C . THR A 1 762 ? -32.697 21.987 10.173 1.00 93.81 762 THR A C 1
ATOM 5592 O O . THR A 1 762 ? -32.065 20.960 10.409 1.00 93.81 762 THR A O 1
ATOM 5595 N N . LYS A 1 763 ? -32.651 23.054 10.973 1.00 92.69 763 LYS A N 1
ATOM 5596 C CA . LYS A 1 763 ? -31.907 23.078 12.234 1.00 92.69 763 LYS A CA 1
ATOM 5597 C C . LYS A 1 763 ? -32.571 22.174 13.263 1.00 92.69 763 LYS A C 1
ATOM 5599 O O . LYS A 1 763 ? -33.667 22.484 13.728 1.00 92.69 763 LYS A O 1
ATOM 5604 N N . ASP A 1 764 ? -31.870 21.131 13.689 1.00 94.25 764 ASP A N 1
ATOM 5605 C CA . ASP A 1 764 ? -32.294 20.299 14.810 1.00 94.25 764 ASP A CA 1
ATOM 5606 C C . ASP A 1 764 ? -31.337 20.459 15.994 1.00 94.25 764 ASP A C 1
ATOM 5608 O O . ASP A 1 764 ? -30.175 20.055 15.945 1.00 94.25 764 ASP A O 1
ATOM 5612 N N . ARG A 1 765 ? -31.819 21.093 17.067 1.00 95.12 765 ARG A N 1
ATOM 5613 C CA . ARG A 1 765 ? -31.040 21.359 18.281 1.00 95.12 765 ARG A CA 1
ATOM 5614 C C . ARG A 1 765 ? -31.754 20.808 19.504 1.00 95.12 765 ARG A C 1
ATOM 5616 O O . ARG A 1 765 ? -32.888 21.181 19.796 1.00 95.12 765 ARG A O 1
ATOM 5623 N N . LEU A 1 766 ? -31.032 20.013 20.283 1.00 95.25 766 LEU A N 1
ATOM 5624 C CA . LEU A 1 766 ? -31.463 19.508 21.580 1.00 95.25 766 LEU A CA 1
ATOM 5625 C C . LEU A 1 766 ? -30.780 20.327 22.678 1.00 95.25 766 LEU A C 1
ATOM 5627 O O . LEU A 1 766 ? -29.660 20.044 23.100 1.00 95.25 766 LEU A O 1
ATOM 5631 N N . ALA A 1 767 ? -31.467 21.384 23.108 1.00 93.25 767 ALA A N 1
ATOM 5632 C CA . ALA A 1 767 ? -31.014 22.325 24.128 1.00 93.25 767 ALA A CA 1
ATOM 5633 C C . ALA A 1 767 ? -31.979 22.367 25.319 1.00 93.25 767 ALA A C 1
ATOM 5635 O O . ALA A 1 767 ? -33.118 21.916 25.222 1.00 93.25 767 ALA A O 1
ATOM 5636 N N . GLY A 1 768 ? -31.538 22.944 26.432 1.00 90.69 768 GLY A N 1
ATOM 5637 C CA . GLY A 1 768 ? -32.343 23.162 27.629 1.00 90.69 768 GLY A CA 1
ATOM 5638 C C . GLY A 1 768 ? -31.754 24.277 28.490 1.00 90.69 768 GLY A C 1
ATOM 5639 O O . GLY A 1 768 ? -30.659 24.759 28.208 1.00 90.69 768 GLY A O 1
ATOM 5640 N N . ALA A 1 769 ? -32.481 24.683 29.535 1.00 89.00 769 ALA A N 1
ATOM 5641 C CA . ALA A 1 769 ? -32.007 25.693 30.489 1.00 89.00 769 ALA A CA 1
ATOM 5642 C C . ALA A 1 769 ? -30.742 25.242 31.244 1.00 89.00 769 ALA A C 1
ATOM 5644 O O . ALA A 1 769 ? -29.934 26.062 31.670 1.00 89.00 769 ALA A O 1
ATOM 5645 N N . ASP A 1 770 ? -30.571 23.930 31.393 1.00 90.88 770 ASP A N 1
ATOM 5646 C CA . ASP A 1 770 ? -29.411 23.292 31.990 1.00 90.88 770 ASP A CA 1
ATOM 5647 C C . ASP A 1 770 ? -29.181 21.897 31.378 1.00 90.88 770 ASP A C 1
ATOM 5649 O O . ASP A 1 770 ? -30.002 21.381 30.611 1.00 90.88 770 ASP A O 1
ATOM 5653 N N . ARG A 1 771 ? -28.066 21.262 31.757 1.00 90.12 771 ARG A N 1
ATOM 5654 C CA . ARG A 1 771 ? -27.677 19.909 31.318 1.00 90.12 771 ARG A CA 1
ATOM 5655 C C . ARG A 1 771 ? -28.728 18.832 31.624 1.00 90.12 771 ARG A C 1
ATOM 5657 O O . ARG A 1 771 ? -28.836 17.839 30.908 1.00 90.12 771 ARG A O 1
ATOM 5664 N N . TYR A 1 772 ? -29.531 19.021 32.674 1.00 93.69 772 TYR A N 1
ATOM 5665 C CA . TYR A 1 772 ? -30.572 18.068 33.060 1.00 93.69 772 TYR A CA 1
ATOM 5666 C C . TYR A 1 772 ? -31.727 18.132 32.065 1.00 93.69 772 TYR A C 1
ATOM 5668 O O . TYR A 1 772 ? -32.154 17.101 31.547 1.00 93.69 772 TYR A O 1
ATOM 5676 N N . GLN A 1 773 ? -32.173 19.342 31.721 1.00 95.25 773 GLN A N 1
ATOM 5677 C CA . GLN A 1 773 ? -33.166 19.549 30.672 1.00 95.25 773 GLN A CA 1
ATOM 5678 C C . GLN A 1 773 ? -32.661 19.087 29.297 1.00 95.25 773 GLN A C 1
ATOM 5680 O O . GLN A 1 773 ? -33.438 18.493 28.552 1.00 95.25 773 GLN A O 1
ATOM 5685 N N . VAL A 1 774 ? -31.377 19.288 28.971 1.00 95.19 774 VAL A N 1
ATOM 5686 C CA . VAL A 1 774 ? -30.768 18.738 27.741 1.00 95.19 774 VAL A CA 1
ATOM 5687 C C . VAL A 1 774 ? -30.920 17.212 27.704 1.00 95.19 774 VAL A C 1
ATOM 5689 O O . VAL A 1 774 ? -31.479 16.682 26.743 1.00 95.19 774 VAL A O 1
ATOM 5692 N N . SER A 1 775 ? -30.534 16.509 28.775 1.00 96.12 775 SER A N 1
ATOM 5693 C CA . SER A 1 775 ? -30.659 15.043 28.843 1.00 96.12 775 SER A CA 1
ATOM 5694 C C . SER A 1 775 ? -32.118 14.551 28.797 1.00 96.12 775 SER A C 1
ATOM 5696 O O . SER A 1 775 ? -32.418 13.549 28.148 1.00 96.12 775 SER A O 1
ATOM 5698 N N . ALA A 1 776 ? -33.058 15.291 29.398 1.00 96.81 776 ALA A N 1
ATOM 5699 C CA . ALA A 1 776 ? -34.494 15.009 29.327 1.00 96.81 776 ALA A CA 1
ATOM 5700 C C . ALA A 1 776 ? -35.050 15.157 27.896 1.00 96.81 776 ALA A C 1
ATOM 5702 O O . ALA A 1 776 ? -35.859 14.340 27.439 1.00 96.81 776 ALA A O 1
ATOM 5703 N N . ASN A 1 777 ? -34.593 16.177 27.167 1.00 96.94 777 ASN A N 1
ATOM 5704 C CA . ASN A 1 777 ? -34.996 16.421 25.783 1.00 96.94 777 ASN A CA 1
ATOM 5705 C C . ASN A 1 777 ? -34.427 15.353 24.839 1.00 96.94 777 ASN A C 1
ATOM 5707 O O . ASN A 1 777 ? -35.154 14.846 23.984 1.00 96.94 777 ASN A O 1
ATOM 5711 N N . ILE A 1 778 ? -33.171 14.942 25.045 1.00 97.50 778 ILE A N 1
ATOM 5712 C CA . ILE A 1 778 ? -32.564 13.808 24.333 1.00 97.50 778 ILE A CA 1
ATOM 5713 C C . ILE A 1 778 ? -33.352 12.522 24.591 1.00 97.50 778 ILE A C 1
ATOM 5715 O O . ILE A 1 778 ? -33.711 11.820 23.648 1.00 97.50 778 ILE A O 1
ATOM 5719 N N . ALA A 1 779 ? -33.693 12.235 25.847 1.00 97.50 779 ALA A N 1
ATOM 5720 C CA . ALA A 1 779 ? -34.469 11.054 26.205 1.00 97.50 779 ALA A CA 1
ATOM 5721 C C . ALA A 1 779 ? -35.843 11.020 25.524 1.00 97.50 779 ALA A C 1
ATOM 5723 O O . ALA A 1 779 ? -36.251 9.990 24.987 1.00 97.50 779 ALA A O 1
ATOM 5724 N N . THR A 1 780 ? -36.531 12.161 25.487 1.00 97.31 780 THR A N 1
ATOM 5725 C CA . THR A 1 780 ? -37.809 12.303 24.775 1.00 97.31 780 THR A CA 1
ATOM 5726 C C . THR A 1 780 ? -37.635 12.064 23.274 1.00 97.31 780 THR A C 1
ATOM 5728 O O . THR A 1 780 ? -38.454 11.373 22.668 1.00 97.31 780 THR A O 1
ATOM 5731 N N . ARG A 1 781 ? -36.539 12.556 22.677 1.00 97.44 781 ARG A N 1
ATOM 5732 C CA . ARG A 1 781 ? -36.229 12.313 21.263 1.00 97.44 781 ARG A CA 1
ATOM 5733 C C . ARG A 1 781 ? -35.940 10.840 20.971 1.00 97.44 781 ARG A C 1
ATOM 5735 O O . ARG A 1 781 ? -36.423 10.317 19.974 1.00 97.44 781 ARG A O 1
ATOM 5742 N N . ILE A 1 782 ? -35.207 10.144 21.834 1.00 98.00 782 ILE A N 1
ATOM 5743 C CA . ILE A 1 782 ? -34.963 8.702 21.670 1.00 98.00 782 ILE A CA 1
ATOM 5744 C C . ILE A 1 782 ? -36.292 7.932 21.689 1.00 98.00 782 ILE A C 1
ATOM 5746 O O . ILE A 1 782 ? -36.521 7.081 20.830 1.00 98.00 782 ILE A O 1
ATOM 5750 N N . VAL A 1 783 ? -37.205 8.275 22.608 1.00 97.25 783 VAL A N 1
ATOM 5751 C CA . VAL A 1 783 ? -38.553 7.679 22.667 1.00 97.25 783 VAL A CA 1
ATOM 5752 C C . VAL A 1 783 ? -39.343 7.943 21.388 1.00 97.25 783 VAL A C 1
ATOM 5754 O O . VAL A 1 783 ? -40.010 7.028 20.912 1.00 97.25 783 VAL A O 1
ATOM 5757 N N . SER A 1 784 ? -39.265 9.143 20.807 1.00 96.69 784 SER A N 1
ATOM 5758 C CA . SER A 1 784 ? -39.974 9.433 19.554 1.00 96.69 784 SER A CA 1
ATOM 5759 C C . SER A 1 784 ? -39.389 8.696 18.347 1.00 96.69 784 SER A C 1
ATOM 5761 O O . SER A 1 784 ? -40.128 8.390 17.422 1.00 96.69 784 SER A O 1
ATOM 5763 N N . VAL A 1 785 ? -38.082 8.410 18.347 1.00 95.56 785 VAL A N 1
ATOM 5764 C CA . VAL A 1 785 ? -37.395 7.718 17.241 1.00 95.56 785 VAL A CA 1
ATOM 5765 C C . VAL A 1 785 ? -37.581 6.202 17.319 1.00 95.56 785 VAL A C 1
ATOM 5767 O O . VAL A 1 785 ? -37.873 5.564 16.315 1.00 95.56 785 VAL A O 1
ATOM 5770 N N . ARG A 1 786 ? -37.411 5.608 18.505 1.00 95.00 786 ARG A N 1
ATOM 5771 C CA . ARG A 1 786 ? -37.413 4.143 18.689 1.00 95.00 786 ARG A CA 1
ATOM 5772 C C . ARG A 1 786 ? -38.750 3.587 19.167 1.00 95.00 786 ARG A C 1
ATOM 5774 O O . ARG A 1 786 ? -38.975 2.382 19.098 1.00 95.00 786 ARG A O 1
ATOM 5781 N N . GLY A 1 787 ? -39.625 4.448 19.675 1.00 94.81 787 GLY A N 1
ATOM 5782 C CA . GLY A 1 787 ? -40.815 4.047 20.409 1.00 94.81 787 GLY A CA 1
ATOM 5783 C C . GLY A 1 787 ? -40.475 3.584 21.827 1.00 94.81 787 GLY A C 1
ATOM 5784 O O . GLY A 1 787 ? -39.461 2.935 22.088 1.00 94.81 787 GLY A O 1
ATOM 5785 N N . LYS A 1 788 ? -41.369 3.878 22.778 1.00 94.06 788 LYS A N 1
ATOM 5786 C CA . LYS A 1 788 ? -41.183 3.506 24.188 1.00 94.06 788 LYS A CA 1
ATOM 5787 C C . LYS A 1 788 ? -40.930 2.007 24.359 1.00 94.06 788 LYS A C 1
ATOM 5789 O O . LYS A 1 788 ? -40.101 1.634 25.179 1.00 94.06 788 LYS A O 1
ATOM 5794 N N . ALA A 1 789 ? -41.625 1.141 23.620 1.00 92.00 789 ALA A N 1
ATOM 5795 C CA . ALA A 1 789 ? -41.508 -0.311 23.770 1.00 92.00 789 ALA A CA 1
ATOM 5796 C C . ALA A 1 789 ? -40.069 -0.814 23.550 1.00 92.00 789 ALA A C 1
ATOM 5798 O O . ALA A 1 789 ? -39.585 -1.583 24.377 1.00 92.00 789 ALA A O 1
ATOM 5799 N N . ALA A 1 790 ? -39.371 -0.288 22.539 1.00 92.19 790 ALA A N 1
ATOM 5800 C CA . ALA A 1 790 ? -38.033 -0.724 22.139 1.00 92.19 790 ALA A CA 1
ATOM 5801 C C . ALA A 1 790 ? -36.903 -0.290 23.088 1.00 92.19 790 ALA A C 1
ATOM 5803 O O . ALA A 1 790 ? -35.784 -0.767 22.949 1.00 92.19 790 ALA A O 1
ATOM 5804 N N . ILE A 1 791 ? -37.168 0.607 24.044 1.00 94.94 791 ILE A N 1
ATOM 5805 C CA . ILE A 1 791 ? -36.155 1.085 24.995 1.00 94.94 791 ILE A CA 1
ATOM 5806 C C . ILE A 1 791 ? -36.032 0.086 26.158 1.00 94.94 791 ILE A C 1
ATOM 5808 O O . ILE A 1 791 ? -36.992 -0.057 26.919 1.00 94.94 791 ILE A O 1
ATOM 5812 N N . PRO A 1 792 ? -34.890 -0.592 26.361 1.00 93.56 792 PRO A N 1
ATOM 5813 C CA . PRO A 1 792 ? -34.781 -1.652 27.369 1.00 93.56 792 PRO A CA 1
ATOM 5814 C C . PRO A 1 792 ? -34.626 -1.120 28.800 1.00 93.56 792 PRO A C 1
ATOM 5816 O O . PRO A 1 792 ? -34.925 -1.820 29.767 1.00 93.56 792 PRO A O 1
ATOM 5819 N N . GLY A 1 793 ? -34.210 0.135 28.957 1.00 94.75 793 GLY A N 1
ATOM 5820 C CA . GLY A 1 793 ? -34.029 0.758 30.258 1.00 94.75 793 GLY A CA 1
ATOM 5821 C C . GLY A 1 793 ? -33.541 2.193 30.157 1.00 94.75 793 GLY A C 1
ATOM 5822 O O . GLY A 1 793 ? -33.422 2.757 29.070 1.00 94.75 793 GLY A O 1
ATOM 5823 N N . VAL A 1 794 ? -33.283 2.779 31.320 1.00 95.56 794 VAL A N 1
ATOM 5824 C CA . VAL A 1 794 ? -32.807 4.153 31.468 1.00 95.56 794 VAL A CA 1
ATOM 5825 C C . VAL A 1 794 ? -31.545 4.152 32.310 1.00 95.56 794 VAL A C 1
ATOM 5827 O O . VAL A 1 794 ? -31.520 3.571 33.398 1.00 95.56 794 VAL A O 1
ATOM 5830 N N . LEU A 1 795 ? -30.512 4.826 31.819 1.00 95.56 795 LEU A N 1
ATOM 5831 C CA . LEU A 1 795 ? -29.239 4.986 32.504 1.00 95.56 795 LEU A CA 1
ATOM 5832 C C . LEU A 1 795 ? -29.263 6.292 33.292 1.00 95.56 795 LEU A C 1
ATOM 5834 O O . LEU A 1 795 ? -29.564 7.351 32.748 1.00 95.56 795 LEU A O 1
ATOM 5838 N N . ILE A 1 796 ? -28.949 6.224 34.579 1.00 93.69 796 ILE A N 1
ATOM 5839 C CA . ILE A 1 796 ? -28.884 7.388 35.455 1.00 93.69 796 ILE A CA 1
ATOM 5840 C C . ILE A 1 796 ? -27.428 7.695 35.771 1.00 93.69 796 ILE A C 1
ATOM 5842 O O . ILE A 1 796 ? -26.719 6.846 36.320 1.00 93.69 796 ILE A O 1
ATOM 5846 N N . VAL A 1 797 ? -27.013 8.919 35.455 1.00 93.12 797 VAL A N 1
ATOM 5847 C CA . VAL A 1 797 ? -25.626 9.380 35.564 1.00 93.12 797 VAL A CA 1
ATOM 5848 C C . VAL A 1 797 ? -25.542 10.674 36.367 1.00 93.12 797 VAL A C 1
ATOM 5850 O O . VAL A 1 797 ? -26.405 11.547 36.254 1.00 93.12 797 VAL A O 1
ATOM 5853 N N . ALA A 1 798 ? -24.504 10.818 37.188 1.00 90.62 798 ALA A N 1
ATOM 5854 C CA . ALA A 1 798 ? -24.211 12.092 37.838 1.00 90.62 798 ALA A CA 1
ATOM 5855 C C . ALA A 1 798 ? -23.609 13.077 36.829 1.00 90.62 798 ALA A C 1
ATOM 5857 O O . ALA A 1 798 ? -22.693 12.730 36.086 1.00 90.62 798 ALA A O 1
ATOM 5858 N N . ALA A 1 799 ? -24.105 14.314 36.829 1.00 87.00 799 ALA A N 1
ATOM 5859 C CA . ALA A 1 799 ? -23.636 15.353 35.910 1.00 87.00 799 ALA A CA 1
ATOM 5860 C C . ALA A 1 799 ? -23.279 16.677 36.603 1.00 87.00 799 ALA A C 1
ATOM 5862 O O . ALA A 1 799 ? -22.996 17.666 35.928 1.00 87.00 799 ALA A O 1
ATOM 5863 N N . ASP A 1 800 ? -23.293 16.730 37.934 1.00 87.12 800 ASP A N 1
ATOM 5864 C CA . ASP A 1 800 ? -22.932 17.904 38.738 1.00 87.12 800 ASP A CA 1
ATOM 5865 C C . ASP A 1 800 ? -21.457 17.920 39.176 1.00 87.12 800 ASP A C 1
ATOM 5867 O O . ASP A 1 800 ? -20.985 18.935 39.683 1.00 87.12 800 ASP A O 1
ATOM 5871 N N . ASN A 1 801 ? -20.712 16.835 38.932 1.00 86.19 801 ASN A N 1
ATOM 5872 C CA . ASN A 1 801 ? -19.295 16.705 39.264 1.00 86.19 801 ASN A CA 1
ATOM 5873 C C . ASN A 1 801 ? -18.484 16.156 38.069 1.00 86.19 801 ASN A C 1
ATOM 5875 O O . ASN A 1 801 ? -18.756 15.032 37.643 1.00 86.19 801 ASN A O 1
ATOM 5879 N N . PRO A 1 802 ? -17.452 16.872 37.573 1.00 87.88 802 PRO A N 1
ATOM 5880 C CA . PRO A 1 802 ? -16.593 16.399 36.483 1.00 87.88 802 PRO A CA 1
ATOM 5881 C C . PRO A 1 802 ? -15.932 15.036 36.727 1.00 87.88 802 PRO A C 1
ATOM 5883 O O . PRO A 1 802 ? -15.717 14.278 35.786 1.00 87.88 802 PRO A O 1
ATOM 5886 N N . ALA A 1 803 ? -15.638 14.677 37.982 1.00 86.62 803 ALA A N 1
ATOM 5887 C CA . ALA A 1 803 ? -15.073 13.364 38.303 1.00 86.62 803 ALA A CA 1
ATOM 5888 C C . ALA A 1 803 ? -16.034 12.209 37.970 1.00 86.62 803 ALA A C 1
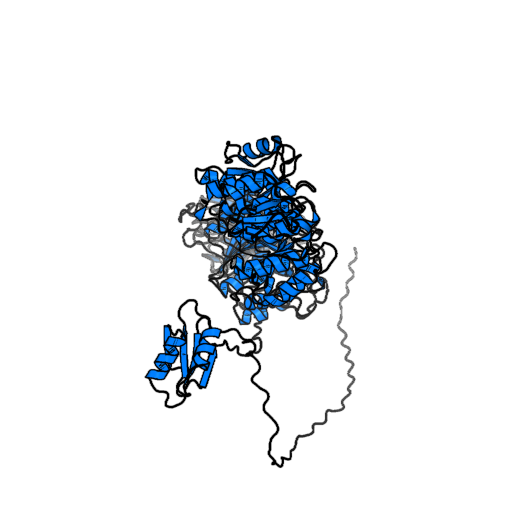ATOM 5890 O O . ALA A 1 803 ? -15.578 11.116 37.644 1.00 86.62 803 ALA A O 1
ATOM 5891 N N . ALA A 1 804 ? -17.346 12.464 38.003 1.00 87.81 804 ALA A N 1
ATOM 5892 C CA . ALA A 1 804 ? -18.378 11.481 37.694 1.00 87.81 804 ALA A CA 1
ATOM 5893 C C . ALA A 1 804 ? -18.672 11.357 36.189 1.00 87.81 804 ALA A C 1
ATOM 5895 O O . ALA A 1 804 ? -19.401 10.456 35.782 1.00 87.81 804 ALA A O 1
ATOM 5896 N N . PHE A 1 805 ? -18.103 12.226 35.343 1.00 93.50 805 PHE A N 1
ATOM 5897 C CA . PHE A 1 805 ? -18.313 12.163 33.892 1.00 93.50 805 PHE A CA 1
ATOM 5898 C C . PHE A 1 805 ? -17.763 10.865 33.298 1.00 93.50 805 PHE A C 1
ATOM 5900 O O . PHE A 1 805 ? -18.351 10.320 32.371 1.00 93.50 805 PHE A O 1
ATOM 5907 N N . TYR A 1 806 ? -16.697 10.316 33.881 1.00 93.81 806 TYR A N 1
ATOM 5908 C CA . TYR A 1 806 ? -16.147 9.022 33.482 1.00 93.81 806 TYR A CA 1
ATOM 5909 C C . TYR A 1 806 ? -17.133 7.868 33.704 1.00 93.81 806 TYR A C 1
ATOM 5911 O O . TYR A 1 806 ? -17.180 6.962 32.884 1.00 93.81 806 TYR A O 1
ATOM 5919 N N . ASP A 1 807 ? -17.978 7.916 34.739 1.00 93.94 807 ASP A N 1
ATOM 5920 C CA . ASP A 1 807 ? -19.023 6.903 34.952 1.00 93.94 807 ASP A CA 1
ATOM 5921 C C . ASP A 1 807 ? -20.057 6.937 33.810 1.00 93.94 807 ASP A C 1
ATOM 5923 O O . ASP A 1 807 ? -20.494 5.900 33.309 1.00 93.94 807 ASP A O 1
ATOM 5927 N N . ALA A 1 808 ? -20.424 8.145 33.363 1.00 94.19 808 ALA A N 1
ATOM 5928 C CA . ALA A 1 808 ? -21.315 8.335 32.222 1.00 94.19 808 ALA A CA 1
ATOM 5929 C C . ALA A 1 808 ? -20.670 7.853 30.914 1.00 94.19 808 ALA A C 1
ATOM 5931 O O . ALA A 1 808 ? -21.313 7.171 30.119 1.00 94.19 808 ALA A O 1
ATOM 5932 N N . LEU A 1 809 ? -19.388 8.153 30.714 1.00 95.62 809 LEU A N 1
ATOM 5933 C CA . LEU A 1 809 ? -18.637 7.718 29.541 1.00 95.62 809 LEU A CA 1
ATOM 5934 C C . LEU A 1 809 ? -18.452 6.197 29.514 1.00 95.62 809 LEU A C 1
ATOM 5936 O O . LEU A 1 809 ? -18.714 5.593 28.482 1.00 95.62 809 LEU A O 1
ATOM 5940 N N . ALA A 1 810 ? -18.134 5.553 30.640 1.00 97.06 810 ALA A N 1
ATOM 5941 C CA . ALA A 1 810 ? -18.016 4.094 30.729 1.00 97.06 810 ALA A CA 1
ATOM 5942 C C . ALA A 1 810 ? -19.300 3.363 30.309 1.00 97.06 810 ALA A C 1
ATOM 5944 O O . ALA A 1 810 ? -19.234 2.290 29.713 1.00 97.06 810 ALA A O 1
ATOM 5945 N N . VAL A 1 811 ? -20.476 3.926 30.615 1.00 97.00 811 VAL A N 1
ATOM 5946 C CA . VAL A 1 811 ? -21.768 3.324 30.244 1.00 97.00 811 VAL A CA 1
ATOM 5947 C C . VAL A 1 811 ? -22.274 3.771 28.867 1.00 97.00 811 VAL A C 1
ATOM 5949 O O . VAL A 1 811 ? -23.242 3.212 28.351 1.00 97.00 811 VAL A O 1
ATOM 5952 N N . SER A 1 812 ? -21.636 4.765 28.248 1.00 97.19 812 SER A N 1
ATOM 5953 C CA . SER A 1 812 ? -22.068 5.322 26.964 1.00 97.19 812 SER A CA 1
ATOM 5954 C C . SER A 1 812 ? -22.065 4.324 25.789 1.00 97.19 812 SER A C 1
ATOM 5956 O O . SER A 1 812 ? -22.994 4.419 24.982 1.00 97.19 812 SER A O 1
ATOM 5958 N N . PRO A 1 813 ? -21.176 3.305 25.703 1.00 98.19 813 PRO A N 1
ATOM 5959 C CA . PRO A 1 813 ? -21.293 2.269 24.676 1.00 98.19 813 PRO A CA 1
ATOM 5960 C C . PRO A 1 813 ? -22.585 1.463 24.821 1.00 98.19 813 PRO A C 1
ATOM 5962 O O . PRO A 1 813 ? -23.269 1.211 23.834 1.00 98.19 813 PRO A O 1
ATOM 5965 N N . ALA A 1 814 ? -22.991 1.136 26.056 1.00 96.88 814 ALA A N 1
ATOM 5966 C CA . ALA A 1 814 ? -24.262 0.456 26.311 1.00 96.88 814 ALA A CA 1
ATOM 5967 C C . ALA A 1 814 ? -25.459 1.366 25.998 1.00 96.88 814 ALA A C 1
ATOM 5969 O O . ALA A 1 814 ? -26.490 0.896 25.514 1.00 96.88 814 ALA A O 1
ATOM 5970 N N . ALA A 1 815 ? -25.328 2.675 26.249 1.00 97.81 815 ALA A N 1
ATOM 5971 C CA . ALA A 1 815 ? -26.331 3.653 25.846 1.00 97.81 815 ALA A CA 1
ATOM 5972 C C . ALA A 1 815 ? -26.529 3.650 24.327 1.00 97.81 815 ALA A C 1
ATOM 5974 O O . ALA A 1 815 ? -27.669 3.619 23.870 1.00 97.81 815 ALA A O 1
ATOM 5975 N N . TYR A 1 816 ? -25.437 3.628 23.562 1.00 97.75 816 TYR A N 1
ATOM 5976 C CA . TYR A 1 816 ? -25.469 3.557 22.105 1.00 97.75 816 TYR A CA 1
ATOM 5977 C C . TYR A 1 816 ? -26.050 2.226 21.611 1.00 97.75 816 TYR A C 1
ATOM 5979 O O . TYR A 1 816 ? -27.077 2.227 20.933 1.00 97.75 816 TYR A O 1
ATOM 5987 N N . ALA A 1 817 ? -25.444 1.094 21.990 1.00 95.44 817 ALA A N 1
ATOM 5988 C CA . ALA A 1 817 ? -25.782 -0.235 21.470 1.00 95.44 817 ALA A CA 1
ATOM 5989 C C . ALA A 1 817 ? -27.269 -0.579 21.657 1.00 95.44 817 ALA A C 1
ATOM 5991 O O . ALA A 1 817 ? -27.904 -1.175 20.789 1.00 95.44 817 ALA A O 1
ATOM 5992 N N . ALA A 1 818 ? -27.850 -0.140 22.776 1.00 92.31 818 ALA A N 1
ATOM 5993 C CA . ALA A 1 818 ? -29.238 -0.405 23.132 1.00 92.31 818 ALA A CA 1
ATOM 5994 C C . ALA A 1 818 ? -30.177 0.806 22.964 1.00 92.31 818 ALA A C 1
ATOM 5996 O O . ALA A 1 818 ? -31.338 0.732 23.376 1.00 92.31 818 ALA A O 1
ATOM 5997 N N . ALA A 1 819 ? -29.692 1.927 22.412 1.00 95.31 819 ALA A N 1
ATOM 5998 C CA . ALA A 1 819 ? -30.406 3.208 22.348 1.00 95.31 819 ALA A CA 1
ATOM 5999 C C . ALA A 1 819 ? -31.060 3.599 23.695 1.00 95.31 819 ALA A C 1
ATOM 6001 O O . ALA A 1 819 ? -32.208 4.050 23.748 1.00 95.31 819 ALA A O 1
ATOM 6002 N N . MET A 1 820 ? -30.356 3.380 24.812 1.00 96.44 820 MET A N 1
ATOM 6003 C CA . MET A 1 820 ? -30.859 3.699 26.149 1.00 96.44 820 MET A CA 1
ATOM 6004 C C . MET A 1 820 ? -30.656 5.185 26.468 1.00 96.44 820 MET A C 1
ATOM 6006 O O . MET A 1 820 ? -29.530 5.683 26.389 1.00 96.44 820 MET A O 1
ATOM 6010 N N . PRO A 1 821 ? -31.706 5.904 26.903 1.00 97.19 821 PRO A N 1
ATOM 6011 C CA . PRO A 1 821 ? -31.560 7.273 27.371 1.00 97.19 821 PRO A CA 1
ATOM 6012 C C . PRO A 1 821 ? -30.660 7.376 28.604 1.00 97.19 821 PRO A C 1
ATOM 6014 O O . PRO A 1 821 ? -30.849 6.647 29.583 1.00 97.19 821 PRO A O 1
ATOM 6017 N N . MET A 1 822 ? -29.733 8.333 28.575 1.00 96.06 822 MET A N 1
ATOM 6018 C CA . MET A 1 822 ? -28.900 8.715 29.715 1.00 96.06 822 MET A CA 1
ATOM 6019 C C . MET A 1 822 ? -29.467 9.981 30.357 1.00 96.06 822 MET A C 1
ATOM 6021 O O . MET A 1 822 ? -29.453 11.047 29.748 1.00 96.06 822 MET A O 1
ATOM 6025 N N . LEU A 1 823 ? -29.975 9.866 31.583 1.00 94.75 823 LEU A N 1
ATOM 6026 C CA . LEU A 1 823 ? -30.561 10.970 32.338 1.00 94.75 823 LEU A CA 1
ATOM 6027 C C . LEU A 1 823 ? -29.574 11.483 33.384 1.00 94.75 823 LEU A C 1
ATOM 6029 O O . LEU A 1 823 ? -29.173 10.757 34.299 1.00 94.75 823 LEU A O 1
ATOM 6033 N N . ALA A 1 824 ? -29.214 12.756 33.251 1.00 93.38 824 ALA A N 1
ATOM 6034 C CA . ALA A 1 824 ? -28.340 13.451 34.181 1.00 93.38 824 ALA A CA 1
ATOM 6035 C C . ALA A 1 824 ? -29.084 13.774 35.485 1.00 93.38 824 ALA A C 1
ATOM 6037 O O . ALA A 1 824 ? -30.185 14.317 35.450 1.00 93.38 824 ALA A O 1
ATOM 6038 N N . VAL A 1 825 ? -28.478 13.508 36.643 1.00 91.50 825 VAL A N 1
ATOM 6039 C CA . VAL A 1 825 ? -29.019 13.881 37.964 1.00 91.50 825 VAL A CA 1
ATOM 6040 C C . VAL A 1 825 ? -27.999 14.646 38.805 1.00 91.50 825 VAL A C 1
ATOM 6042 O O . VAL A 1 825 ? -26.807 14.681 38.487 1.00 91.50 825 VAL A O 1
ATOM 6045 N N . LYS A 1 826 ? -28.491 15.269 39.881 1.00 88.94 826 LYS A N 1
ATOM 6046 C CA . LYS A 1 826 ? -27.687 15.928 40.915 1.00 88.94 826 LYS A CA 1
ATOM 6047 C C . LYS A 1 826 ? -27.485 14.985 42.094 1.00 88.94 826 LYS A C 1
ATOM 6049 O O . LYS A 1 826 ? -28.337 14.135 42.374 1.00 88.94 826 LYS A O 1
ATOM 6054 N N . LYS A 1 827 ? -26.416 15.181 42.858 1.00 88.69 827 LYS A N 1
ATOM 6055 C CA . LYS A 1 827 ? -26.204 14.462 44.111 1.00 88.69 827 LYS A CA 1
ATOM 6056 C C . LYS A 1 827 ? -27.386 14.673 45.057 1.00 88.69 827 LYS A C 1
ATOM 6058 O O . LYS A 1 827 ? -27.689 15.792 45.464 1.00 88.69 827 LYS A O 1
ATOM 6063 N N . GLY A 1 828 ? -28.061 13.581 45.409 1.00 83.88 828 GLY A N 1
ATOM 6064 C CA . GLY A 1 828 ? -29.164 13.576 46.370 1.00 83.88 828 GLY A CA 1
ATOM 6065 C C . GLY A 1 828 ? -30.473 14.199 45.877 1.00 83.88 828 GLY A C 1
ATOM 6066 O O . GLY A 1 828 ? -31.415 14.265 46.661 1.00 83.88 828 GLY A O 1
ATOM 6067 N N . SER A 1 829 ? -30.576 14.634 44.615 1.00 86.50 829 SER A N 1
ATOM 6068 C CA . SER A 1 829 ? -31.811 15.223 44.079 1.00 86.50 829 SER A CA 1
ATOM 6069 C C . SER A 1 829 ? -32.050 14.873 42.608 1.00 86.50 829 SER A C 1
ATOM 6071 O O . SER A 1 829 ? -31.133 14.873 41.787 1.00 86.50 829 SER A O 1
ATOM 6073 N N . VAL A 1 830 ? -33.310 14.594 42.262 1.00 89.31 830 VAL A N 1
ATOM 6074 C CA . VAL A 1 830 ? -33.746 14.385 40.873 1.00 89.31 830 VAL A CA 1
ATOM 6075 C C . VAL A 1 830 ? -34.354 15.687 40.353 1.00 89.31 830 VAL A C 1
ATOM 6077 O O . VAL A 1 830 ? -35.387 16.114 40.878 1.00 89.31 830 VAL A O 1
ATOM 6080 N N . PRO A 1 831 ? -33.747 16.341 39.346 1.00 92.44 831 PRO A N 1
ATOM 6081 C CA . PRO A 1 831 ? -34.310 17.550 38.753 1.00 92.44 831 PRO A CA 1
ATOM 6082 C C . PRO A 1 831 ? -35.726 17.319 38.206 1.00 92.44 831 PRO A C 1
ATOM 6084 O O . PRO A 1 831 ? -36.044 16.235 37.718 1.00 92.44 831 PRO A O 1
ATOM 6087 N N . ILE A 1 832 ? -36.574 18.352 38.239 1.00 93.06 832 ILE A N 1
ATOM 6088 C CA . ILE A 1 832 ? -37.984 18.262 37.810 1.00 93.06 832 ILE A CA 1
ATOM 6089 C C . ILE A 1 832 ? -38.104 17.774 36.358 1.00 93.06 832 ILE A C 1
ATOM 6091 O O . ILE A 1 832 ? -38.955 16.937 36.062 1.00 93.06 832 ILE A O 1
ATOM 6095 N N . SER A 1 833 ? -37.220 18.236 35.470 1.00 95.00 833 SER A N 1
ATOM 6096 C CA . SER A 1 833 ? -37.160 17.810 34.065 1.00 95.00 833 SER A CA 1
ATOM 6097 C C . SER A 1 833 ? -36.956 16.299 33.912 1.00 95.00 833 SER A C 1
ATOM 6099 O O . SER A 1 833 ? -37.595 15.661 33.078 1.00 95.00 833 SER A O 1
ATOM 6101 N N . ILE A 1 834 ? -36.137 15.705 34.778 1.00 94.12 834 ILE A N 1
ATOM 6102 C CA . ILE A 1 834 ? -35.844 14.270 34.803 1.00 94.12 834 ILE A CA 1
ATOM 6103 C C . ILE A 1 834 ? -37.021 13.486 35.380 1.00 94.12 834 ILE A C 1
ATOM 6105 O O . ILE A 1 834 ? -37.458 12.502 34.783 1.00 94.12 834 ILE A O 1
ATOM 6109 N N . SER A 1 835 ? -37.577 13.945 36.505 1.00 91.56 835 SER A N 1
ATOM 6110 C CA . SER A 1 835 ? -38.769 13.343 37.115 1.00 91.56 835 SER A CA 1
ATOM 6111 C C . SER A 1 835 ? -39.956 13.330 36.147 1.00 91.56 835 SER A C 1
ATOM 6113 O O . SER A 1 835 ? -40.672 12.335 36.068 1.00 91.56 835 SER A O 1
ATOM 6115 N N . SER A 1 836 ? -40.131 14.398 35.364 1.00 94.69 836 SER A N 1
ATOM 6116 C CA . SER A 1 836 ? -41.170 14.497 34.333 1.00 94.69 836 SER A CA 1
ATOM 6117 C C . SER A 1 836 ? -41.021 13.410 33.263 1.00 94.69 836 SER A C 1
ATOM 6119 O O . SER A 1 836 ? -41.964 12.666 32.996 1.00 94.69 836 SER A O 1
ATOM 6121 N N . VAL A 1 837 ? -39.818 13.228 32.708 1.00 95.19 837 VAL A N 1
ATOM 6122 C CA . VAL A 1 837 ? -39.577 12.203 31.677 1.00 95.19 837 VAL A CA 1
ATOM 6123 C C . VAL A 1 837 ? -39.694 10.784 32.246 1.00 95.19 837 VAL A C 1
ATOM 6125 O O . VAL A 1 837 ? -40.281 9.916 31.596 1.00 95.19 837 VAL A O 1
ATOM 6128 N N . LEU A 1 838 ? -39.203 10.543 33.467 1.00 92.88 838 LEU A N 1
ATOM 6129 C CA . LEU A 1 838 ? -39.314 9.245 34.145 1.00 92.88 838 LEU A CA 1
ATOM 6130 C C . LEU A 1 838 ? -40.762 8.851 34.454 1.00 92.88 838 LEU A C 1
ATOM 6132 O O . LEU A 1 838 ? -41.080 7.666 34.405 1.00 92.88 838 LEU A O 1
ATOM 6136 N N . ASN A 1 839 ? -41.627 9.817 34.767 1.00 92.62 839 ASN A N 1
ATOM 6137 C CA . ASN A 1 839 ? -43.041 9.572 35.064 1.00 92.62 839 ASN A CA 1
ATOM 6138 C C . ASN A 1 839 ? -43.935 9.639 33.814 1.00 92.62 839 ASN A C 1
ATOM 6140 O O . ASN A 1 839 ? -45.061 9.146 33.844 1.00 92.62 839 ASN A O 1
ATOM 6144 N N . GLY A 1 840 ? -43.432 10.204 32.715 1.00 93.88 840 GLY A N 1
ATOM 6145 C CA . GLY A 1 840 ? -44.106 10.287 31.422 1.00 93.88 840 GLY A CA 1
ATOM 6146 C C . GLY A 1 840 ? -43.536 9.302 30.401 1.00 93.88 840 GLY A C 1
ATOM 6147 O O . GLY A 1 840 ? -43.829 8.101 30.432 1.00 93.88 840 GLY A O 1
ATOM 6148 N N . ALA A 1 841 ? -42.720 9.820 29.477 1.00 93.00 841 ALA A N 1
ATOM 6149 C CA . ALA A 1 841 ? -42.230 9.099 28.298 1.00 93.00 841 ALA A CA 1
ATOM 6150 C C . ALA A 1 841 ? -41.504 7.779 28.628 1.00 93.00 841 ALA A C 1
ATOM 6152 O O . ALA A 1 841 ? -41.611 6.810 27.876 1.00 93.00 841 ALA A O 1
ATOM 6153 N N . LEU A 1 842 ? -40.826 7.706 29.777 1.00 94.88 842 LEU A N 1
ATOM 6154 C CA . LEU A 1 842 ? -40.074 6.531 30.234 1.00 94.88 842 LEU A CA 1
ATOM 6155 C C . LEU A 1 842 ? -40.726 5.801 31.417 1.00 94.88 842 LEU A C 1
ATOM 6157 O O . LEU A 1 842 ? -40.101 4.939 32.034 1.00 94.88 842 LEU A O 1
ATOM 6161 N N . SER A 1 843 ? -41.996 6.089 31.712 1.00 94.06 843 SER A N 1
ATOM 6162 C CA . SER A 1 843 ? -42.720 5.441 32.811 1.00 94.06 843 SER A CA 1
ATOM 6163 C C . SER A 1 843 ? -42.710 3.914 32.696 1.00 94.06 843 SER A C 1
ATOM 6165 O O . SER A 1 843 ? -42.979 3.363 31.625 1.00 94.06 843 SER A O 1
ATOM 6167 N N . GLY A 1 844 ? -42.385 3.229 33.795 1.00 91.25 844 GLY A N 1
ATOM 6168 C CA . GLY A 1 844 ? -42.299 1.766 33.870 1.00 91.25 844 GLY A CA 1
ATOM 6169 C C . GLY A 1 844 ? -41.017 1.149 33.298 1.00 91.25 844 GLY A C 1
ATOM 6170 O O . GLY A 1 844 ? -40.874 -0.070 33.340 1.00 91.25 844 GLY A O 1
ATOM 6171 N N . LYS A 1 845 ? -40.072 1.942 32.774 1.00 94.19 845 LYS A N 1
ATOM 6172 C CA . LYS A 1 845 ? -38.784 1.409 32.310 1.00 94.19 845 LYS A CA 1
ATOM 6173 C C . LYS A 1 845 ? -37.837 1.098 33.476 1.00 94.19 845 LYS A C 1
ATOM 6175 O O . LYS A 1 845 ? -37.772 1.892 34.421 1.00 94.19 845 LYS A O 1
ATOM 6180 N N . PRO A 1 846 ? -37.078 -0.015 33.411 1.00 94.25 846 PRO A N 1
ATOM 6181 C CA . PRO A 1 846 ? -36.023 -0.309 34.375 1.00 94.25 846 PRO A CA 1
ATOM 6182 C C . PRO A 1 846 ? -35.015 0.836 34.462 1.00 94.25 846 PRO A C 1
ATOM 6184 O O . PRO A 1 846 ? -34.668 1.452 33.452 1.00 94.25 846 PRO A O 1
ATOM 6187 N N . ARG A 1 847 ? -34.539 1.117 35.675 1.00 93.56 847 ARG A N 1
ATOM 6188 C CA . ARG A 1 847 ? -33.596 2.204 35.953 1.00 93.56 847 ARG A CA 1
ATOM 6189 C C . ARG A 1 847 ? -32.263 1.604 36.371 1.00 93.56 847 ARG A C 1
ATOM 6191 O O . ARG A 1 847 ? -32.232 0.767 37.271 1.00 93.56 847 ARG A O 1
ATOM 6198 N N . PHE A 1 848 ? -31.175 2.064 35.768 1.00 94.19 848 PHE A N 1
ATOM 6199 C CA . PHE A 1 848 ? -29.828 1.597 36.067 1.00 94.19 848 PHE A CA 1
ATOM 6200 C C . PHE A 1 848 ? -28.951 2.765 36.502 1.00 94.19 848 PHE A C 1
ATOM 6202 O O . PHE A 1 848 ? -28.739 3.707 35.747 1.00 94.19 848 PHE A O 1
ATOM 6209 N N . ALA A 1 849 ? -28.447 2.720 37.731 1.00 93.12 849 ALA A N 1
ATOM 6210 C CA . ALA A 1 849 ? -27.539 3.736 38.244 1.00 93.12 849 ALA A CA 1
ATOM 6211 C C . ALA A 1 849 ? -26.109 3.422 37.788 1.00 93.12 849 ALA A C 1
ATOM 6213 O O . ALA A 1 849 ? -25.478 2.502 38.316 1.00 93.12 849 ALA A O 1
ATOM 6214 N N . ALA A 1 850 ? -25.618 4.189 36.817 1.00 91.75 850 ALA A N 1
ATOM 6215 C CA . ALA A 1 850 ? -24.276 4.054 36.259 1.00 91.75 850 ALA A CA 1
ATOM 6216 C C . ALA A 1 850 ? -23.211 4.813 37.060 1.00 91.75 850 ALA A C 1
ATOM 6218 O O . ALA A 1 850 ? -22.034 4.591 36.836 1.00 91.75 850 ALA A O 1
ATOM 6219 N N . SER A 1 851 ? -23.607 5.648 38.025 1.00 90.56 851 SER A N 1
ATOM 6220 C CA . SER A 1 851 ? -22.688 6.315 38.954 1.00 90.56 851 SER A CA 1
ATOM 6221 C C . SER A 1 851 ? -22.824 5.779 40.384 1.00 90.56 851 SER A C 1
ATOM 6223 O O . SER A 1 851 ? -23.884 5.284 40.783 1.00 90.56 851 SER A O 1
ATOM 6225 N N . SER A 1 852 ? -21.770 5.892 41.195 1.00 88.50 852 SER A N 1
ATOM 6226 C CA . SER A 1 852 ? -21.798 5.459 42.605 1.00 88.50 852 SER A CA 1
ATOM 6227 C C . SER A 1 852 ? -22.712 6.318 43.490 1.00 88.50 852 SER A C 1
ATOM 6229 O O . SER A 1 852 ? -23.067 7.450 43.154 1.00 88.50 852 SER A O 1
ATOM 6231 N N . SER A 1 853 ? -23.091 5.797 44.664 1.00 85.50 853 SER A N 1
ATOM 6232 C CA . SER A 1 853 ? -23.882 6.536 45.665 1.00 85.50 853 SER A CA 1
ATOM 6233 C C . SER A 1 853 ? -23.163 7.789 46.172 1.00 85.50 853 SER A C 1
ATOM 6235 O O . SER A 1 853 ? -23.824 8.748 46.566 1.00 85.50 853 SER A O 1
ATOM 6237 N N . THR A 1 854 ? -21.831 7.824 46.096 1.00 87.25 854 THR A N 1
ATOM 6238 C CA . THR A 1 854 ? -21.014 9.012 46.370 1.00 87.25 854 THR A CA 1
ATOM 6239 C C . THR A 1 854 ? -21.377 10.184 45.457 1.00 87.25 854 THR A C 1
ATOM 6241 O O . THR A 1 854 ? -21.401 11.329 45.925 1.00 87.25 854 THR A O 1
ATOM 6244 N N . TYR A 1 855 ? -21.682 9.907 44.184 1.00 87.50 855 TYR A N 1
ATOM 6245 C CA . TYR A 1 855 ? -21.989 10.921 43.176 1.00 87.50 855 TYR A CA 1
ATOM 6246 C C . TYR A 1 855 ? -23.484 11.225 43.053 1.00 87.50 855 TYR A C 1
ATOM 6248 O O . TYR A 1 855 ? -23.846 12.391 42.986 1.00 87.50 855 TYR A O 1
ATOM 6256 N N . ILE A 1 856 ? -24.371 10.226 43.097 1.00 85.38 856 ILE A N 1
ATOM 6257 C CA . ILE A 1 856 ? -25.825 10.451 42.913 1.00 85.38 856 ILE A CA 1
ATOM 6258 C C . ILE A 1 856 ? -26.628 10.514 44.221 1.00 85.38 856 ILE A C 1
ATOM 6260 O O . ILE A 1 856 ? -27.780 10.942 44.219 1.00 85.38 856 ILE A O 1
ATOM 6264 N N . GLY A 1 857 ? -26.043 10.136 45.361 1.00 79.56 857 GLY A N 1
ATOM 6265 C CA . GLY A 1 857 ? -26.746 10.029 46.645 1.00 79.56 857 GLY A CA 1
ATOM 6266 C C . GLY A 1 857 ? -27.663 8.801 46.751 1.00 79.56 857 GLY A C 1
ATOM 6267 O O . GLY A 1 857 ? -27.819 8.022 45.810 1.00 79.56 857 GLY A O 1
ATOM 6268 N N . THR A 1 858 ? -28.259 8.600 47.930 1.00 67.25 858 THR A N 1
ATOM 6269 C CA . THR A 1 858 ? -29.139 7.452 48.238 1.00 67.25 858 THR A CA 1
ATOM 6270 C C . THR A 1 858 ? -30.627 7.745 48.017 1.00 67.25 858 THR A C 1
ATOM 6272 O O . THR A 1 858 ? -31.382 6.828 47.711 1.00 67.25 858 THR A O 1
ATOM 6275 N N . GLY A 1 859 ? -31.052 9.009 48.132 1.00 56.56 859 GLY A N 1
ATOM 6276 C CA . GLY A 1 859 ? -32.473 9.390 48.152 1.00 56.56 859 GLY A CA 1
ATOM 6277 C C . GLY A 1 859 ? -33.158 9.567 46.790 1.00 56.56 859 GLY A C 1
ATOM 6278 O O . GLY A 1 859 ? -34.378 9.501 46.719 1.00 56.56 859 GLY A O 1
ATOM 6279 N N . GLY A 1 860 ? -32.410 9.771 45.698 1.00 53.88 860 GLY A N 1
ATOM 6280 C CA . GLY A 1 860 ? -32.991 10.159 44.401 1.00 53.88 860 GLY A CA 1
ATOM 6281 C C . GLY A 1 860 ? -33.453 9.013 43.492 1.00 53.88 860 GLY A C 1
ATOM 6282 O O . GLY A 1 860 ? -34.058 9.265 42.459 1.00 53.88 860 GLY A O 1
ATOM 6283 N N . LEU A 1 861 ? -33.146 7.751 43.805 1.00 62.91 861 LEU A N 1
ATOM 6284 C CA . LEU A 1 861 ? -33.225 6.653 42.824 1.00 62.91 861 LEU A CA 1
ATOM 6285 C C . LEU A 1 861 ? -33.757 5.342 43.399 1.00 62.91 861 LEU A C 1
ATOM 6287 O O . LEU A 1 861 ? -33.297 4.264 43.020 1.00 62.91 861 LEU A O 1
ATOM 6291 N N . ALA A 1 862 ? -34.733 5.421 44.306 1.00 66.38 862 ALA A N 1
ATOM 6292 C CA . ALA A 1 862 ? -35.401 4.238 44.839 1.00 66.38 862 ALA A CA 1
ATOM 6293 C C . ALA A 1 862 ? -35.831 3.293 43.693 1.00 66.38 862 ALA A C 1
ATOM 6295 O O . ALA A 1 862 ? -36.557 3.693 42.779 1.00 66.38 862 ALA A O 1
ATOM 6296 N N . GLY A 1 863 ? -35.314 2.059 43.718 1.00 75.00 863 GLY A N 1
ATOM 6297 C CA . GLY A 1 863 ? -35.586 1.021 42.718 1.00 75.00 863 GLY A CA 1
ATOM 6298 C C . GLY A 1 863 ? -34.622 0.936 41.524 1.00 75.00 863 GLY A C 1
ATOM 6299 O O . GLY A 1 863 ? -34.817 0.065 40.682 1.00 75.00 863 GLY A O 1
ATOM 6300 N N . ALA A 1 864 ? -33.587 1.781 41.420 1.00 88.00 864 ALA A N 1
ATOM 6301 C CA . ALA A 1 864 ? -32.580 1.637 40.362 1.00 88.00 864 ALA A CA 1
ATOM 6302 C C . ALA A 1 864 ? -31.559 0.527 40.676 1.00 88.00 864 ALA A C 1
ATOM 6304 O O . ALA A 1 864 ? -30.972 0.493 41.759 1.00 88.00 864 ALA A O 1
ATOM 6305 N N . THR A 1 865 ? -31.287 -0.349 39.707 1.00 92.00 865 THR A N 1
ATOM 6306 C CA . THR A 1 865 ? -30.213 -1.349 39.797 1.00 92.00 865 THR A CA 1
ATOM 6307 C C . THR A 1 865 ? -28.863 -0.669 39.592 1.00 92.00 865 THR A C 1
ATOM 6309 O O . THR A 1 865 ? -28.642 0.017 38.599 1.00 92.00 865 THR A O 1
ATOM 6312 N N . ARG A 1 866 ? -27.934 -0.847 40.526 1.00 90.44 866 ARG A N 1
ATOM 6313 C CA . ARG A 1 866 ? -26.626 -0.187 40.489 1.00 90.44 866 ARG A CA 1
ATOM 6314 C C . ARG A 1 866 ? -25.628 -0.965 39.624 1.00 90.44 866 ARG A C 1
ATOM 6316 O O . ARG A 1 866 ? -25.504 -2.171 39.798 1.00 90.44 866 ARG A O 1
ATOM 6323 N N . LEU A 1 867 ? -24.917 -0.270 38.731 1.00 93.81 867 LEU A N 1
ATOM 6324 C CA . LEU A 1 867 ? -23.869 -0.846 37.870 1.00 93.81 867 LEU A CA 1
ATOM 6325 C C . LEU A 1 867 ? -22.457 -0.688 38.457 1.00 93.81 867 LEU A C 1
ATOM 6327 O O . LEU A 1 867 ? -21.564 -1.456 38.122 1.00 93.81 867 LEU A O 1
ATOM 6331 N N . THR A 1 868 ? -22.256 0.291 39.343 1.00 93.25 868 THR A N 1
ATOM 6332 C CA . THR A 1 868 ? -20.992 0.512 40.061 1.00 93.25 868 THR A CA 1
ATOM 6333 C C . THR A 1 868 ? -21.243 1.027 41.474 1.00 93.25 868 THR A C 1
ATOM 6335 O O . THR A 1 868 ? -22.124 1.864 41.713 1.00 93.25 868 THR A O 1
ATOM 6338 N N . SER A 1 869 ? -20.462 0.531 42.429 1.00 90.31 869 SER A N 1
ATOM 6339 C CA . SER A 1 869 ? -20.387 1.055 43.796 1.00 90.31 869 SER A CA 1
ATOM 6340 C C . SER A 1 869 ? -19.166 1.951 44.019 1.00 90.31 869 SER A C 1
ATOM 6342 O O . SER A 1 869 ? -19.104 2.633 45.040 1.00 90.31 869 SER A O 1
ATOM 6344 N N . SER A 1 870 ? -18.222 1.988 43.075 1.00 92.31 870 SER A N 1
ATOM 6345 C CA . SER A 1 870 ? -16.957 2.709 43.213 1.00 92.31 870 SER A CA 1
ATOM 6346 C C . SER A 1 870 ? -17.052 4.161 42.747 1.00 92.31 870 SER A C 1
ATOM 6348 O O . SER A 1 870 ? -17.648 4.451 41.715 1.00 92.31 870 SER A O 1
ATOM 6350 N N . SER A 1 871 ? -16.415 5.077 43.478 1.00 88.56 871 SER A N 1
ATOM 6351 C CA . SER A 1 871 ? -16.157 6.452 43.023 1.00 88.56 871 SER A CA 1
ATOM 6352 C C . SER A 1 871 ? -14.778 6.628 42.375 1.00 88.56 871 SER A C 1
ATOM 6354 O O . SER A 1 871 ? -14.421 7.734 41.984 1.00 88.56 871 SER A O 1
ATOM 6356 N N . ASN A 1 872 ? -13.968 5.569 42.282 1.00 93.94 872 ASN A N 1
ATOM 6357 C CA . ASN A 1 872 ? -12.739 5.580 41.491 1.00 93.94 872 ASN A CA 1
ATOM 6358 C C . ASN A 1 872 ? -13.091 5.245 40.036 1.00 93.94 872 ASN A C 1
ATOM 6360 O O . ASN A 1 872 ? -13.587 4.149 39.780 1.00 93.94 872 ASN A O 1
ATOM 6364 N N . ARG A 1 873 ? -12.799 6.157 39.098 1.00 93.06 873 ARG A N 1
ATOM 6365 C CA . ARG A 1 873 ? -13.186 6.029 37.680 1.00 93.06 873 ARG A CA 1
ATOM 6366 C C . ARG A 1 873 ? -12.707 4.735 37.010 1.00 93.06 873 ARG A C 1
ATOM 6368 O O . ARG A 1 873 ? -13.418 4.188 36.177 1.00 93.06 873 ARG A O 1
ATOM 6375 N N . TYR A 1 874 ? -11.533 4.224 37.387 1.00 96.06 874 TYR A N 1
ATOM 6376 C CA . TYR A 1 874 ? -10.946 3.026 36.785 1.00 96.06 874 TYR A CA 1
ATOM 6377 C C . TYR A 1 874 ? -11.705 1.776 37.231 1.00 96.06 874 TYR A C 1
ATOM 6379 O O . TYR A 1 874 ? -12.115 0.960 36.412 1.00 96.06 874 TYR A O 1
ATOM 6387 N N . THR A 1 875 ? -11.960 1.657 38.536 1.00 96.62 875 THR A N 1
ATOM 6388 C CA . THR A 1 875 ? -12.766 0.564 39.098 1.00 96.62 875 THR A CA 1
ATOM 6389 C C . THR A 1 875 ? -14.242 0.685 38.717 1.00 96.62 875 THR A C 1
ATOM 6391 O O . THR A 1 875 ? -14.910 -0.322 38.508 1.00 96.62 875 THR A O 1
ATOM 6394 N N . ALA A 1 876 ? -14.774 1.904 38.631 1.00 96.12 876 ALA A N 1
ATOM 6395 C CA . ALA A 1 876 ? -16.151 2.132 38.217 1.00 96.12 876 ALA A CA 1
ATOM 6396 C C . ALA A 1 876 ? -16.371 1.668 36.774 1.00 96.12 876 ALA A C 1
ATOM 6398 O O . ALA A 1 876 ? -17.319 0.928 36.522 1.00 96.12 876 ALA A O 1
ATOM 6399 N N . ALA A 1 877 ? -15.460 2.008 35.856 1.00 97.56 877 ALA A N 1
ATOM 6400 C CA . ALA A 1 877 ? -15.532 1.567 34.468 1.00 97.56 877 ALA A CA 1
ATOM 6401 C C . ALA A 1 877 ? -15.476 0.040 34.328 1.00 97.56 877 ALA A C 1
ATOM 6403 O O . ALA A 1 877 ? -16.303 -0.533 33.624 1.00 97.56 877 ALA A O 1
ATOM 6404 N N . THR A 1 878 ? -14.591 -0.649 35.057 1.00 97.88 878 THR A N 1
ATOM 6405 C CA . THR A 1 878 ? -14.523 -2.121 35.000 1.00 97.88 878 THR A CA 1
ATOM 6406 C C . THR A 1 878 ? -15.756 -2.796 35.606 1.00 97.88 878 THR A C 1
ATOM 6408 O O . THR A 1 878 ? -16.211 -3.823 35.095 1.00 97.88 878 THR A O 1
ATOM 6411 N N . GLN A 1 879 ? -16.354 -2.222 36.658 1.00 97.88 879 GLN A N 1
ATOM 6412 C CA . GLN A 1 879 ? -17.633 -2.692 37.205 1.00 97.88 879 GLN A CA 1
ATOM 6413 C C . GLN A 1 879 ? -18.780 -2.490 36.210 1.00 97.88 879 GLN A C 1
ATOM 6415 O O . GLN A 1 879 ? -19.567 -3.414 36.000 1.00 97.88 879 GLN A O 1
ATOM 6420 N N . ILE A 1 880 ? -18.853 -1.324 35.563 1.00 97.81 880 ILE A N 1
ATOM 6421 C CA . ILE A 1 880 ? -19.857 -1.028 34.534 1.00 97.81 880 ILE A CA 1
ATOM 6422 C C . ILE A 1 880 ? -19.702 -1.986 33.352 1.00 97.81 880 ILE A C 1
ATOM 6424 O O . ILE A 1 880 ? -20.687 -2.614 32.973 1.00 97.81 880 ILE A O 1
ATOM 6428 N N . ALA A 1 881 ? -18.485 -2.168 32.832 1.00 97.69 881 ALA A N 1
ATOM 6429 C CA . ALA A 1 881 ? -18.188 -3.097 31.743 1.00 97.69 881 ALA A CA 1
ATOM 6430 C C . ALA A 1 881 ? -18.598 -4.533 32.101 1.00 97.69 881 ALA A C 1
ATOM 6432 O O . ALA A 1 881 ? -19.329 -5.178 31.355 1.00 97.69 881 ALA A O 1
ATOM 6433 N N . THR A 1 882 ? -18.224 -5.011 33.293 1.00 97.19 882 THR A N 1
ATOM 6434 C CA . THR A 1 882 ? -18.601 -6.352 33.776 1.00 97.19 882 THR A CA 1
ATOM 6435 C C . THR A 1 882 ? -20.117 -6.528 33.850 1.00 97.19 882 THR A C 1
ATOM 6437 O O . THR A 1 882 ? -20.645 -7.544 33.404 1.00 97.19 882 THR A O 1
ATOM 6440 N N . ASN A 1 883 ? -20.835 -5.538 34.389 1.00 95.94 883 ASN A N 1
ATOM 6441 C CA . ASN A 1 883 ? -22.293 -5.594 34.487 1.00 95.94 883 ASN A CA 1
ATOM 6442 C C . ASN A 1 883 ? -22.978 -5.482 33.119 1.00 95.94 883 ASN A C 1
ATOM 6444 O O . ASN A 1 883 ? -23.996 -6.136 32.909 1.00 95.94 883 ASN A O 1
ATOM 6448 N N . ALA A 1 884 ? -22.449 -4.671 32.201 1.00 94.44 884 ALA A N 1
ATOM 6449 C CA . ALA A 1 884 ? -22.977 -4.541 30.847 1.00 94.44 884 ALA A CA 1
ATOM 6450 C C . ALA A 1 884 ? -22.805 -5.846 30.053 1.00 94.44 884 ALA A C 1
ATOM 6452 O O . ALA A 1 884 ? -23.766 -6.302 29.435 1.00 94.44 884 ALA A O 1
ATOM 6453 N N . VAL A 1 885 ? -21.638 -6.493 30.160 1.00 92.19 885 VAL A N 1
ATOM 6454 C CA . VAL A 1 885 ? -21.373 -7.815 29.567 1.00 92.19 885 VAL A CA 1
ATOM 6455 C C . VAL A 1 885 ? -22.294 -8.880 30.160 1.00 92.19 885 VAL A C 1
ATOM 6457 O O . VAL A 1 885 ? -22.959 -9.601 29.424 1.00 92.19 885 VAL A O 1
ATOM 6460 N N . ALA A 1 886 ? -22.438 -8.931 31.488 1.00 92.44 886 ALA A N 1
ATOM 6461 C CA . ALA A 1 886 ? -23.328 -9.892 32.149 1.00 92.44 886 ALA A CA 1
ATOM 6462 C C . ALA A 1 886 ? -24.811 -9.718 31.769 1.00 92.44 886 ALA A C 1
ATOM 6464 O O . ALA A 1 886 ? -25.594 -10.661 31.858 1.00 92.44 886 ALA A O 1
ATOM 6465 N N . LYS A 1 887 ? -25.213 -8.510 31.361 1.00 89.94 887 LYS A N 1
ATOM 6466 C CA . LYS A 1 887 ? -26.567 -8.207 30.875 1.00 89.94 887 LYS A CA 1
ATOM 6467 C C . LYS A 1 887 ? -26.738 -8.430 29.370 1.00 89.94 887 LYS A C 1
ATOM 6469 O O . LYS A 1 887 ? -27.843 -8.224 28.874 1.00 89.94 887 LYS A O 1
ATOM 6474 N N . GLY A 1 888 ? -25.677 -8.815 28.658 1.00 88.25 888 GLY A N 1
ATOM 6475 C CA . GLY A 1 888 ? -25.676 -8.967 27.203 1.00 88.25 888 GLY A CA 1
ATOM 6476 C C . GLY A 1 888 ? -25.815 -7.643 26.450 1.00 88.25 888 GLY A C 1
ATOM 6477 O O . GLY A 1 888 ? -26.259 -7.637 25.309 1.00 88.25 888 GLY A O 1
ATOM 6478 N N . TRP A 1 889 ? -25.505 -6.511 27.089 1.00 91.81 889 TRP A N 1
ATOM 6479 C CA . TRP A 1 889 ? -25.554 -5.201 26.432 1.00 91.81 889 TRP A CA 1
ATOM 6480 C C . TRP A 1 889 ? -24.315 -4.930 25.592 1.00 91.81 889 TRP A C 1
ATOM 6482 O O . TRP A 1 889 ? -24.411 -4.210 24.606 1.00 91.81 889 TRP A O 1
ATOM 6492 N N . LEU A 1 890 ? -23.173 -5.463 26.026 1.00 94.50 890 LEU A N 1
ATOM 6493 C CA . LEU A 1 890 ? -21.862 -5.293 25.411 1.00 94.50 890 LEU A CA 1
ATOM 6494 C C . LEU A 1 890 ? -21.101 -6.622 25.446 1.00 94.50 890 LEU A C 1
ATOM 6496 O O . LEU A 1 890 ? -21.451 -7.527 26.205 1.00 94.50 890 LEU A O 1
ATOM 6500 N N . SER A 1 891 ? -20.040 -6.706 24.658 1.00 89.94 891 SER A N 1
ATOM 6501 C CA . SER A 1 891 ? -19.116 -7.829 24.551 1.00 89.94 891 SER A CA 1
ATOM 6502 C C . SER A 1 891 ? -17.701 -7.377 24.930 1.00 89.94 891 SER A C 1
ATOM 6504 O O . SER A 1 891 ? -17.347 -6.227 24.668 1.00 89.94 891 SER A O 1
ATOM 6506 N N . PRO A 1 892 ? -16.873 -8.245 25.540 1.00 86.00 892 PRO A N 1
ATOM 6507 C CA . PRO A 1 892 ? -15.454 -7.959 25.739 1.00 86.00 892 PRO A CA 1
ATOM 6508 C C . PRO A 1 892 ? -14.636 -8.008 24.438 1.00 86.00 892 PRO A C 1
ATOM 6510 O O . PRO A 1 892 ? -13.519 -7.506 24.443 1.00 86.00 892 PRO A O 1
ATOM 6513 N N . GLN A 1 893 ? -15.176 -8.568 23.346 1.00 84.25 893 GLN A N 1
ATOM 6514 C CA . GLN A 1 893 ? -14.465 -8.735 22.067 1.00 84.25 893 GLN A CA 1
ATOM 6515 C C . GLN A 1 893 ? -13.875 -7.432 21.531 1.00 84.25 893 GLN A C 1
ATOM 6517 O O . GLN A 1 893 ? -12.762 -7.447 21.024 1.00 84.25 893 GLN A O 1
ATOM 6522 N N . ASP A 1 894 ? -14.575 -6.318 21.733 1.00 86.31 894 ASP A N 1
ATOM 6523 C CA . ASP A 1 894 ? -14.060 -4.977 21.497 1.00 86.31 894 ASP A CA 1
ATOM 6524 C C . ASP A 1 894 ? -13.838 -4.280 22.838 1.00 86.31 894 ASP A C 1
ATOM 6526 O O . ASP A 1 894 ? -14.788 -4.001 23.579 1.00 86.31 894 ASP A O 1
ATOM 6530 N N . THR A 1 895 ? -12.586 -3.970 23.164 1.00 94.81 895 THR A N 1
ATOM 6531 C CA . THR A 1 895 ? -12.245 -3.296 24.424 1.00 94.81 895 THR A CA 1
ATOM 6532 C C . THR A 1 895 ? -11.440 -2.034 24.152 1.00 94.81 895 THR A C 1
ATOM 6534 O O . THR A 1 895 ? -10.332 -2.090 23.631 1.00 94.81 895 THR A O 1
ATOM 6537 N N . GLY A 1 896 ? -11.981 -0.876 24.535 1.00 95.62 896 GLY A N 1
ATOM 6538 C CA . GLY A 1 896 ? -11.310 0.412 24.379 1.00 95.62 896 GLY A CA 1
ATOM 6539 C C . GLY A 1 896 ? -10.757 0.990 25.678 1.00 95.62 896 GLY A C 1
ATOM 6540 O O . GLY A 1 896 ? -11.387 0.898 26.733 1.00 95.62 896 GLY A O 1
ATOM 6541 N N . LEU A 1 897 ? -9.605 1.653 25.590 1.00 96.00 897 LEU A N 1
ATOM 6542 C CA . LEU A 1 897 ? -8.964 2.411 26.660 1.00 96.00 897 LEU A CA 1
ATOM 6543 C C . LEU A 1 897 ? -8.846 3.888 26.275 1.00 96.00 897 LEU A C 1
ATOM 6545 O O . LEU A 1 897 ? -8.218 4.224 25.275 1.00 96.00 897 LEU A O 1
ATOM 6549 N N . ALA A 1 898 ? -9.384 4.774 27.108 1.00 95.06 898 ALA A N 1
ATOM 6550 C CA . ALA A 1 898 ? -9.227 6.224 26.971 1.00 95.06 898 ALA A CA 1
ATOM 6551 C C . ALA A 1 898 ? -8.604 6.840 28.235 1.00 95.06 898 ALA A C 1
ATOM 6553 O O . ALA A 1 898 ? -8.616 6.232 29.306 1.00 95.06 898 ALA A O 1
ATOM 6554 N N . ALA A 1 899 ? -8.099 8.070 28.145 1.00 92.06 899 ALA A N 1
ATOM 6555 C CA . ALA A 1 899 ? -7.617 8.821 29.314 1.00 92.06 899 ALA A CA 1
ATOM 6556 C C . ALA A 1 899 ? -8.306 10.181 29.477 1.00 92.06 899 ALA A C 1
ATOM 6558 O O . ALA A 1 899 ? -8.713 10.542 30.585 1.00 92.06 899 ALA A O 1
ATOM 6559 N N . LYS A 1 900 ? -8.467 10.940 28.386 1.00 88.56 900 LYS A N 1
ATOM 6560 C CA . LYS A 1 900 ? -9.103 12.265 28.404 1.00 88.56 900 LYS A CA 1
ATOM 6561 C C . LYS A 1 900 ? -10.589 12.188 28.037 1.00 88.56 900 LYS A C 1
ATOM 6563 O O . LYS A 1 900 ? -11.009 11.362 27.232 1.00 88.56 900 LYS A O 1
ATOM 6568 N N . LEU A 1 901 ? -11.385 13.091 28.622 1.00 88.12 901 LEU A N 1
ATOM 6569 C CA . LEU A 1 901 ? -12.840 13.161 28.414 1.00 88.12 901 LEU A CA 1
ATOM 6570 C C . LEU A 1 901 ? -13.256 13.339 26.941 1.00 88.12 901 LEU A C 1
ATOM 6572 O O . LEU A 1 901 ? -14.189 12.650 26.536 1.00 88.12 901 LEU A O 1
ATOM 6576 N N . PRO A 1 902 ? -12.621 14.215 26.130 1.00 85.81 902 PRO A N 1
ATOM 6577 C CA . PRO A 1 902 ? -13.060 14.422 24.751 1.00 85.81 902 PRO A CA 1
ATOM 6578 C C . PRO A 1 902 ? -12.923 13.176 23.872 1.00 85.81 902 PRO A C 1
ATOM 6580 O O . PRO A 1 902 ? -13.868 12.838 23.169 1.00 85.81 902 PRO A O 1
ATOM 6583 N N . ASP A 1 903 ? -11.802 12.458 23.976 1.00 86.94 903 ASP A N 1
ATOM 6584 C CA . ASP A 1 903 ? -11.567 11.225 23.211 1.00 86.94 903 ASP A CA 1
ATOM 6585 C C . ASP A 1 903 ? -12.568 10.131 23.632 1.00 86.94 903 ASP A C 1
ATOM 6587 O O . ASP A 1 903 ? -13.102 9.385 22.812 1.00 86.94 903 ASP A O 1
ATOM 6591 N N . ALA A 1 904 ? -12.894 10.076 24.926 1.00 90.44 904 ALA A N 1
ATOM 6592 C CA . ALA A 1 904 ? -13.882 9.150 25.470 1.00 90.44 904 ALA A CA 1
ATOM 6593 C C . ALA A 1 904 ? -15.331 9.482 25.060 1.00 90.44 904 ALA A C 1
ATOM 6595 O O . ALA A 1 904 ? -16.146 8.568 24.923 1.00 90.44 904 ALA A O 1
ATOM 6596 N N . LEU A 1 905 ? -15.670 10.763 24.850 1.00 90.50 905 LEU A N 1
ATOM 6597 C CA . LEU A 1 905 ? -17.005 11.186 24.401 1.00 90.50 905 LEU A CA 1
ATOM 6598 C C . LEU A 1 905 ? -17.360 10.570 23.046 1.00 90.50 905 LEU A C 1
ATOM 6600 O O . LEU A 1 905 ? -18.465 10.053 22.876 1.00 90.50 905 LEU A O 1
ATOM 6604 N N . THR A 1 906 ? -16.427 10.599 22.096 1.00 93.00 906 THR A N 1
ATOM 6605 C CA . THR A 1 906 ? -16.616 9.987 20.772 1.00 93.00 906 THR A CA 1
ATOM 6606 C C . THR A 1 906 ? -16.364 8.485 20.798 1.00 93.00 906 THR A C 1
ATOM 6608 O O . THR A 1 906 ? -17.084 7.734 20.136 1.00 93.00 906 THR A O 1
ATOM 6611 N N . GLY A 1 907 ? -15.447 8.034 21.660 1.00 92.75 907 GLY A N 1
ATOM 6612 C CA . GLY A 1 907 ? -15.189 6.621 21.929 1.00 92.75 907 GLY A CA 1
ATOM 6613 C C . GLY A 1 907 ? -16.433 5.844 22.354 1.00 92.75 907 GLY A C 1
ATOM 6614 O O . GLY A 1 907 ? -16.592 4.687 21.978 1.00 92.75 907 GLY A O 1
ATOM 6615 N N . GLY A 1 908 ? -17.357 6.485 23.075 1.00 93.50 908 GLY A N 1
ATOM 6616 C CA . GLY A 1 908 ? -18.633 5.890 23.475 1.00 93.50 908 GLY A CA 1
ATOM 6617 C C . GLY A 1 908 ? -19.490 5.412 22.311 1.00 93.50 908 GLY A C 1
ATOM 6618 O O . GLY A 1 908 ? -19.968 4.279 22.316 1.00 93.50 908 GLY A O 1
ATOM 6619 N N . ALA A 1 909 ? -19.667 6.262 21.300 1.00 95.38 909 ALA A N 1
ATOM 6620 C CA . ALA A 1 909 ? -20.435 5.905 20.113 1.00 95.38 909 ALA A CA 1
ATOM 6621 C C . ALA A 1 909 ? -19.684 4.887 19.244 1.00 95.38 909 ALA A C 1
ATOM 6623 O O . ALA A 1 909 ? -20.299 3.941 18.762 1.00 95.38 909 ALA A O 1
ATOM 6624 N N . PHE A 1 910 ? -18.366 5.055 19.086 1.00 96.50 910 PHE A N 1
ATOM 6625 C CA . PHE A 1 910 ? -17.516 4.140 18.320 1.00 96.50 910 PHE A CA 1
ATOM 6626 C C . PHE A 1 910 ? -17.540 2.716 18.894 1.00 96.50 910 PHE A C 1
ATOM 6628 O O . PHE A 1 910 ? -17.920 1.774 18.202 1.00 96.50 910 PHE A O 1
ATOM 6635 N N . LEU A 1 911 ? -17.233 2.555 20.183 1.00 96.69 911 LEU A N 1
ATOM 6636 C CA . LEU A 1 911 ? -17.278 1.249 20.845 1.00 96.69 911 LEU A CA 1
ATOM 6637 C C . LEU A 1 911 ? -18.706 0.708 20.896 1.00 96.69 911 LEU A C 1
ATOM 6639 O O . LEU A 1 911 ? -18.922 -0.475 20.672 1.00 96.69 911 LEU A O 1
ATOM 6643 N N . GLY A 1 912 ? -19.703 1.567 21.124 1.00 94.44 912 GLY A N 1
ATOM 6644 C CA . GLY A 1 912 ? -21.106 1.165 21.126 1.00 94.44 912 GLY A CA 1
ATOM 6645 C C . GLY A 1 912 ? -21.588 0.611 19.784 1.00 94.44 912 GLY A C 1
ATOM 6646 O O . GLY A 1 912 ? -22.344 -0.357 19.767 1.00 94.44 912 GLY A O 1
ATOM 6647 N N . LYS A 1 913 ? -21.124 1.176 18.662 1.00 94.50 913 LYS A N 1
ATOM 6648 C CA . LYS A 1 913 ? -21.388 0.673 17.304 1.00 94.50 913 LYS A CA 1
ATOM 6649 C C . LYS A 1 913 ? -20.818 -0.729 17.088 1.00 94.50 913 LYS A C 1
ATOM 66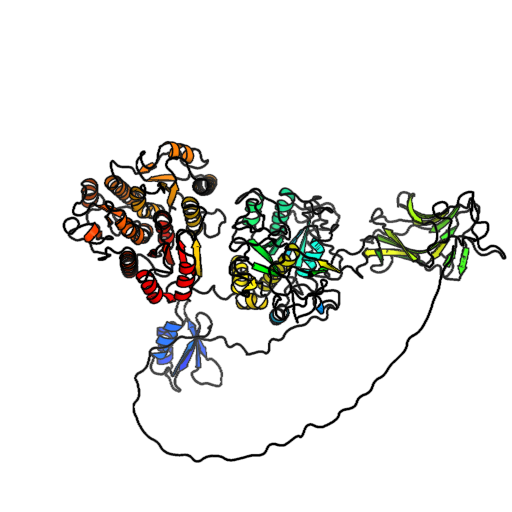51 O O . LYS A 1 913 ? -21.432 -1.525 16.383 1.00 94.50 913 LYS A O 1
ATOM 6656 N N . ARG A 1 914 ? -19.692 -1.025 17.734 1.00 89.81 914 ARG A N 1
ATOM 6657 C CA . ARG A 1 914 ? -19.023 -2.333 17.722 1.00 89.81 914 ARG A CA 1
ATOM 6658 C C . ARG A 1 914 ? -19.538 -3.287 18.809 1.00 89.81 914 ARG A C 1
ATOM 6660 O O . ARG A 1 914 ? -19.232 -4.467 18.804 1.00 89.81 914 ARG A O 1
ATOM 6667 N N . GLY A 1 915 ? -20.364 -2.794 19.735 1.00 90.44 915 GLY A N 1
ATOM 6668 C CA . GLY A 1 915 ? -20.830 -3.557 20.895 1.00 90.44 915 GLY A CA 1
ATOM 6669 C C . GLY A 1 915 ? -19.764 -3.748 21.982 1.00 90.44 915 GLY A C 1
ATOM 6670 O O . GLY A 1 915 ? -19.932 -4.612 22.839 1.00 90.44 915 GLY A O 1
ATOM 6671 N N . GLY A 1 916 ? -18.694 -2.954 21.968 1.00 93.00 916 GLY A N 1
ATOM 6672 C CA . GLY A 1 916 ? -17.543 -3.057 22.863 1.00 93.00 916 GLY A CA 1
ATOM 6673 C C . GLY A 1 916 ? -17.645 -2.276 24.172 1.00 93.00 916 GLY A C 1
ATOM 6674 O O . GLY A 1 916 ? -18.520 -1.429 24.368 1.00 93.00 916 GLY A O 1
ATOM 6675 N N . VAL A 1 917 ? -16.709 -2.530 25.084 1.00 97.44 917 VAL A N 1
ATOM 6676 C CA . VAL A 1 917 ? -16.624 -1.873 26.398 1.00 97.44 917 VAL A CA 1
ATOM 6677 C C . VAL A 1 917 ? -15.607 -0.733 26.420 1.00 97.44 917 VAL A C 1
ATOM 6679 O O . VAL A 1 917 ? -14.605 -0.759 25.711 1.00 97.44 917 VAL A O 1
ATOM 6682 N N . MET A 1 918 ? -15.837 0.255 27.291 1.00 97.88 918 MET A N 1
ATOM 6683 C CA . MET A 1 918 ? -14.912 1.369 27.520 1.00 97.88 918 MET A CA 1
ATOM 6684 C C . MET A 1 918 ? -14.317 1.314 28.926 1.00 97.88 918 MET A C 1
ATOM 6686 O O . MET A 1 918 ? -15.042 1.300 29.923 1.00 97.88 918 MET A O 1
ATOM 6690 N N . LEU A 1 919 ? -12.990 1.343 28.996 1.00 97.69 919 LEU A N 1
ATOM 6691 C CA . LEU A 1 919 ? -12.193 1.426 30.214 1.00 97.69 919 LEU A CA 1
ATOM 6692 C C . LEU A 1 919 ? -11.330 2.697 30.196 1.00 97.69 919 LEU A C 1
ATOM 6694 O O . LEU A 1 919 ? -11.185 3.362 29.168 1.00 97.69 919 LEU A O 1
ATOM 6698 N N . PHE A 1 920 ? -10.736 3.036 31.344 1.00 96.62 920 PHE A N 1
ATOM 6699 C CA . PHE A 1 920 ? -9.935 4.254 31.483 1.00 96.62 920 PHE A CA 1
ATOM 6700 C C . PHE A 1 920 ? -8.552 4.008 32.061 1.00 96.62 920 PHE A C 1
ATOM 6702 O O . PHE A 1 920 ? -8.398 3.211 32.978 1.00 96.62 920 PHE A O 1
ATOM 6709 N N . THR A 1 921 ? -7.580 4.785 31.603 1.00 93.94 921 THR A N 1
ATOM 6710 C CA . THR A 1 921 ? -6.262 4.958 32.228 1.00 93.94 921 THR A CA 1
ATOM 6711 C C . THR A 1 921 ? -6.003 6.454 32.469 1.00 93.94 921 THR A C 1
ATOM 6713 O O . THR A 1 921 ? -6.922 7.267 32.342 1.00 93.94 921 THR A O 1
ATOM 6716 N N . ASP A 1 922 ? -4.784 6.841 32.837 1.00 89.81 922 ASP A N 1
ATOM 6717 C CA . ASP A 1 922 ? -4.341 8.241 32.808 1.00 89.81 922 ASP A CA 1
ATOM 6718 C C . ASP A 1 922 ? -3.126 8.451 31.905 1.00 89.81 922 ASP A C 1
ATOM 6720 O O . ASP A 1 922 ? -2.538 7.508 31.379 1.00 89.81 922 ASP A O 1
ATOM 6724 N N . SER A 1 923 ? -2.756 9.720 31.745 1.00 84.00 923 SER A N 1
ATOM 6725 C CA . SER A 1 923 ? -1.631 10.164 30.928 1.00 84.00 923 SER A CA 1
ATOM 6726 C C . SER A 1 923 ? -0.255 9.942 31.568 1.00 84.00 923 SER A C 1
ATOM 6728 O O . SER A 1 923 ? 0.741 10.379 31.006 1.00 84.00 923 SER A O 1
ATOM 6730 N N . THR A 1 924 ? -0.180 9.344 32.761 1.00 79.00 924 THR A N 1
ATOM 6731 C CA . THR A 1 924 ? 1.064 9.242 33.553 1.00 79.00 924 THR A CA 1
ATOM 6732 C C . THR A 1 924 ? 1.473 7.811 33.874 1.00 79.00 924 THR A C 1
ATOM 6734 O O . THR A 1 924 ? 2.606 7.564 34.274 1.00 79.00 924 THR A O 1
ATOM 6737 N N . SER A 1 925 ? 0.558 6.862 33.719 1.00 74.44 925 SER A N 1
ATOM 6738 C CA . SER A 1 925 ? 0.759 5.457 34.037 1.00 74.44 925 SER A CA 1
ATOM 6739 C C . SER A 1 925 ? 0.847 4.619 32.772 1.00 74.44 925 SER A C 1
ATOM 6741 O O . SER A 1 925 ? 0.228 4.911 31.750 1.00 74.44 925 SER A O 1
ATOM 6743 N N . VAL A 1 926 ? 1.606 3.529 32.874 1.00 76.62 926 VAL A N 1
ATOM 6744 C CA . VAL A 1 926 ? 1.697 2.520 31.818 1.00 76.62 926 VAL A CA 1
ATOM 6745 C C . VAL A 1 926 ? 0.359 1.797 31.643 1.00 76.62 926 VAL A C 1
ATOM 6747 O O . VAL A 1 926 ? -0.012 1.517 30.525 1.00 76.62 926 VAL A O 1
ATOM 6750 N N . MET A 1 927 ? -0.394 1.516 32.710 1.00 86.94 927 MET A N 1
ATOM 6751 C CA . MET A 1 927 ? -1.820 1.158 32.670 1.00 86.94 927 MET A CA 1
ATOM 6752 C C . MET A 1 927 ? -2.353 1.121 34.104 1.00 86.94 927 MET A C 1
ATOM 6754 O O . MET A 1 927 ? -1.694 0.593 35.002 1.00 86.94 927 MET A O 1
ATOM 6758 N N . GLN A 1 928 ? -3.559 1.632 34.335 1.00 94.44 928 GLN A N 1
ATOM 6759 C CA . GLN A 1 928 ? -4.188 1.566 35.654 1.00 94.44 928 GLN A CA 1
ATOM 6760 C C . GLN A 1 928 ? -4.557 0.132 36.069 1.00 94.44 928 GLN A C 1
ATOM 6762 O O . GLN A 1 928 ? -5.025 -0.673 35.263 1.00 94.44 928 GLN A O 1
ATOM 6767 N N . ALA A 1 929 ? -4.382 -0.181 37.359 1.00 93.50 929 ALA A N 1
ATOM 6768 C CA . ALA A 1 929 ? -4.454 -1.553 37.878 1.00 93.50 929 ALA A CA 1
ATOM 6769 C C . ALA A 1 929 ? -5.814 -2.237 37.656 1.00 93.50 929 ALA A C 1
ATOM 6771 O O . ALA A 1 929 ? -5.867 -3.424 37.339 1.00 93.50 929 ALA A O 1
ATOM 6772 N N . ALA A 1 930 ? -6.918 -1.497 37.806 1.00 95.56 930 ALA A N 1
ATOM 6773 C CA . ALA A 1 930 ? -8.259 -2.048 37.614 1.00 95.56 930 ALA A CA 1
ATOM 6774 C C . ALA A 1 930 ? -8.522 -2.463 36.146 1.00 95.56 930 ALA A C 1
ATOM 6776 O O . ALA A 1 930 ? -8.867 -3.626 35.938 1.00 95.56 930 ALA A O 1
ATOM 6777 N N . PRO A 1 931 ? -8.343 -1.587 35.134 1.00 96.12 931 PRO A N 1
ATOM 6778 C CA . PRO A 1 931 ? -8.417 -1.968 33.723 1.00 96.12 931 PRO A CA 1
ATOM 6779 C C . PRO A 1 931 ? -7.461 -3.096 33.363 1.00 96.12 931 PRO A C 1
ATOM 6781 O O . PRO A 1 931 ? -7.897 -4.055 32.738 1.00 96.12 931 PRO A O 1
ATOM 6784 N N . LYS A 1 932 ? -6.205 -3.031 33.833 1.00 94.62 932 LYS A N 1
ATOM 6785 C CA . LYS A 1 932 ? -5.214 -4.092 33.619 1.00 94.62 932 LYS A CA 1
ATOM 6786 C C . LYS A 1 932 ? -5.756 -5.445 34.070 1.00 94.62 932 LYS A C 1
ATOM 6788 O O . LYS A 1 932 ? -5.837 -6.365 33.272 1.00 94.62 932 LYS A O 1
ATOM 6793 N N . SER A 1 933 ? -6.220 -5.541 35.316 1.00 94.44 933 SER A N 1
ATOM 6794 C CA . SER A 1 933 ? -6.804 -6.774 35.856 1.00 94.44 933 SER A CA 1
ATOM 6795 C C . SER A 1 933 ? -8.053 -7.232 35.097 1.00 94.44 933 SER A C 1
ATOM 6797 O O . SER A 1 933 ? -8.258 -8.435 34.939 1.00 94.44 933 SER A O 1
ATOM 6799 N N . TRP A 1 934 ? -8.892 -6.302 34.632 1.00 96.19 934 TRP A N 1
ATOM 6800 C CA . TRP A 1 934 ? -10.095 -6.639 33.873 1.00 96.19 934 TRP A CA 1
ATOM 6801 C C . TRP A 1 934 ? -9.764 -7.237 32.504 1.00 96.19 934 TRP A C 1
ATOM 6803 O O . TRP A 1 934 ? -10.387 -8.235 32.136 1.00 96.19 934 TRP A O 1
ATOM 6813 N N . ILE A 1 935 ? -8.784 -6.646 31.808 1.00 94.56 935 ILE A N 1
ATOM 6814 C CA . ILE A 1 935 ? -8.266 -7.096 30.510 1.00 94.56 935 ILE A CA 1
ATOM 6815 C C . ILE A 1 935 ? -7.576 -8.444 30.677 1.00 94.56 935 ILE A C 1
ATOM 6817 O O . ILE A 1 935 ? -7.961 -9.384 30.002 1.00 94.56 935 ILE A O 1
ATOM 6821 N N . THR A 1 936 ? -6.665 -8.599 31.646 1.00 91.75 936 THR A N 1
ATOM 6822 C CA . THR A 1 936 ? -5.998 -9.886 31.920 1.00 91.75 936 THR A CA 1
ATOM 6823 C C . THR A 1 936 ? -7.001 -11.019 32.143 1.00 91.75 936 THR A C 1
ATOM 6825 O O . THR A 1 936 ? -6.834 -12.115 31.626 1.00 91.75 936 THR A O 1
ATOM 6828 N N . ALA A 1 937 ? -8.084 -10.766 32.884 1.00 88.31 937 ALA A N 1
ATOM 6829 C CA . ALA A 1 937 ? -9.109 -11.779 33.144 1.00 88.31 937 ALA A CA 1
ATOM 6830 C C . ALA A 1 937 ? -9.941 -12.166 31.903 1.00 88.31 937 ALA A C 1
ATOM 6832 O O . ALA A 1 937 ? -10.752 -13.089 31.981 1.00 88.31 937 ALA A O 1
ATOM 6833 N N . ARG A 1 938 ? -9.809 -11.424 30.799 1.00 87.25 938 ARG A N 1
ATOM 6834 C CA . ARG A 1 938 ? -10.600 -11.554 29.570 1.00 87.25 938 ARG A CA 1
ATOM 6835 C C . ARG A 1 938 ? -9.739 -11.531 28.309 1.00 87.25 938 ARG A C 1
ATOM 6837 O O . ARG A 1 938 ? -10.320 -11.401 27.244 1.00 87.25 938 ARG A O 1
ATOM 6844 N N . GLY A 1 939 ? -8.414 -11.674 28.419 1.00 76.25 939 GLY A N 1
ATOM 6845 C CA . GLY A 1 939 ? -7.480 -11.524 27.296 1.00 76.25 939 GLY A CA 1
ATOM 6846 C C . GLY A 1 939 ? -7.905 -12.356 26.091 1.00 76.25 939 GLY A C 1
ATOM 6847 O O . GLY A 1 939 ? -8.213 -11.804 25.046 1.00 76.25 939 GLY A O 1
ATOM 6848 N N . SER A 1 940 ? -8.153 -13.649 26.317 1.00 73.12 940 SER A N 1
ATOM 6849 C CA . SER A 1 940 ? -8.632 -14.596 25.298 1.00 73.12 940 SER A CA 1
ATOM 6850 C C . SER A 1 940 ? -10.041 -14.338 24.742 1.00 73.12 940 SER A C 1
ATOM 6852 O O . SER A 1 940 ? -10.485 -15.038 23.836 1.00 73.12 940 SER A O 1
ATOM 6854 N N . GLN A 1 941 ? -10.789 -13.387 25.306 1.00 77.75 941 GLN A N 1
ATOM 6855 C CA . GLN A 1 941 ? -12.113 -12.977 24.824 1.00 77.75 941 GLN A CA 1
ATOM 6856 C C . GLN A 1 941 ? -12.059 -11.674 24.024 1.00 77.75 941 GLN A C 1
ATOM 6858 O O . GLN A 1 941 ? -13.073 -11.319 23.425 1.00 77.75 941 GLN A O 1
ATOM 6863 N N . ILE A 1 942 ? -10.938 -10.946 24.065 1.00 79.69 942 ILE A N 1
ATOM 6864 C CA . ILE A 1 942 ? -10.744 -9.674 23.371 1.00 79.69 942 ILE A CA 1
ATOM 6865 C C . ILE A 1 942 ? -10.166 -9.990 21.993 1.00 79.69 942 ILE A C 1
ATOM 6867 O O . ILE A 1 942 ? -9.103 -10.587 21.890 1.00 79.69 942 ILE A O 1
ATOM 6871 N N . LEU A 1 943 ? -10.885 -9.606 20.941 1.00 72.44 943 LEU A N 1
ATOM 6872 C CA . LEU A 1 943 ? -10.437 -9.764 19.556 1.00 72.44 943 LEU A CA 1
ATOM 6873 C C . LEU A 1 943 ? -9.742 -8.487 19.077 1.00 72.44 943 LEU A C 1
ATOM 6875 O O . LEU A 1 943 ? -8.667 -8.557 18.489 1.00 72.44 943 LEU A O 1
ATOM 6879 N N . ASP A 1 944 ? -10.333 -7.337 19.415 1.00 78.75 944 ASP A N 1
ATOM 6880 C CA . ASP A 1 944 ? -9.860 -6.009 19.046 1.00 78.75 944 ASP A CA 1
ATOM 6881 C C . ASP A 1 944 ? -9.657 -5.136 20.296 1.00 78.75 944 ASP A C 1
ATOM 6883 O O . ASP A 1 944 ? -10.589 -4.832 21.060 1.00 78.75 944 ASP A O 1
ATOM 6887 N N . GLY A 1 945 ? -8.418 -4.689 20.497 1.00 88.00 945 GLY A N 1
ATOM 6888 C CA . GLY A 1 945 ? -8.076 -3.680 21.492 1.00 88.00 945 GLY A CA 1
ATOM 6889 C C . GLY A 1 945 ? -8.027 -2.289 20.867 1.00 88.00 945 GLY A C 1
ATOM 6890 O O . GLY A 1 945 ? -7.457 -2.099 19.798 1.00 88.00 945 GLY A O 1
ATOM 6891 N N . TRP A 1 946 ? -8.573 -1.280 21.546 1.00 92.69 946 TRP A N 1
ATOM 6892 C CA . TRP A 1 946 ? -8.594 0.093 21.034 1.00 92.69 946 TRP A CA 1
ATOM 6893 C C . TRP A 1 946 ? -7.958 1.069 22.018 1.00 92.69 946 TRP A C 1
ATOM 6895 O O . TRP A 1 946 ? -8.415 1.208 23.149 1.00 92.69 946 TRP A O 1
ATOM 6905 N N . VAL A 1 947 ? -6.941 1.812 21.592 1.00 94.12 947 VAL A N 1
ATOM 6906 C CA . VAL A 1 947 ? -6.421 2.960 22.346 1.00 94.12 947 VAL A CA 1
ATOM 6907 C C . VAL A 1 947 ? -7.004 4.241 21.767 1.00 94.12 947 VAL A C 1
ATOM 6909 O O . VAL A 1 947 ? -6.799 4.562 20.602 1.00 94.12 947 VAL A O 1
ATOM 6912 N N . LEU A 1 948 ? -7.750 4.976 22.585 1.00 94.12 948 LEU A N 1
ATOM 6913 C CA . LEU A 1 948 ? -8.557 6.116 22.167 1.00 94.12 948 LEU A CA 1
ATOM 6914 C C . LEU A 1 948 ? -7.873 7.429 22.573 1.00 94.12 948 LEU A C 1
ATOM 6916 O O . LEU A 1 948 ? -7.956 7.853 23.730 1.00 94.12 948 LEU A O 1
ATOM 6920 N N . GLY A 1 949 ? -7.202 8.059 21.609 1.00 84.31 949 GLY A N 1
ATOM 6921 C CA . GLY A 1 949 ? -6.441 9.297 21.768 1.00 84.31 949 GLY A CA 1
ATOM 6922 C C . GLY A 1 949 ? -4.949 9.132 21.450 1.00 84.31 949 GLY A C 1
ATOM 6923 O O . GLY A 1 949 ? -4.379 8.042 21.540 1.00 84.31 949 GLY A O 1
ATOM 6924 N N . GLY A 1 950 ? -4.296 10.245 21.100 1.00 76.06 950 GLY A N 1
ATOM 6925 C CA . GLY A 1 950 ? -2.851 10.289 20.840 1.00 76.06 950 GLY A CA 1
ATOM 6926 C C . GLY A 1 950 ? -1.990 10.012 22.078 1.00 76.06 950 GLY A C 1
ATOM 6927 O O . GLY A 1 950 ? -2.491 9.926 23.204 1.00 76.06 950 GLY A O 1
ATOM 6928 N N . THR A 1 951 ? -0.677 9.903 21.884 1.00 79.31 951 THR A N 1
ATOM 6929 C CA . THR A 1 951 ? 0.311 9.563 22.931 1.00 79.31 951 THR A CA 1
ATOM 6930 C C . THR A 1 951 ? 0.318 10.548 24.108 1.00 79.31 951 THR A C 1
ATOM 6932 O O . THR A 1 951 ? 0.461 10.142 25.260 1.00 79.31 951 THR A O 1
ATOM 6935 N N . ALA A 1 952 ? 0.034 11.830 23.851 1.00 74.75 952 ALA A N 1
ATOM 6936 C CA . ALA A 1 952 ? -0.144 12.864 24.878 1.00 74.75 952 ALA A CA 1
ATOM 6937 C C . ALA A 1 952 ? -1.434 12.710 25.718 1.00 74.75 952 ALA A C 1
ATOM 6939 O O . ALA A 1 952 ? -1.629 13.410 26.720 1.00 74.75 952 ALA A O 1
ATOM 6940 N N . SER A 1 953 ? -2.376 11.871 25.277 1.00 82.81 953 SER A N 1
ATOM 6941 C CA . SER A 1 953 ? -3.602 11.505 25.999 1.00 82.81 953 SER A CA 1
ATOM 6942 C C . SER A 1 953 ? -3.400 10.171 26.710 1.00 82.81 953 SER A C 1
ATOM 6944 O O . SER A 1 953 ? -3.476 10.114 27.938 1.00 82.81 953 SER A O 1
ATOM 6946 N N . VAL A 1 954 ? -3.077 9.130 25.942 1.00 86.12 954 VAL A N 1
ATOM 6947 C CA . VAL A 1 954 ? -2.856 7.762 26.413 1.00 86.12 954 VAL A CA 1
ATOM 6948 C C . VAL A 1 954 ? -1.416 7.352 26.070 1.00 86.12 954 VAL A C 1
ATOM 6950 O O . VAL A 1 954 ? -1.128 7.191 24.883 1.00 86.12 954 VAL A O 1
ATOM 6953 N N . PRO A 1 955 ? -0.513 7.156 27.048 1.00 80.88 955 PRO A N 1
ATOM 6954 C CA . PRO A 1 955 ? 0.901 6.874 26.790 1.00 80.88 955 PRO A CA 1
ATOM 6955 C C . PRO A 1 955 ? 1.124 5.644 25.902 1.00 80.88 955 PRO A C 1
ATOM 6957 O O . PRO A 1 955 ? 0.345 4.691 25.958 1.00 80.88 955 PRO A O 1
ATOM 6960 N N . SER A 1 956 ? 2.201 5.616 25.112 1.00 75.31 956 SER A N 1
ATOM 6961 C CA . SER A 1 956 ? 2.524 4.475 24.232 1.00 75.31 956 SER A CA 1
ATOM 6962 C C . SER A 1 956 ? 2.681 3.164 25.008 1.00 75.31 956 SER A C 1
ATOM 6964 O O . SER A 1 956 ? 2.184 2.132 24.569 1.00 75.31 956 SER A O 1
ATOM 6966 N N . GLY A 1 957 ? 3.232 3.221 26.228 1.00 70.38 957 GLY A N 1
ATOM 6967 C CA . GLY A 1 957 ? 3.351 2.053 27.110 1.00 70.38 957 GLY A CA 1
ATOM 6968 C C . GLY A 1 957 ? 2.014 1.395 27.484 1.00 70.38 957 GLY A C 1
ATOM 6969 O O . GLY A 1 957 ? 1.990 0.201 27.787 1.00 70.38 957 GLY A O 1
ATOM 6970 N N . VAL A 1 958 ? 0.895 2.130 27.410 1.00 80.31 958 VAL A N 1
ATOM 6971 C CA . VAL A 1 958 ? -0.456 1.566 27.572 1.00 80.31 958 VAL A CA 1
ATOM 6972 C C . VAL A 1 958 ? -0.801 0.634 26.432 1.00 80.31 958 VAL A C 1
ATOM 6974 O O . VAL A 1 958 ? -1.339 -0.437 26.687 1.00 80.31 958 VAL A O 1
ATOM 6977 N N . GLN A 1 959 ? -0.482 1.016 25.197 1.00 82.25 959 GLN A N 1
ATOM 6978 C CA . GLN A 1 959 ? -0.745 0.186 24.027 1.00 82.25 959 GLN A CA 1
ATOM 6979 C C . GLN A 1 959 ? 0.080 -1.097 24.086 1.00 82.25 959 GLN A C 1
ATOM 6981 O O . GLN A 1 959 ? -0.488 -2.176 23.970 1.00 82.25 959 GLN A O 1
ATOM 6986 N N . THR A 1 960 ? 1.378 -0.988 24.386 1.00 73.19 960 THR A N 1
ATOM 6987 C CA . THR A 1 960 ? 2.266 -2.146 24.571 1.00 73.19 960 THR A CA 1
ATOM 6988 C C . THR A 1 960 ? 1.762 -3.075 25.673 1.00 73.19 960 THR A C 1
ATOM 6990 O O . THR A 1 960 ? 1.700 -4.286 25.493 1.00 73.19 960 THR A O 1
ATOM 6993 N N . THR A 1 961 ? 1.350 -2.514 26.815 1.00 80.19 961 THR A N 1
ATOM 6994 C CA . THR A 1 961 ? 0.816 -3.316 27.925 1.00 80.19 961 THR A CA 1
ATOM 6995 C C . THR A 1 961 ? -0.518 -3.949 27.575 1.00 80.19 961 THR A C 1
ATOM 6997 O O . THR A 1 961 ? -0.772 -5.059 28.007 1.00 80.19 961 THR A O 1
ATOM 7000 N N . PHE A 1 962 ? -1.388 -3.262 26.836 1.00 85.31 962 PHE A N 1
ATOM 7001 C CA . PHE A 1 962 ? -2.661 -3.832 26.410 1.00 85.31 962 PHE A CA 1
ATOM 7002 C C . PHE A 1 962 ? -2.420 -4.999 25.444 1.00 85.31 962 PHE A C 1
ATOM 7004 O O . PHE A 1 962 ? -2.977 -6.069 25.663 1.00 85.31 962 PHE A O 1
ATOM 7011 N N . ALA A 1 963 ? -1.531 -4.830 24.463 1.00 77.12 963 ALA A N 1
ATOM 7012 C CA . ALA A 1 963 ? -1.199 -5.878 23.501 1.00 77.12 963 ALA A CA 1
ATOM 7013 C C . ALA A 1 963 ? -0.694 -7.142 24.207 1.00 77.12 963 ALA A C 1
ATOM 7015 O O . ALA A 1 963 ? -1.290 -8.200 24.058 1.00 77.12 963 ALA A O 1
ATOM 7016 N N . GLY A 1 964 ? 0.277 -7.009 25.116 1.00 72.81 964 GLY A N 1
ATOM 7017 C CA . GLY A 1 964 ? 0.798 -8.151 25.880 1.00 72.81 964 GLY A CA 1
ATOM 7018 C C . GLY A 1 964 ? -0.166 -8.771 26.907 1.00 72.81 964 GLY A C 1
ATOM 7019 O O . GLY A 1 964 ? 0.248 -9.634 27.674 1.00 72.81 964 GLY A O 1
ATOM 7020 N N . LEU A 1 965 ? -1.414 -8.299 27.011 1.00 78.06 965 LEU A N 1
ATOM 7021 C CA . LEU A 1 965 ? -2.455 -8.908 27.852 1.00 78.06 965 LEU A CA 1
ATOM 7022 C C . LEU A 1 965 ? -3.532 -9.645 27.050 1.00 78.06 965 LEU A C 1
ATOM 7024 O O . LEU A 1 965 ? -4.380 -10.288 27.676 1.00 78.06 965 LEU A O 1
ATOM 7028 N N . ILE A 1 966 ? -3.553 -9.476 25.727 1.00 72.62 966 ILE A N 1
ATOM 7029 C CA . ILE A 1 966 ? -4.522 -10.114 24.826 1.00 72.62 966 ILE A CA 1
ATOM 7030 C C . ILE A 1 966 ? -3.873 -11.111 23.859 1.00 72.62 966 ILE A C 1
ATOM 7032 O O . ILE A 1 966 ? -4.613 -11.855 23.227 1.00 72.62 966 ILE A O 1
ATOM 7036 N N . ASP A 1 967 ? -2.537 -11.124 23.806 1.00 52.88 967 ASP A N 1
ATOM 7037 C CA . ASP A 1 967 ? -1.693 -12.144 23.167 1.00 52.88 967 ASP A CA 1
ATOM 7038 C C . ASP A 1 967 ? -1.771 -13.503 23.892 1.00 52.88 967 ASP A C 1
ATOM 7040 O O . ASP A 1 967 ? -1.699 -13.514 25.152 1.00 52.88 967 ASP A O 1
#

Radius of gyration: 39.33 Å; chains: 1; bounding box: 104×85×111 Å

pLDDT: mean 83.78, std 18.16, range [23.33, 98.94]

Sequence (967 aa):
MKRVNRLGSIVLTAALVAGLVPVPASAATAGKLAPASGATAGRIPAPGAPGELARPYVRDEVIVRFAPGAGVASVGAAHARAGAARAEKLGKSVPGLTIVKLKKGQSVAEAVAAYEAQPGVLYAQPNTYHRINGASVQMTPSDPKFPLLWGLKNTGQTDGYGQAGIADADIDADEAWGLTTGSSAVKVAVIDTGVDREHPELDGQMWVNIADLPNNGLDDDSNGYVDDTFGWDAVNTDGDPYDDHGHGTHVSGTIGGEGDNGVGVTGVNWDVTIVAIKAFDSAGTGTDEDCIEAIEYAAEVGADVVNCSWSGGGTGQGDALSDAIAANGALFACATGNESHDLDTWVDDSFPAEYDLPNVIAVAASDNRDVVAEFSNYGATAADIAAPGVQIWSSIPGSAAKLVQSGNPVFNETFSGTPPWFVSSMINDWGIFNDTTFWSRAPFAGHADYVNDEQSAIILDHGVDISSLSTPALFFKTYYDTEEDYDYLNVYMKDQDGTWWIDKWYSGWSGTWVEEFVNLDPYRGETSVTPAFELWSDGDIDSTSDGFLGVFVDDVRMANSVPDYTNAYDAWDGTSMATPHVAGVAALLKAYKPDATTADIKAALLAGADVKTSLAGKVAGNRRLNAKGALDQIGVAAPAGVVTRIQGADRYVVAAAMARKGWDPSANGTWPGVTHVIVANGETGKEADPLSAAGLAGAYNAPVLLTQAGRLPSATRSVITQLAAKRKAEGSSLKVHLIGGTASLPDARWNEIKAIPGVSATKDRLAGADRYQVSANIATRIVSVRGKAAIPGVLIVAADNPAAFYDALAVSPAAYAAAMPMLAVKKGSVPISISSVLNGALSGKPRFAASSSTYIGTGGLAGATRLTSSSNRYTAATQIATNAVAKGWLSPQDTGLAAKLPDALTGGAFLGKRGGVMLFTDSTSVMQAAPKSWITARGSQILDGWVLGGTASVPSGVQTTFAGLID

Secondary structure (DSSP, 8-state):
----------------------PPP------------------PPPPPP-----S-EEEEEEEEEEPTT--HHHHHHHHHHTTEEEEEE--SSSTTEEEEEEPTT--HHHHHHHHHTSTTEEEEEEEE---------------TTGGG-TTT--SS-B-TTSPBPPTT-S--HHHHHTT--EEEEEEEEEEES---TT-GGGTTTB---TTS-TTSSS-SS-SS-TT-TT-EETTTTBS----SSSHHHHHHHHHHPPTTSSSS---S-SEEEEEEEE-S-TTS---HHHHHHHHHHHHHTT-SEEEE----B-SSTTSHHHHHHHH--SEEEEE--SS--BTTT-SS--BTTT---TTEEEEEEE-TTSPBPTT--BBTTT--EEEE-SSEEEE---EEEEEEEEEEEEEEE---SS-SEEEP-SSS--EEEETTEEESS---TT--SPPTT-EEEEEESS-B--TT-SSEEEEEEEEEE--TTTSEEEEEEE-TTS-EEEEEEE-SB-SS-EEEEEE-GGGTT-S-BEEEEEEE--S--S-SSS---EEEEEEEEEEEEEEE-TT-EEEE-SHHHHHHHHHHHHHHHHHH-TT--HHHHHHHHHHHSEE-GGGTTTBGGGEE--HHHHHHHTTS---TTEEEEE--SSHHHHHHHHHHHHH-TT-SS--TT--EEEEEE-STT-TTTGGGHHHHHHHHT--EEEE-SS---HHHHHHHHHHHHHHHHTT--BEEEEES-TTTS-HHHHHHHTTSTTB-SS-EEE--SSHHHHHHHHHHHHHHHH-TTT---EEEEE-S-GGGHHHHHHHHHHHHHTT--EEEEBTTB--HHHHHHHHTTTTT--EEE-S-HHHH-SSS-TTPEES---SSHHHHHHHHHHHHHHTTS--TTEEEEE-SHHHHHHHHHHHHHHT-EEEE--SSSSS-HHHHHHHHTTGGG-SEEEEES-TTTS-HHHHHHHHHHH-

Foldseek 3Di:
DDDDDDDDDDDDDDDDDDDDDDDDDDDDDDDDDDDDDDDDDDDDDDDDDDDDPPFDFDPQKKKWFFAVPPDPVLVVVLCVQLAFPDKAADDDPGPRIIMGGHPPPDDQVSSQVSNVPGPGIPGMDGHGDDDDPDDQQQDDALAPCAVQQVQQFQPQDAFPVRHTFDGPLHQPLSSLVSQPQFAQVAEEEEAFQWAQCVFPQCVQQEDFDPQADAPPQDPRVPLVQHRLGRAAELPVRHNHRHRLQFLSNFLCQQQARQTNPHYHYGHSHNHYYYHIQHQAHNVRDHALSSLLVSLVSCQSVPHQAYFALDWDYDDDADDSSNLSQQPGQHAYQHQQFFQQAAQVPDDRHIPPQQHPALRYAYEFEDDSHLAGDNRTHFFQPSHAAYGHFFQRKGFTAFDPQDKDFDDDFLDKDQQADPAQKDKDPDPDGWDDQDRGKIFRHHDDPDALADDAQDKIKIKRNWFGFCQPAPFKKKKKKKWWAAAAPAKKWWKWKQALVGDIDGQDIDHHGPPDIDMDMGGCVVRHNGGGMMMMIIIGHHHDDPDPPDHTNGMMIGTITIHHIGGHRPPRMGTGGGSSNRSSNLSSLLSSLCRSPVPDGSSLSSLLQSQLFDADPSCPRGHHNNGHGHSSSSNVRRPPDRPLFDADEQADPDLQSLLLSLQCCQQVVNNSLQSPQAQEEEEFALDPPRCLQLLQCLLVCLLRVYFYGHQHQVDRDPSNLVSLLSSLVNQVVVVAAREYEYTEDCVGHNVVHVVVSCPRHNHDPDDHYQYDPDSQSSLLSSQVVSCVRQNLVQAQAAEEFERPDPLRSLLSLQCLLLSNLSSHRYGYAFQQARDPSRVVCCVPSNDPHAYEYSGACVRRNDRHDPRHHYQDNDSHSQLSSLSNQVVCVVVVSAFQQEEEEWADSSLSSSVSNSCSSVRHGYGYAFLPDLGDPSVLVSCLVCLCRHSYHYYGYDCNTPNPSVSVSSSVSND